Protein AF-A0A1S9RZU9-F1 (afdb_monomer)

Nearest PDB structures (foldseek):
  8bpo-assembly1_t2  TM=4.691E-01  e=2.775E+00  Homo sapiens
  5z2c-assembly2_B  TM=2.612E-01  e=1.475E+00  Homo sapiens
  5z2c-assembly6_F  TM=2.681E-01  e=3.426E+00  Homo sapiens
  6w2r-assembly3_C  TM=2.708E-01  e=5.006E+00  synthetic construct
  5z2c-assembly5_E  TM=2.475E-01  e=4.799E+00  Homo sapiens

InterPro domains:
  IPR021858 Fungal transcription factor [PF11951] (360-725)
  IPR056632 Domain of unknown function DUF7730 [PF24864] (35-233)

Structure (mmCIF, N/CA/C/O backbone):
data_AF-A0A1S9RZU9-F1
#
_entry.id   AF-A0A1S9RZU9-F1
#
loop_
_atom_site.group_PDB
_atom_site.id
_atom_site.type_symbol
_atom_site.label_atom_id
_atom_site.label_alt_id
_atom_site.label_comp_id
_atom_site.label_asym_id
_atom_site.label_entity_id
_atom_site.label_seq_id
_atom_site.pdbx_PDB_ins_code
_atom_site.Cartn_x
_atom_site.Cartn_y
_atom_site.Cartn_z
_atom_site.occupancy
_atom_site.B_iso_or_equiv
_atom_site.auth_seq_id
_atom_site.auth_comp_id
_atom_site.auth_asym_id
_atom_site.auth_atom_id
_atom_site.pdbx_PDB_model_num
ATOM 1 N N . MET A 1 1 ? 9.878 -3.136 30.422 1.00 53.41 1 MET A N 1
ATOM 2 C CA . MET A 1 1 ? 8.601 -2.937 29.727 1.00 53.41 1 MET A CA 1
ATOM 3 C C . MET A 1 1 ? 7.617 -2.383 30.730 1.00 53.41 1 MET A C 1
ATOM 5 O O . MET A 1 1 ? 7.658 -2.810 31.878 1.00 53.41 1 MET A O 1
ATOM 9 N N . THR A 1 2 ? 6.777 -1.432 30.339 1.00 54.44 2 THR A N 1
ATOM 10 C CA . THR A 1 2 ? 5.627 -1.040 31.167 1.00 54.44 2 THR A CA 1
ATOM 11 C C . THR A 1 2 ? 4.613 -2.189 31.210 1.00 54.44 2 THR A C 1
ATOM 13 O O . THR A 1 2 ? 4.595 -3.040 30.317 1.00 54.44 2 THR A O 1
ATOM 16 N N . SER A 1 3 ? 3.750 -2.231 32.228 1.00 52.19 3 SER A N 1
ATOM 17 C CA . SER A 1 3 ? 2.665 -3.224 32.295 1.00 52.19 3 SER A CA 1
ATOM 18 C C . SER A 1 3 ? 1.772 -3.187 31.045 1.00 52.19 3 SER A C 1
ATOM 20 O O . SER A 1 3 ? 1.338 -4.230 30.570 1.00 52.19 3 SER A O 1
ATOM 22 N N . GLU A 1 4 ? 1.593 -2.005 30.447 1.00 53.41 4 GLU A N 1
ATOM 23 C CA . GLU A 1 4 ? 0.876 -1.819 29.178 1.00 53.41 4 GLU A CA 1
ATOM 24 C C . GLU A 1 4 ? 1.599 -2.463 27.980 1.00 53.41 4 GLU A C 1
ATOM 26 O O . GLU A 1 4 ? 0.960 -3.072 27.124 1.00 53.41 4 GLU A O 1
ATOM 31 N N . GLU A 1 5 ? 2.933 -2.366 27.900 1.00 58.12 5 GLU A N 1
ATOM 32 C CA . GLU A 1 5 ? 3.726 -3.011 26.840 1.00 58.12 5 GLU A CA 1
ATOM 33 C C . GLU A 1 5 ? 3.678 -4.542 26.952 1.00 58.12 5 GLU A C 1
ATOM 35 O O . GLU A 1 5 ? 3.668 -5.239 25.934 1.00 58.12 5 GLU A O 1
ATOM 40 N N . LEU A 1 6 ? 3.627 -5.058 28.184 1.00 57.38 6 LEU A N 1
ATOM 41 C CA . LEU A 1 6 ? 3.468 -6.480 28.493 1.00 57.38 6 LEU A CA 1
ATOM 42 C C . LEU A 1 6 ? 2.097 -7.004 28.092 1.00 57.38 6 LEU A C 1
ATOM 44 O O . LEU A 1 6 ? 2.008 -7.982 27.352 1.00 57.38 6 LEU A O 1
ATOM 48 N N . GLU A 1 7 ? 1.039 -6.319 28.517 1.00 59.66 7 GLU A N 1
ATOM 49 C CA . GLU A 1 7 ? -0.339 -6.654 28.166 1.00 59.66 7 GLU A CA 1
ATOM 50 C C . GLU A 1 7 ? -0.558 -6.586 26.648 1.00 59.66 7 GLU A C 1
ATOM 52 O O . GLU A 1 7 ? -1.198 -7.460 26.052 1.00 59.66 7 GLU A O 1
ATOM 57 N N . TRP A 1 8 ? 0.059 -5.604 25.986 1.00 64.69 8 TRP A N 1
ATOM 58 C CA . TRP A 1 8 ? 0.074 -5.503 24.532 1.00 64.69 8 TRP A CA 1
ATOM 59 C C . TRP A 1 8 ? 0.752 -6.709 23.869 1.00 64.69 8 TRP A C 1
ATOM 61 O O . TRP A 1 8 ? 0.194 -7.275 22.922 1.00 64.69 8 TRP A O 1
ATOM 71 N N . LEU A 1 9 ? 1.928 -7.128 24.354 1.00 56.91 9 LEU A N 1
ATOM 72 C CA . LEU A 1 9 ? 2.671 -8.276 23.820 1.00 56.91 9 LEU A CA 1
ATOM 73 C C . LEU A 1 9 ? 1.919 -9.592 24.059 1.00 56.91 9 LEU A C 1
ATOM 75 O O . LEU A 1 9 ? 1.748 -10.371 23.118 1.00 56.91 9 LEU A O 1
ATOM 79 N N . GLU A 1 10 ? 1.389 -9.800 25.265 1.00 58.47 10 GLU A N 1
ATOM 80 C CA . GLU A 1 10 ? 0.573 -10.963 25.622 1.00 58.47 10 GLU A CA 1
ATOM 81 C C . GLU A 1 10 ? -0.687 -11.068 24.761 1.00 58.47 10 GLU A C 1
ATOM 83 O O . GLU A 1 10 ? -0.973 -12.130 24.204 1.00 58.47 10 GLU A O 1
ATOM 88 N N . THR A 1 11 ? -1.412 -9.963 24.572 1.00 59.31 11 THR A N 1
ATOM 89 C CA . THR A 1 11 ? -2.625 -9.929 23.739 1.00 59.31 11 THR A CA 1
ATOM 90 C C . THR A 1 11 ? -2.320 -10.284 22.282 1.00 59.31 11 THR A C 1
ATOM 92 O O . THR A 1 11 ? -3.130 -10.913 21.594 1.00 59.31 11 THR A O 1
ATOM 95 N N . ARG A 1 12 ? -1.143 -9.889 21.783 1.00 56.44 12 ARG A N 1
ATOM 96 C CA . ARG A 1 12 ? -0.735 -10.123 20.393 1.00 56.44 12 ARG A CA 1
ATOM 97 C C . ARG A 1 12 ? -0.243 -11.545 20.154 1.00 56.44 12 ARG A C 1
ATOM 99 O O . ARG A 1 12 ? -0.544 -12.105 19.102 1.00 56.44 12 ARG A O 1
ATOM 106 N N . LEU A 1 13 ? 0.476 -12.114 21.119 1.00 54.09 13 LEU A N 1
ATOM 107 C CA . LEU A 1 13 ? 1.012 -13.470 21.039 1.00 54.09 13 LEU A CA 1
ATOM 108 C C . LEU A 1 13 ? -0.070 -14.522 21.331 1.00 54.09 13 LEU A C 1
ATOM 110 O O . LEU A 1 13 ? -0.148 -15.506 20.602 1.00 54.09 13 LEU A O 1
ATOM 114 N N . ARG A 1 14 ? -1.004 -14.270 22.264 1.00 48.44 14 ARG A N 1
ATOM 115 C CA . ARG A 1 14 ? -2.173 -15.147 22.506 1.00 48.44 14 ARG A CA 1
ATOM 116 C C . ARG A 1 14 ? -3.209 -15.131 21.373 1.00 48.44 14 ARG A C 1
ATOM 118 O O . ARG A 1 14 ? -3.935 -16.103 21.206 1.00 48.44 14 ARG A O 1
ATOM 125 N N . LYS A 1 15 ? -3.285 -14.062 20.562 1.00 45.53 15 LYS A N 1
ATOM 126 C CA . LYS A 1 15 ? -4.150 -14.018 19.359 1.00 45.53 15 LYS A CA 1
ATOM 127 C C . LYS A 1 15 ? -3.687 -14.956 18.238 1.00 45.53 15 LYS A C 1
ATOM 129 O O . LYS A 1 15 ? -4.481 -15.239 17.338 1.00 45.53 15 LYS A O 1
ATOM 134 N N . TYR A 1 16 ? -2.444 -15.437 18.281 1.00 43.28 16 TYR A N 1
ATOM 135 C CA . TYR A 1 16 ? -1.950 -16.511 17.420 1.00 43.28 16 TYR A CA 1
ATOM 136 C C . TYR A 1 16 ? -2.341 -17.864 18.028 1.00 43.28 16 TYR A C 1
ATOM 138 O O . TYR A 1 16 ? -1.512 -18.643 18.482 1.00 43.28 16 TYR A O 1
ATOM 146 N N . ASP A 1 17 ? -3.646 -18.119 18.080 1.00 36.88 17 ASP A N 1
ATOM 147 C CA . ASP A 1 17 ? -4.170 -19.401 18.525 1.00 36.88 17 ASP A CA 1
ATOM 148 C C . ASP A 1 17 ? -3.790 -20.481 17.497 1.00 36.88 17 ASP A C 1
ATOM 150 O O . ASP A 1 17 ? -4.252 -20.477 16.349 1.00 36.88 17 ASP A O 1
ATOM 154 N N . SER A 1 18 ? -2.916 -21.399 17.905 1.00 40.41 18 SER A N 1
ATOM 155 C CA . SER A 1 18 ? -2.488 -22.567 17.133 1.00 40.41 18 SER A CA 1
ATOM 156 C C . SER A 1 18 ? -3.658 -23.496 16.775 1.00 40.41 18 SER A C 1
ATOM 158 O O . SER A 1 18 ? -3.528 -24.309 15.858 1.00 40.41 18 SER A O 1
ATOM 160 N N . SER A 1 19 ? -4.832 -23.317 17.396 1.00 38.25 19 SER A N 1
ATOM 161 C CA . SER A 1 19 ? -6.075 -24.004 17.028 1.00 38.25 19 SER A CA 1
ATOM 162 C C . SER A 1 19 ? -6.617 -23.607 15.643 1.00 38.25 19 SER A C 1
ATOM 164 O O . SER A 1 19 ? -7.261 -24.418 14.978 1.00 38.25 19 SER A O 1
ATOM 166 N N . ARG A 1 20 ? -6.305 -22.402 15.133 1.00 36.47 20 ARG A N 1
ATOM 167 C CA . ARG A 1 20 ? -6.755 -21.937 13.802 1.00 36.47 20 ARG A CA 1
ATOM 168 C C . ARG A 1 20 ? -5.933 -22.482 12.630 1.00 36.47 20 ARG A C 1
ATOM 170 O O . ARG A 1 20 ? -6.326 -22.290 11.481 1.00 36.47 20 ARG A O 1
ATOM 177 N N . ALA A 1 21 ? -4.813 -23.159 12.893 1.00 39.56 21 ALA A N 1
ATOM 178 C CA . ALA A 1 21 ? -3.957 -23.750 11.859 1.00 39.56 21 ALA A CA 1
ATOM 179 C C . ALA A 1 21 ? -4.395 -25.164 11.424 1.00 39.56 21 ALA A C 1
ATOM 181 O O . ALA A 1 21 ? -3.865 -25.706 10.451 1.00 39.56 21 ALA A O 1
ATOM 182 N N . ILE A 1 22 ? -5.381 -25.755 12.099 1.00 40.16 22 ILE A N 1
ATOM 183 C CA . ILE A 1 22 ? -5.891 -27.094 11.804 1.00 40.16 22 ILE A CA 1
ATOM 184 C C . ILE A 1 22 ? -7.237 -26.932 11.099 1.00 40.16 22 ILE A C 1
ATOM 186 O O . ILE A 1 22 ? -8.247 -27.015 11.765 1.00 40.16 22 ILE A O 1
ATOM 190 N N . HIS A 1 23 ? -7.264 -26.622 9.796 1.00 37.09 23 HIS A N 1
ATOM 191 C CA . HIS A 1 23 ? -8.402 -26.950 8.900 1.00 37.09 23 HIS A CA 1
ATOM 192 C C . HIS A 1 23 ? -8.191 -26.622 7.408 1.00 37.09 23 HIS A C 1
ATOM 194 O O . HIS A 1 23 ? -9.124 -26.760 6.626 1.00 37.09 23 HIS A O 1
ATOM 200 N N . ASN A 1 24 ? -6.975 -26.291 6.962 1.00 39.38 24 ASN A N 1
ATOM 201 C CA . ASN A 1 24 ? -6.661 -26.343 5.532 1.00 39.38 24 ASN A CA 1
ATOM 202 C C . ASN A 1 24 ? -5.879 -27.624 5.247 1.00 39.38 24 ASN A C 1
ATOM 204 O O . ASN A 1 24 ? -4.671 -27.696 5.500 1.00 39.38 24 ASN A O 1
ATOM 208 N N . SER A 1 25 ? -6.586 -28.639 4.745 1.00 41.66 25 SER A N 1
ATOM 209 C CA . SER A 1 25 ? -5.965 -29.785 4.082 1.00 41.66 25 SER A CA 1
ATOM 210 C C . SER A 1 25 ? -5.006 -29.248 3.010 1.00 41.66 25 SER A C 1
ATOM 212 O O . SER A 1 25 ? -5.429 -28.415 2.205 1.00 41.66 25 SER A O 1
ATOM 214 N N . PRO A 1 26 ? -3.717 -29.632 3.012 1.00 47.06 26 PRO A N 1
ATOM 215 C CA . PRO A 1 26 ? -2.763 -29.129 2.028 1.00 47.06 26 PRO A CA 1
ATOM 216 C C . PRO A 1 26 ? -3.223 -29.502 0.614 1.00 47.06 26 PRO A C 1
ATOM 218 O O . PRO A 1 26 ? -3.712 -30.615 0.411 1.00 47.06 26 PRO A O 1
ATOM 221 N N . SER A 1 27 ? -3.059 -28.601 -0.362 1.00 46.31 27 SER A N 1
ATOM 222 C CA . SER A 1 27 ? -3.291 -28.968 -1.760 1.00 46.31 27 SER A CA 1
ATOM 223 C C . SER A 1 27 ? -2.314 -30.089 -2.163 1.00 46.31 27 SER A C 1
ATOM 225 O O . SER A 1 27 ? -1.171 -30.103 -1.688 1.00 46.31 27 SER A O 1
ATOM 227 N N . PRO A 1 28 ? -2.717 -31.034 -3.032 1.00 51.19 28 PRO A N 1
ATOM 228 C CA . PRO A 1 28 ? -1.834 -32.090 -3.539 1.00 51.19 28 PRO A CA 1
ATOM 229 C C . PRO A 1 28 ? -0.516 -31.554 -4.132 1.00 51.19 28 PRO A C 1
ATOM 231 O O . PRO A 1 28 ? 0.534 -32.176 -3.990 1.00 51.19 28 PRO A O 1
ATOM 234 N N . GLU A 1 29 ? -0.551 -30.347 -4.704 1.00 52.38 29 GLU A N 1
ATOM 235 C CA . GLU A 1 29 ? 0.591 -29.645 -5.308 1.00 52.38 29 GLU A CA 1
ATOM 236 C C . GLU A 1 29 ? 1.712 -29.316 -4.296 1.00 52.38 29 GLU A C 1
ATOM 238 O O . GLU A 1 29 ? 2.891 -29.304 -4.654 1.00 52.38 29 GLU A O 1
ATOM 243 N N . ALA A 1 30 ? 1.386 -29.104 -3.012 1.00 50.00 30 ALA A N 1
ATOM 244 C CA . ALA A 1 30 ? 2.376 -28.809 -1.968 1.00 50.00 30 ALA A CA 1
ATOM 245 C C . ALA A 1 30 ? 3.210 -30.039 -1.563 1.00 50.00 30 ALA A C 1
ATOM 247 O O . ALA A 1 30 ? 4.365 -29.904 -1.157 1.00 50.00 30 ALA A O 1
ATOM 248 N N . TYR A 1 31 ? 2.643 -31.242 -1.686 1.00 56.44 31 TYR A N 1
ATOM 249 C CA . TYR A 1 31 ? 3.395 -32.486 -1.513 1.00 56.44 31 TYR A CA 1
ATOM 250 C C . TYR A 1 31 ? 4.281 -32.766 -2.727 1.00 56.44 31 TYR A C 1
ATOM 252 O O . TYR A 1 31 ? 5.390 -33.276 -2.578 1.00 56.44 31 TYR A O 1
ATOM 260 N N . GLU A 1 32 ? 3.830 -32.371 -3.918 1.00 57.88 32 GLU A N 1
ATOM 261 C CA . GLU A 1 32 ? 4.556 -32.583 -5.166 1.00 57.88 32 GLU A CA 1
ATOM 262 C C . GLU A 1 32 ? 5.813 -31.700 -5.284 1.00 57.88 32 GLU A C 1
ATOM 264 O O . GLU A 1 32 ? 6.844 -32.158 -5.775 1.00 57.88 32 GLU A O 1
ATOM 269 N N . SER A 1 33 ? 5.784 -30.462 -4.775 1.00 59.31 33 SER A N 1
ATOM 270 C CA . SER A 1 33 ? 6.955 -29.567 -4.762 1.00 59.31 33 SER A CA 1
ATOM 271 C C . SER A 1 33 ? 8.053 -30.025 -3.792 1.00 59.31 33 SER A C 1
ATOM 273 O O . SER A 1 33 ? 9.238 -29.989 -4.131 1.00 59.31 33 SER A O 1
ATOM 275 N N . VAL A 1 34 ? 7.673 -30.532 -2.613 1.00 61.47 34 VAL A N 1
ATOM 276 C CA . VAL A 1 34 ? 8.598 -31.174 -1.663 1.00 61.47 34 VAL A CA 1
ATOM 277 C C . VAL A 1 34 ? 9.155 -32.468 -2.262 1.00 61.47 34 VAL A C 1
ATOM 279 O O . VAL A 1 34 ? 10.362 -32.692 -2.183 1.00 61.47 34 VAL A O 1
ATOM 282 N N . ALA A 1 35 ? 8.315 -33.271 -2.927 1.00 62.62 35 ALA A N 1
ATOM 283 C CA . ALA A 1 35 ? 8.724 -34.514 -3.583 1.00 62.62 35 ALA A CA 1
ATOM 284 C C . ALA A 1 35 ? 9.666 -34.297 -4.779 1.00 62.62 35 ALA A C 1
ATOM 286 O O . ALA A 1 35 ? 10.497 -35.152 -5.050 1.00 62.62 35 ALA A O 1
ATOM 287 N N . LYS A 1 36 ? 9.588 -33.161 -5.483 1.00 74.69 36 LYS A N 1
ATOM 288 C CA . LYS A 1 36 ? 10.493 -32.821 -6.599 1.00 74.69 36 LYS A CA 1
ATOM 289 C C . LYS A 1 36 ? 11.805 -32.163 -6.152 1.00 74.69 36 LYS A C 1
ATOM 291 O O . LYS A 1 36 ? 12.712 -31.998 -6.964 1.00 74.69 36 LYS A O 1
ATOM 296 N N . SER A 1 37 ? 11.938 -31.790 -4.879 1.00 79.12 37 SER A N 1
ATOM 297 C CA . SER A 1 37 ? 13.139 -31.127 -4.365 1.00 79.12 37 SER A CA 1
ATOM 298 C C . SER A 1 37 ? 14.295 -32.107 -4.190 1.00 79.12 37 SER A C 1
ATOM 300 O O . SER A 1 37 ? 14.229 -33.040 -3.388 1.00 79.12 37 SER A O 1
ATOM 302 N N . SER A 1 38 ? 15.418 -31.853 -4.861 1.00 83.00 38 SER A N 1
ATOM 303 C CA . SER A 1 38 ? 16.653 -32.631 -4.691 1.00 83.00 38 SER A CA 1
ATOM 304 C C . SER A 1 38 ? 17.153 -32.654 -3.241 1.00 83.00 38 SER A C 1
ATOM 306 O O . SER A 1 38 ? 17.798 -33.615 -2.835 1.00 83.00 38 SER A O 1
ATOM 308 N N . PHE A 1 39 ? 16.831 -31.632 -2.439 1.00 84.81 39 PHE A N 1
ATOM 309 C CA . PHE A 1 39 ? 17.202 -31.590 -1.024 1.00 84.81 39 PHE A CA 1
ATOM 310 C C . PHE A 1 39 ? 16.434 -32.627 -0.195 1.00 84.81 39 PHE A C 1
ATOM 312 O O . PHE A 1 39 ? 17.032 -33.315 0.628 1.00 84.81 39 PHE A O 1
ATOM 319 N N . TYR A 1 40 ? 15.126 -32.781 -0.424 1.00 84.19 40 TYR A N 1
ATOM 320 C CA . TYR A 1 40 ? 14.296 -33.718 0.345 1.00 84.19 40 TYR A CA 1
ATOM 321 C C . TYR A 1 40 ? 14.466 -35.183 -0.081 1.00 84.19 40 TYR A C 1
ATOM 323 O O . TYR A 1 40 ? 14.118 -36.075 0.688 1.00 84.19 40 TYR A O 1
ATOM 331 N N . HIS A 1 41 ? 15.094 -35.438 -1.233 1.00 84.62 41 HIS A N 1
ATOM 332 C CA . HIS A 1 41 ? 15.574 -36.771 -1.616 1.00 84.62 41 HIS A CA 1
ATOM 333 C C . HIS A 1 41 ? 16.780 -37.248 -0.793 1.00 84.62 41 HIS A C 1
ATOM 335 O O . HIS A 1 41 ? 17.066 -38.445 -0.759 1.00 84.62 41 HIS A O 1
ATOM 341 N N . LEU A 1 42 ? 17.508 -36.339 -0.136 1.00 87.88 42 LEU A N 1
ATOM 342 C CA . LEU A 1 42 ? 18.627 -36.713 0.726 1.00 87.88 42 LEU A CA 1
ATOM 343 C C . LEU A 1 42 ? 18.107 -37.400 1.999 1.00 87.88 42 LEU A C 1
ATOM 345 O O . LEU A 1 42 ? 17.078 -36.970 2.526 1.00 87.88 42 LEU A O 1
ATOM 349 N N . PRO A 1 43 ? 18.822 -38.398 2.552 1.00 90.50 43 PRO A N 1
ATOM 350 C CA . PRO A 1 43 ? 18.500 -38.965 3.860 1.00 90.50 43 PRO A CA 1
ATOM 351 C C . PRO A 1 43 ? 18.426 -37.887 4.947 1.00 90.50 43 PRO A C 1
ATOM 353 O O . PRO A 1 43 ? 19.168 -36.898 4.900 1.00 90.50 43 PRO A O 1
ATOM 356 N N . LEU A 1 44 ? 17.556 -38.086 5.942 1.00 86.06 44 LEU A N 1
ATOM 357 C CA . LEU A 1 44 ? 17.326 -37.134 7.035 1.00 86.06 44 LEU A CA 1
ATOM 358 C C . LEU A 1 44 ? 18.636 -36.729 7.728 1.00 86.06 44 LEU A C 1
ATOM 360 O O . LEU A 1 44 ? 18.821 -35.567 8.079 1.00 86.06 44 LEU A O 1
ATOM 364 N N . GLU A 1 45 ? 19.574 -37.660 7.881 1.00 90.88 45 GLU A N 1
ATOM 365 C CA . GLU A 1 45 ? 20.875 -37.438 8.511 1.00 90.88 45 GLU A CA 1
ATOM 366 C C . GLU A 1 45 ? 21.724 -36.438 7.720 1.00 90.88 45 GLU A C 1
ATOM 368 O O . GLU A 1 45 ? 22.415 -35.602 8.304 1.00 90.88 45 GLU A O 1
ATOM 373 N N . ILE A 1 46 ? 21.665 -36.502 6.387 1.00 90.94 46 ILE A N 1
ATOM 374 C CA . ILE A 1 46 ? 22.382 -35.585 5.498 1.00 90.94 46 ILE A CA 1
ATOM 375 C C . ILE A 1 46 ? 21.703 -34.219 5.501 1.00 90.94 46 ILE A C 1
ATOM 377 O O . ILE A 1 46 ? 22.388 -33.208 5.647 1.00 90.94 46 ILE A O 1
ATOM 381 N N . ARG A 1 47 ? 20.366 -34.177 5.429 1.00 92.31 47 ARG A N 1
ATOM 382 C CA . ARG A 1 47 ? 19.608 -32.919 5.541 1.00 92.31 47 ARG A CA 1
ATOM 383 C C . ARG A 1 47 ? 19.903 -32.216 6.857 1.00 92.31 47 ARG A C 1
ATOM 385 O O . ARG A 1 47 ? 20.237 -31.036 6.851 1.00 92.31 47 ARG A O 1
ATOM 392 N N . ARG A 1 48 ? 19.894 -32.956 7.970 1.00 92.19 48 ARG A N 1
ATOM 393 C CA . ARG A 1 48 ? 20.250 -32.435 9.293 1.00 92.19 48 ARG A CA 1
ATOM 394 C C . ARG A 1 48 ? 21.673 -31.885 9.312 1.00 92.19 48 ARG A C 1
ATOM 396 O O . ARG A 1 48 ? 21.859 -30.777 9.793 1.00 92.19 48 ARG A O 1
ATOM 403 N N . LYS A 1 49 ? 22.660 -32.594 8.748 1.00 91.62 49 LYS A N 1
ATOM 404 C CA . LYS A 1 49 ? 24.042 -32.087 8.635 1.00 91.62 49 LYS A CA 1
ATOM 405 C C . LYS A 1 49 ? 24.121 -30.783 7.842 1.00 91.62 49 LYS A C 1
ATOM 407 O O . LYS A 1 49 ? 24.819 -29.872 8.273 1.00 91.62 49 LYS A O 1
ATOM 412 N N . ILE A 1 50 ? 23.398 -30.678 6.725 1.00 92.19 50 ILE A N 1
ATOM 413 C CA . ILE A 1 50 ? 23.357 -29.454 5.912 1.00 92.19 50 ILE A CA 1
ATOM 414 C C . ILE A 1 50 ? 22.720 -28.309 6.701 1.00 92.19 50 ILE A C 1
ATOM 416 O O . ILE A 1 50 ? 23.294 -27.227 6.774 1.00 92.19 50 ILE A O 1
ATOM 420 N N . LEU A 1 51 ? 21.574 -28.548 7.340 1.00 91.88 51 LEU A N 1
ATOM 421 C CA . LEU A 1 51 ? 20.891 -27.539 8.150 1.00 91.88 51 LEU A CA 1
ATOM 422 C C . LEU A 1 51 ? 21.738 -27.103 9.346 1.00 91.88 51 LEU A C 1
ATOM 424 O O . LEU A 1 51 ? 21.798 -25.917 9.644 1.00 91.88 51 LEU A O 1
ATOM 428 N N . THR A 1 52 ? 22.427 -28.031 10.011 1.00 92.69 52 THR A N 1
ATOM 429 C CA . THR A 1 52 ? 23.359 -27.707 11.097 1.00 92.69 52 THR A CA 1
ATOM 430 C C . THR A 1 52 ? 24.554 -26.905 10.591 1.00 92.69 52 THR A C 1
ATOM 432 O O . THR A 1 52 ? 24.969 -25.978 11.270 1.00 92.69 52 THR A O 1
ATOM 435 N N . ALA A 1 53 ? 25.081 -27.202 9.402 1.00 88.75 53 ALA A N 1
ATOM 436 C CA . ALA A 1 53 ? 26.152 -26.405 8.805 1.00 88.75 53 ALA A CA 1
ATOM 437 C C . ALA A 1 53 ? 25.687 -25.000 8.382 1.00 88.75 53 ALA A C 1
ATOM 439 O O . ALA A 1 53 ? 26.476 -24.062 8.421 1.00 88.75 53 ALA A O 1
ATOM 440 N N . ALA A 1 54 ? 24.425 -24.856 7.969 1.00 87.94 54 ALA A N 1
ATOM 441 C CA . ALA A 1 54 ? 23.868 -23.591 7.499 1.00 87.94 54 ALA A CA 1
ATOM 442 C C . ALA A 1 54 ? 23.360 -22.683 8.631 1.00 87.94 54 ALA A C 1
ATOM 444 O O . ALA A 1 54 ? 23.460 -21.463 8.526 1.00 87.94 54 ALA A O 1
ATOM 445 N N . PHE A 1 55 ? 22.769 -23.267 9.678 1.00 91.56 55 PHE A N 1
ATOM 446 C CA . PHE A 1 55 ? 22.005 -22.535 10.695 1.00 91.56 55 PHE A CA 1
ATOM 447 C C . PHE A 1 55 ? 22.319 -22.944 12.139 1.00 91.56 55 PHE A C 1
ATOM 449 O O . PHE A 1 55 ? 21.694 -22.411 13.056 1.00 91.56 55 PHE A O 1
ATOM 456 N N . GLY A 1 56 ? 23.206 -23.915 12.358 1.00 89.50 56 GLY A N 1
ATOM 457 C CA . GLY A 1 56 ? 23.525 -24.458 13.677 1.00 89.50 56 GLY A CA 1
ATOM 458 C C . GLY A 1 56 ? 24.926 -24.099 14.166 1.00 89.50 56 GLY A C 1
ATOM 459 O O . GLY A 1 56 ? 25.750 -23.593 13.413 1.00 89.50 56 GLY A O 1
ATOM 460 N N . ASN A 1 57 ? 25.213 -24.424 15.429 1.00 89.38 57 ASN A N 1
ATOM 461 C CA . ASN A 1 57 ? 26.520 -24.219 16.074 1.00 89.38 57 ASN A CA 1
ATOM 462 C C . ASN A 1 57 ? 27.019 -22.759 16.082 1.00 89.38 57 ASN A C 1
ATOM 464 O O . ASN A 1 57 ? 28.222 -22.499 16.073 1.00 89.38 57 ASN A O 1
ATOM 468 N N . HIS A 1 58 ? 26.098 -21.803 16.112 1.00 88.62 58 HIS A N 1
ATOM 469 C CA . HIS A 1 58 ? 26.365 -20.382 16.282 1.00 88.62 58 HIS A CA 1
ATOM 470 C C . HIS A 1 58 ? 25.940 -19.907 17.675 1.00 88.62 58 HIS A C 1
ATOM 472 O O . HIS A 1 58 ? 25.067 -20.499 18.312 1.00 88.62 58 HIS A O 1
ATOM 478 N N . THR A 1 59 ? 26.503 -18.785 18.120 1.00 88.88 59 THR A N 1
ATOM 479 C CA . THR A 1 59 ? 25.888 -17.972 19.175 1.00 88.88 59 THR A CA 1
ATOM 480 C C . THR A 1 59 ? 24.913 -17.000 18.511 1.00 88.88 59 THR A C 1
ATOM 482 O O . THR A 1 59 ? 25.287 -16.272 17.592 1.00 88.88 59 THR A O 1
ATOM 485 N N . LEU A 1 60 ? 23.656 -16.995 18.940 1.00 89.06 60 LEU A N 1
ATOM 486 C CA . LEU A 1 60 ? 22.593 -16.146 18.419 1.00 89.06 60 LEU A CA 1
ATOM 487 C C . LEU A 1 60 ? 22.247 -15.083 19.452 1.00 89.06 60 LEU A C 1
ATOM 489 O O . LEU A 1 60 ? 21.767 -15.401 20.537 1.00 89.06 60 LEU A O 1
ATOM 493 N N . HIS A 1 61 ? 22.452 -13.820 19.095 1.00 85.00 61 HIS A N 1
ATOM 494 C CA . HIS A 1 61 ? 21.922 -12.708 19.869 1.00 85.00 61 HIS A CA 1
ATOM 495 C C . HIS A 1 61 ? 20.413 -12.685 19.722 1.00 85.00 61 HIS A C 1
ATOM 497 O O . HIS A 1 61 ? 19.900 -12.762 18.601 1.00 85.00 61 HIS A O 1
ATOM 503 N N . ILE A 1 62 ? 19.719 -12.525 20.838 1.00 81.56 62 ILE A N 1
ATOM 504 C CA . ILE A 1 62 ? 18.294 -12.261 20.848 1.00 81.56 62 ILE A CA 1
ATOM 505 C C . ILE A 1 62 ? 17.985 -11.223 21.923 1.00 81.56 62 ILE A C 1
ATOM 507 O O . ILE A 1 62 ? 18.397 -11.336 23.076 1.00 81.56 62 ILE A O 1
ATOM 511 N N . GLY A 1 63 ? 17.293 -10.169 21.519 1.00 74.12 63 GLY A N 1
ATOM 512 C CA . GLY A 1 63 ? 16.984 -9.056 22.393 1.00 74.12 63 GLY A CA 1
ATOM 513 C C . GLY A 1 63 ? 15.808 -8.246 21.883 1.00 74.12 63 GLY A C 1
ATOM 514 O O . GLY A 1 63 ? 15.377 -8.352 20.731 1.00 74.12 63 GLY A O 1
ATOM 515 N N . LEU A 1 64 ? 15.297 -7.416 22.777 1.00 70.12 64 LEU A N 1
ATOM 516 C CA . LEU A 1 64 ? 14.310 -6.395 22.480 1.00 70.12 64 LEU A CA 1
ATOM 517 C C . LEU A 1 64 ? 15.014 -5.037 22.565 1.00 70.12 64 LEU A C 1
ATOM 519 O O . LEU A 1 64 ? 15.766 -4.818 23.504 1.00 70.12 64 LEU A O 1
ATOM 523 N N . ILE A 1 65 ? 14.821 -4.140 21.603 1.00 62.59 65 ILE A N 1
ATOM 524 C CA . ILE A 1 65 ? 15.370 -2.775 21.669 1.00 62.59 65 ILE A CA 1
ATOM 525 C C . ILE A 1 65 ? 14.217 -1.792 21.837 1.00 62.59 65 ILE A C 1
ATOM 527 O O . ILE A 1 65 ? 13.244 -1.847 21.072 1.00 62.59 65 ILE A O 1
ATOM 531 N N . ASN A 1 66 ? 14.360 -0.874 22.793 1.00 57.47 66 ASN A N 1
ATOM 532 C CA . ASN A 1 66 ? 13.444 0.246 22.999 1.00 57.47 66 ASN A CA 1
ATOM 533 C C . ASN A 1 66 ? 13.881 1.487 22.203 1.00 57.47 66 ASN A C 1
ATOM 535 O O . ASN A 1 66 ? 15.039 1.651 21.829 1.00 57.47 66 ASN A O 1
ATOM 539 N N . SER A 1 67 ? 12.943 2.403 21.967 1.00 50.97 67 SER A N 1
ATOM 540 C CA . SER A 1 67 ? 13.136 3.642 21.195 1.00 50.97 67 SER A CA 1
ATOM 541 C C . SER A 1 67 ? 14.295 4.536 21.681 1.00 50.97 67 SER A C 1
ATOM 543 O O . SER A 1 67 ? 14.883 5.256 20.874 1.00 50.97 67 SER A O 1
ATOM 545 N N . SER A 1 68 ? 14.669 4.471 22.963 1.00 44.56 68 SER A N 1
ATOM 546 C CA . SER A 1 68 ? 15.736 5.283 23.567 1.00 44.56 68 SER A CA 1
ATOM 547 C C . SER A 1 68 ? 17.158 4.884 23.153 1.00 44.56 68 SER A C 1
ATOM 549 O O . SER A 1 68 ? 17.998 5.765 23.000 1.00 44.56 68 SER A O 1
ATOM 551 N N . GLU A 1 69 ? 17.429 3.598 22.910 1.00 45.03 69 GLU A N 1
ATOM 552 C CA . GLU A 1 69 ? 18.771 3.090 22.550 1.00 45.03 69 GLU A CA 1
ATOM 553 C C . GLU A 1 69 ? 19.113 3.306 21.061 1.00 45.03 69 GLU A C 1
ATOM 555 O O . GLU A 1 69 ? 20.262 3.191 20.643 1.00 45.03 69 GLU A O 1
ATOM 560 N N . PHE A 1 70 ? 18.128 3.687 20.236 1.00 45.06 70 PHE A N 1
ATOM 561 C CA . PHE A 1 70 ? 18.335 4.013 18.819 1.00 45.06 70 PHE A CA 1
ATOM 562 C C . PHE A 1 70 ? 19.036 5.361 18.586 1.00 45.06 70 PHE A C 1
ATOM 564 O O . PHE A 1 70 ? 19.588 5.571 17.500 1.00 45.06 70 PHE A O 1
ATOM 571 N N . ARG A 1 71 ? 19.031 6.268 19.576 1.00 39.34 71 ARG A N 1
ATOM 572 C CA . ARG A 1 71 ? 19.670 7.590 19.451 1.00 39.34 71 ARG A CA 1
ATOM 573 C C . ARG A 1 71 ? 21.192 7.496 19.353 1.00 39.34 71 ARG A C 1
ATOM 575 O O . ARG A 1 71 ? 21.771 8.227 18.554 1.00 39.34 71 ARG A O 1
ATOM 582 N N . ASP A 1 72 ? 21.811 6.542 20.046 1.00 36.25 72 ASP A N 1
ATOM 583 C CA . ASP A 1 72 ? 23.271 6.364 20.040 1.00 36.25 72 ASP A CA 1
ATOM 584 C C . ASP A 1 72 ? 23.791 5.655 18.774 1.00 36.25 72 ASP A C 1
ATOM 586 O O . ASP A 1 72 ? 24.973 5.733 18.449 1.00 36.25 72 ASP A O 1
ATOM 590 N N . LEU A 1 73 ? 22.902 5.025 17.994 1.00 39.12 73 LEU A N 1
ATOM 591 C CA . LEU A 1 73 ? 23.217 4.381 16.709 1.00 39.12 73 LEU A CA 1
ATOM 592 C C . LEU A 1 73 ? 22.860 5.248 15.485 1.00 39.12 73 LEU A C 1
ATOM 594 O O . LEU A 1 73 ? 22.920 4.771 14.351 1.00 39.12 73 LEU A O 1
ATOM 598 N N . GLY A 1 74 ? 22.473 6.514 15.688 1.00 34.88 74 GLY A N 1
ATOM 599 C CA . GLY A 1 74 ? 22.205 7.466 14.603 1.00 34.88 74 GLY A CA 1
ATOM 600 C C . GLY A 1 74 ? 20.949 7.172 13.771 1.00 34.88 74 GLY A C 1
ATOM 601 O O . GLY A 1 74 ? 20.813 7.685 12.659 1.00 34.88 74 GLY A O 1
ATOM 602 N N . ILE A 1 75 ? 20.013 6.360 14.278 1.00 39.12 75 ILE A N 1
ATOM 603 C CA . ILE A 1 75 ? 18.758 6.033 13.585 1.00 39.12 75 ILE A CA 1
ATOM 604 C C . ILE A 1 75 ? 17.618 6.850 14.207 1.00 39.12 75 ILE A C 1
ATOM 606 O O . ILE A 1 75 ? 16.968 6.415 15.154 1.00 39.12 75 ILE A O 1
ATOM 610 N N . ASN A 1 76 ? 17.330 8.025 13.643 1.00 33.56 76 ASN A N 1
ATOM 611 C CA . ASN A 1 76 ? 16.150 8.809 14.019 1.00 33.56 76 ASN A CA 1
ATOM 612 C C . ASN A 1 76 ? 14.877 8.180 13.426 1.00 33.56 76 ASN A C 1
ATOM 614 O O . ASN A 1 76 ? 14.605 8.306 12.231 1.00 33.56 76 ASN A O 1
ATOM 618 N N . LYS A 1 77 ? 14.076 7.514 14.264 1.00 42.84 77 LYS A N 1
ATOM 619 C CA . LYS A 1 77 ? 12.680 7.159 13.965 1.00 42.84 77 LYS A CA 1
ATOM 620 C C . LYS A 1 77 ? 11.771 7.573 15.121 1.00 42.84 77 LYS A C 1
ATOM 622 O O . LYS A 1 77 ? 12.143 7.448 16.281 1.00 42.84 77 LYS A O 1
ATOM 627 N N . SER A 1 78 ? 10.588 8.064 14.771 1.00 39.38 78 SER A N 1
ATOM 628 C CA . SER A 1 78 ? 9.621 8.762 15.626 1.00 39.38 78 SER A CA 1
ATOM 629 C C . SER A 1 78 ? 8.628 7.861 16.376 1.00 39.38 78 SER A C 1
ATOM 631 O O . SER A 1 78 ? 7.593 8.353 16.805 1.00 39.38 78 SER A O 1
ATOM 633 N N . ASP A 1 79 ? 8.901 6.564 16.544 1.00 43.03 79 ASP A N 1
ATOM 634 C CA . ASP A 1 79 ? 8.040 5.691 17.355 1.00 43.03 79 ASP A CA 1
ATOM 635 C C . ASP A 1 79 ? 8.528 5.712 18.807 1.00 43.03 79 ASP A C 1
ATOM 637 O O . ASP A 1 79 ? 9.492 5.033 19.164 1.00 43.03 79 ASP A O 1
ATOM 641 N N . SER A 1 80 ? 7.876 6.496 19.667 1.00 43.88 80 SER A N 1
ATOM 642 C CA . SER A 1 80 ? 8.264 6.606 21.079 1.00 43.88 80 SER A CA 1
ATOM 643 C C . SER A 1 80 ? 7.914 5.364 21.918 1.00 43.88 80 SER A C 1
ATOM 645 O O . SER A 1 80 ? 8.387 5.273 23.047 1.00 43.88 80 SER A O 1
ATOM 647 N N . LYS A 1 81 ? 7.193 4.366 21.374 1.00 48.94 81 LYS A N 1
ATOM 648 C CA . LYS A 1 81 ? 6.767 3.143 22.095 1.00 48.94 81 LYS A CA 1
ATOM 649 C C . LYS A 1 81 ? 6.870 1.833 21.284 1.00 48.94 81 LYS A C 1
ATOM 651 O O . LYS A 1 81 ? 6.024 0.952 21.413 1.00 48.94 81 LYS A O 1
ATOM 656 N N . SER A 1 82 ? 7.865 1.673 20.406 1.00 54.91 82 SER A N 1
ATOM 657 C CA . SER A 1 82 ? 8.046 0.407 19.669 1.00 54.91 82 SER A CA 1
ATOM 658 C C . SER A 1 82 ? 9.165 -0.450 20.268 1.00 54.91 82 SER A C 1
ATOM 660 O O . SER A 1 82 ? 10.343 -0.140 20.078 1.00 54.91 82 SER A O 1
ATOM 662 N N . VAL A 1 83 ? 8.808 -1.558 20.918 1.00 58.25 83 VAL A N 1
ATOM 663 C CA . VAL A 1 83 ? 9.751 -2.639 21.234 1.00 58.25 83 VAL A CA 1
ATOM 664 C C . VAL A 1 83 ? 10.007 -3.429 19.948 1.00 58.25 83 VAL A C 1
ATOM 666 O O . VAL A 1 83 ? 9.069 -3.967 19.350 1.00 58.25 83 VAL A O 1
ATOM 669 N N . ARG A 1 84 ? 11.257 -3.485 19.475 1.00 60.72 84 ARG A N 1
ATOM 670 C CA . ARG A 1 84 ? 11.617 -4.264 18.277 1.00 60.72 84 ARG A CA 1
ATOM 671 C C . ARG A 1 84 ? 12.506 -5.446 18.613 1.00 60.72 84 ARG A C 1
ATOM 673 O O . ARG A 1 84 ? 13.455 -5.320 19.375 1.00 60.72 84 ARG A O 1
ATOM 680 N N . TRP A 1 85 ? 12.222 -6.569 17.961 1.00 68.44 85 TRP A N 1
ATOM 681 C CA . TRP A 1 85 ? 13.104 -7.726 17.941 1.00 68.44 85 TRP A CA 1
ATOM 682 C C . TRP A 1 85 ? 14.427 -7.379 17.268 1.00 68.44 85 TRP A C 1
ATOM 684 O O . TRP A 1 85 ? 14.454 -6.917 16.124 1.00 68.44 85 TRP A O 1
ATOM 694 N N . GLN A 1 86 ? 15.515 -7.661 17.965 1.00 69.56 86 GLN A N 1
ATOM 695 C CA . GLN A 1 86 ? 16.851 -7.709 17.411 1.00 69.56 86 GLN A CA 1
ATOM 696 C C . GLN A 1 86 ? 17.373 -9.124 17.583 1.00 69.56 86 GLN A C 1
ATOM 698 O O . GLN A 1 86 ? 17.354 -9.684 18.676 1.00 69.56 86 GLN A O 1
ATOM 703 N N . GLY A 1 87 ? 17.847 -9.706 16.490 1.00 72.25 87 GLY A N 1
ATOM 704 C CA . GLY A 1 87 ? 18.537 -10.975 16.562 1.00 72.25 87 GLY A CA 1
ATOM 705 C C . GLY A 1 87 ? 19.467 -11.179 15.386 1.00 72.25 87 GLY A C 1
ATOM 706 O O . GLY A 1 87 ? 19.259 -10.623 14.305 1.00 72.25 87 GLY A O 1
ATOM 707 N N . GLY A 1 88 ? 20.518 -11.951 15.616 1.00 80.50 88 GLY A N 1
ATOM 708 C CA . GLY A 1 88 ? 21.547 -12.192 14.619 1.00 80.50 88 GLY A CA 1
ATOM 709 C C . GLY A 1 88 ? 22.643 -13.120 15.113 1.00 80.50 88 GLY A C 1
ATOM 710 O O . GLY A 1 88 ? 22.752 -13.386 16.308 1.00 80.50 88 GLY A O 1
ATOM 711 N N . ILE A 1 89 ? 23.459 -13.612 14.182 1.00 85.50 89 ILE A N 1
ATOM 712 C CA . ILE A 1 89 ? 24.635 -14.420 14.522 1.00 85.50 89 ILE A CA 1
ATOM 713 C C . ILE A 1 89 ? 25.654 -13.515 15.201 1.00 85.50 89 ILE A C 1
ATOM 715 O O . ILE A 1 89 ? 25.985 -12.453 14.682 1.00 85.50 89 ILE A O 1
ATOM 719 N N . CYS A 1 90 ? 26.168 -13.944 16.340 1.00 84.50 90 CYS A N 1
ATOM 720 C CA . CYS A 1 90 ? 27.266 -13.292 17.024 1.00 84.50 90 CYS A CA 1
ATOM 721 C C . CYS A 1 90 ? 28.489 -13.196 16.103 1.00 84.50 90 CYS A C 1
ATOM 723 O O . CYS A 1 90 ? 28.946 -14.200 15.563 1.00 84.50 90 CYS A O 1
ATOM 725 N N . THR A 1 91 ? 29.053 -11.998 15.941 1.00 82.25 91 THR A N 1
ATOM 726 C CA . THR A 1 91 ? 30.324 -11.818 15.215 1.00 82.25 91 THR A CA 1
ATOM 727 C C . THR A 1 91 ? 31.541 -12.339 15.983 1.00 82.25 91 THR A C 1
ATOM 729 O O . THR A 1 91 ? 32.648 -12.316 15.444 1.00 82.25 91 THR A O 1
ATOM 732 N N . ARG A 1 92 ? 31.359 -12.782 17.236 1.00 80.88 92 ARG A N 1
ATOM 733 C CA . ARG A 1 92 ? 32.416 -13.380 18.055 1.00 80.88 92 ARG A CA 1
ATOM 734 C C . ARG A 1 92 ? 32.895 -14.673 17.402 1.00 80.88 92 ARG A C 1
ATOM 736 O O . ARG A 1 92 ? 32.091 -15.488 16.945 1.00 80.88 92 ARG A O 1
ATOM 743 N N . LYS A 1 93 ? 34.213 -14.862 17.353 1.00 71.50 93 LYS A N 1
ATOM 744 C CA . LYS A 1 93 ? 34.777 -16.116 16.851 1.00 71.50 93 LYS A CA 1
ATOM 745 C C . LYS A 1 93 ? 34.437 -17.263 17.820 1.00 71.50 93 LYS A C 1
ATOM 747 O O . LYS A 1 93 ? 34.370 -17.017 19.023 1.00 71.50 93 LYS A O 1
ATOM 752 N N . PRO A 1 94 ? 34.256 -18.507 17.340 1.00 66.94 94 PRO A N 1
ATOM 753 C CA . PRO A 1 94 ? 33.871 -19.637 18.194 1.00 66.94 94 PRO A CA 1
ATOM 754 C C . PRO A 1 94 ? 34.834 -19.948 19.354 1.00 66.94 94 PRO A C 1
ATOM 756 O O . PRO A 1 94 ? 34.433 -20.591 20.316 1.00 66.94 94 PRO A O 1
ATOM 759 N N . ASP A 1 95 ? 36.095 -19.525 19.255 1.00 68.38 95 ASP A N 1
ATOM 760 C CA . ASP A 1 95 ? 37.161 -19.722 20.244 1.00 68.38 95 ASP A CA 1
ATOM 761 C C . ASP A 1 95 ? 37.260 -18.596 21.288 1.00 68.38 95 ASP A C 1
ATOM 763 O O . ASP A 1 95 ? 38.017 -18.706 22.252 1.00 68.38 95 ASP A O 1
ATOM 767 N N . GLN A 1 96 ? 36.517 -17.503 21.113 1.00 71.69 96 GLN A N 1
ATOM 768 C CA . GLN A 1 96 ? 36.540 -16.376 22.039 1.00 71.69 96 GLN A CA 1
ATOM 769 C C . GLN A 1 96 ? 35.599 -16.615 23.223 1.00 71.69 96 GLN A C 1
ATOM 771 O O . GLN A 1 96 ? 34.465 -17.067 23.057 1.00 71.69 96 GLN A O 1
ATOM 776 N N . SER A 1 97 ? 36.077 -16.252 24.418 1.00 74.88 97 SER A N 1
ATOM 777 C CA . SER A 1 97 ? 35.319 -16.372 25.665 1.00 74.88 97 SER A CA 1
ATOM 778 C C . SER A 1 97 ? 33.957 -15.668 25.572 1.00 74.88 97 SER A C 1
ATOM 780 O O . SER A 1 97 ? 33.890 -14.549 25.043 1.00 74.88 97 SER A O 1
ATOM 782 N N . PRO A 1 98 ? 32.889 -16.264 26.138 1.00 74.44 98 PRO A N 1
ATOM 783 C CA . PRO A 1 98 ? 31.601 -15.604 26.310 1.00 74.44 98 PRO A CA 1
ATOM 784 C C . PRO A 1 98 ? 31.711 -14.228 26.975 1.00 74.44 98 PRO A C 1
ATOM 786 O O . PRO A 1 98 ? 30.954 -13.333 26.626 1.00 74.44 98 PRO A O 1
ATOM 789 N N . PHE A 1 99 ? 32.707 -14.035 27.845 1.00 73.31 99 PHE A N 1
ATOM 790 C CA . PHE A 1 99 ? 32.915 -12.828 28.653 1.00 73.31 99 PHE A CA 1
ATOM 791 C C . PHE A 1 99 ? 33.819 -11.757 27.995 1.00 73.31 99 PHE A C 1
ATOM 793 O O . PHE A 1 99 ? 34.254 -10.827 28.668 1.00 73.31 99 PHE A O 1
ATOM 800 N N . GLY A 1 100 ? 34.161 -11.893 26.705 1.00 61.28 100 GLY A N 1
ATOM 801 C CA . GLY A 1 100 ? 35.026 -10.954 25.968 1.00 61.28 100 GLY A CA 1
ATOM 802 C C . GLY A 1 100 ? 34.300 -9.765 25.308 1.00 61.28 100 GLY A C 1
ATOM 803 O O . GLY A 1 100 ? 33.105 -9.828 25.026 1.00 61.28 100 GLY A O 1
ATOM 804 N N . ASP A 1 101 ? 35.047 -8.693 25.011 1.00 54.38 101 ASP A N 1
ATOM 805 C CA . ASP A 1 101 ? 34.524 -7.421 24.485 1.00 54.38 101 ASP A CA 1
ATOM 806 C C . ASP A 1 101 ? 33.922 -7.500 23.063 1.00 54.38 101 ASP A C 1
ATOM 808 O O . ASP A 1 101 ? 34.523 -8.022 22.123 1.00 54.38 101 ASP A O 1
ATOM 812 N N . HIS A 1 102 ? 32.759 -6.853 22.920 1.00 60.44 102 HIS A N 1
ATOM 813 C CA . HIS A 1 102 ? 32.149 -6.347 21.680 1.00 60.44 102 HIS A CA 1
ATOM 814 C C . HIS A 1 102 ? 31.800 -7.381 20.598 1.00 60.44 102 HIS A C 1
ATOM 816 O O . HIS A 1 102 ? 32.400 -7.445 19.522 1.00 60.44 102 HIS A O 1
ATOM 822 N N . CYS A 1 103 ? 30.715 -8.118 20.835 1.00 66.44 103 CYS A N 1
ATOM 823 C CA . CYS A 1 103 ? 30.000 -8.835 19.785 1.00 66.44 103 CYS A CA 1
ATOM 824 C C . CYS A 1 103 ? 28.823 -8.013 19.236 1.00 66.44 103 CYS A C 1
ATOM 826 O O . CYS A 1 103 ? 28.128 -7.316 19.971 1.00 66.44 103 CYS A O 1
ATOM 828 N N . THR A 1 104 ? 28.594 -8.100 17.923 1.00 65.50 104 THR A N 1
ATOM 829 C CA . THR A 1 104 ? 27.446 -7.473 17.249 1.00 65.50 104 THR A CA 1
ATOM 830 C C . THR A 1 104 ? 26.641 -8.529 16.487 1.00 65.50 104 THR A C 1
ATOM 832 O O . THR A 1 104 ? 27.211 -9.538 16.063 1.00 65.50 104 THR A O 1
ATOM 835 N N . PRO A 1 105 ? 25.320 -8.349 16.311 1.00 72.88 105 PRO A N 1
ATOM 836 C CA . PRO A 1 105 ? 24.499 -9.299 15.567 1.00 72.88 105 PRO A CA 1
ATOM 837 C C . PRO A 1 105 ? 24.667 -9.137 14.044 1.00 72.88 105 PRO A C 1
ATOM 839 O O . PRO A 1 105 ? 24.352 -8.094 13.472 1.00 72.88 105 PRO A O 1
ATOM 842 N N . GLY A 1 106 ? 25.107 -10.201 13.370 1.00 70.81 106 GLY A N 1
ATOM 843 C CA . GLY A 1 106 ? 25.129 -10.372 11.913 1.00 70.81 106 GLY A CA 1
ATOM 844 C C . GLY A 1 106 ? 23.889 -11.094 11.358 1.00 70.81 106 GLY A C 1
ATOM 845 O O . GLY A 1 106 ? 23.002 -11.522 12.094 1.00 70.81 106 GLY A O 1
ATOM 846 N N . LYS A 1 107 ? 23.798 -11.258 10.031 1.00 73.75 107 LYS A N 1
ATOM 847 C CA . LYS A 1 107 ? 22.628 -11.878 9.372 1.00 73.75 107 LYS A CA 1
ATOM 848 C C . LYS A 1 107 ? 22.708 -13.412 9.365 1.00 73.75 107 LYS A C 1
ATOM 850 O O . LYS A 1 107 ? 23.657 -13.957 8.822 1.00 73.75 107 LYS A O 1
ATOM 855 N N . LEU A 1 108 ? 21.663 -14.083 9.866 1.00 74.69 108 LEU A N 1
ATOM 856 C CA . LEU A 1 108 ? 21.501 -15.550 9.803 1.00 74.69 108 LEU A CA 1
ATOM 857 C C . LEU A 1 108 ? 20.796 -16.038 8.520 1.00 74.69 108 LEU A C 1
ATOM 859 O O . LEU A 1 108 ? 21.100 -17.107 8.011 1.00 74.69 108 LEU A O 1
ATOM 863 N N . GLY A 1 109 ? 19.819 -15.285 7.998 1.00 74.94 109 GLY A N 1
ATOM 864 C CA . GLY A 1 109 ? 19.099 -15.638 6.759 1.00 74.94 109 GLY A CA 1
ATOM 865 C C . GLY A 1 109 ? 18.110 -16.818 6.850 1.00 74.94 109 GLY A C 1
ATOM 866 O O . GLY A 1 109 ? 17.462 -17.133 5.856 1.00 74.94 109 GLY A O 1
ATOM 867 N N . VAL A 1 110 ? 17.926 -17.429 8.027 1.00 82.75 110 VAL A N 1
ATOM 868 C CA . VAL A 1 110 ? 17.106 -18.646 8.232 1.00 82.75 110 VAL A CA 1
ATOM 869 C C . VAL A 1 110 ? 15.625 -18.500 7.848 1.00 82.75 110 VAL A C 1
ATOM 871 O O . VAL A 1 110 ? 14.980 -19.481 7.484 1.00 82.75 110 VAL A O 1
ATOM 874 N N . MET A 1 111 ? 15.076 -17.280 7.864 1.00 80.88 111 MET A N 1
ATOM 875 C CA . MET A 1 111 ? 13.653 -17.040 7.583 1.00 80.88 111 MET A CA 1
ATOM 876 C C . MET A 1 111 ? 13.231 -17.489 6.182 1.00 80.88 111 MET A C 1
ATOM 878 O O . MET A 1 111 ? 12.133 -18.015 6.027 1.00 80.88 111 MET A O 1
ATOM 882 N N . GLY A 1 112 ? 14.098 -17.344 5.173 1.00 79.44 112 GLY A N 1
ATOM 883 C CA . GLY A 1 112 ? 13.796 -17.829 3.822 1.00 79.44 112 GLY A CA 1
ATOM 884 C C . GLY A 1 112 ? 13.584 -19.345 3.787 1.00 79.44 112 GLY A C 1
ATOM 885 O O . GLY A 1 112 ? 12.704 -19.834 3.084 1.00 79.44 112 GLY A O 1
ATOM 886 N N . TRP A 1 113 ? 14.330 -20.087 4.610 1.00 84.44 113 TRP A N 1
ATOM 887 C CA . TRP A 1 113 ? 14.189 -21.535 4.728 1.00 84.44 113 TRP A CA 1
ATOM 888 C C . TRP A 1 113 ? 12.955 -21.937 5.541 1.00 84.44 113 TRP A C 1
ATOM 890 O O . TRP A 1 113 ? 12.174 -22.777 5.094 1.00 84.44 113 TRP A O 1
ATOM 900 N N . LEU A 1 114 ? 12.733 -21.307 6.700 1.00 84.25 114 LEU A N 1
ATOM 901 C CA . LEU A 1 114 ? 11.581 -21.593 7.569 1.00 84.25 114 LEU A CA 1
ATOM 902 C C . LEU A 1 114 ? 10.234 -21.333 6.885 1.00 84.25 114 LEU A C 1
ATOM 904 O O . LEU A 1 114 ? 9.239 -21.949 7.256 1.00 84.25 114 LEU A O 1
ATOM 908 N N . LEU A 1 115 ? 10.202 -20.430 5.903 1.00 80.38 115 LEU A N 1
ATOM 909 C CA . LEU A 1 115 ? 9.005 -20.091 5.132 1.00 80.38 115 LEU A CA 1
ATOM 910 C C . LEU A 1 115 ? 8.861 -20.904 3.835 1.00 80.38 115 LEU A C 1
ATOM 912 O O . LEU A 1 115 ? 7.837 -20.795 3.168 1.00 80.38 115 LEU A O 1
ATOM 916 N N . SER A 1 116 ? 9.851 -21.730 3.481 1.00 79.06 116 SER A N 1
ATOM 917 C CA . SER A 1 116 ? 9.849 -22.486 2.219 1.00 79.06 116 SER A CA 1
ATOM 918 C C . SER A 1 116 ? 8.854 -23.652 2.202 1.00 79.06 116 SER A C 1
ATOM 920 O O . SER A 1 116 ? 8.304 -23.985 1.158 1.00 79.06 116 SER A O 1
ATOM 922 N N . SER A 1 117 ? 8.641 -24.317 3.343 1.00 80.94 117 SER A N 1
ATOM 923 C CA . SER A 1 117 ? 7.753 -25.481 3.471 1.00 80.94 117 SER A CA 1
ATOM 924 C C . SER A 1 117 ? 7.538 -25.851 4.942 1.00 80.94 117 SER A C 1
ATOM 926 O O . SER A 1 117 ? 8.368 -25.536 5.793 1.00 80.94 117 SER A O 1
ATOM 928 N N . ARG A 1 118 ? 6.460 -26.590 5.250 1.00 79.19 118 ARG A N 1
ATOM 929 C CA . ARG A 1 118 ? 6.207 -27.106 6.614 1.00 79.19 118 ARG A CA 1
ATOM 930 C C . ARG A 1 118 ? 7.305 -28.064 7.090 1.00 79.19 118 ARG A C 1
ATOM 932 O O . ARG A 1 118 ? 7.692 -28.009 8.252 1.00 79.19 118 ARG A O 1
ATOM 939 N N . LEU A 1 119 ? 7.821 -28.909 6.192 1.00 82.31 119 LEU A N 1
ATOM 940 C CA . LEU A 1 119 ? 8.911 -29.835 6.509 1.00 82.31 119 LEU A CA 1
ATOM 941 C C . LEU A 1 119 ? 10.215 -29.073 6.789 1.00 82.31 119 LEU A C 1
ATOM 943 O O . LEU A 1 119 ? 10.848 -29.303 7.819 1.00 82.31 119 LEU A O 1
ATOM 947 N N . GLY A 1 120 ? 10.553 -28.099 5.937 1.00 84.56 120 GLY A N 1
ATOM 948 C CA . GLY A 1 120 ? 11.706 -27.219 6.129 1.00 84.56 120 GLY A CA 1
ATOM 949 C C . GLY A 1 120 ? 11.620 -26.408 7.419 1.00 84.56 120 GLY A C 1
ATOM 950 O O . GLY A 1 120 ? 12.618 -26.297 8.126 1.00 84.56 120 GLY A O 1
ATOM 951 N N . HIS A 1 121 ? 10.422 -25.927 7.770 1.00 86.75 121 HIS A N 1
ATOM 952 C CA . HIS A 1 121 ? 10.146 -25.303 9.061 1.00 86.75 121 HIS A CA 1
ATOM 953 C C . HIS A 1 121 ? 10.455 -26.258 10.219 1.00 86.75 121 HIS A C 1
ATOM 955 O O . HIS A 1 121 ? 11.260 -25.928 11.081 1.00 86.75 121 HIS A O 1
ATOM 961 N N . SER A 1 122 ? 9.868 -27.460 10.227 1.00 84.81 122 SER A N 1
ATOM 962 C CA . SER A 1 122 ? 10.057 -28.403 11.336 1.00 84.81 122 SER A CA 1
ATOM 963 C C . SER A 1 122 ? 11.512 -28.849 11.516 1.00 84.81 122 SER A C 1
ATOM 965 O O . SER A 1 122 ? 12.001 -28.877 12.644 1.00 84.81 122 SER A O 1
ATOM 967 N N . GLU A 1 123 ? 12.223 -29.157 10.422 1.00 87.75 123 GLU A N 1
ATOM 968 C CA . GLU A 1 123 ? 13.605 -29.650 10.491 1.00 87.75 123 GLU A CA 1
ATOM 969 C C . GLU A 1 123 ? 14.581 -28.532 10.889 1.00 87.75 123 GLU A C 1
ATOM 971 O O . GLU A 1 123 ? 15.477 -28.751 11.706 1.00 87.75 123 GLU A O 1
ATOM 976 N N . ALA A 1 124 ? 14.409 -27.318 10.353 1.00 88.94 124 ALA A N 1
ATOM 977 C CA . ALA A 1 124 ? 15.313 -26.210 10.651 1.00 88.94 124 ALA A CA 1
ATOM 978 C C . ALA A 1 124 ? 15.056 -25.579 12.023 1.00 88.94 124 ALA A C 1
ATOM 980 O O . ALA A 1 124 ? 16.015 -25.164 12.666 1.00 88.94 124 ALA A O 1
ATOM 981 N N . THR A 1 125 ? 13.811 -25.543 12.508 1.00 89.81 125 THR A N 1
ATOM 982 C CA . THR A 1 125 ? 13.496 -25.076 13.867 1.00 89.81 125 THR A CA 1
ATOM 983 C C . THR A 1 125 ? 14.175 -25.952 14.923 1.00 89.81 125 THR A C 1
ATOM 985 O O . THR A 1 125 ? 14.771 -25.419 15.859 1.00 89.81 125 THR A O 1
ATOM 988 N N . ASP A 1 126 ? 14.169 -27.282 14.761 1.00 88.00 126 ASP A N 1
ATOM 989 C CA . ASP A 1 126 ? 14.891 -28.176 15.681 1.00 88.00 126 ASP A CA 1
ATOM 990 C C . ASP A 1 126 ? 16.387 -27.847 15.715 1.00 88.00 126 ASP A C 1
ATOM 992 O O . ASP A 1 126 ? 16.967 -27.686 16.789 1.00 88.00 126 ASP A O 1
ATOM 996 N N . VAL A 1 127 ? 17.016 -27.679 14.548 1.00 91.69 127 VAL A N 1
ATOM 997 C CA . VAL A 1 127 ? 18.435 -27.307 14.455 1.00 91.69 127 VAL A CA 1
ATOM 998 C C . VAL A 1 127 ? 18.692 -25.942 15.092 1.00 91.69 127 VAL A C 1
ATOM 1000 O O . VAL A 1 127 ? 19.609 -25.815 15.906 1.00 91.69 127 VAL A O 1
ATOM 1003 N N . LEU A 1 128 ? 17.871 -24.944 14.765 1.00 91.44 128 LEU A N 1
ATOM 1004 C CA . LEU A 1 128 ? 18.035 -23.566 15.213 1.00 91.44 128 LEU A CA 1
ATOM 1005 C C . LEU A 1 128 ? 18.032 -23.463 16.741 1.00 91.44 128 LEU A C 1
ATOM 1007 O O . LEU A 1 128 ? 18.898 -22.801 17.306 1.00 91.44 128 LEU A O 1
ATOM 1011 N N . TYR A 1 129 ? 17.097 -24.132 17.413 1.00 91.88 129 TYR A N 1
ATOM 1012 C CA . TYR A 1 129 ? 16.983 -24.035 18.867 1.00 91.88 129 TYR A CA 1
ATOM 1013 C C . TYR A 1 129 ? 17.875 -25.033 19.616 1.00 91.88 129 TYR A C 1
ATOM 1015 O O . TYR A 1 129 ? 18.346 -24.710 20.699 1.00 91.88 129 TYR A O 1
ATOM 1023 N N . SER A 1 130 ? 18.159 -26.218 19.060 1.00 91.94 130 SER A N 1
ATOM 1024 C CA . SER A 1 130 ? 18.899 -27.266 19.789 1.00 91.94 130 SER A CA 1
ATOM 1025 C C . SER A 1 130 ? 20.418 -27.255 19.618 1.00 91.94 130 SER A C 1
ATOM 1027 O O . SER A 1 130 ? 21.114 -27.892 20.415 1.00 91.94 130 SER A O 1
ATOM 1029 N N . THR A 1 131 ? 20.939 -26.579 18.588 1.00 92.62 131 THR A N 1
ATOM 1030 C CA . THR A 1 131 ? 22.380 -26.595 18.261 1.00 92.62 131 THR A CA 1
ATOM 1031 C C . THR A 1 131 ? 23.084 -25.260 18.480 1.00 92.62 131 THR A C 1
ATOM 1033 O O . THR A 1 131 ? 24.309 -25.231 18.536 1.00 92.62 131 THR A O 1
ATOM 1036 N N . ASN A 1 132 ? 22.337 -24.166 18.615 1.00 92.19 132 ASN A N 1
ATOM 1037 C CA . ASN A 1 132 ? 22.900 -22.840 18.842 1.00 92.19 132 ASN A CA 1
ATOM 1038 C C . ASN A 1 132 ? 22.940 -22.489 20.335 1.00 92.19 132 ASN A C 1
ATOM 1040 O O . ASN A 1 132 ? 22.142 -22.993 21.130 1.00 92.19 132 ASN A O 1
ATOM 1044 N N . ALA A 1 133 ? 23.852 -21.589 20.698 1.00 90.25 133 ALA A N 1
ATOM 1045 C CA . ALA A 1 133 ? 23.841 -20.906 21.984 1.00 90.25 133 ALA A CA 1
ATOM 1046 C C . ALA A 1 133 ? 23.035 -19.610 21.868 1.00 90.25 133 ALA A C 1
ATOM 1048 O O . ALA A 1 133 ? 23.206 -18.869 20.904 1.00 90.25 133 ALA A O 1
ATOM 1049 N N . PHE A 1 134 ? 22.157 -19.323 22.824 1.00 89.94 134 PHE A N 1
ATOM 1050 C CA . PHE A 1 134 ? 21.363 -18.093 22.815 1.00 89.94 134 PHE A CA 1
ATOM 1051 C C . PHE A 1 134 ? 21.971 -17.078 23.768 1.00 89.94 134 PHE A C 1
ATOM 1053 O O . PHE A 1 134 ? 22.076 -17.335 24.961 1.00 89.94 134 PHE A O 1
ATOM 1060 N N . HIS A 1 135 ? 22.354 -15.926 23.236 1.00 85.81 135 HIS A N 1
ATOM 1061 C CA . HIS A 1 135 ? 22.846 -14.798 24.004 1.00 85.81 135 HIS A CA 1
ATOM 1062 C C . HIS A 1 135 ? 21.717 -13.790 24.215 1.00 85.81 135 HIS A C 1
ATOM 1064 O O . HIS A 1 135 ? 21.207 -13.214 23.249 1.00 85.81 135 HIS A O 1
ATOM 1070 N N . ILE A 1 136 ? 21.331 -13.588 25.476 1.00 80.38 136 ILE A N 1
ATOM 1071 C CA . ILE A 1 136 ? 20.266 -12.668 25.881 1.00 80.38 136 ILE A CA 1
ATOM 1072 C C . ILE A 1 136 ? 20.901 -11.539 26.689 1.00 80.38 136 ILE A C 1
ATOM 1074 O O . ILE A 1 136 ? 21.308 -11.740 27.829 1.00 80.38 136 ILE A O 1
ATOM 1078 N N . SER A 1 137 ? 20.977 -10.349 26.094 1.00 62.91 137 SER A N 1
ATOM 1079 C CA . SER A 1 137 ? 21.577 -9.158 26.716 1.00 62.91 137 SER A CA 1
ATOM 1080 C C . SER A 1 137 ? 20.558 -8.213 27.361 1.00 62.91 137 SER A C 1
ATOM 1082 O O . SER A 1 137 ? 20.947 -7.236 27.993 1.00 62.91 137 SER A O 1
ATOM 1084 N N . ASN A 1 138 ? 19.252 -8.461 27.191 1.00 63.62 138 ASN A N 1
ATOM 1085 C CA . ASN A 1 138 ? 18.198 -7.583 27.701 1.00 63.62 138 ASN A CA 1
ATOM 1086 C C . ASN A 1 138 ? 17.402 -8.240 28.840 1.00 63.62 138 ASN A C 1
ATOM 1088 O O . ASN A 1 138 ? 16.616 -9.164 28.613 1.00 63.62 138 ASN A O 1
ATOM 1092 N N . ASN A 1 139 ? 17.526 -7.678 30.044 1.00 56.34 139 ASN A N 1
ATOM 1093 C CA . ASN A 1 139 ? 16.797 -8.088 31.248 1.00 56.34 139 ASN A CA 1
ATOM 1094 C C . ASN A 1 139 ? 15.270 -8.041 31.075 1.00 56.34 139 ASN A C 1
ATOM 1096 O O . ASN A 1 139 ? 14.557 -8.888 31.590 1.00 56.34 139 ASN A O 1
ATOM 1100 N N . MET A 1 140 ? 14.729 -7.111 30.290 1.00 60.94 140 MET A N 1
ATOM 1101 C CA . MET A 1 140 ? 13.283 -7.040 30.039 1.00 60.94 140 MET A CA 1
ATOM 1102 C C . MET A 1 140 ? 12.759 -8.250 29.258 1.00 60.94 140 MET A C 1
ATOM 1104 O O . MET A 1 140 ? 11.583 -8.582 29.359 1.00 60.94 140 MET A O 1
ATOM 1108 N N . MET A 1 141 ? 13.613 -8.916 28.478 1.00 70.56 141 MET A N 1
ATOM 1109 C CA . MET A 1 141 ? 13.224 -10.099 27.719 1.00 70.56 141 MET A CA 1
ATOM 1110 C C . MET A 1 141 ? 13.206 -11.355 28.598 1.00 70.56 141 MET A C 1
ATOM 1112 O O . MET A 1 141 ? 12.322 -12.192 28.420 1.00 70.56 141 MET A O 1
ATOM 1116 N N . ILE A 1 142 ? 14.136 -11.484 29.555 1.00 70.38 142 ILE A N 1
ATOM 1117 C CA . ILE A 1 142 ? 14.308 -12.724 30.325 1.00 70.38 142 ILE A CA 1
ATOM 1118 C C . ILE A 1 142 ? 13.088 -13.053 31.191 1.00 70.38 142 ILE A C 1
ATOM 1120 O O . ILE A 1 142 ? 12.632 -14.193 31.186 1.00 70.38 142 ILE A O 1
ATOM 1124 N N . HIS A 1 143 ? 12.485 -12.049 31.835 1.00 67.06 143 HIS A N 1
ATOM 1125 C CA . HIS A 1 143 ? 11.317 -12.227 32.709 1.00 67.06 143 HIS A CA 1
ATOM 1126 C C . HIS A 1 143 ? 10.058 -12.693 31.967 1.00 67.06 143 HIS A C 1
ATOM 1128 O O . HIS A 1 143 ? 9.129 -13.210 32.582 1.00 67.06 143 HIS A O 1
ATOM 1134 N N . HIS A 1 144 ? 10.021 -12.538 30.641 1.00 71.31 144 HIS A N 1
ATOM 1135 C CA . HIS A 1 144 ? 8.830 -12.787 29.829 1.00 71.31 144 HIS A CA 1
ATOM 1136 C C . HIS A 1 144 ? 9.079 -13.776 28.690 1.00 71.31 144 HIS A C 1
ATOM 1138 O O . HIS A 1 144 ? 8.267 -13.882 27.771 1.00 71.31 144 HIS A O 1
ATOM 1144 N N . LEU A 1 145 ? 10.168 -14.547 28.753 1.00 76.44 145 LEU A N 1
ATOM 1145 C CA . LEU A 1 145 ? 10.528 -15.527 27.725 1.00 76.44 145 LEU A CA 1
ATOM 1146 C C . LEU A 1 145 ? 9.397 -16.504 27.399 1.00 76.44 145 LEU A C 1
ATOM 1148 O O . LEU A 1 145 ? 9.164 -16.770 26.225 1.00 76.44 145 LEU A O 1
ATOM 1152 N N . GLY A 1 146 ? 8.665 -16.982 28.409 1.00 70.19 146 GLY A N 1
ATOM 1153 C CA . GLY A 1 146 ? 7.557 -17.928 28.227 1.00 70.19 146 GLY A CA 1
ATOM 1154 C C . GLY A 1 146 ? 6.342 -17.346 27.497 1.00 70.19 146 GLY A C 1
ATOM 1155 O O . GLY A 1 146 ? 5.537 -18.097 26.954 1.00 70.19 146 GLY A O 1
ATOM 1156 N N . VAL A 1 147 ? 6.223 -16.017 27.458 1.00 71.38 147 VAL A N 1
ATOM 1157 C CA . VAL A 1 147 ? 5.241 -15.303 26.631 1.00 71.38 147 VAL A CA 1
ATOM 1158 C C . VAL A 1 147 ? 5.819 -15.057 25.241 1.00 71.38 147 VAL A C 1
ATOM 1160 O O . VAL A 1 147 ? 5.142 -15.263 24.240 1.00 71.38 147 VAL A O 1
ATOM 1163 N N . ILE A 1 148 ? 7.071 -14.605 25.196 1.00 73.81 148 ILE A N 1
ATOM 1164 C CA . ILE A 1 148 ? 7.756 -14.069 24.020 1.00 73.81 148 ILE A CA 1
ATOM 1165 C C . ILE A 1 148 ? 8.134 -15.165 23.005 1.00 73.81 148 ILE A C 1
ATOM 1167 O O . ILE A 1 148 ? 8.080 -14.929 21.796 1.00 73.81 148 ILE A O 1
ATOM 1171 N N . LEU A 1 149 ? 8.513 -16.355 23.476 1.00 77.44 149 LEU A N 1
ATOM 1172 C CA . LEU A 1 149 ? 8.866 -17.509 22.651 1.00 77.44 149 LEU A CA 1
ATOM 1173 C C . LEU A 1 149 ? 7.985 -18.714 23.009 1.00 77.44 149 LEU A C 1
ATOM 1175 O O . LEU A 1 149 ? 7.753 -18.969 24.190 1.00 77.44 149 LEU A O 1
ATOM 1179 N N . PRO A 1 150 ? 7.541 -19.512 22.016 1.00 81.81 150 PRO A N 1
ATOM 1180 C CA . PRO A 1 150 ? 6.817 -20.747 22.287 1.00 81.81 150 PRO A CA 1
ATOM 1181 C C . PRO A 1 150 ? 7.604 -21.672 23.222 1.00 81.81 150 PRO A C 1
ATOM 1183 O O . PRO A 1 150 ? 8.785 -21.944 22.981 1.00 81.81 150 PRO A O 1
ATOM 1186 N N . LEU A 1 151 ? 6.935 -22.206 24.250 1.00 80.88 151 LEU A N 1
ATOM 1187 C CA . LEU A 1 151 ? 7.538 -23.114 25.238 1.00 80.88 151 LEU A CA 1
ATOM 1188 C C . LEU A 1 151 ? 8.225 -24.317 24.582 1.00 80.88 151 LEU A C 1
ATOM 1190 O O . LEU A 1 151 ? 9.265 -24.774 25.045 1.00 80.88 151 LEU A O 1
ATOM 1194 N N . GLU A 1 152 ? 7.687 -24.798 23.461 1.00 81.44 152 GLU A N 1
ATOM 1195 C CA . GLU A 1 152 ? 8.290 -25.890 22.701 1.00 81.44 152 GLU A CA 1
ATOM 1196 C C . GLU A 1 152 ? 9.673 -25.543 22.123 1.00 81.44 152 GLU A C 1
ATOM 1198 O O . GLU A 1 152 ? 10.519 -26.423 21.974 1.00 81.44 152 GLU A O 1
ATOM 1203 N N . HIS A 1 153 ? 9.931 -24.281 21.774 1.00 87.38 153 HIS A N 1
ATOM 1204 C CA . HIS A 1 153 ? 11.228 -23.838 21.266 1.00 87.38 153 HIS A CA 1
ATOM 1205 C C . HIS A 1 153 ? 12.210 -23.640 22.418 1.00 87.38 153 HIS A C 1
ATOM 1207 O O . HIS A 1 153 ? 13.346 -24.103 22.332 1.00 87.38 153 HIS A O 1
ATOM 1213 N N . LEU A 1 154 ? 11.750 -23.041 23.523 1.00 87.56 154 LEU A N 1
ATOM 1214 C CA . LEU A 1 154 ? 12.542 -22.884 24.747 1.00 87.56 154 LEU A CA 1
ATOM 1215 C C . LEU A 1 154 ? 13.003 -24.238 25.298 1.00 87.56 154 LEU A C 1
ATOM 1217 O O . LEU A 1 154 ? 14.176 -24.412 25.623 1.00 87.56 154 LEU A O 1
ATOM 1221 N N . ALA A 1 155 ? 12.121 -25.239 25.269 1.00 87.69 155 ALA A N 1
ATOM 1222 C CA . ALA A 1 155 ? 12.426 -26.596 25.702 1.00 87.69 155 ALA A CA 1
ATOM 1223 C C . ALA A 1 155 ? 13.543 -27.282 24.901 1.00 87.69 155 ALA A C 1
ATOM 1225 O O . ALA A 1 155 ? 14.124 -28.252 25.389 1.00 87.69 155 ALA A O 1
ATOM 1226 N N . ARG A 1 156 ? 13.856 -26.804 23.690 1.00 90.50 156 ARG A N 1
ATOM 1227 C CA . ARG A 1 156 ? 14.918 -27.351 22.831 1.00 90.50 156 ARG A CA 1
ATOM 1228 C C . ARG A 1 156 ? 16.277 -26.691 23.070 1.00 90.50 156 ARG A C 1
ATOM 1230 O O . ARG A 1 156 ? 17.282 -27.286 22.687 1.00 90.50 156 ARG A O 1
ATOM 1237 N N . ILE A 1 157 ? 16.323 -25.518 23.705 1.00 92.38 157 ILE A N 1
ATOM 1238 C CA . ILE A 1 157 ? 17.558 -24.758 23.934 1.00 92.38 157 ILE A CA 1
ATOM 1239 C C . ILE A 1 157 ? 18.468 -25.498 24.916 1.00 92.38 157 ILE A C 1
ATOM 1241 O O . ILE A 1 157 ? 18.047 -25.920 25.992 1.00 92.38 157 ILE A O 1
ATOM 1245 N N . ARG A 1 158 ? 19.739 -25.657 24.524 1.00 92.75 158 ARG A N 1
ATOM 1246 C CA . ARG A 1 158 ? 20.755 -26.396 25.296 1.00 92.75 158 ARG A CA 1
ATOM 1247 C C . ARG A 1 158 ? 21.875 -25.524 25.852 1.00 92.75 158 ARG A C 1
ATOM 1249 O O . ARG A 1 158 ? 22.582 -25.976 26.748 1.00 92.75 158 ARG A O 1
ATOM 1256 N N . SER A 1 159 ? 22.059 -24.316 25.330 1.00 92.19 159 SER A N 1
ATOM 1257 C CA . SER A 1 159 ? 23.138 -23.418 25.741 1.00 92.19 159 SER A CA 1
ATOM 1258 C C . SER A 1 159 ? 22.633 -21.982 25.803 1.00 92.19 159 SER A C 1
ATOM 1260 O O . SER A 1 159 ? 22.047 -21.500 24.832 1.00 92.19 159 SER A O 1
ATOM 1262 N N . LEU A 1 160 ? 22.858 -21.313 26.933 1.00 90.25 160 LEU A N 1
ATOM 1263 C CA . LEU A 1 160 ? 22.363 -19.965 27.206 1.00 90.25 160 LEU A CA 1
ATOM 1264 C C . LEU A 1 160 ? 23.489 -19.080 27.755 1.00 90.25 160 LEU A C 1
ATOM 1266 O O . LEU A 1 160 ? 24.211 -19.491 28.660 1.00 90.25 160 LEU A O 1
ATOM 1270 N N . GLU A 1 161 ? 23.622 -17.872 27.216 1.00 88.25 161 GLU A N 1
ATOM 1271 C CA . GLU A 1 161 ? 24.531 -16.826 27.688 1.00 88.25 161 GLU A CA 1
ATOM 1272 C C . GLU A 1 161 ? 23.710 -15.647 28.225 1.00 88.25 161 GLU A C 1
ATOM 1274 O O . GLU A 1 161 ? 22.969 -15.007 27.474 1.00 88.25 161 GLU A O 1
ATOM 1279 N N . LEU A 1 162 ? 23.851 -15.368 29.521 1.00 80.88 162 LEU A N 1
ATOM 1280 C CA . LEU A 1 162 ? 23.201 -14.272 30.235 1.00 80.88 162 LEU A CA 1
ATOM 1281 C C . LEU A 1 162 ? 24.274 -13.325 30.768 1.00 80.88 162 LEU A C 1
ATOM 1283 O O . LEU A 1 162 ? 24.843 -13.532 31.841 1.00 80.88 162 LEU A O 1
ATOM 1287 N N . LEU A 1 163 ? 24.586 -12.303 29.977 1.00 67.81 163 LEU A N 1
ATOM 1288 C CA . LEU A 1 163 ? 25.637 -11.340 30.292 1.00 67.81 163 LEU A CA 1
ATOM 1289 C C . LEU A 1 163 ? 24.970 -9.997 30.612 1.00 67.81 163 LEU A C 1
ATOM 1291 O O . LEU A 1 163 ? 24.396 -9.370 29.722 1.00 67.81 163 LEU A O 1
ATOM 1295 N N . GLY A 1 164 ? 25.003 -9.582 31.880 1.00 58.97 164 GLY A N 1
ATOM 1296 C CA . GLY A 1 164 ? 24.389 -8.339 32.349 1.00 58.97 164 GLY A CA 1
ATOM 1297 C C . GLY A 1 164 ? 24.805 -7.979 33.779 1.00 58.97 164 GLY A C 1
ATOM 1298 O O . GLY A 1 164 ? 25.279 -8.826 34.529 1.00 58.97 164 GLY A O 1
ATOM 1299 N N . TYR A 1 165 ? 24.642 -6.708 34.151 1.00 51.84 165 TYR A N 1
ATOM 1300 C CA . TYR A 1 165 ? 24.931 -6.198 35.495 1.00 51.84 165 TYR A CA 1
ATOM 1301 C C . TYR A 1 165 ? 23.845 -6.662 36.480 1.00 51.84 165 TYR A C 1
ATOM 1303 O O . TYR A 1 165 ? 22.747 -6.115 36.444 1.00 51.84 165 TYR A O 1
ATOM 1311 N N . PHE A 1 166 ? 24.122 -7.649 37.336 1.00 51.88 166 PHE A N 1
ATOM 1312 C CA . PHE A 1 166 ? 23.247 -8.025 38.457 1.00 51.88 166 PHE A CA 1
ATOM 1313 C C . PHE A 1 166 ? 23.703 -7.261 39.705 1.00 51.88 166 PHE A C 1
ATOM 1315 O O . PHE A 1 166 ? 24.821 -7.460 40.181 1.00 51.88 166 PHE A O 1
ATOM 1322 N N . TYR A 1 167 ? 22.872 -6.358 40.224 1.00 49.94 167 TYR A N 1
ATOM 1323 C CA . TYR A 1 167 ? 23.237 -5.496 41.354 1.00 49.94 167 TYR A CA 1
ATOM 1324 C C . TYR A 1 167 ? 22.739 -6.099 42.664 1.00 49.94 167 TYR A C 1
ATOM 1326 O O . TYR A 1 167 ? 21.543 -6.189 42.880 1.00 49.94 167 TYR A O 1
ATOM 1334 N N . LEU A 1 168 ? 23.622 -6.454 43.593 1.00 48.66 168 LEU A N 1
ATOM 1335 C CA . LEU A 1 168 ? 23.184 -6.936 44.906 1.00 48.66 168 LEU A CA 1
ATOM 1336 C C . LEU A 1 168 ? 22.442 -5.823 45.673 1.00 48.66 168 LEU A C 1
ATOM 1338 O O . LEU A 1 168 ? 22.989 -4.750 45.923 1.00 48.66 168 LEU A O 1
ATOM 1342 N N . GLU A 1 169 ? 21.184 -6.072 46.034 1.00 36.25 169 GLU A N 1
ATOM 1343 C CA . GLU A 1 169 ? 20.354 -5.154 46.826 1.00 36.25 169 GLU A CA 1
ATOM 1344 C C . GLU A 1 169 ? 20.881 -5.098 48.266 1.00 36.25 169 GLU A C 1
ATOM 1346 O O . GLU A 1 169 ? 20.889 -6.132 48.931 1.00 36.25 169 GLU A O 1
ATOM 1351 N N . ASN A 1 170 ? 21.382 -3.921 48.675 1.00 43.62 170 ASN A N 1
ATOM 1352 C CA . ASN A 1 170 ? 21.454 -3.367 50.046 1.00 43.62 170 ASN A CA 1
ATOM 1353 C C . ASN A 1 170 ? 22.322 -2.082 50.144 1.00 43.62 170 ASN A C 1
ATOM 1355 O O . ASN A 1 170 ? 22.650 -1.649 51.244 1.00 43.62 170 ASN A O 1
ATOM 1359 N N . TRP A 1 171 ? 22.697 -1.420 49.036 1.00 41.91 171 TRP A N 1
ATOM 1360 C CA . TRP A 1 171 ? 23.542 -0.214 49.104 1.00 41.91 171 TRP A CA 1
ATOM 1361 C C . TRP A 1 171 ? 22.760 1.119 49.094 1.00 41.91 171 TRP A C 1
ATOM 1363 O O . TRP A 1 171 ? 21.844 1.256 48.280 1.00 41.91 171 TRP A O 1
ATOM 1373 N N . PRO A 1 172 ? 23.151 2.149 49.884 1.00 37.81 172 PRO A N 1
ATOM 1374 C CA . PRO A 1 172 ? 22.383 3.396 50.043 1.00 37.81 172 PRO A CA 1
ATOM 1375 C C . PRO A 1 172 ? 22.384 4.346 48.832 1.00 37.81 172 PRO A C 1
ATOM 1377 O O . PRO A 1 172 ? 21.661 5.342 48.832 1.00 37.81 172 PRO A O 1
ATOM 1380 N N . TYR A 1 173 ? 23.194 4.089 47.800 1.00 40.62 173 TYR A N 1
ATOM 1381 C CA . TYR A 1 173 ? 23.312 4.972 46.634 1.00 40.62 173 TYR A CA 1
ATOM 1382 C C . TYR A 1 173 ? 22.630 4.374 45.405 1.00 40.62 173 TYR A C 1
ATOM 1384 O O . TYR A 1 173 ? 23.227 3.682 44.582 1.00 40.62 173 TYR A O 1
ATOM 1392 N N . HIS A 1 174 ? 21.340 4.678 45.281 1.00 41.41 174 HIS A N 1
ATOM 1393 C CA . HIS A 1 174 ? 20.533 4.374 44.108 1.00 41.41 174 HIS A CA 1
ATOM 1394 C C . HIS A 1 174 ? 20.867 5.315 42.939 1.00 41.41 174 HIS A C 1
ATOM 1396 O O . HIS A 1 174 ? 20.639 6.521 43.022 1.00 41.41 174 HIS A O 1
ATOM 1402 N N . HIS A 1 175 ? 21.258 4.764 41.787 1.00 37.31 175 HIS A N 1
ATOM 1403 C CA . HIS A 1 175 ? 20.924 5.378 40.501 1.00 37.31 175 HIS A CA 1
ATOM 1404 C C . HIS A 1 175 ? 19.697 4.659 39.929 1.00 37.31 175 HIS A C 1
ATOM 1406 O O . HIS A 1 175 ? 19.782 3.537 39.432 1.00 37.31 175 HIS A O 1
ATOM 1412 N N . SER A 1 176 ? 18.541 5.328 39.961 1.00 38.91 176 SER A N 1
ATOM 1413 C CA . SER A 1 176 ? 17.232 4.823 39.499 1.00 38.91 176 SER A CA 1
ATOM 1414 C C . SER A 1 176 ? 17.147 4.481 38.000 1.00 38.91 176 SER A C 1
ATOM 1416 O O . SER A 1 176 ? 16.078 4.133 37.507 1.00 38.91 176 SER A O 1
ATOM 1418 N N . LYS A 1 177 ? 18.259 4.579 37.260 1.00 38.72 177 LYS A N 1
ATOM 1419 C CA . LYS A 1 177 ? 18.356 4.263 35.828 1.00 38.72 177 LYS A CA 1
ATOM 1420 C C . LYS A 1 177 ? 19.314 3.113 35.496 1.00 38.72 177 LYS A C 1
ATOM 1422 O O . LYS A 1 177 ? 19.353 2.718 34.337 1.00 38.72 177 LYS A O 1
ATOM 1427 N N . THR A 1 178 ? 20.069 2.583 36.462 1.00 40.62 178 THR A N 1
ATOM 1428 C CA . THR A 1 178 ? 21.073 1.528 36.209 1.00 40.62 178 THR A CA 1
ATOM 1429 C C . THR A 1 178 ? 21.006 0.333 37.160 1.00 40.62 178 THR A C 1
ATOM 1431 O O . THR A 1 178 ? 21.636 -0.669 36.858 1.00 40.62 178 THR A O 1
ATOM 1434 N N . ALA A 1 179 ? 20.233 0.370 38.252 1.00 40.12 179 ALA A N 1
ATOM 1435 C CA . ALA A 1 179 ? 20.098 -0.769 39.167 1.00 40.12 179 ALA A CA 1
ATOM 1436 C C . ALA A 1 179 ? 19.283 -1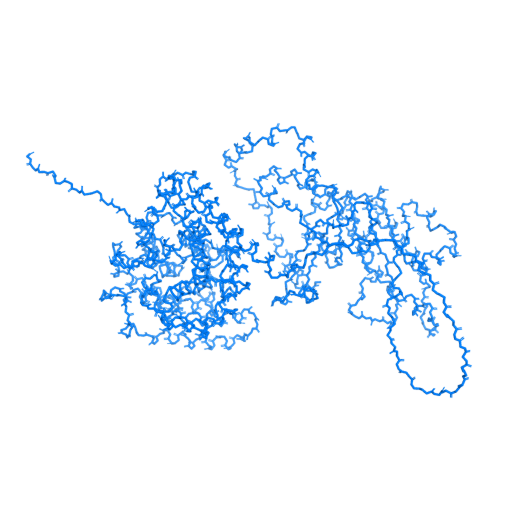.918 38.532 1.00 40.12 179 ALA A C 1
ATOM 1438 O O . ALA A 1 179 ? 18.054 -1.898 38.496 1.00 40.12 179 ALA A O 1
ATOM 1439 N N . ASN A 1 180 ? 19.988 -2.911 37.999 1.00 50.19 180 ASN A N 1
ATOM 1440 C CA . ASN A 1 180 ? 19.449 -4.037 37.241 1.00 50.19 180 ASN A CA 1
ATOM 1441 C C . ASN A 1 180 ? 19.400 -5.327 38.083 1.00 50.19 180 ASN A C 1
ATOM 1443 O O . ASN A 1 180 ? 20.260 -6.177 37.948 1.00 50.19 180 ASN A O 1
ATOM 1447 N N . LEU A 1 181 ? 18.346 -5.511 38.883 1.00 49.59 181 LEU A N 1
ATOM 1448 C CA . LEU A 1 181 ? 18.054 -6.720 39.680 1.00 49.59 181 LEU A CA 1
ATOM 1449 C C . LEU A 1 181 ? 18.865 -6.837 40.973 1.00 49.59 181 LEU A C 1
ATOM 1451 O O . LEU A 1 181 ? 20.006 -7.280 40.949 1.00 49.59 181 LEU A O 1
ATOM 1455 N N . GLY A 1 182 ? 18.195 -6.505 42.082 1.00 51.16 182 GLY A N 1
ATOM 1456 C CA . GLY A 1 182 ? 18.542 -6.910 43.441 1.00 51.16 182 GLY A CA 1
ATOM 1457 C C . GLY A 1 182 ? 18.613 -8.428 43.638 1.00 51.16 182 GLY A C 1
ATOM 1458 O O . GLY A 1 182 ? 18.410 -9.214 42.709 1.00 51.16 182 GLY A O 1
ATOM 1459 N N . TRP A 1 183 ? 18.810 -8.860 44.883 1.00 56.28 183 TRP A N 1
ATOM 1460 C CA . TRP A 1 183 ? 18.845 -10.275 45.271 1.00 56.28 183 TRP A CA 1
ATOM 1461 C C . TRP A 1 183 ? 17.619 -11.073 44.806 1.00 56.28 183 TRP A C 1
ATOM 1463 O O . TRP A 1 183 ? 17.765 -12.149 44.225 1.00 56.28 183 TRP A O 1
ATOM 1473 N N . GLY A 1 184 ? 16.417 -10.513 44.974 1.00 57.69 184 GLY A N 1
ATOM 1474 C CA . GLY A 1 184 ? 15.178 -11.152 44.515 1.00 57.69 184 GLY A CA 1
ATOM 1475 C C . GLY A 1 184 ? 15.067 -11.254 42.988 1.00 57.69 184 GLY A C 1
ATOM 1476 O O . GLY A 1 184 ? 14.360 -12.112 42.462 1.00 57.69 184 GLY A O 1
ATOM 1477 N N . GLY A 1 185 ? 15.792 -10.414 42.246 1.00 62.91 185 GLY A N 1
ATOM 1478 C CA . GLY A 1 185 ? 15.830 -10.475 40.789 1.00 62.91 185 GLY A CA 1
ATOM 1479 C C . GLY A 1 185 ? 16.715 -11.606 40.255 1.00 62.91 185 GLY A C 1
ATOM 1480 O O . GLY A 1 185 ? 16.352 -12.236 39.260 1.00 62.91 185 GLY A O 1
ATOM 1481 N N . LEU A 1 186 ? 17.826 -11.915 40.936 1.00 69.50 186 LEU A N 1
ATOM 1482 C CA . LEU A 1 186 ? 18.659 -13.080 40.619 1.00 69.50 186 LEU A CA 1
ATOM 1483 C C . LEU A 1 186 ? 17.882 -14.387 40.833 1.00 69.50 186 LEU A C 1
ATOM 1485 O O . LEU A 1 186 ? 17.857 -15.226 39.936 1.00 69.50 186 LEU A O 1
ATOM 1489 N N . GLU A 1 187 ? 17.202 -14.538 41.974 1.00 71.00 187 GLU A N 1
ATOM 1490 C CA . GLU A 1 187 ? 16.361 -15.710 42.260 1.00 71.00 187 GLU A CA 1
ATOM 1491 C C . GLU A 1 187 ? 15.318 -15.923 41.160 1.00 71.00 187 GLU A C 1
ATOM 1493 O O . GLU A 1 187 ? 15.276 -16.990 40.552 1.00 71.00 187 GLU A O 1
ATOM 1498 N N . MET A 1 188 ? 14.564 -14.878 40.808 1.00 72.56 188 MET A N 1
ATOM 1499 C CA . MET A 1 188 ? 13.548 -14.939 39.755 1.00 72.56 188 MET A CA 1
ATOM 1500 C C . MET A 1 188 ? 14.114 -15.381 38.396 1.00 72.56 188 MET A C 1
ATOM 1502 O O . MET A 1 188 ? 13.506 -16.198 37.705 1.00 72.56 188 MET A O 1
ATOM 1506 N N . VAL A 1 189 ? 15.282 -14.866 37.994 1.00 75.88 189 VAL A N 1
ATOM 1507 C CA . VAL A 1 189 ? 15.937 -15.279 36.741 1.00 75.88 189 VAL A CA 1
ATOM 1508 C C . VAL A 1 189 ? 16.308 -16.760 36.782 1.00 75.88 189 VAL A C 1
ATOM 1510 O O . VAL A 1 189 ? 16.068 -17.484 35.813 1.00 75.88 189 VAL A O 1
ATOM 1513 N N . LEU A 1 190 ? 16.849 -17.233 37.903 1.00 78.56 190 LEU A N 1
ATOM 1514 C CA . LEU A 1 190 ? 17.208 -18.639 38.081 1.00 78.56 190 LEU A CA 1
ATOM 1515 C C . LEU A 1 190 ? 15.973 -19.546 38.072 1.00 78.56 190 LEU A C 1
ATOM 1517 O O . LEU A 1 190 ? 16.033 -20.641 37.512 1.00 78.56 190 LEU A O 1
ATOM 1521 N N . GLU A 1 191 ? 14.840 -19.090 38.608 1.00 80.75 191 GLU A N 1
ATOM 1522 C CA . GLU A 1 191 ? 13.563 -19.802 38.519 1.00 80.75 191 GLU A CA 1
ATOM 1523 C C . GLU A 1 191 ? 13.042 -19.895 37.081 1.00 80.75 191 GLU A C 1
ATOM 1525 O O . GLU A 1 191 ? 12.626 -20.968 36.639 1.00 80.75 191 GLU A O 1
ATOM 1530 N N . VAL A 1 192 ? 13.138 -18.810 36.307 1.00 80.56 192 VAL A N 1
ATOM 1531 C CA . VAL A 1 192 ? 12.789 -18.816 34.878 1.00 80.56 192 VAL A CA 1
ATOM 1532 C C . VAL A 1 192 ? 13.670 -19.802 34.105 1.00 80.56 192 VAL A C 1
ATOM 1534 O O . VAL A 1 192 ? 13.163 -20.575 33.289 1.00 80.56 192 VAL A O 1
ATOM 1537 N N . ILE A 1 193 ? 14.979 -19.826 34.376 1.00 83.31 193 ILE A N 1
ATOM 1538 C CA . ILE A 1 193 ? 15.911 -20.786 33.766 1.00 83.31 193 ILE A CA 1
ATOM 1539 C C . ILE A 1 193 ? 15.527 -22.221 34.145 1.00 83.31 193 ILE A C 1
ATOM 1541 O O . ILE A 1 193 ? 15.430 -23.093 33.277 1.00 83.31 193 ILE A O 1
ATOM 1545 N N . ARG A 1 194 ? 15.264 -22.455 35.437 1.00 84.12 194 ARG A N 1
ATOM 1546 C CA . ARG A 1 194 ? 14.838 -23.747 35.984 1.00 84.12 194 ARG A CA 1
ATOM 1547 C C . ARG A 1 194 ? 13.587 -24.263 35.271 1.00 84.12 194 ARG A C 1
ATOM 1549 O O . ARG A 1 194 ? 13.546 -25.444 34.921 1.00 84.12 194 ARG A O 1
ATOM 1556 N N . ASP A 1 195 ? 12.596 -23.403 35.045 1.00 83.81 195 ASP A N 1
ATOM 1557 C CA . ASP A 1 195 ? 11.264 -23.817 34.601 1.00 83.81 195 ASP A CA 1
ATOM 1558 C C . ASP A 1 195 ? 11.062 -23.806 33.081 1.00 83.81 195 ASP A C 1
ATOM 1560 O O . ASP A 1 195 ? 10.341 -24.665 32.570 1.00 83.81 195 ASP A O 1
ATOM 1564 N N . LEU A 1 196 ? 11.701 -22.894 32.342 1.00 85.31 196 LEU A N 1
ATOM 1565 C CA . LEU A 1 196 ? 11.467 -22.744 30.898 1.00 85.31 196 LEU A CA 1
ATOM 1566 C C . LEU A 1 196 ? 12.440 -23.526 30.007 1.00 85.31 196 LEU A C 1
ATOM 1568 O O . LEU A 1 196 ? 12.140 -23.728 28.830 1.00 85.31 196 LEU A O 1
ATOM 1572 N N . PHE A 1 197 ? 13.581 -23.984 30.533 1.00 88.62 197 PHE A N 1
ATOM 1573 C CA . PHE A 1 197 ? 14.656 -24.584 29.730 1.00 88.62 197 PHE A CA 1
ATOM 1574 C C . PHE A 1 197 ? 15.002 -26.028 30.137 1.00 88.62 197 PHE A C 1
ATOM 1576 O O . PHE A 1 197 ? 16.152 -26.300 30.472 1.00 88.62 197 PHE A O 1
ATOM 1583 N N . PRO A 1 198 ? 14.065 -26.997 30.070 1.00 87.94 198 PRO A N 1
ATOM 1584 C CA . PRO A 1 198 ? 14.260 -28.396 30.493 1.00 87.94 198 PRO A CA 1
ATOM 1585 C C . PRO A 1 198 ? 15.477 -29.115 29.876 1.00 87.94 198 PRO A C 1
ATOM 1587 O O . PRO A 1 198 ? 15.970 -30.075 30.459 1.00 87.94 198 PRO A O 1
ATOM 1590 N N . SER A 1 199 ? 15.956 -28.687 28.702 1.00 90.38 199 SER A N 1
ATOM 1591 C CA . SER A 1 199 ? 17.087 -29.316 27.998 1.00 90.38 199 SER A CA 1
ATOM 1592 C C . SER A 1 199 ? 18.424 -28.590 28.179 1.00 90.38 199 SER A C 1
ATOM 1594 O O . SER A 1 199 ? 19.387 -28.929 27.480 1.00 90.38 199 SER A O 1
ATOM 1596 N N . LEU A 1 200 ? 18.497 -27.587 29.060 1.00 91.00 200 LEU A N 1
ATOM 1597 C CA . LEU A 1 200 ? 19.689 -26.763 29.220 1.00 91.00 200 LEU A CA 1
ATOM 1598 C C . LEU A 1 200 ? 20.878 -27.592 29.723 1.00 91.00 200 LEU A C 1
ATOM 1600 O O . LEU A 1 200 ? 20.769 -28.393 30.649 1.00 91.00 200 LEU A O 1
ATOM 1604 N N . ARG A 1 201 ? 22.035 -27.408 29.085 1.00 90.31 201 ARG A N 1
ATOM 1605 C CA . ARG A 1 201 ? 23.283 -28.121 29.398 1.00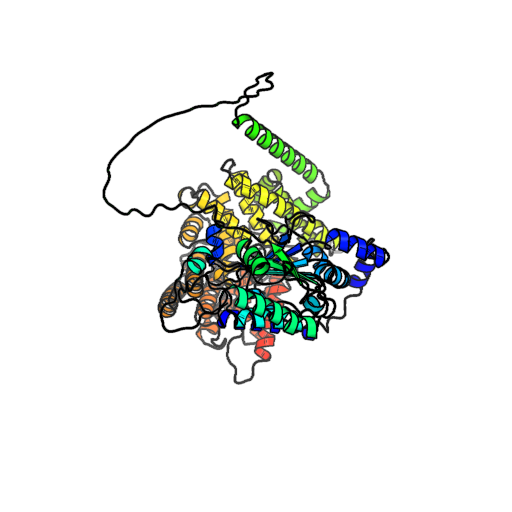 90.31 201 ARG A CA 1
ATOM 1606 C C . ARG A 1 201 ? 24.428 -27.191 29.748 1.00 90.31 201 ARG A C 1
ATOM 1608 O O . ARG A 1 201 ? 25.247 -27.573 30.574 1.00 90.31 201 ARG A O 1
ATOM 1615 N N . ASN A 1 202 ? 24.462 -25.995 29.167 1.00 90.44 202 ASN A N 1
ATOM 1616 C CA . ASN A 1 202 ? 25.464 -24.982 29.476 1.00 90.44 202 ASN A CA 1
ATOM 1617 C C . ASN A 1 202 ? 24.779 -23.646 29.783 1.00 90.44 202 ASN A C 1
ATOM 1619 O O . ASN A 1 202 ? 23.912 -23.207 29.022 1.00 90.44 202 ASN A O 1
ATOM 1623 N N . LEU A 1 203 ? 25.190 -23.009 30.873 1.00 88.56 203 LEU A N 1
ATOM 1624 C CA . LEU A 1 203 ? 24.772 -21.672 31.268 1.00 88.56 203 LEU A CA 1
ATOM 1625 C C . LEU A 1 203 ? 26.016 -20.819 31.528 1.00 88.56 203 LEU A C 1
ATOM 1627 O O . LEU A 1 203 ? 26.838 -21.172 32.370 1.00 88.56 203 LEU A O 1
ATOM 1631 N N . TYR A 1 204 ? 26.126 -19.696 30.827 1.00 86.88 204 TYR A N 1
ATOM 1632 C CA . TYR A 1 204 ? 27.173 -18.698 31.038 1.00 86.88 204 TYR A CA 1
ATOM 1633 C C . TYR A 1 204 ? 26.553 -17.470 31.702 1.00 86.88 204 TYR A C 1
ATOM 1635 O O . TYR A 1 204 ? 25.616 -16.895 31.146 1.00 86.88 204 TYR A O 1
ATOM 1643 N N . LEU A 1 205 ? 27.051 -17.085 32.877 1.00 81.44 205 LEU A N 1
ATOM 1644 C CA . LEU A 1 205 ? 26.487 -16.014 33.705 1.00 81.44 205 LEU A CA 1
ATOM 1645 C C . LEU A 1 205 ? 27.578 -15.012 34.105 1.00 81.44 205 LEU A C 1
ATOM 1647 O O . LEU A 1 205 ? 28.618 -15.410 34.615 1.00 81.44 205 LEU A O 1
ATOM 1651 N N . SER A 1 206 ? 27.356 -13.714 33.904 1.00 76.00 206 SER A N 1
ATOM 1652 C CA . SER A 1 206 ? 28.253 -12.667 34.428 1.00 76.00 206 SER A CA 1
ATOM 1653 C C . SER A 1 206 ? 27.606 -11.974 35.624 1.00 76.00 206 SER A C 1
ATOM 1655 O O . SER A 1 206 ? 26.436 -11.620 35.527 1.00 76.00 206 SER A O 1
ATOM 1657 N N . LEU A 1 207 ? 28.337 -11.770 36.726 1.00 70.38 207 LEU A N 1
ATOM 1658 C CA . LEU A 1 207 ? 27.903 -10.955 37.870 1.00 70.38 207 LEU A CA 1
ATOM 1659 C C . LEU A 1 207 ? 28.875 -9.770 38.028 1.00 70.38 207 LEU A C 1
ATOM 1661 O O . LEU A 1 207 ? 29.924 -9.884 38.664 1.00 70.38 207 LEU A O 1
ATOM 1665 N N . GLU A 1 208 ? 28.551 -8.632 37.410 1.00 58.66 208 GLU A N 1
ATOM 1666 C CA . GLU A 1 208 ? 29.377 -7.415 37.449 1.00 58.66 208 GLU A CA 1
ATOM 1667 C C . GLU A 1 208 ? 28.894 -6.403 38.500 1.00 58.66 208 GLU A C 1
ATOM 1669 O O . GLU A 1 208 ? 27.701 -6.148 38.641 1.00 58.66 208 GLU A O 1
ATOM 1674 N N . THR A 1 209 ? 29.838 -5.768 39.200 1.00 55.06 209 THR A N 1
ATOM 1675 C CA . THR A 1 209 ? 29.600 -4.762 40.251 1.00 55.06 209 THR A CA 1
ATOM 1676 C C . THR A 1 209 ? 30.195 -3.413 39.833 1.00 55.06 209 THR A C 1
ATOM 1678 O O . THR A 1 209 ? 31.411 -3.303 39.681 1.00 55.06 209 THR A O 1
ATOM 1681 N N . TYR A 1 210 ? 29.363 -2.383 39.660 1.00 45.00 210 TYR A N 1
ATOM 1682 C CA . TYR A 1 210 ? 29.762 -1.122 39.007 1.00 45.00 210 TYR A CA 1
ATOM 1683 C C . TYR A 1 210 ? 30.564 -0.136 39.884 1.00 45.00 210 TYR A C 1
ATOM 1685 O O . TYR A 1 210 ? 30.949 0.920 39.392 1.00 45.00 210 TYR A O 1
ATOM 1693 N N . ASP A 1 211 ? 30.821 -0.437 41.162 1.00 49.66 211 ASP A N 1
ATOM 1694 C CA . ASP A 1 211 ? 31.491 0.515 42.063 1.00 49.66 211 ASP A CA 1
ATOM 1695 C C . ASP A 1 211 ? 32.235 -0.164 43.229 1.00 49.66 211 ASP A C 1
ATOM 1697 O O . ASP A 1 211 ? 31.920 0.002 44.409 1.00 49.66 211 ASP A O 1
ATOM 1701 N N . LEU A 1 212 ? 33.217 -1.009 42.895 1.00 49.59 212 LEU A N 1
ATOM 1702 C CA . LEU A 1 212 ? 33.990 -1.735 43.909 1.00 49.59 212 LEU A CA 1
ATOM 1703 C C . LEU A 1 212 ? 34.830 -0.806 44.802 1.00 49.59 212 LEU A C 1
ATOM 1705 O O . LEU A 1 212 ? 35.082 -1.131 45.962 1.00 49.59 212 LEU A O 1
ATOM 1709 N N . ASP A 1 213 ? 35.273 0.330 44.259 1.00 42.47 213 ASP A N 1
ATOM 1710 C CA . ASP A 1 213 ? 36.099 1.298 44.980 1.00 42.47 213 ASP A CA 1
ATOM 1711 C C . ASP A 1 213 ? 35.278 2.154 45.951 1.00 42.47 213 ASP A C 1
ATOM 1713 O O . ASP A 1 213 ? 35.755 2.402 47.059 1.00 42.47 213 ASP A O 1
ATOM 1717 N N . ALA A 1 214 ? 34.041 2.554 45.623 1.00 47.22 214 ALA A N 1
ATOM 1718 C CA . ALA A 1 214 ? 33.176 3.210 46.608 1.00 47.22 214 ALA A CA 1
ATOM 1719 C C . ALA A 1 214 ? 32.747 2.253 47.729 1.00 47.22 214 ALA A C 1
ATOM 1721 O O . ALA A 1 214 ? 32.653 2.672 48.882 1.00 47.22 214 ALA A O 1
ATOM 1722 N N . PHE A 1 215 ? 32.540 0.968 47.412 1.00 50.03 215 PHE A N 1
ATOM 1723 C CA . PHE A 1 215 ? 32.158 -0.050 48.392 1.00 50.03 215 PHE A CA 1
ATOM 1724 C C . PHE A 1 215 ? 33.272 -0.331 49.413 1.00 50.03 215 PHE A C 1
ATOM 1726 O O . PHE A 1 215 ? 33.037 -0.303 50.617 1.00 50.03 215 PHE A O 1
ATOM 1733 N N . LEU A 1 216 ? 34.506 -0.565 48.953 1.00 48.84 216 LEU A N 1
ATOM 1734 C CA . LEU A 1 216 ? 35.624 -0.931 49.837 1.00 48.84 216 LEU A CA 1
ATOM 1735 C C . LEU A 1 216 ? 36.166 0.241 50.668 1.00 48.84 216 LEU A C 1
ATOM 1737 O O . LEU A 1 216 ? 36.826 0.016 51.680 1.00 48.84 216 LEU A O 1
ATOM 1741 N N . ASN A 1 217 ? 35.892 1.481 50.254 1.00 46.50 217 ASN A N 1
ATOM 1742 C CA . ASN A 1 217 ? 36.285 2.688 50.984 1.00 46.50 217 ASN A CA 1
ATOM 1743 C C . ASN A 1 217 ? 35.202 3.200 51.949 1.00 46.50 217 ASN A C 1
ATOM 1745 O O . ASN A 1 217 ? 35.424 4.193 52.648 1.00 46.50 217 ASN A O 1
ATOM 1749 N N . TRP A 1 218 ? 34.038 2.552 52.002 1.00 45.94 218 TRP A N 1
ATOM 1750 C CA . TRP A 1 218 ? 32.960 2.946 52.897 1.00 45.94 218 TRP A CA 1
ATOM 1751 C C . TRP A 1 218 ? 33.234 2.472 54.328 1.00 45.94 218 TRP A C 1
ATOM 1753 O O . TRP A 1 218 ? 33.573 1.314 54.567 1.00 45.94 218 TRP A O 1
ATOM 1763 N N . ARG A 1 219 ? 33.096 3.386 55.292 1.00 44.97 219 ARG A N 1
ATOM 1764 C CA . ARG A 1 219 ? 33.131 3.077 56.727 1.00 44.97 219 ARG A CA 1
ATOM 1765 C C . ARG A 1 219 ? 31.704 3.038 57.253 1.00 44.97 219 ARG A C 1
ATOM 1767 O O . ARG A 1 219 ? 30.915 3.901 56.875 1.00 44.97 219 ARG A O 1
ATOM 1774 N N . GLU A 1 220 ? 31.424 2.072 58.127 1.00 44.53 220 GLU A N 1
ATOM 1775 C CA . GLU A 1 220 ? 30.139 1.902 58.812 1.00 44.53 220 GLU A CA 1
ATOM 1776 C C . GLU A 1 220 ? 29.570 3.247 59.279 1.00 44.53 220 GLU A C 1
ATOM 1778 O O . GLU A 1 220 ? 30.184 3.965 60.072 1.00 44.53 220 GLU A O 1
ATOM 1783 N N . VAL A 1 221 ? 28.379 3.580 58.787 1.00 43.22 221 VAL A N 1
ATOM 1784 C CA . VAL A 1 221 ? 27.503 4.549 59.443 1.00 43.22 221 VAL A CA 1
ATOM 1785 C C . VAL A 1 221 ? 26.660 3.740 60.427 1.00 43.22 221 VAL A C 1
ATOM 1787 O O . VAL A 1 221 ? 26.007 2.783 60.019 1.00 43.22 221 VAL A O 1
ATOM 1790 N N . GLU A 1 222 ? 26.723 4.078 61.718 1.00 38.12 222 GLU A N 1
ATOM 1791 C CA . GLU A 1 222 ? 25.989 3.384 62.786 1.00 38.12 222 GLU A CA 1
ATOM 1792 C C . GLU A 1 222 ? 24.501 3.223 62.424 1.00 38.12 222 GLU A C 1
ATOM 1794 O O . GLU A 1 222 ? 23.775 4.214 62.335 1.00 38.12 222 GLU A O 1
ATOM 1799 N N . GLY A 1 223 ? 24.036 1.980 62.242 1.00 41.56 223 GLY A N 1
ATOM 1800 C CA . GLY A 1 223 ? 22.600 1.685 62.188 1.00 41.56 223 GLY A CA 1
ATOM 1801 C C . GLY A 1 223 ? 22.143 0.511 61.322 1.00 41.56 223 GLY A C 1
ATOM 1802 O O . GLY A 1 223 ? 21.095 -0.039 61.640 1.00 41.56 223 GLY A O 1
ATOM 1803 N N . ASP A 1 224 ? 22.898 0.086 60.303 1.00 38.91 224 ASP A N 1
ATOM 1804 C CA . ASP A 1 224 ? 22.513 -1.050 59.445 1.00 38.91 224 ASP A CA 1
ATOM 1805 C C . ASP A 1 224 ? 23.680 -2.040 59.265 1.00 38.91 224 ASP A C 1
ATOM 1807 O O . ASP A 1 224 ? 24.754 -1.637 58.807 1.00 38.91 224 ASP A O 1
ATOM 1811 N N . PRO A 1 225 ? 23.512 -3.334 59.606 1.00 42.62 225 PRO A N 1
ATOM 1812 C CA . PRO A 1 225 ? 24.541 -4.340 59.396 1.00 42.62 225 PRO A CA 1
ATOM 1813 C C . PRO A 1 225 ? 24.551 -4.726 57.914 1.00 42.62 225 PRO A C 1
ATOM 1815 O O . PRO A 1 225 ? 23.753 -5.539 57.453 1.00 42.62 225 PRO A O 1
ATOM 1818 N N . LEU A 1 226 ? 25.439 -4.113 57.141 1.00 48.34 226 LEU A N 1
ATOM 1819 C CA . LEU A 1 226 ? 25.711 -4.528 55.770 1.00 48.34 226 LEU A CA 1
ATOM 1820 C C . LEU A 1 226 ? 26.657 -5.735 55.797 1.00 48.34 226 LEU A C 1
ATOM 1822 O O . LEU A 1 226 ? 27.820 -5.601 56.179 1.00 48.34 226 LEU A O 1
ATOM 1826 N N . ASP A 1 227 ? 26.165 -6.906 55.382 1.00 51.56 227 ASP A N 1
ATOM 1827 C CA . ASP A 1 227 ? 27.011 -8.085 55.167 1.00 51.56 227 ASP A CA 1
ATOM 1828 C C . ASP A 1 227 ? 28.143 -7.727 54.176 1.00 51.56 227 ASP A C 1
ATOM 1830 O O . ASP A 1 227 ? 27.876 -7.129 53.125 1.00 51.56 227 ASP A O 1
ATOM 1834 N N . PRO A 1 228 ? 29.414 -8.070 54.460 1.00 58.44 228 PRO A N 1
ATOM 1835 C CA . PRO A 1 228 ? 30.511 -7.839 53.527 1.00 58.44 228 PRO A CA 1
ATOM 1836 C C . PRO A 1 228 ? 30.200 -8.436 52.145 1.00 58.44 228 PRO A C 1
ATOM 1838 O O . PRO A 1 228 ? 29.748 -9.572 52.052 1.00 58.44 228 PRO A O 1
ATOM 1841 N N . LEU A 1 229 ? 30.499 -7.715 51.054 1.00 56.41 229 LEU A N 1
ATOM 1842 C CA . LEU A 1 229 ? 30.215 -8.111 49.654 1.00 56.41 229 LEU A CA 1
ATOM 1843 C C . LEU A 1 229 ? 30.596 -9.561 49.319 1.00 56.41 229 LEU A C 1
ATOM 1845 O O . LEU A 1 229 ? 29.972 -10.199 48.476 1.00 56.41 229 LEU A O 1
ATOM 1849 N N . ILE A 1 230 ? 31.625 -10.075 49.984 1.00 60.25 230 ILE A N 1
ATOM 1850 C CA . ILE A 1 230 ? 32.100 -11.448 49.842 1.00 60.25 230 ILE A CA 1
ATOM 1851 C C . ILE A 1 230 ? 31.086 -12.469 50.355 1.00 60.25 230 ILE A C 1
ATOM 1853 O O . ILE A 1 230 ? 30.814 -13.440 49.656 1.00 60.25 230 ILE A O 1
ATOM 1857 N N . ASP A 1 231 ? 30.467 -12.212 51.503 1.00 60.84 231 ASP A N 1
ATOM 1858 C CA . ASP A 1 231 ? 29.452 -13.086 52.098 1.00 60.84 231 ASP A CA 1
ATOM 1859 C C . ASP A 1 231 ? 28.166 -13.049 51.253 1.00 60.84 231 ASP A C 1
ATOM 1861 O O . ASP A 1 231 ? 27.492 -14.060 51.042 1.00 60.84 231 ASP A O 1
ATOM 1865 N N . VAL A 1 232 ? 27.882 -11.888 50.654 1.00 60.50 232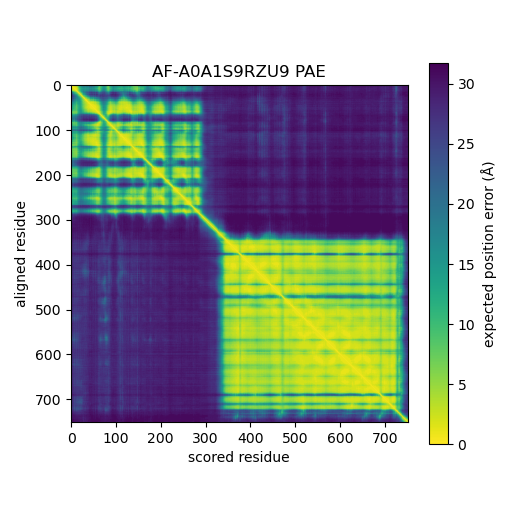 VAL A N 1
ATOM 1866 C CA . VAL A 1 232 ? 26.786 -11.716 49.698 1.00 60.50 232 VAL A CA 1
ATOM 1867 C C . VAL A 1 232 ? 27.032 -12.501 48.401 1.00 60.50 232 VAL A C 1
ATOM 1869 O O . VAL A 1 232 ? 26.133 -13.167 47.891 1.00 60.50 232 VAL A O 1
ATOM 1872 N N . MET A 1 233 ? 28.253 -12.480 47.871 1.00 65.94 233 MET A N 1
ATOM 1873 C CA . MET A 1 233 ? 28.622 -13.243 46.674 1.00 65.94 233 MET A CA 1
ATOM 1874 C C . MET A 1 233 ? 28.643 -14.754 46.932 1.00 65.94 233 MET A C 1
ATOM 1876 O O . MET A 1 233 ? 28.155 -15.525 46.106 1.00 65.94 233 MET A O 1
ATOM 1880 N N . GLU A 1 234 ? 29.129 -15.194 48.093 1.00 66.88 234 GLU A N 1
ATOM 1881 C CA . GLU A 1 234 ? 29.110 -16.606 48.485 1.00 66.88 234 GLU A CA 1
ATOM 1882 C C . GLU A 1 234 ? 27.676 -17.143 48.615 1.00 66.88 234 GLU A C 1
ATOM 1884 O O . GLU A 1 234 ? 27.352 -18.212 48.085 1.00 66.88 234 GLU A O 1
ATOM 1889 N N . LYS A 1 235 ? 26.779 -16.362 49.228 1.00 67.50 235 LYS A N 1
ATOM 1890 C CA . LYS A 1 235 ? 25.352 -16.689 49.291 1.00 67.50 235 LYS A CA 1
ATOM 1891 C C . LYS A 1 235 ? 24.747 -16.797 47.886 1.00 67.50 235 LYS A C 1
ATOM 1893 O O . LYS A 1 235 ? 23.937 -17.694 47.652 1.00 67.50 235 LYS A O 1
ATOM 1898 N N . ALA A 1 236 ? 25.121 -15.923 46.941 1.00 68.81 236 ALA A N 1
ATOM 1899 C CA . ALA A 1 236 ? 24.571 -15.927 45.576 1.00 68.81 236 ALA A CA 1
ATOM 1900 C C . ALA A 1 236 ? 24.933 -17.210 44.818 1.00 68.81 236 ALA A C 1
ATOM 1902 O O . ALA A 1 236 ? 24.083 -17.809 44.155 1.00 68.81 236 ALA A O 1
ATOM 1903 N N . ILE A 1 237 ? 26.167 -17.686 44.990 1.00 72.25 237 ILE A N 1
ATOM 1904 C CA . ILE A 1 237 ? 26.619 -18.969 44.444 1.00 72.25 237 ILE A CA 1
ATOM 1905 C C . ILE A 1 237 ? 25.814 -20.129 45.055 1.00 72.25 237 ILE A C 1
ATOM 1907 O O . ILE A 1 237 ? 25.368 -21.014 44.323 1.00 72.25 237 ILE A O 1
ATOM 1911 N N . GLY A 1 238 ? 25.548 -20.092 46.366 1.00 70.81 238 GLY A N 1
ATOM 1912 C CA . GLY A 1 238 ? 24.707 -21.089 47.039 1.00 70.81 238 GLY A CA 1
ATOM 1913 C C . GLY A 1 238 ? 23.258 -21.121 46.537 1.00 70.81 238 GLY A C 1
ATOM 1914 O O . GLY A 1 238 ? 22.682 -22.195 46.368 1.00 70.81 238 GLY A O 1
ATOM 1915 N N . VAL A 1 239 ? 22.669 -19.963 46.230 1.00 71.56 239 VAL A N 1
ATOM 1916 C CA . VAL A 1 239 ? 21.310 -19.868 45.668 1.00 71.56 239 VAL A CA 1
ATOM 1917 C C . VAL A 1 239 ? 21.238 -20.417 44.243 1.00 71.56 239 VAL A C 1
ATOM 1919 O O . VAL A 1 239 ? 20.283 -21.116 43.897 1.00 71.56 239 VAL A O 1
ATOM 1922 N N . ILE A 1 240 ? 22.267 -20.180 43.428 1.00 73.19 240 ILE A N 1
ATOM 1923 C CA . ILE A 1 240 ? 22.377 -20.774 42.089 1.00 73.19 240 ILE A CA 1
ATOM 1924 C C . ILE A 1 240 ? 22.431 -22.298 42.180 1.00 73.19 240 ILE A C 1
ATOM 1926 O O . ILE A 1 240 ? 21.713 -22.979 41.438 1.00 73.19 240 ILE A O 1
ATOM 1930 N N . ASP A 1 241 ? 23.224 -22.830 43.115 1.00 72.31 241 ASP A N 1
ATOM 1931 C CA . ASP A 1 241 ? 23.303 -24.273 43.325 1.00 72.31 241 ASP A CA 1
ATOM 1932 C C . ASP A 1 241 ? 21.947 -24.849 43.789 1.00 72.31 241 ASP A C 1
ATOM 1934 O O . ASP A 1 241 ? 21.453 -25.836 43.236 1.00 72.31 241 ASP A O 1
ATOM 1938 N N . GLY A 1 242 ? 21.280 -24.168 44.726 1.00 70.81 242 GLY A N 1
ATOM 1939 C CA . GLY A 1 242 ? 20.002 -24.589 45.296 1.00 70.81 242 GLY A CA 1
ATOM 1940 C C . GLY A 1 242 ? 18.804 -24.531 44.341 1.00 70.81 242 GLY A C 1
ATOM 1941 O O . GLY A 1 242 ? 17.962 -25.426 44.391 1.00 70.81 242 GLY A O 1
ATOM 1942 N N . ILE A 1 243 ? 18.700 -23.517 43.473 1.00 70.19 243 ILE A N 1
ATOM 1943 C CA . ILE A 1 243 ? 17.530 -23.318 42.594 1.00 70.19 243 ILE A CA 1
ATOM 1944 C C . ILE A 1 243 ? 17.657 -24.115 41.292 1.00 70.19 243 ILE A C 1
ATOM 1946 O O . ILE A 1 243 ? 16.695 -24.747 40.846 1.00 70.19 243 ILE A O 1
ATOM 1950 N N . VAL A 1 244 ? 18.832 -24.100 40.659 1.00 69.75 244 VAL A N 1
ATOM 1951 C CA . VAL A 1 244 ? 18.965 -24.594 39.283 1.00 69.75 244 VAL A CA 1
ATOM 1952 C C . VAL A 1 244 ? 19.195 -26.107 39.239 1.00 69.75 244 VAL A C 1
ATOM 1954 O O . VAL A 1 244 ? 18.587 -26.804 38.418 1.00 69.75 244 VAL A O 1
ATOM 1957 N N . PHE A 1 245 ? 19.995 -26.662 40.155 1.00 71.69 245 PHE A N 1
ATOM 1958 C CA . PHE A 1 245 ? 20.317 -28.095 40.127 1.00 71.69 245 PHE A CA 1
ATOM 1959 C C . PHE A 1 245 ? 19.197 -29.013 40.626 1.00 71.69 245 PHE A C 1
ATOM 1961 O O . PHE A 1 245 ? 19.300 -30.224 40.434 1.00 71.69 245 PHE A O 1
ATOM 1968 N N . GLN A 1 246 ? 18.107 -28.474 41.185 1.00 70.25 246 GLN A N 1
ATOM 1969 C CA . GLN A 1 246 ? 16.917 -29.269 41.516 1.00 70.25 246 GLN A CA 1
ATOM 1970 C C . GLN A 1 246 ? 16.264 -29.892 40.273 1.00 70.25 246 GLN A C 1
ATOM 1972 O O . GLN A 1 246 ? 15.830 -31.041 40.324 1.00 70.25 246 GLN A O 1
ATOM 1977 N N . LYS A 1 247 ? 16.207 -29.158 39.151 1.00 72.75 247 LYS A N 1
ATOM 1978 C CA . LYS A 1 247 ? 15.653 -29.659 37.877 1.00 72.75 247 LYS A CA 1
ATOM 1979 C C . LYS A 1 247 ? 16.710 -29.997 36.830 1.00 72.75 247 LYS A C 1
ATOM 1981 O O . LYS A 1 247 ? 16.422 -30.785 35.934 1.00 72.75 247 LYS A O 1
ATOM 1986 N N . HIS A 1 248 ? 17.923 -29.453 36.950 1.00 77.75 248 HIS A N 1
ATOM 1987 C CA . HIS A 1 248 ? 18.971 -29.595 35.936 1.00 77.75 248 HIS A CA 1
ATOM 1988 C C . HIS A 1 248 ? 20.249 -30.236 36.483 1.00 77.75 248 HIS A C 1
ATOM 1990 O O . HIS A 1 248 ? 21.291 -29.585 36.536 1.00 77.75 248 HIS A O 1
ATOM 1996 N N . PRO A 1 249 ? 20.229 -31.522 36.871 1.00 75.56 249 PRO A N 1
ATOM 1997 C CA . PRO A 1 249 ? 21.369 -32.157 37.535 1.00 75.56 249 PRO A CA 1
ATOM 1998 C C . PRO A 1 249 ? 22.641 -32.219 36.669 1.00 75.56 249 PRO A C 1
ATOM 2000 O O . PRO A 1 249 ? 23.738 -32.311 37.217 1.00 75.56 249 PRO A O 1
ATOM 2003 N N . SER A 1 250 ? 22.501 -32.159 35.338 1.00 80.12 250 SER A N 1
ATOM 2004 C CA . SER A 1 250 ? 23.596 -32.211 34.359 1.00 80.12 250 SER A CA 1
ATOM 2005 C C . SER A 1 250 ? 24.028 -30.848 33.804 1.00 80.12 250 SER A C 1
ATOM 2007 O O . SER A 1 250 ? 24.824 -30.816 32.863 1.00 80.12 250 SER A O 1
ATOM 2009 N N . LEU A 1 251 ? 23.471 -29.742 34.305 1.00 85.19 251 LEU A N 1
ATOM 2010 C CA . LEU A 1 251 ? 23.829 -28.404 33.839 1.00 85.19 251 LEU A CA 1
ATOM 2011 C C . LEU A 1 251 ? 25.271 -28.069 34.228 1.00 85.19 251 LEU A C 1
ATOM 2013 O O . LEU A 1 251 ? 25.717 -28.366 35.333 1.00 85.19 251 LEU A O 1
ATOM 2017 N N . LYS A 1 252 ? 25.998 -27.435 33.315 1.00 86.25 252 LYS A N 1
ATOM 2018 C CA . LYS A 1 252 ? 27.290 -26.811 33.591 1.00 86.25 252 LYS A CA 1
ATOM 2019 C C . LYS A 1 252 ? 27.095 -25.309 33.653 1.00 86.25 252 LYS A C 1
ATOM 2021 O O . LYS A 1 252 ? 26.527 -24.740 32.719 1.00 86.25 252 LYS A O 1
ATOM 2026 N N . ILE A 1 253 ? 27.563 -24.692 34.731 1.00 85.62 253 ILE A N 1
ATOM 2027 C CA . ILE A 1 253 ? 27.505 -23.242 34.902 1.00 85.62 253 ILE A CA 1
ATOM 2028 C C . ILE A 1 253 ? 28.930 -22.703 34.867 1.00 85.62 253 ILE A C 1
ATOM 2030 O O . ILE A 1 253 ? 29.782 -23.159 35.627 1.00 85.62 253 ILE A O 1
ATOM 2034 N N . GLU A 1 254 ? 29.182 -21.738 33.992 1.00 85.94 254 GLU A N 1
ATOM 2035 C CA . GLU A 1 254 ? 30.407 -20.943 33.991 1.00 85.94 254 GLU A CA 1
ATOM 2036 C C . GLU A 1 254 ? 30.047 -19.501 34.354 1.00 85.94 254 GLU A C 1
ATOM 2038 O O . GLU A 1 254 ? 29.186 -18.884 33.723 1.00 85.94 254 GLU A O 1
ATOM 2043 N N . MET A 1 255 ? 30.668 -18.986 35.410 1.00 81.62 255 MET A N 1
ATOM 2044 C CA . MET A 1 255 ? 30.338 -17.710 36.026 1.00 81.62 255 MET A CA 1
ATOM 2045 C C . MET A 1 255 ? 31.537 -16.770 36.003 1.00 81.62 255 MET A C 1
ATOM 2047 O O . MET A 1 255 ? 32.606 -17.140 36.479 1.00 81.62 255 MET A O 1
ATOM 2051 N N . ALA A 1 256 ? 31.357 -15.544 35.521 1.00 78.19 256 ALA A N 1
ATOM 2052 C CA . ALA A 1 256 ? 32.382 -14.506 35.579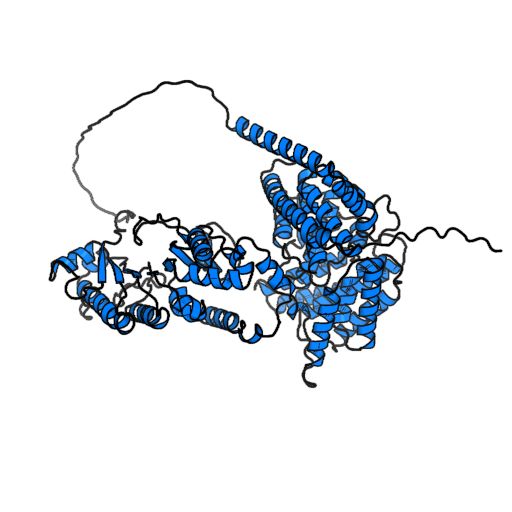 1.00 78.19 256 ALA A CA 1
ATOM 2053 C C . ALA A 1 256 ? 32.155 -13.543 36.756 1.00 78.19 256 ALA A C 1
ATOM 2055 O O . ALA A 1 256 ? 31.053 -13.020 36.922 1.00 78.19 256 ALA A O 1
ATOM 2056 N N . LEU A 1 257 ? 33.213 -13.291 37.538 1.00 74.94 257 LEU A N 1
ATOM 2057 C CA . LEU A 1 257 ? 33.256 -12.317 38.644 1.00 74.94 257 LEU A CA 1
ATOM 2058 C C . LEU A 1 257 ? 34.373 -11.288 38.432 1.00 74.94 257 LEU A C 1
ATOM 2060 O O . LEU A 1 257 ? 35.402 -11.613 37.842 1.00 74.94 257 LEU A O 1
ATOM 2064 N N . SER A 1 258 ? 34.235 -10.073 38.971 1.00 70.06 258 SER A N 1
ATOM 2065 C CA . SER A 1 258 ? 35.310 -9.067 38.908 1.00 70.06 258 SER A CA 1
ATOM 2066 C C . SER A 1 258 ? 36.609 -9.567 39.559 1.00 70.06 258 SER A C 1
ATOM 2068 O O . SER A 1 258 ? 36.591 -10.345 40.520 1.00 70.06 258 SER A O 1
ATOM 2070 N N . ALA A 1 259 ? 37.758 -9.108 39.051 1.00 70.88 259 ALA A N 1
ATOM 2071 C CA . ALA A 1 259 ? 39.078 -9.591 39.466 1.00 70.88 259 ALA A CA 1
ATOM 2072 C C . ALA A 1 259 ? 39.304 -9.504 40.979 1.00 70.88 259 ALA A C 1
ATOM 2074 O O . ALA A 1 259 ? 39.877 -10.404 41.594 1.00 70.88 259 ALA A O 1
ATOM 2075 N N . ARG A 1 260 ? 38.822 -8.418 41.583 1.00 64.38 260 ARG A N 1
ATOM 2076 C CA . ARG A 1 260 ? 39.021 -8.107 42.997 1.00 64.38 260 ARG A CA 1
ATOM 2077 C C . ARG A 1 260 ? 38.051 -8.856 43.918 1.00 64.38 260 ARG A C 1
ATOM 2079 O O . ARG A 1 260 ? 38.488 -9.284 44.978 1.00 64.38 260 ARG A O 1
ATOM 2086 N N . VAL A 1 261 ? 36.806 -9.123 43.501 1.00 67.44 261 VAL A N 1
ATOM 2087 C CA . VAL A 1 261 ? 35.893 -10.035 44.232 1.00 67.44 261 VAL A CA 1
ATOM 2088 C C . VAL A 1 261 ? 36.434 -11.460 44.205 1.00 67.44 261 VAL A C 1
ATOM 2090 O O . VAL A 1 261 ? 36.495 -12.127 45.234 1.00 67.44 261 VAL A O 1
ATOM 2093 N N . LEU A 1 262 ? 36.893 -11.902 43.033 1.00 71.25 262 LEU A N 1
ATOM 2094 C CA . LEU A 1 262 ? 37.509 -13.212 42.866 1.00 71.25 262 LEU A CA 1
ATOM 2095 C C . LEU A 1 262 ? 38.781 -13.358 43.717 1.00 71.25 262 LEU A C 1
ATOM 2097 O O . LEU A 1 262 ? 39.016 -14.418 44.292 1.00 71.25 262 LEU A O 1
ATOM 2101 N N . HIS A 1 263 ? 39.599 -12.305 43.806 1.00 70.06 263 HIS A N 1
ATOM 2102 C CA . HIS A 1 263 ? 40.787 -12.277 44.658 1.00 70.06 263 HIS A CA 1
ATOM 2103 C C . HIS A 1 263 ? 40.430 -12.390 46.145 1.00 70.06 263 HIS A C 1
ATOM 2105 O O . HIS A 1 263 ? 40.998 -13.219 46.848 1.00 70.06 263 HIS A O 1
ATOM 2111 N N . GLU A 1 264 ? 39.461 -11.611 46.613 1.00 64.31 264 GLU A N 1
ATOM 2112 C CA . GLU A 1 264 ? 39.086 -11.558 48.026 1.00 64.31 264 GLU A CA 1
ATOM 2113 C C . GLU A 1 264 ? 38.373 -12.843 48.497 1.00 64.31 264 GLU A C 1
ATOM 2115 O O . GLU A 1 264 ? 38.669 -13.350 49.580 1.00 64.31 264 GLU A O 1
ATOM 2120 N N . LEU A 1 265 ? 37.522 -13.447 47.653 1.00 66.12 265 LEU A N 1
ATOM 2121 C CA . LEU A 1 265 ? 36.945 -14.781 47.893 1.00 66.12 265 LEU A CA 1
ATOM 2122 C C . LEU A 1 265 ? 38.042 -15.846 48.054 1.00 66.12 265 LEU A C 1
ATOM 2124 O O . LEU A 1 265 ? 37.978 -16.671 48.963 1.00 66.12 265 LEU A O 1
ATOM 2128 N N . ARG A 1 266 ? 39.092 -15.796 47.220 1.00 69.62 266 ARG A N 1
ATOM 2129 C CA . ARG A 1 266 ? 40.252 -16.700 47.335 1.00 69.62 266 ARG A CA 1
ATOM 2130 C C . ARG A 1 266 ? 41.055 -16.473 48.622 1.00 69.62 266 ARG A C 1
ATOM 2132 O O . ARG A 1 266 ? 41.677 -17.417 49.105 1.00 69.62 266 ARG A O 1
ATOM 2139 N N . CYS A 1 267 ? 41.054 -15.254 49.167 1.00 65.12 267 CYS A N 1
ATOM 2140 C CA . CYS A 1 267 ? 41.764 -14.896 50.398 1.00 65.12 267 CYS A CA 1
ATOM 2141 C C . CYS A 1 267 ? 41.020 -15.307 51.687 1.00 65.12 267 CYS A C 1
ATOM 2143 O O . CYS A 1 267 ? 41.689 -15.609 52.675 1.00 65.12 267 CYS A O 1
ATOM 2145 N N . ARG A 1 268 ? 39.674 -15.340 51.704 1.00 60.41 268 ARG A N 1
ATOM 2146 C CA . ARG A 1 268 ? 38.870 -15.619 52.920 1.00 60.41 268 ARG A CA 1
ATOM 2147 C C . ARG A 1 268 ? 38.788 -17.092 53.345 1.00 60.41 268 ARG A C 1
ATOM 2149 O O . ARG A 1 268 ? 38.633 -17.354 54.534 1.00 60.41 268 ARG A O 1
ATOM 2156 N N . GLY A 1 269 ? 38.914 -18.060 52.441 1.00 51.38 269 GLY A N 1
ATOM 2157 C CA . GLY A 1 269 ? 38.836 -19.471 52.831 1.00 51.38 269 GLY A CA 1
ATOM 2158 C C . GLY A 1 269 ? 38.727 -20.419 51.646 1.00 51.38 269 GLY A C 1
ATOM 2159 O O . GLY A 1 269 ? 37.693 -20.494 51.001 1.00 51.38 269 GLY A O 1
ATOM 2160 N N . SER A 1 270 ? 39.801 -21.179 51.419 1.00 44.59 270 SER A N 1
ATOM 2161 C CA . SER A 1 270 ? 40.067 -22.069 50.278 1.00 44.59 270 SER A CA 1
ATOM 2162 C C . SER A 1 270 ? 40.233 -21.330 48.943 1.00 44.59 270 SER A C 1
ATOM 2164 O O . SER A 1 270 ? 39.296 -20.809 48.359 1.00 44.59 270 SER A O 1
ATOM 2166 N N . GLY A 1 271 ? 41.467 -21.297 48.428 1.00 47.50 271 GLY A N 1
ATOM 2167 C CA . GLY A 1 271 ? 41.851 -20.647 47.163 1.00 47.50 271 GLY A CA 1
ATOM 2168 C C . GLY A 1 271 ? 41.188 -21.211 45.895 1.00 47.50 271 GLY A C 1
ATOM 2169 O O . GLY A 1 271 ? 41.578 -20.853 44.785 1.00 47.50 271 GLY A O 1
ATOM 2170 N N . GLU A 1 272 ? 40.174 -22.052 46.055 1.00 47.59 272 GLU A N 1
ATOM 2171 C CA . GLU A 1 272 ? 39.212 -22.461 45.053 1.00 47.59 272 GLU A CA 1
ATOM 2172 C C . GLU A 1 272 ? 37.828 -22.137 45.629 1.00 47.59 272 GLU A C 1
ATOM 2174 O O . GLU A 1 272 ? 37.439 -22.708 46.633 1.00 47.59 272 GLU A O 1
ATOM 2179 N N . ILE A 1 273 ? 37.032 -21.287 44.981 1.00 52.12 273 ILE A N 1
ATOM 2180 C CA . ILE A 1 273 ? 35.586 -21.160 45.280 1.00 52.12 273 ILE A CA 1
ATOM 2181 C C . ILE A 1 273 ? 34.843 -22.489 44.947 1.00 52.12 273 ILE A C 1
ATOM 2183 O O . ILE A 1 273 ? 33.678 -22.690 45.281 1.00 52.12 273 ILE A O 1
ATOM 2187 N N . ALA A 1 274 ? 35.533 -23.422 44.274 1.00 49.66 274 ALA A N 1
ATOM 2188 C CA . ALA A 1 274 ? 35.008 -24.605 43.602 1.00 49.66 274 ALA A CA 1
ATOM 2189 C C . ALA A 1 274 ? 34.853 -25.930 44.400 1.00 49.66 274 ALA A C 1
ATOM 2191 O O . ALA A 1 274 ? 34.139 -26.794 43.888 1.00 49.66 274 ALA A O 1
ATOM 2192 N N . PRO A 1 275 ? 35.430 -26.185 45.596 1.00 50.00 275 PRO A N 1
ATOM 2193 C CA . PRO A 1 275 ? 35.340 -27.512 46.206 1.00 50.00 275 PRO A CA 1
ATOM 2194 C C . PRO A 1 275 ? 33.953 -27.788 46.805 1.00 50.00 275 PRO A C 1
ATOM 2196 O O . PRO A 1 275 ? 33.545 -28.946 46.873 1.00 50.00 275 PRO A O 1
ATOM 2199 N N . GLN A 1 276 ? 33.201 -26.746 47.181 1.00 57.00 276 GLN A N 1
ATOM 2200 C CA . GLN A 1 276 ? 31.831 -26.876 47.693 1.00 57.00 276 GLN A CA 1
ATOM 2201 C C . GLN A 1 276 ? 30.750 -26.871 46.593 1.00 57.00 276 GLN A C 1
ATOM 2203 O O . GLN A 1 276 ? 29.662 -27.398 46.811 1.00 57.00 276 GLN A O 1
ATOM 2208 N N . TYR A 1 277 ? 31.064 -26.373 45.388 1.00 65.88 277 TYR A N 1
ATOM 2209 C CA . TYR A 1 277 ? 30.141 -26.292 44.246 1.00 65.88 277 TYR A CA 1
ATOM 2210 C C . TYR A 1 277 ? 30.785 -26.849 42.960 1.00 65.88 277 TYR A C 1
ATOM 2212 O O . TYR A 1 277 ? 31.091 -26.096 42.034 1.00 65.88 277 TYR A O 1
ATOM 2220 N N . PRO A 1 278 ? 30.960 -28.178 42.833 1.00 64.50 278 PRO A N 1
ATOM 2221 C CA . PRO A 1 278 ? 31.747 -28.801 41.757 1.00 64.50 278 PRO A CA 1
ATOM 2222 C C . PRO A 1 278 ? 31.178 -28.601 40.339 1.00 64.50 278 PRO A C 1
ATOM 2224 O O . PRO A 1 278 ? 31.802 -28.987 39.352 1.00 64.50 278 PRO A O 1
ATOM 2227 N N . ARG A 1 279 ? 29.969 -28.038 40.223 1.00 69.81 279 ARG A N 1
ATOM 2228 C CA . ARG A 1 279 ? 29.244 -27.811 38.962 1.00 69.81 279 ARG A CA 1
ATOM 2229 C C . ARG A 1 279 ? 29.258 -26.350 38.499 1.00 69.81 279 ARG A C 1
ATOM 2231 O O . ARG A 1 279 ? 28.732 -26.062 37.422 1.00 69.81 279 ARG A O 1
ATOM 2238 N N . ILE A 1 280 ? 29.851 -25.455 39.290 1.00 77.69 280 ILE A N 1
ATOM 2239 C CA . ILE A 1 280 ? 29.990 -24.031 38.983 1.00 77.69 280 ILE A CA 1
ATOM 2240 C C . ILE A 1 280 ? 31.477 -23.738 38.782 1.00 77.69 280 ILE A C 1
ATOM 2242 O O . ILE A 1 280 ? 32.279 -23.833 39.707 1.00 77.69 280 ILE A O 1
ATOM 2246 N N . SER A 1 281 ? 31.853 -23.388 37.555 1.00 81.12 281 SER A N 1
ATOM 2247 C CA . SER A 1 281 ? 33.190 -22.887 37.248 1.00 81.12 281 SER A CA 1
ATOM 2248 C C . SER A 1 281 ? 33.185 -21.371 37.380 1.00 81.12 281 SER A C 1
ATOM 2250 O O . SER A 1 281 ? 32.413 -20.706 36.700 1.00 81.12 281 SER A O 1
ATOM 2252 N N . VAL A 1 282 ? 34.024 -20.824 38.259 1.00 76.69 282 VAL A N 1
ATOM 2253 C CA . VAL A 1 282 ? 34.152 -19.374 38.439 1.00 76.69 282 VAL A CA 1
ATOM 2254 C C . VAL A 1 282 ? 35.416 -18.886 37.740 1.00 76.69 282 VAL A C 1
ATOM 2256 O O . VAL A 1 282 ? 36.522 -19.343 38.041 1.00 76.69 282 VAL A O 1
ATOM 2259 N N . VAL A 1 283 ? 35.254 -17.937 36.825 1.00 77.75 283 VAL A N 1
ATOM 2260 C CA . VAL A 1 283 ? 36.321 -17.310 36.045 1.00 77.75 283 VAL A CA 1
ATOM 2261 C C . VAL A 1 283 ? 36.392 -15.810 36.329 1.00 77.75 283 VAL A C 1
ATOM 2263 O O . VAL A 1 283 ? 35.467 -15.197 36.862 1.00 77.75 283 VAL A O 1
ATOM 2266 N N . GLN A 1 284 ? 37.527 -15.205 35.991 1.00 73.19 284 GLN A N 1
ATOM 2267 C CA . GLN A 1 284 ? 37.710 -13.763 36.100 1.00 73.19 284 GLN A CA 1
ATOM 2268 C C . GLN A 1 284 ? 37.012 -13.049 34.930 1.00 73.19 284 GLN A C 1
ATOM 2270 O O . GLN A 1 284 ? 37.321 -13.318 33.771 1.00 73.19 284 GLN A O 1
ATOM 2275 N N . GLY A 1 285 ? 36.086 -12.147 35.255 1.00 66.50 285 GLY A N 1
ATOM 2276 C CA . GLY A 1 285 ? 35.441 -11.182 34.362 1.00 66.50 285 GLY A CA 1
ATOM 2277 C C . GLY A 1 285 ? 36.263 -9.895 34.185 1.00 66.50 285 GLY A C 1
ATOM 2278 O O . GLY A 1 285 ? 37.446 -9.846 34.523 1.00 66.50 285 GLY A O 1
ATOM 2279 N N . ARG A 1 286 ? 35.655 -8.842 33.629 1.00 62.91 286 ARG A N 1
ATOM 2280 C CA . ARG A 1 286 ? 36.345 -7.602 33.217 1.00 62.91 286 ARG A CA 1
ATOM 2281 C C . ARG A 1 286 ? 36.707 -6.668 34.392 1.00 62.91 286 ARG A C 1
ATOM 2283 O O . ARG A 1 286 ? 35.987 -6.613 35.384 1.00 62.91 286 ARG A O 1
ATOM 2290 N N . ASP A 1 287 ? 37.792 -5.893 34.238 1.00 52.28 287 ASP A N 1
ATOM 2291 C CA . ASP A 1 287 ? 38.141 -4.723 35.070 1.00 52.28 287 ASP A CA 1
ATOM 2292 C C . ASP A 1 287 ? 37.867 -3.420 34.283 1.00 52.28 287 ASP A C 1
ATOM 2294 O O . ASP A 1 287 ? 38.685 -2.998 33.463 1.00 52.28 287 ASP A O 1
ATOM 2298 N N . ASP A 1 288 ? 36.733 -2.755 34.526 1.00 46.97 288 ASP A N 1
ATOM 2299 C CA . ASP A 1 288 ? 36.349 -1.494 33.853 1.00 46.97 288 ASP A CA 1
ATOM 2300 C C . ASP A 1 288 ? 37.022 -0.228 34.442 1.00 46.97 288 ASP A C 1
ATOM 2302 O O . ASP A 1 288 ? 36.753 0.899 34.018 1.00 46.97 288 ASP A O 1
ATOM 2306 N N . SER A 1 289 ? 37.946 -0.374 35.397 1.00 42.28 289 SER A N 1
ATOM 2307 C CA . SER A 1 289 ? 38.526 0.738 36.172 1.00 42.28 289 SER A CA 1
ATOM 2308 C C . SER A 1 289 ? 39.593 1.581 35.451 1.00 42.28 289 SER A C 1
ATOM 2310 O O . SER A 1 289 ? 40.064 2.568 36.007 1.00 42.28 289 SER A O 1
ATOM 2312 N N . LYS A 1 290 ? 39.990 1.258 34.211 1.00 33.84 290 LYS A N 1
ATOM 2313 C CA . LYS A 1 290 ? 41.114 1.940 33.522 1.00 33.84 290 LYS A CA 1
ATOM 2314 C C . LYS A 1 290 ? 40.736 3.071 32.552 1.00 33.84 290 LYS A C 1
ATOM 2316 O O . LYS A 1 290 ? 41.612 3.568 31.851 1.00 33.84 290 LYS A O 1
ATOM 2321 N N . GLY A 1 291 ? 39.468 3.482 32.482 1.00 32.34 291 GLY A N 1
ATOM 2322 C CA . GLY A 1 291 ? 38.984 4.365 31.407 1.00 32.34 291 GLY A CA 1
ATOM 2323 C C . GLY A 1 291 ? 38.454 5.754 31.780 1.00 32.34 291 GLY A C 1
ATOM 2324 O O . GLY A 1 291 ? 38.002 6.450 30.874 1.00 32.34 291 GLY A O 1
ATOM 2325 N N . ARG A 1 292 ? 38.429 6.176 33.053 1.00 30.86 292 ARG A N 1
ATOM 2326 C CA . ARG A 1 292 ? 37.735 7.422 33.452 1.00 30.86 292 ARG A CA 1
ATOM 2327 C C . ARG A 1 292 ? 38.566 8.312 34.382 1.00 30.86 292 ARG A C 1
ATOM 2329 O O . ARG A 1 292 ? 38.281 8.394 35.568 1.00 30.86 292 ARG A O 1
ATOM 2336 N N . ASP A 1 293 ? 39.528 9.041 33.819 1.00 25.06 293 ASP A N 1
ATOM 2337 C CA . ASP A 1 293 ? 40.032 10.275 34.435 1.00 25.06 293 ASP A CA 1
ATOM 2338 C C . ASP A 1 293 ? 39.132 11.445 34.002 1.00 25.06 293 ASP A C 1
ATOM 2340 O O . ASP A 1 293 ? 39.184 11.900 32.858 1.00 25.06 293 ASP A O 1
ATOM 2344 N N . VAL A 1 294 ? 38.288 11.935 34.912 1.00 27.48 294 VAL A N 1
ATOM 2345 C CA . VAL A 1 294 ? 37.600 13.232 34.787 1.00 27.48 294 VAL A CA 1
ATOM 2346 C C . VAL A 1 294 ? 38.087 14.111 35.944 1.00 27.48 294 VAL A C 1
ATOM 2348 O O . VAL A 1 294 ? 37.903 13.725 37.098 1.00 27.48 294 VAL A O 1
ATOM 2351 N N . PRO A 1 295 ? 38.723 15.270 35.690 1.00 25.00 295 PRO A N 1
ATOM 2352 C CA . PRO A 1 295 ? 39.300 16.081 36.754 1.00 25.00 295 PRO A CA 1
ATOM 2353 C C . PRO A 1 295 ? 38.214 16.885 37.481 1.00 25.00 295 PRO A C 1
ATOM 2355 O O . PRO A 1 295 ? 37.525 17.709 36.881 1.00 25.00 295 PRO A O 1
ATOM 2358 N N . ILE A 1 296 ? 38.092 16.669 38.792 1.00 27.81 296 ILE A N 1
ATOM 2359 C CA . ILE A 1 296 ? 37.331 17.535 39.699 1.00 27.81 296 ILE A CA 1
ATOM 2360 C C . ILE A 1 296 ? 38.232 18.711 40.088 1.00 27.81 296 ILE A C 1
ATOM 2362 O O . ILE A 1 296 ? 39.316 18.529 40.641 1.00 27.81 296 ILE A O 1
ATOM 2366 N N . ALA A 1 297 ? 37.779 19.924 39.779 1.00 24.52 297 ALA A N 1
ATOM 2367 C CA . ALA A 1 297 ? 38.392 21.157 40.241 1.00 24.52 297 ALA A CA 1
ATOM 2368 C C . ALA A 1 297 ? 38.066 21.382 41.726 1.00 24.52 297 ALA A C 1
ATOM 2370 O O . ALA A 1 297 ? 36.900 21.508 42.094 1.00 24.52 297 ALA A O 1
ATOM 2371 N N . THR A 1 298 ? 39.099 21.509 42.555 1.00 25.47 298 THR A N 1
ATOM 2372 C CA . THR A 1 298 ? 39.016 22.154 43.871 1.00 25.47 298 THR A CA 1
ATOM 2373 C C . THR A 1 298 ? 40.224 23.060 44.051 1.00 25.47 298 THR A C 1
ATOM 2375 O O . THR A 1 298 ? 41.366 22.646 43.855 1.00 25.47 298 THR A O 1
ATOM 2378 N N . GLU A 1 299 ? 39.942 24.318 44.375 1.00 22.62 299 GLU A N 1
ATOM 2379 C CA . GLU A 1 299 ? 40.916 25.366 44.643 1.00 22.62 299 GLU A CA 1
ATOM 2380 C C . GLU A 1 299 ? 41.724 25.108 45.926 1.00 22.62 299 GLU A C 1
ATOM 2382 O O . GLU A 1 299 ? 41.182 24.717 46.956 1.00 22.62 299 GLU A O 1
ATOM 2387 N N . ALA A 1 300 ? 43.001 25.493 45.829 1.00 21.67 300 ALA A N 1
ATOM 2388 C CA . ALA A 1 300 ? 43.795 26.240 46.808 1.00 21.67 300 ALA A CA 1
ATOM 2389 C C . ALA A 1 300 ? 45.018 25.551 47.462 1.00 21.67 300 ALA A C 1
ATOM 2391 O O . ALA A 1 300 ? 44.929 24.562 48.181 1.00 21.67 300 ALA A O 1
ATOM 2392 N N . VAL A 1 301 ? 46.131 26.290 47.301 1.00 22.70 301 VAL A N 1
ATOM 2393 C CA . VAL A 1 301 ? 47.378 26.388 48.088 1.00 22.70 301 VAL A CA 1
ATOM 2394 C C . VAL A 1 301 ? 48.573 25.504 47.673 1.00 22.70 301 VAL A C 1
ATOM 2396 O O . VAL A 1 301 ? 48.724 24.360 48.082 1.00 22.70 301 VAL A O 1
ATOM 2399 N N . SER A 1 302 ? 49.498 26.116 46.920 1.00 20.72 302 SER A N 1
ATOM 2400 C CA . SER A 1 302 ? 50.915 25.718 46.754 1.00 20.72 302 SER A CA 1
ATOM 2401 C C . SER A 1 302 ? 51.748 26.128 48.000 1.00 20.72 302 SER A C 1
ATOM 2403 O O . SER A 1 302 ? 51.273 27.003 48.730 1.00 20.72 302 SER A O 1
ATOM 2405 N N . PRO A 1 303 ? 52.992 25.628 48.253 1.00 27.02 303 PRO A N 1
ATOM 2406 C CA . PRO A 1 303 ? 54.128 25.835 47.336 1.00 27.02 303 PRO A CA 1
ATOM 2407 C C . PRO A 1 303 ? 55.232 24.743 47.250 1.00 27.02 303 PRO A C 1
ATOM 2409 O O . PRO A 1 303 ? 55.469 23.965 48.164 1.00 27.02 303 PRO A O 1
ATOM 2412 N N . ALA A 1 304 ? 55.983 24.854 46.143 1.00 21.16 304 ALA A N 1
ATOM 2413 C CA . ALA A 1 304 ? 57.421 24.588 45.948 1.00 21.16 304 ALA A CA 1
ATOM 2414 C C . ALA A 1 304 ? 57.971 23.141 45.920 1.00 21.16 304 ALA A C 1
ATOM 2416 O O . ALA A 1 304 ? 58.186 22.515 46.950 1.00 21.16 304 ALA A O 1
ATOM 2417 N N . SER A 1 305 ? 58.408 22.684 44.734 1.00 21.80 305 SER A N 1
ATOM 2418 C CA . SER A 1 305 ? 59.836 22.585 44.329 1.00 21.80 305 SER A CA 1
ATOM 2419 C C . SER A 1 305 ? 60.028 21.706 43.070 1.00 21.80 305 SER A C 1
ATOM 2421 O O . SER A 1 305 ? 59.465 20.626 42.938 1.00 21.80 305 SER A O 1
ATOM 2423 N N . SER A 1 306 ? 60.802 22.215 42.112 1.00 20.73 306 SER A N 1
ATOM 2424 C CA . SER A 1 306 ? 61.304 21.584 40.869 1.00 20.73 306 SER A CA 1
ATOM 2425 C C . SER A 1 306 ? 62.615 20.793 41.129 1.00 20.73 306 SER A C 1
ATOM 2427 O O . SER A 1 306 ? 63.140 20.931 42.235 1.00 20.73 306 SER A O 1
ATOM 2429 N N . PRO A 1 307 ? 63.325 20.170 40.145 1.00 31.67 307 PRO A N 1
ATOM 2430 C CA . PRO A 1 307 ? 63.017 19.452 38.875 1.00 31.67 307 PRO A CA 1
ATOM 2431 C C . PRO A 1 307 ? 63.889 18.131 38.804 1.00 31.67 307 PRO A C 1
ATOM 2433 O O . PRO A 1 307 ? 64.136 17.589 39.879 1.00 31.67 307 PRO A O 1
ATOM 2436 N N . PRO A 1 308 ? 64.513 17.619 37.696 1.00 29.88 308 PRO A N 1
ATOM 2437 C CA . PRO A 1 308 ? 64.248 17.593 36.237 1.00 29.88 308 PRO A CA 1
ATOM 2438 C C . PRO A 1 308 ? 64.380 16.181 35.553 1.00 29.88 308 PRO A C 1
ATOM 2440 O O . PRO A 1 308 ? 64.940 15.244 36.104 1.00 29.88 308 PRO A O 1
ATOM 2443 N N . SER A 1 309 ? 63.954 16.103 34.276 1.00 21.69 309 SER A N 1
ATOM 2444 C CA . SER A 1 309 ? 64.531 15.361 33.115 1.00 21.69 309 SER A CA 1
ATOM 2445 C C . SER A 1 309 ? 64.947 13.874 33.190 1.00 21.69 309 SER A C 1
ATOM 2447 O O . SER A 1 309 ? 65.828 13.517 33.962 1.00 21.69 309 SER A O 1
ATOM 2449 N N . THR A 1 310 ? 64.548 13.065 32.190 1.00 22.25 310 THR A N 1
ATOM 2450 C CA . THR A 1 310 ? 65.482 12.498 31.176 1.00 22.25 310 THR A CA 1
ATOM 2451 C C . THR A 1 310 ? 64.786 11.691 30.065 1.00 22.25 310 THR A C 1
ATOM 2453 O O . THR A 1 310 ? 63.911 10.866 30.300 1.00 22.25 310 THR A O 1
ATOM 2456 N N . ASN A 1 311 ? 65.243 11.947 28.835 1.00 22.12 311 ASN A N 1
ATOM 2457 C CA . ASN A 1 311 ? 65.052 11.158 27.617 1.00 22.12 311 ASN A CA 1
ATOM 2458 C C . ASN A 1 311 ? 65.612 9.736 27.756 1.00 22.12 311 ASN A C 1
ATOM 2460 O O . ASN A 1 311 ? 66.738 9.626 28.230 1.00 22.12 311 ASN A O 1
ATOM 2464 N N . VAL A 1 312 ? 64.973 8.725 27.149 1.00 23.20 312 VAL A N 1
ATOM 2465 C CA . VAL A 1 312 ? 65.683 7.673 26.386 1.00 23.20 312 VAL A CA 1
ATOM 2466 C C . VAL A 1 312 ? 64.811 7.162 25.232 1.00 23.20 312 VAL A C 1
ATOM 2468 O O . VAL A 1 312 ? 63.762 6.553 25.423 1.00 23.20 312 VAL A O 1
ATOM 2471 N N . SER A 1 313 ? 65.312 7.392 24.023 1.00 20.89 313 SER A N 1
ATOM 2472 C CA . SER A 1 313 ? 64.884 6.834 22.741 1.00 20.89 313 SER A CA 1
ATOM 2473 C C . SER A 1 313 ? 65.151 5.328 22.630 1.00 20.89 313 SER A C 1
ATOM 2475 O O . SER A 1 313 ? 66.150 4.848 23.161 1.00 20.89 313 SER A O 1
ATOM 2477 N N . LYS A 1 314 ? 64.395 4.618 21.780 1.00 24.61 314 LYS A N 1
ATOM 2478 C CA . LYS A 1 314 ? 64.954 3.533 20.949 1.00 24.61 314 LYS A CA 1
ATOM 2479 C C . LYS A 1 314 ? 64.125 3.308 19.679 1.00 24.61 314 LYS A C 1
ATOM 2481 O O . LYS A 1 314 ? 63.061 2.704 19.698 1.00 24.61 314 LYS A O 1
ATOM 2486 N N . ASN A 1 315 ? 64.678 3.814 18.578 1.00 21.20 315 ASN A N 1
ATOM 2487 C CA . ASN A 1 315 ? 64.393 3.405 17.205 1.00 21.20 315 ASN A CA 1
ATOM 2488 C C . ASN A 1 315 ? 64.821 1.949 16.987 1.00 21.20 315 ASN A C 1
ATOM 2490 O O . ASN A 1 315 ? 65.927 1.609 17.403 1.00 21.20 315 ASN A O 1
ATOM 2494 N N . ILE A 1 316 ? 64.059 1.182 16.201 1.00 23.19 316 ILE A N 1
ATOM 2495 C CA . ILE A 1 316 ? 64.620 0.293 15.168 1.00 23.19 316 ILE A CA 1
ATOM 2496 C C . ILE A 1 316 ? 63.733 0.400 13.921 1.00 23.19 316 ILE A C 1
ATOM 2498 O O . ILE A 1 316 ? 62.535 0.137 13.961 1.00 23.19 316 ILE A O 1
ATOM 2502 N N . ALA A 1 317 ? 64.363 0.829 12.831 1.00 20.94 317 ALA A N 1
ATOM 2503 C CA . ALA A 1 317 ? 63.832 0.914 11.480 1.00 20.94 317 ALA A CA 1
ATOM 2504 C C . ALA A 1 317 ? 64.175 -0.352 10.679 1.00 20.94 317 ALA A C 1
ATOM 2506 O O . ALA A 1 317 ? 65.195 -0.972 10.956 1.00 20.94 317 ALA A O 1
ATOM 2507 N N . LEU A 1 318 ? 63.363 -0.658 9.661 1.00 22.89 318 LEU A N 1
ATOM 2508 C CA . LEU A 1 318 ? 63.646 -1.435 8.437 1.00 22.89 318 LEU A CA 1
ATOM 2509 C C . LEU A 1 318 ? 62.349 -1.367 7.604 1.00 22.89 318 LEU A C 1
ATOM 2511 O O . LEU A 1 318 ? 61.294 -1.680 8.134 1.00 22.89 318 LEU A O 1
ATOM 2515 N N . GLY A 1 319 ? 62.262 -0.962 6.342 1.00 22.98 319 GLY A N 1
ATOM 2516 C CA . GLY A 1 319 ? 63.174 -0.434 5.336 1.00 22.98 319 GLY A CA 1
ATOM 2517 C C . GLY A 1 319 ? 62.282 0.013 4.161 1.00 22.98 319 GLY A C 1
ATOM 2518 O O . GLY A 1 319 ? 61.206 -0.543 3.947 1.00 22.98 319 GLY A O 1
ATOM 2519 N N . ARG A 1 320 ? 62.681 1.072 3.458 1.00 21.88 320 ARG A N 1
ATOM 2520 C CA . ARG A 1 320 ? 61.909 1.759 2.412 1.00 21.88 320 ARG A CA 1
ATOM 2521 C C . ARG A 1 320 ? 62.443 1.345 1.036 1.00 21.88 320 ARG A C 1
ATOM 2523 O O . ARG A 1 320 ? 63.657 1.338 0.856 1.00 21.88 320 ARG A O 1
ATOM 2530 N N . SER A 1 321 ? 61.567 1.110 0.063 1.00 22.91 321 SER A N 1
ATOM 2531 C CA . SER A 1 321 ? 61.871 1.388 -1.346 1.00 22.91 321 SER A CA 1
ATOM 2532 C C . SER A 1 321 ? 60.623 1.933 -2.031 1.00 22.91 321 SER A C 1
ATOM 2534 O O . SER A 1 321 ? 59.593 1.264 -2.100 1.00 22.91 321 SER A O 1
ATOM 2536 N N . ASP A 1 322 ? 60.745 3.182 -2.465 1.00 23.64 322 ASP A N 1
ATOM 2537 C CA . ASP A 1 322 ? 59.741 3.983 -3.148 1.00 23.64 322 ASP A CA 1
ATOM 2538 C C . ASP A 1 322 ? 59.523 3.496 -4.593 1.00 23.64 322 ASP A C 1
ATOM 2540 O O . ASP A 1 322 ? 60.468 3.097 -5.272 1.00 23.64 322 ASP A O 1
ATOM 2544 N N . ASN A 1 323 ? 58.292 3.615 -5.094 1.00 25.03 323 ASN A N 1
ATOM 2545 C CA . ASN A 1 323 ? 58.070 4.208 -6.411 1.00 25.03 323 ASN A CA 1
ATOM 2546 C C . ASN A 1 323 ? 56.667 4.815 -6.487 1.00 25.03 323 ASN A C 1
ATOM 2548 O O . ASN A 1 323 ? 55.660 4.192 -6.155 1.00 25.03 323 ASN A O 1
ATOM 2552 N N . SER A 1 324 ? 56.648 6.080 -6.878 1.00 25.25 324 SER A N 1
ATOM 2553 C CA . SER A 1 324 ? 55.512 6.982 -6.925 1.00 25.25 324 SER A CA 1
ATOM 2554 C C . SER A 1 324 ? 54.736 6.859 -8.238 1.00 25.25 324 SER A C 1
ATOM 2556 O O . SER A 1 324 ? 55.297 6.933 -9.326 1.00 25.25 324 SER A O 1
ATOM 2558 N N . SER A 1 325 ? 53.410 6.806 -8.133 1.00 25.88 325 SER A N 1
ATOM 2559 C CA . SER A 1 325 ? 52.508 7.395 -9.125 1.00 25.88 325 SER A CA 1
ATOM 2560 C C . SER A 1 325 ? 51.311 7.972 -8.378 1.00 25.88 325 SER A C 1
ATOM 2562 O O . SER A 1 325 ? 50.468 7.245 -7.852 1.00 25.88 325 SER A O 1
ATOM 2564 N N . SER A 1 326 ? 51.283 9.295 -8.263 1.00 29.52 326 SER A N 1
ATOM 2565 C CA . SER A 1 326 ? 50.196 10.062 -7.668 1.00 29.52 326 SER A CA 1
ATOM 2566 C C . SER A 1 326 ? 48.948 9.978 -8.552 1.00 29.52 326 SER A C 1
ATOM 2568 O O . SER A 1 326 ? 48.867 10.678 -9.560 1.00 29.52 326 SER A O 1
ATOM 2570 N N . HIS A 1 327 ? 47.972 9.156 -8.169 1.00 28.98 327 HIS A N 1
ATOM 2571 C CA . HIS A 1 327 ? 46.603 9.262 -8.673 1.00 28.98 327 HIS A CA 1
ATOM 2572 C C . HIS A 1 327 ? 45.745 9.989 -7.641 1.00 28.98 327 HIS A C 1
ATOM 2574 O O . HIS A 1 327 ? 45.719 9.629 -6.463 1.00 28.98 327 HIS A O 1
ATOM 2580 N N . SER A 1 328 ? 45.074 11.048 -8.089 1.00 29.91 328 SER A N 1
ATOM 2581 C CA . SER A 1 328 ? 44.143 11.815 -7.268 1.00 29.91 328 SER A CA 1
ATOM 2582 C C . SER A 1 328 ? 42.900 10.959 -6.959 1.00 29.91 328 SER A C 1
ATOM 2584 O O . SER A 1 328 ? 42.461 10.208 -7.835 1.00 29.91 328 SER A O 1
ATOM 2586 N N . PRO A 1 329 ? 42.273 11.068 -5.770 1.00 33.50 329 PRO A N 1
ATOM 2587 C CA . PRO A 1 329 ? 41.090 10.277 -5.395 1.00 33.50 329 PRO A CA 1
ATOM 2588 C C . PRO A 1 329 ? 39.885 10.428 -6.344 1.00 33.50 329 PRO A C 1
ATOM 2590 O O . PRO A 1 329 ? 38.974 9.602 -6.324 1.00 33.50 329 PRO A O 1
ATOM 2593 N N . ASN A 1 330 ? 39.883 11.459 -7.196 1.00 32.03 330 ASN A N 1
ATOM 2594 C CA . ASN A 1 330 ? 38.821 11.722 -8.167 1.00 32.03 330 ASN A CA 1
ATOM 2595 C C . ASN A 1 330 ? 38.852 10.794 -9.397 1.00 32.03 330 ASN A C 1
ATOM 2597 O O . ASN A 1 330 ? 37.793 10.517 -9.962 1.00 32.03 330 ASN A O 1
ATOM 2601 N N . ASP A 1 331 ? 40.012 10.252 -9.784 1.00 28.84 331 ASP A N 1
ATOM 2602 C CA . ASP A 1 331 ? 40.118 9.400 -10.982 1.00 28.84 331 ASP A CA 1
ATOM 2603 C C . ASP A 1 331 ? 39.555 7.988 -10.737 1.00 28.84 331 ASP A C 1
ATOM 2605 O O . ASP A 1 331 ? 38.940 7.381 -11.618 1.00 28.84 331 ASP A O 1
ATOM 2609 N N . ALA A 1 332 ? 39.670 7.484 -9.503 1.00 30.22 332 ALA A N 1
ATOM 2610 C CA . ALA A 1 332 ? 39.137 6.179 -9.104 1.00 30.22 332 ALA A CA 1
ATOM 2611 C C . ALA A 1 332 ? 37.593 6.149 -9.074 1.00 30.22 332 ALA A C 1
ATOM 2613 O O . ALA A 1 332 ? 36.980 5.155 -9.465 1.00 30.22 332 ALA A O 1
ATOM 2614 N N . LEU A 1 333 ? 36.947 7.254 -8.679 1.00 32.34 333 LEU A N 1
ATOM 2615 C CA . LEU A 1 333 ? 35.483 7.406 -8.701 1.00 32.34 333 LEU A CA 1
ATOM 2616 C C . LEU A 1 333 ? 34.922 7.526 -10.129 1.00 32.34 333 LEU A C 1
ATOM 2618 O O . LEU A 1 333 ? 33.828 7.022 -10.414 1.00 32.34 333 LEU A O 1
ATOM 2622 N N . ALA A 1 334 ? 35.677 8.141 -11.045 1.00 30.59 334 ALA A N 1
ATOM 2623 C CA . ALA A 1 334 ? 35.312 8.234 -12.457 1.00 30.59 334 ALA A CA 1
ATOM 2624 C C . ALA A 1 334 ? 35.361 6.863 -13.159 1.00 30.59 334 ALA A C 1
ATOM 2626 O O . ALA A 1 334 ? 34.432 6.517 -13.892 1.00 30.59 334 ALA A O 1
ATOM 2627 N N . LEU A 1 335 ? 36.381 6.044 -12.875 1.00 31.00 335 LEU A N 1
ATOM 2628 C CA . LEU A 1 335 ? 36.550 4.699 -13.449 1.00 31.00 335 LEU A CA 1
ATOM 2629 C C . LEU A 1 335 ? 35.453 3.707 -13.005 1.00 31.00 335 LEU A C 1
ATOM 2631 O O . LEU A 1 335 ? 34.930 2.955 -13.829 1.00 31.00 335 LEU A O 1
ATOM 2635 N N . VAL A 1 336 ? 35.024 3.748 -11.737 1.00 36.34 336 VAL A N 1
ATOM 2636 C CA . VAL A 1 336 ? 33.919 2.909 -11.214 1.00 36.34 336 VAL A CA 1
ATOM 2637 C C . VAL A 1 336 ? 32.550 3.349 -11.767 1.00 36.34 336 VAL A C 1
ATOM 2639 O O . VAL A 1 336 ? 31.676 2.526 -12.063 1.00 36.34 336 VAL A O 1
ATOM 2642 N N . SER A 1 337 ? 32.362 4.653 -11.983 1.00 37.06 337 SER A N 1
ATOM 2643 C CA . SER A 1 337 ? 31.144 5.201 -12.601 1.00 37.06 337 SER A CA 1
ATOM 2644 C C . SER A 1 337 ? 31.043 4.880 -14.100 1.00 37.06 337 SER A C 1
ATOM 2646 O O . SER A 1 337 ? 29.942 4.744 -14.636 1.00 37.06 337 SER A O 1
ATOM 2648 N N . GLN A 1 338 ? 32.178 4.739 -14.790 1.00 36.47 338 GLN A N 1
ATOM 2649 C CA . GLN A 1 338 ? 32.223 4.331 -16.196 1.00 36.47 338 GLN A CA 1
ATOM 2650 C C . GLN A 1 338 ? 31.985 2.822 -16.376 1.00 36.47 338 GLN A C 1
ATOM 2652 O O . GLN A 1 338 ? 31.261 2.447 -17.301 1.00 36.47 338 GLN A O 1
ATOM 2657 N N . SER A 1 339 ? 32.496 1.963 -15.481 1.00 39.50 339 SER A N 1
ATOM 2658 C CA . SER A 1 339 ? 32.276 0.507 -15.574 1.00 39.50 339 SER A CA 1
ATOM 2659 C C . SER A 1 339 ? 30.829 0.094 -15.260 1.00 39.50 339 SER A C 1
ATOM 2661 O O . SER A 1 339 ? 30.279 -0.787 -15.915 1.00 39.50 339 SER A O 1
ATOM 2663 N N . SER A 1 340 ? 30.155 0.781 -14.332 1.00 49.38 340 SER A N 1
ATOM 2664 C CA . SER A 1 340 ? 28.728 0.553 -14.041 1.00 49.38 340 SER A CA 1
ATOM 2665 C C . SER A 1 340 ? 27.808 1.008 -15.184 1.00 49.38 340 SER A C 1
ATOM 2667 O O . SER A 1 340 ? 26.860 0.304 -15.534 1.00 49.38 340 SER A O 1
ATOM 2669 N N . LYS A 1 341 ? 28.110 2.143 -15.834 1.00 49.88 341 LYS A N 1
ATOM 2670 C CA . LYS A 1 341 ? 27.375 2.615 -17.023 1.00 49.88 341 LYS A CA 1
ATOM 2671 C C . LYS A 1 341 ? 27.559 1.698 -18.238 1.00 49.88 341 LYS A C 1
ATOM 2673 O O . LYS A 1 341 ? 26.596 1.500 -18.979 1.00 49.88 341 LYS A O 1
ATOM 2678 N N . SER A 1 342 ? 28.755 1.138 -18.452 1.00 53.81 342 SER A N 1
ATOM 2679 C CA . SER A 1 342 ? 28.989 0.194 -19.558 1.00 53.81 342 SER A CA 1
ATOM 2680 C C . SER A 1 342 ? 28.280 -1.144 -19.324 1.00 53.81 342 SER A C 1
ATOM 2682 O O . SER A 1 342 ? 27.696 -1.692 -20.259 1.00 53.81 342 SER A O 1
ATOM 2684 N N . ASN A 1 343 ? 28.232 -1.614 -18.073 1.00 61.94 343 ASN A N 1
ATOM 2685 C CA . ASN A 1 343 ? 27.567 -2.864 -17.714 1.00 61.94 343 ASN A CA 1
ATOM 2686 C C . ASN A 1 343 ? 26.036 -2.776 -17.881 1.00 61.94 343 ASN A C 1
ATOM 2688 O O . ASN A 1 343 ? 25.434 -3.675 -18.458 1.00 61.94 343 ASN A O 1
ATOM 2692 N N . HIS A 1 344 ? 25.407 -1.659 -17.490 1.00 67.94 344 HIS A N 1
ATOM 2693 C CA . HIS A 1 344 ? 23.960 -1.468 -17.675 1.00 67.94 344 HIS A CA 1
ATOM 2694 C C . HIS A 1 344 ? 23.539 -1.328 -19.142 1.00 67.94 344 HIS A C 1
ATOM 2696 O O . HIS A 1 344 ? 22.529 -1.902 -19.538 1.00 67.94 344 HIS A O 1
ATOM 2702 N N . LYS A 1 345 ? 24.307 -0.609 -19.973 1.00 73.56 345 LYS A N 1
ATOM 2703 C CA . LYS A 1 345 ? 24.013 -0.522 -21.416 1.00 73.56 345 LYS A CA 1
ATOM 2704 C C . LYS A 1 345 ? 24.154 -1.879 -22.110 1.00 73.56 345 LYS A C 1
ATOM 2706 O O . LYS A 1 345 ? 23.329 -2.220 -22.952 1.00 73.56 345 LYS A O 1
ATOM 2711 N N . SER A 1 346 ? 25.171 -2.652 -21.726 1.00 79.81 346 SER A N 1
ATOM 2712 C CA . SER A 1 346 ? 25.369 -4.028 -22.196 1.00 79.81 346 SER A CA 1
ATOM 2713 C C . SER A 1 346 ? 24.205 -4.941 -21.784 1.00 79.81 346 SER A C 1
ATOM 2715 O O . SER A 1 346 ? 23.683 -5.706 -22.594 1.00 79.81 346 SER A O 1
ATOM 2717 N N . GLU A 1 347 ? 23.729 -4.809 -20.543 1.00 87.44 347 GLU A N 1
ATOM 2718 C CA . GLU A 1 347 ? 22.601 -5.581 -20.025 1.00 87.44 347 GLU A CA 1
ATOM 2719 C C . GLU A 1 347 ? 21.277 -5.242 -20.720 1.00 87.44 347 GLU A C 1
ATOM 2721 O O . GLU A 1 347 ? 20.566 -6.162 -21.120 1.00 87.44 347 GLU A O 1
ATOM 2726 N N . ILE A 1 348 ? 20.971 -3.956 -20.926 1.00 89.88 348 ILE A N 1
ATOM 2727 C CA . ILE A 1 348 ? 19.782 -3.524 -21.677 1.00 89.88 348 ILE A CA 1
ATOM 2728 C C . ILE A 1 348 ? 19.803 -4.126 -23.085 1.00 89.88 348 ILE A C 1
ATOM 2730 O O . ILE A 1 348 ? 18.821 -4.739 -23.494 1.00 89.88 348 ILE A O 1
ATOM 2734 N N . GLY A 1 349 ? 20.932 -4.027 -23.798 1.00 88.19 349 GLY A N 1
ATOM 2735 C CA . GLY A 1 349 ? 21.074 -4.610 -25.135 1.00 88.19 349 GLY A CA 1
ATOM 2736 C C . GLY A 1 349 ? 20.820 -6.120 -25.152 1.00 88.19 349 GLY A C 1
ATOM 2737 O O . GLY A 1 349 ? 20.127 -6.621 -26.034 1.00 88.19 349 GLY A O 1
ATOM 2738 N N . ARG A 1 350 ? 21.308 -6.844 -24.136 1.00 92.12 350 ARG A N 1
ATOM 2739 C CA . ARG A 1 350 ? 21.056 -8.282 -23.988 1.00 92.12 350 ARG A CA 1
ATOM 2740 C C . ARG A 1 350 ? 19.579 -8.587 -23.737 1.00 92.12 350 ARG A C 1
ATOM 2742 O O . ARG A 1 350 ? 19.051 -9.498 -24.361 1.00 92.12 350 ARG A O 1
ATOM 2749 N N . VAL A 1 351 ? 18.915 -7.855 -22.841 1.00 92.19 351 VAL A N 1
ATOM 2750 C CA . VAL A 1 351 ? 17.491 -8.079 -22.531 1.00 92.19 351 VAL A CA 1
ATOM 2751 C C . VAL A 1 351 ? 16.627 -7.790 -23.759 1.00 92.19 351 VAL A C 1
ATOM 2753 O O . VAL A 1 351 ? 15.806 -8.619 -24.128 1.00 92.19 351 VAL A O 1
ATOM 2756 N N . LEU A 1 352 ? 16.874 -6.676 -24.450 1.00 93.19 352 LEU A N 1
ATOM 2757 C CA . LEU A 1 352 ? 16.141 -6.291 -25.662 1.00 93.19 352 LEU A CA 1
ATOM 2758 C C . LEU A 1 352 ? 16.332 -7.254 -26.841 1.00 93.19 352 LEU A C 1
ATOM 2760 O O . LEU A 1 352 ? 15.503 -7.266 -27.743 1.00 93.19 352 LEU A O 1
ATOM 2764 N N . SER A 1 353 ? 17.402 -8.054 -26.843 1.00 90.88 353 SER A N 1
ATOM 2765 C CA . SER A 1 353 ? 17.643 -9.066 -27.880 1.00 90.88 353 SER A CA 1
ATOM 2766 C C . SER A 1 353 ? 16.801 -10.339 -27.726 1.00 90.88 353 SER A C 1
ATOM 2768 O O . SER A 1 353 ? 16.834 -11.194 -28.604 1.00 90.88 353 SER A O 1
ATOM 2770 N N . LEU A 1 354 ? 16.070 -10.488 -26.616 1.00 91.62 354 LEU A N 1
ATOM 2771 C CA . LEU A 1 354 ? 15.218 -11.648 -26.362 1.00 91.62 354 LEU A CA 1
ATOM 2772 C C . LEU A 1 354 ? 13.867 -11.487 -27.075 1.00 91.62 354 LEU A C 1
ATOM 2774 O O . LEU A 1 354 ? 13.184 -10.483 -26.874 1.00 91.62 354 LEU A O 1
ATOM 2778 N N . ASP A 1 355 ? 13.422 -12.509 -27.808 1.00 88.94 355 ASP A N 1
ATOM 2779 C CA . ASP A 1 355 ? 12.118 -12.499 -28.500 1.00 88.94 355 ASP A CA 1
ATOM 2780 C C . ASP A 1 355 ? 10.939 -12.272 -27.537 1.00 88.94 355 ASP A C 1
ATOM 2782 O O . ASP A 1 355 ? 9.980 -11.561 -27.841 1.00 88.94 355 ASP A O 1
ATOM 2786 N N . GLU A 1 356 ? 11.030 -12.829 -26.326 1.00 91.38 356 GLU A N 1
ATOM 2787 C CA . GLU A 1 356 ? 10.039 -12.620 -25.268 1.00 91.38 356 GLU A CA 1
ATOM 2788 C C . GLU A 1 356 ? 9.939 -11.141 -24.860 1.00 91.38 356 GLU A C 1
ATOM 2790 O O . GLU A 1 356 ? 8.850 -10.641 -24.586 1.00 91.38 356 GLU A O 1
ATOM 2795 N N . THR A 1 357 ? 11.055 -10.406 -24.873 1.00 93.56 357 THR A N 1
ATOM 2796 C CA . THR A 1 357 ? 11.071 -8.982 -24.515 1.00 93.56 357 THR A CA 1
ATOM 2797 C C . THR A 1 357 ? 10.303 -8.141 -25.533 1.00 93.56 357 THR A C 1
ATOM 2799 O O . THR A 1 357 ? 9.521 -7.281 -25.130 1.00 93.56 357 THR A O 1
ATOM 2802 N N . ASP A 1 358 ? 10.442 -8.420 -26.831 1.00 93.88 358 ASP A N 1
ATOM 2803 C CA . ASP A 1 358 ? 9.662 -7.747 -27.878 1.00 93.88 358 ASP A CA 1
ATOM 2804 C C . ASP A 1 358 ? 8.154 -8.007 -27.720 1.00 93.88 358 ASP A C 1
ATOM 2806 O O . ASP A 1 358 ? 7.352 -7.069 -27.744 1.00 93.88 358 ASP A O 1
ATOM 2810 N N . LEU A 1 359 ? 7.763 -9.260 -27.458 1.00 95.38 359 LEU A N 1
ATOM 2811 C CA . LEU A 1 359 ? 6.368 -9.620 -27.188 1.00 95.38 359 LEU A CA 1
ATOM 2812 C C . LEU A 1 359 ? 5.801 -8.847 -25.987 1.00 95.38 359 LEU A C 1
ATOM 2814 O O . LEU A 1 359 ? 4.708 -8.285 -26.067 1.00 95.38 359 LEU A O 1
ATOM 2818 N N . LEU A 1 360 ? 6.536 -8.812 -24.874 1.00 96.06 360 LEU A N 1
ATOM 2819 C CA . LEU A 1 360 ? 6.098 -8.167 -23.636 1.00 96.06 360 LEU A CA 1
ATOM 2820 C C . LEU A 1 360 ? 6.069 -6.636 -23.739 1.00 96.06 360 LEU A C 1
ATOM 2822 O O . LEU A 1 360 ? 5.179 -6.007 -23.160 1.00 96.06 360 LEU A O 1
ATOM 2826 N N . LEU A 1 361 ? 6.986 -6.022 -24.489 1.00 96.12 361 LEU A N 1
ATOM 2827 C CA . LEU A 1 361 ? 6.965 -4.580 -24.757 1.00 96.12 361 LEU A CA 1
ATOM 2828 C C . LEU A 1 361 ? 5.815 -4.197 -25.691 1.00 96.12 361 LEU A C 1
ATOM 2830 O O . LEU A 1 361 ? 5.116 -3.224 -25.413 1.00 96.12 361 LEU A O 1
ATOM 2834 N N . LYS A 1 362 ? 5.546 -4.987 -26.739 1.00 95.19 362 LYS A N 1
ATOM 2835 C CA . LYS A 1 362 ? 4.363 -4.801 -27.598 1.00 95.19 362 LYS A CA 1
ATOM 2836 C C . LYS A 1 362 ? 3.064 -4.977 -26.823 1.00 95.19 362 LYS A C 1
ATOM 2838 O O . LYS A 1 362 ? 2.110 -4.245 -27.076 1.00 95.19 362 LYS A O 1
ATOM 2843 N N . HIS A 1 363 ? 3.028 -5.923 -25.884 1.00 93.38 363 HIS A N 1
ATOM 2844 C CA . HIS A 1 363 ? 1.899 -6.095 -24.973 1.00 93.38 363 HIS A CA 1
ATOM 2845 C C . HIS A 1 363 ? 1.741 -4.880 -24.054 1.00 93.38 363 HIS A C 1
ATOM 2847 O O . HIS A 1 363 ? 0.642 -4.353 -23.926 1.00 93.38 363 HIS A O 1
ATOM 2853 N N . TYR A 1 364 ? 2.826 -4.364 -23.470 1.00 92.88 364 TYR A N 1
ATOM 2854 C CA . TYR A 1 364 ? 2.755 -3.131 -22.680 1.00 92.88 364 TYR A CA 1
ATOM 2855 C C . TYR A 1 364 ? 2.180 -1.975 -23.504 1.00 92.88 364 TYR A C 1
ATOM 2857 O O . TYR A 1 364 ? 1.266 -1.283 -23.065 1.00 92.88 364 TYR A O 1
ATOM 2865 N N . ASP A 1 365 ? 2.699 -1.795 -24.716 1.00 92.56 365 ASP A N 1
ATOM 2866 C CA . ASP A 1 365 ? 2.361 -0.670 -25.570 1.00 92.56 365 ASP A CA 1
ATOM 2867 C C . ASP A 1 365 ? 0.921 -0.721 -26.096 1.00 92.56 365 ASP A C 1
ATOM 2869 O O . ASP A 1 365 ? 0.159 0.232 -25.942 1.00 92.56 365 ASP A O 1
ATOM 2873 N N . HIS A 1 366 ? 0.520 -1.827 -26.717 1.00 89.69 366 HIS A N 1
ATOM 2874 C CA . HIS A 1 366 ? -0.787 -1.912 -27.371 1.00 89.69 366 HIS A CA 1
ATOM 2875 C C . HIS A 1 366 ? -1.914 -2.276 -26.417 1.00 89.69 366 HIS A C 1
ATOM 2877 O O . HIS A 1 366 ? -3.067 -1.962 -26.705 1.00 89.69 366 HIS A O 1
ATOM 2883 N N . VAL A 1 367 ? -1.580 -2.945 -25.314 1.00 86.31 367 VAL A N 1
ATOM 2884 C CA . VAL A 1 367 ? -2.562 -3.484 -24.381 1.00 86.31 367 VAL A CA 1
ATOM 2885 C C . VAL A 1 367 ? -2.556 -2.588 -23.135 1.00 86.31 367 VAL A C 1
ATOM 2887 O O . VAL A 1 367 ? -3.489 -1.819 -22.927 1.00 86.31 367 VAL A O 1
ATOM 2890 N N . ILE A 1 368 ? -1.483 -2.568 -22.344 1.00 86.75 368 ILE A N 1
ATOM 2891 C CA . ILE A 1 368 ? -1.485 -1.928 -21.009 1.00 86.75 368 ILE A CA 1
ATOM 2892 C C . ILE A 1 368 ? -1.589 -0.393 -21.053 1.00 86.75 368 ILE A C 1
ATOM 2894 O O . ILE A 1 368 ? -2.387 0.187 -20.311 1.00 86.75 368 ILE A O 1
ATOM 2898 N N . CYS A 1 369 ? -0.802 0.275 -21.900 1.00 86.81 369 CYS A N 1
ATOM 2899 C CA 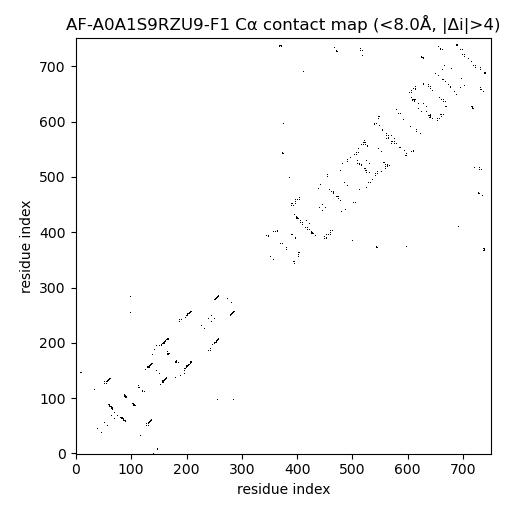. CYS A 1 369 ? -0.727 1.739 -21.979 1.00 86.81 369 CYS A CA 1
ATOM 2900 C C . CYS A 1 369 ? -2.090 2.423 -22.191 1.00 86.81 369 CYS A C 1
ATOM 2902 O O . CYS A 1 369 ? -2.389 3.345 -21.427 1.00 86.81 369 CYS A O 1
ATOM 2904 N N . PRO A 1 370 ? -2.923 2.026 -23.181 1.00 85.00 370 PRO A N 1
ATOM 2905 C CA . PRO A 1 370 ? -4.222 2.655 -23.442 1.00 85.00 370 PRO A CA 1
ATOM 2906 C C . PRO A 1 370 ? -5.161 2.739 -22.238 1.00 85.00 370 PRO A C 1
ATOM 2908 O O . PRO A 1 370 ? -6.038 3.590 -22.228 1.00 85.00 370 PRO A O 1
ATOM 2911 N N . HIS A 1 371 ? -4.957 1.903 -21.223 1.00 80.31 371 HIS A N 1
ATOM 2912 C CA . HIS A 1 371 ? -5.821 1.828 -20.048 1.00 80.31 371 HIS A CA 1
ATOM 2913 C C . HIS A 1 371 ? -5.205 2.387 -18.776 1.00 80.31 371 HIS A C 1
ATOM 2915 O O . HIS A 1 371 ? -5.750 2.238 -17.689 1.00 80.31 371 HIS A O 1
ATOM 2921 N N . GLN A 1 372 ? -4.050 3.032 -18.911 1.00 81.38 372 GLN A N 1
ATOM 2922 C CA . GLN A 1 372 ? -3.495 3.866 -17.854 1.00 81.38 372 GLN A CA 1
ATOM 2923 C C . GLN A 1 372 ? -4.149 5.251 -17.793 1.00 81.38 372 GLN A C 1
ATOM 2925 O O . GLN A 1 372 ? -3.848 6.030 -16.895 1.00 81.38 372 GLN A O 1
ATOM 2930 N N . ILE A 1 373 ? -4.947 5.614 -18.800 1.00 86.31 373 ILE A N 1
ATOM 2931 C CA . ILE A 1 373 ? -5.502 6.954 -18.953 1.00 86.31 373 ILE A CA 1
ATOM 2932 C C . ILE A 1 373 ? -6.860 6.878 -19.649 1.00 86.31 373 ILE A C 1
ATOM 2934 O O . ILE A 1 373 ? -6.990 6.283 -20.716 1.00 86.31 373 ILE A O 1
ATOM 2938 N N . ALA A 1 374 ? -7.874 7.515 -19.069 1.00 84.94 374 ALA A N 1
ATOM 2939 C CA . ALA A 1 374 ? -9.195 7.635 -19.669 1.00 84.94 374 ALA A CA 1
ATOM 2940 C C . ALA A 1 374 ? -9.195 8.755 -20.722 1.00 84.94 374 ALA A C 1
ATOM 2942 O O . ALA A 1 374 ? -9.693 9.856 -20.492 1.00 84.94 374 ALA A O 1
ATOM 2943 N N . HIS A 1 375 ? -8.574 8.489 -21.872 1.00 70.69 375 HIS A N 1
ATOM 2944 C CA . HIS A 1 375 ? -8.477 9.434 -22.981 1.00 70.69 375 HIS A CA 1
ATOM 2945 C C . HIS A 1 375 ? -8.756 8.748 -24.320 1.00 70.69 375 HIS A C 1
ATOM 2947 O O . HIS A 1 375 ? -8.276 7.645 -24.575 1.00 70.69 375 HIS A O 1
ATOM 2953 N N . GLU A 1 376 ? -9.510 9.410 -25.199 1.00 57.09 376 GLU A N 1
ATOM 2954 C CA . GLU A 1 376 ? -9.915 8.835 -26.490 1.00 57.09 376 GLU A CA 1
ATOM 2955 C C . GLU A 1 376 ? -8.769 8.795 -27.507 1.00 57.09 376 GLU A C 1
ATOM 2957 O O . GLU A 1 376 ? -8.680 7.871 -28.319 1.00 57.09 376 GLU A O 1
ATOM 2962 N N . ASN A 1 377 ? -7.857 9.772 -27.458 1.00 63.38 377 ASN A N 1
ATOM 2963 C CA . ASN A 1 377 ? -6.740 9.826 -28.392 1.00 63.38 377 ASN A CA 1
ATOM 2964 C C . ASN A 1 377 ? -5.520 9.070 -27.851 1.00 63.38 377 ASN A C 1
ATOM 2966 O O . ASN A 1 377 ? -4.787 9.564 -26.991 1.00 63.38 377 ASN A O 1
ATOM 2970 N N . ASN A 1 378 ? -5.287 7.881 -28.401 1.00 61.66 378 ASN A N 1
ATOM 2971 C CA . ASN A 1 378 ? -4.180 7.008 -28.025 1.00 61.66 378 ASN A CA 1
ATOM 2972 C C . ASN A 1 378 ? -2.806 7.568 -28.471 1.00 61.66 378 ASN A C 1
ATOM 2974 O O . ASN A 1 378 ? -1.774 7.122 -27.973 1.00 61.66 378 ASN A O 1
ATOM 2978 N N . SER A 1 379 ? -2.745 8.550 -29.384 1.00 63.62 379 SER A N 1
ATOM 2979 C CA . SER A 1 379 ? -1.466 9.054 -29.914 1.00 63.62 379 SER A CA 1
ATOM 2980 C C . SER A 1 379 ? -0.651 9.896 -28.922 1.00 63.62 379 SER A C 1
ATOM 2982 O O . SER A 1 379 ? 0.565 9.962 -29.067 1.00 63.62 379 SER A O 1
ATOM 2984 N N . ASP A 1 380 ? -1.282 10.510 -27.914 1.00 78.50 380 ASP A N 1
ATOM 2985 C CA . ASP A 1 380 ? -0.610 11.333 -26.886 1.00 78.50 380 ASP A CA 1
ATOM 2986 C C . ASP A 1 380 ? -0.632 10.675 -25.494 1.00 78.50 380 ASP A C 1
ATOM 2988 O O . ASP A 1 380 ? -0.662 11.327 -24.453 1.00 78.50 380 ASP A O 1
ATOM 2992 N N . ASN A 1 381 ? -0.633 9.341 -25.455 1.00 88.12 381 ASN A N 1
ATOM 2993 C CA . ASN A 1 381 ? -0.598 8.603 -24.199 1.00 88.12 381 ASN A CA 1
ATOM 2994 C C . ASN A 1 381 ? 0.740 8.854 -23.456 1.00 88.12 381 ASN A C 1
ATOM 2996 O O . ASN A 1 381 ? 1.799 8.474 -23.973 1.00 88.12 381 ASN A O 1
ATOM 3000 N N . PRO A 1 382 ? 0.734 9.430 -22.235 1.00 89.81 382 PRO A N 1
ATOM 3001 C CA . PRO A 1 382 ? 1.960 9.772 -21.512 1.00 89.81 382 PRO A CA 1
ATOM 3002 C C . PRO A 1 382 ? 2.761 8.539 -21.076 1.00 89.81 382 PRO A C 1
ATOM 3004 O O . PRO A 1 382 ? 3.981 8.616 -20.957 1.00 89.81 382 PRO A O 1
ATOM 3007 N N . TYR A 1 383 ? 2.124 7.381 -20.899 1.00 90.88 383 TYR A N 1
ATOM 3008 C CA . TYR A 1 383 ? 2.824 6.140 -20.572 1.00 90.88 383 TYR A CA 1
ATOM 3009 C C . TYR A 1 383 ? 3.603 5.623 -21.780 1.00 90.88 383 TYR A C 1
ATOM 3011 O O . TYR A 1 383 ? 4.785 5.310 -21.665 1.00 90.88 383 TYR A O 1
ATOM 3019 N N . ARG A 1 384 ? 3.012 5.670 -22.977 1.00 91.50 384 ARG A N 1
ATOM 3020 C CA . ARG A 1 384 ? 3.742 5.391 -24.223 1.00 91.50 384 ARG A CA 1
ATOM 3021 C C . ARG A 1 384 ? 4.862 6.410 -24.454 1.00 91.50 384 ARG A C 1
ATOM 3023 O O . ARG A 1 384 ? 5.993 6.032 -24.737 1.00 91.50 384 ARG A O 1
ATOM 3030 N N . ARG A 1 385 ? 4.558 7.702 -24.306 1.00 91.88 385 ARG A N 1
ATOM 3031 C CA . ARG A 1 385 ? 5.475 8.811 -24.608 1.00 91.88 385 ARG A CA 1
ATOM 3032 C C . ARG A 1 385 ? 6.643 8.928 -23.630 1.00 91.88 385 ARG A C 1
ATOM 3034 O O . ARG A 1 385 ? 7.735 9.303 -24.047 1.00 91.88 385 ARG A O 1
ATOM 3041 N N . TYR A 1 386 ? 6.431 8.649 -22.345 1.00 93.94 386 TYR A N 1
ATOM 3042 C CA . TYR A 1 386 ? 7.446 8.839 -21.308 1.00 93.94 386 TYR A CA 1
ATOM 3043 C C . TYR A 1 386 ? 8.042 7.525 -20.797 1.00 93.94 386 TYR A C 1
ATOM 3045 O O . TYR A 1 386 ? 9.255 7.461 -20.614 1.00 93.94 386 TYR A O 1
ATOM 3053 N N . VAL A 1 387 ? 7.233 6.482 -20.573 1.00 95.12 387 VAL A N 1
ATOM 3054 C CA . VAL A 1 387 ? 7.705 5.233 -19.946 1.00 95.12 387 VAL A CA 1
ATOM 3055 C C . VAL A 1 387 ? 8.532 4.419 -20.929 1.00 95.12 387 VAL A C 1
ATOM 3057 O O . VAL A 1 387 ? 9.632 4.003 -20.576 1.00 95.12 387 VAL A O 1
ATOM 3060 N N . LEU A 1 388 ? 8.044 4.213 -22.160 1.00 93.94 388 LEU A N 1
ATOM 3061 C CA . LEU A 1 388 ? 8.740 3.363 -23.129 1.00 93.94 388 LEU A CA 1
ATOM 3062 C C . LEU A 1 388 ? 10.143 3.891 -23.458 1.00 93.94 388 LEU A C 1
ATOM 3064 O O . LEU A 1 388 ? 11.082 3.123 -23.265 1.00 93.94 388 LEU A O 1
ATOM 3068 N N . PRO A 1 389 ? 10.356 5.168 -23.849 1.00 94.81 389 PRO A N 1
ATOM 3069 C CA . PRO A 1 389 ? 11.709 5.669 -24.097 1.00 94.81 389 PRO A CA 1
ATOM 3070 C C . PRO A 1 389 ? 12.629 5.528 -22.881 1.00 94.81 389 PRO A C 1
ATOM 3072 O O . PRO A 1 389 ? 13.772 5.102 -23.024 1.00 94.81 389 PRO A O 1
ATOM 3075 N N . LEU A 1 390 ? 12.122 5.803 -21.672 1.00 95.88 390 LEU A N 1
ATOM 3076 C CA . LEU A 1 390 ? 12.897 5.615 -20.446 1.00 95.88 390 LEU A CA 1
ATOM 3077 C C . LEU A 1 390 ? 13.221 4.139 -20.183 1.00 95.88 390 LEU A C 1
ATOM 3079 O O . LEU A 1 390 ? 14.285 3.853 -19.643 1.00 95.88 390 LEU A O 1
ATOM 3083 N N . ALA A 1 391 ? 12.359 3.193 -20.564 1.00 95.62 391 ALA A N 1
ATOM 3084 C CA . ALA A 1 391 ? 12.608 1.764 -20.381 1.00 95.62 391 ALA A CA 1
ATOM 3085 C C . ALA A 1 391 ? 13.794 1.289 -21.237 1.00 95.62 391 ALA A C 1
ATOM 3087 O O . ALA A 1 391 ? 14.581 0.464 -20.786 1.00 95.62 391 ALA A O 1
ATOM 3088 N N . TYR A 1 392 ? 14.002 1.873 -22.420 1.00 94.19 392 TYR A N 1
ATOM 3089 C CA . TYR A 1 392 ? 15.187 1.600 -23.245 1.00 94.19 392 TYR A CA 1
ATOM 3090 C C . TYR A 1 392 ? 16.490 2.186 -22.669 1.00 94.19 392 TYR A C 1
ATOM 3092 O O . TYR A 1 392 ? 17.575 1.832 -23.126 1.00 94.19 392 TYR A O 1
ATOM 3100 N N . GLU A 1 393 ? 16.414 3.056 -21.659 1.00 93.44 393 GLU A N 1
ATOM 3101 C CA . GLU A 1 393 ? 17.583 3.688 -21.031 1.00 93.44 393 GLU A CA 1
ATOM 3102 C C . GLU A 1 393 ? 17.829 3.232 -19.586 1.00 93.44 393 GLU A C 1
ATOM 3104 O O . GLU A 1 393 ? 18.968 3.241 -19.115 1.00 93.44 393 GLU A O 1
ATOM 3109 N N . GLN A 1 394 ? 16.772 2.848 -18.869 1.00 94.50 394 GLN A N 1
ATOM 3110 C CA . GLN A 1 394 ? 16.786 2.563 -17.438 1.00 94.50 394 GLN A CA 1
ATOM 3111 C C . GLN A 1 394 ? 16.429 1.094 -17.199 1.00 94.50 394 GLN A C 1
ATOM 3113 O O . GLN A 1 394 ? 15.262 0.709 -17.217 1.00 94.50 394 GLN A O 1
ATOM 3118 N N . ILE A 1 395 ? 17.437 0.264 -16.914 1.00 94.06 395 ILE A N 1
ATOM 3119 C CA . ILE A 1 395 ? 17.267 -1.194 -16.778 1.00 94.06 395 ILE A CA 1
ATOM 3120 C C . ILE A 1 395 ? 16.230 -1.592 -15.714 1.00 94.06 395 ILE A C 1
ATOM 3122 O O . ILE A 1 395 ? 15.465 -2.533 -15.913 1.00 94.06 395 ILE A O 1
ATOM 3126 N N . GLY A 1 396 ? 16.156 -0.852 -14.601 1.00 93.75 396 GLY A N 1
ATOM 3127 C CA . GLY A 1 396 ? 15.159 -1.103 -13.557 1.00 93.75 396 GLY A CA 1
ATOM 3128 C C . GLY A 1 396 ? 13.728 -0.887 -14.047 1.00 93.75 396 GLY A C 1
ATOM 3129 O O . GLY A 1 396 ? 12.845 -1.676 -13.714 1.00 93.75 396 GLY A O 1
ATOM 3130 N N . LEU A 1 397 ? 13.522 0.122 -14.896 1.00 96.50 397 LEU A N 1
ATOM 3131 C CA . LEU A 1 397 ? 12.229 0.385 -15.512 1.00 96.50 397 LEU A CA 1
ATOM 3132 C C . LEU A 1 397 ? 11.888 -0.661 -16.570 1.00 96.50 397 LEU A C 1
ATOM 3134 O O . LEU A 1 397 ? 10.754 -1.130 -16.594 1.00 96.50 397 LEU A O 1
ATOM 3138 N N . LEU A 1 398 ? 12.859 -1.065 -17.399 1.00 97.12 398 LEU A N 1
ATOM 3139 C CA . LEU A 1 398 ? 12.664 -2.139 -18.377 1.00 97.12 398 LEU A CA 1
ATOM 3140 C C . LEU A 1 398 ? 12.156 -3.406 -17.695 1.00 97.12 398 LEU A C 1
ATOM 3142 O O . LEU A 1 398 ? 11.122 -3.943 -18.078 1.00 97.12 398 LEU A O 1
ATOM 3146 N N . TYR A 1 399 ? 12.835 -3.841 -16.634 1.00 97.06 399 TYR A N 1
ATOM 3147 C CA . TYR A 1 399 ? 12.405 -4.997 -15.859 1.00 97.06 399 TYR A CA 1
ATOM 3148 C C . TYR A 1 399 ? 11.023 -4.800 -15.226 1.00 97.06 399 TYR A C 1
ATOM 3150 O O . TYR A 1 399 ? 10.209 -5.718 -15.260 1.00 97.06 399 TYR A O 1
ATOM 3158 N N . ALA A 1 400 ? 10.710 -3.612 -14.702 1.00 95.19 400 ALA A N 1
ATOM 3159 C CA . ALA A 1 400 ? 9.388 -3.349 -14.138 1.00 95.19 400 ALA A CA 1
ATOM 3160 C C . ALA A 1 400 ? 8.280 -3.466 -15.202 1.00 95.19 400 ALA A C 1
ATOM 3162 O O . ALA A 1 400 ? 7.268 -4.125 -14.960 1.00 95.19 400 ALA A O 1
ATOM 3163 N N . VAL A 1 401 ? 8.490 -2.888 -16.389 1.00 96.12 401 VAL A N 1
ATOM 3164 C CA . VAL A 1 401 ? 7.560 -2.965 -17.528 1.00 96.12 401 VAL A CA 1
ATOM 3165 C C . VAL A 1 401 ? 7.385 -4.409 -17.996 1.00 96.12 401 VAL A C 1
ATOM 3167 O O . VAL A 1 401 ? 6.254 -4.882 -18.097 1.00 96.12 401 VAL A O 1
ATOM 3170 N N . LEU A 1 402 ? 8.485 -5.138 -18.209 1.00 95.94 402 LEU A N 1
ATOM 3171 C CA . LEU A 1 402 ? 8.449 -6.535 -18.649 1.00 95.94 402 LEU A CA 1
ATOM 3172 C C . LEU A 1 402 ? 7.735 -7.432 -17.652 1.00 95.94 402 LEU A C 1
ATOM 3174 O O . LEU A 1 402 ? 6.887 -8.230 -18.042 1.00 95.94 402 LEU A O 1
ATOM 3178 N N . GLY A 1 403 ? 8.018 -7.259 -16.363 1.00 92.56 403 GLY A N 1
ATOM 3179 C CA . GLY A 1 403 ? 7.317 -7.998 -15.331 1.00 92.56 403 GLY A CA 1
ATOM 3180 C C . GLY A 1 403 ? 5.811 -7.731 -15.367 1.00 92.56 403 GLY A C 1
ATOM 3181 O O . GLY A 1 403 ? 5.036 -8.665 -15.186 1.00 92.56 403 GLY A O 1
ATOM 3182 N N . LEU A 1 404 ? 5.385 -6.478 -15.589 1.00 90.19 404 LEU A N 1
ATOM 3183 C CA . LEU A 1 404 ? 3.965 -6.107 -15.523 1.00 90.19 404 LEU A CA 1
ATOM 3184 C C . LEU A 1 404 ? 3.233 -6.730 -16.708 1.00 90.19 404 LEU A C 1
ATOM 3186 O O . LEU A 1 404 ? 2.178 -7.344 -16.541 1.00 90.19 404 LEU A O 1
ATOM 3190 N N . SER A 1 405 ? 3.850 -6.634 -17.887 1.00 92.75 405 SER A N 1
ATOM 3191 C CA . SER A 1 405 ? 3.393 -7.291 -19.104 1.00 92.75 405 SER A CA 1
ATOM 3192 C C . SER A 1 405 ? 3.320 -8.800 -18.963 1.00 92.75 405 SER A C 1
ATOM 3194 O O . SER A 1 405 ? 2.302 -9.374 -19.331 1.00 92.75 405 SER A O 1
ATOM 3196 N N . ALA A 1 406 ? 4.350 -9.447 -18.410 1.00 92.44 406 ALA A N 1
ATOM 3197 C CA . ALA A 1 406 ? 4.370 -10.896 -18.217 1.00 92.44 406 ALA A CA 1
ATOM 3198 C C . ALA A 1 406 ? 3.246 -11.322 -17.269 1.00 92.44 406 ALA A C 1
ATOM 3200 O O . ALA A 1 406 ? 2.469 -12.227 -17.568 1.00 92.44 406 ALA A O 1
ATOM 3201 N N . CYS A 1 407 ? 3.077 -10.589 -16.169 1.00 86.81 407 CYS A N 1
ATOM 3202 C CA . CYS A 1 407 ? 2.021 -10.855 -15.207 1.00 86.81 407 CYS A CA 1
ATOM 3203 C C . CYS A 1 407 ? 0.635 -10.738 -15.860 1.00 86.81 407 CYS A C 1
ATOM 3205 O O . CYS A 1 407 ? -0.215 -11.617 -15.707 1.00 86.81 407 CYS A O 1
ATOM 3207 N N . HIS A 1 408 ? 0.398 -9.669 -16.624 1.00 85.25 408 HIS A N 1
ATOM 3208 C CA . HIS A 1 408 ? -0.864 -9.449 -17.328 1.00 85.25 408 HIS A CA 1
ATOM 3209 C C . HIS A 1 408 ? -1.119 -10.496 -18.419 1.00 85.25 408 HIS A C 1
ATOM 3211 O O . HIS A 1 408 ? -2.136 -11.187 -18.390 1.00 85.25 408 HIS A O 1
ATOM 3217 N N . LEU A 1 409 ? -0.200 -10.625 -19.376 1.00 88.81 409 LEU A N 1
ATOM 3218 C CA . LEU A 1 409 ? -0.316 -11.538 -20.511 1.00 88.81 409 LEU A CA 1
ATOM 3219 C C . LEU A 1 409 ? -0.452 -12.992 -20.052 1.00 88.81 409 LEU A C 1
ATOM 3221 O O . LEU A 1 409 ? -1.243 -13.742 -20.621 1.00 88.81 409 LEU A O 1
ATOM 3225 N N . GLY A 1 410 ? 0.276 -13.372 -19.000 1.00 88.12 410 GLY A N 1
ATOM 3226 C CA . GLY A 1 410 ? 0.213 -14.709 -18.432 1.00 88.12 410 GLY A CA 1
ATOM 3227 C C . GLY A 1 410 ? -1.175 -15.043 -17.902 1.00 88.12 410 GLY A C 1
ATOM 3228 O O . GLY A 1 410 ? -1.685 -16.111 -18.205 1.00 88.12 410 GLY A O 1
ATOM 3229 N N . HIS A 1 411 ? -1.847 -14.139 -17.182 1.00 81.25 411 HIS A N 1
ATOM 3230 C CA . HIS A 1 411 ? -3.220 -14.424 -16.734 1.00 81.25 411 HIS A CA 1
ATOM 3231 C C . HIS A 1 411 ? -4.214 -14.457 -17.889 1.00 81.25 411 HIS A C 1
ATOM 3233 O O . HIS A 1 411 ? -5.045 -15.360 -17.932 1.00 81.25 411 HIS A O 1
ATOM 3239 N N . LEU A 1 412 ? -4.094 -13.529 -18.843 1.00 83.75 412 LEU A N 1
ATOM 3240 C CA . LEU A 1 412 ? -4.961 -13.498 -20.022 1.00 83.75 412 LEU A CA 1
ATOM 3241 C C . LEU A 1 412 ? -4.903 -14.820 -20.802 1.00 83.75 412 LEU A C 1
ATOM 3243 O O . LEU A 1 412 ? -5.919 -15.331 -21.262 1.00 83.75 412 LEU A O 1
ATOM 3247 N N . LYS A 1 413 ? -3.705 -15.404 -20.906 1.00 87.69 413 LYS A N 1
ATOM 3248 C CA . LYS A 1 413 ? -3.462 -16.689 -21.574 1.00 87.69 413 LYS A CA 1
ATOM 3249 C C . LYS A 1 413 ? -3.558 -17.906 -20.652 1.00 87.69 413 LYS A C 1
ATOM 3251 O O . LYS A 1 413 ? -3.370 -19.022 -21.124 1.00 87.69 413 LYS A O 1
ATOM 3256 N N . SER A 1 414 ? -3.833 -17.716 -19.359 1.00 85.88 414 SER A N 1
ATOM 3257 C CA . SER A 1 414 ? -3.736 -18.766 -18.329 1.00 85.88 414 SER A CA 1
ATOM 3258 C C . SER A 1 414 ? -2.373 -19.494 -18.296 1.00 85.88 414 SER A C 1
ATOM 3260 O O . SER A 1 414 ? -2.286 -20.670 -17.949 1.00 85.88 414 SER A O 1
ATOM 3262 N N . ASP A 1 415 ? -1.295 -18.789 -18.641 1.00 88.50 415 ASP A N 1
ATOM 3263 C CA . ASP A 1 415 ? 0.087 -19.267 -18.624 1.00 88.50 415 ASP A CA 1
ATOM 3264 C C . ASP A 1 415 ? 0.737 -19.022 -17.253 1.00 88.50 415 ASP A C 1
ATOM 3266 O O . ASP A 1 415 ? 1.266 -17.941 -16.970 1.00 88.50 415 ASP A O 1
ATOM 3270 N N . LYS A 1 416 ? 0.710 -20.062 -16.408 1.00 86.31 416 LYS A N 1
ATOM 3271 C CA . LYS A 1 416 ? 1.291 -20.054 -15.055 1.00 86.31 416 LYS A CA 1
ATOM 3272 C C . LYS A 1 416 ? 2.764 -19.665 -15.029 1.00 86.31 416 LYS A C 1
ATOM 3274 O O . LYS A 1 416 ? 3.192 -18.965 -14.116 1.00 86.31 416 LYS A O 1
ATOM 3279 N N . HIS A 1 417 ? 3.550 -20.101 -16.012 1.00 87.75 417 HIS A N 1
ATOM 3280 C CA . HIS A 1 417 ? 4.976 -19.799 -16.021 1.00 87.75 417 HIS A CA 1
ATOM 3281 C C . HIS A 1 417 ? 5.202 -18.296 -16.185 1.00 87.75 417 HIS A C 1
ATOM 3283 O O . HIS A 1 417 ? 5.952 -17.687 -15.417 1.00 87.75 417 HIS A O 1
ATOM 3289 N N . LEU A 1 418 ? 4.477 -17.686 -17.121 1.00 85.06 418 LEU A N 1
ATOM 3290 C CA . LEU A 1 418 ? 4.623 -16.272 -17.428 1.00 85.06 418 LEU A CA 1
ATOM 3291 C C . LEU A 1 418 ? 4.221 -15.376 -16.244 1.00 85.06 418 LEU A C 1
ATOM 3293 O O . LEU A 1 418 ? 4.920 -14.404 -15.944 1.00 85.06 418 LEU A O 1
ATOM 3297 N N . TYR A 1 419 ? 3.143 -15.714 -15.523 1.00 80.94 419 TYR A N 1
ATOM 3298 C CA . TYR A 1 419 ? 2.665 -14.872 -14.422 1.00 80.94 419 TYR A CA 1
ATOM 3299 C C . TYR A 1 419 ? 3.186 -15.226 -13.018 1.00 80.94 419 TYR A C 1
ATOM 3301 O O . TYR A 1 419 ? 3.202 -14.336 -12.172 1.00 80.94 419 TYR A O 1
ATOM 3309 N N . GLU A 1 420 ? 3.614 -16.464 -12.739 1.00 79.12 420 GLU A N 1
ATOM 3310 C CA . GLU A 1 420 ? 4.157 -16.855 -11.416 1.00 79.12 420 GLU A CA 1
ATOM 3311 C C . GLU A 1 420 ? 5.688 -16.892 -11.394 1.00 79.12 420 GLU A C 1
ATOM 3313 O O . GLU A 1 420 ? 6.289 -16.716 -10.337 1.00 79.12 420 GLU A O 1
ATOM 3318 N N . THR A 1 421 ? 6.339 -17.117 -12.542 1.00 83.12 421 THR A N 1
ATOM 3319 C CA . THR A 1 421 ? 7.806 -17.231 -12.626 1.00 83.12 421 THR A CA 1
ATOM 3320 C C . THR A 1 421 ? 8.426 -16.011 -13.298 1.00 83.12 421 THR A C 1
ATOM 3322 O O . THR A 1 421 ? 9.152 -15.262 -12.645 1.00 83.12 421 THR A O 1
ATOM 3325 N N . THR A 1 422 ? 8.121 -15.770 -14.578 1.00 87.31 422 THR A N 1
ATOM 3326 C CA . THR A 1 422 ? 8.754 -14.695 -15.363 1.00 87.31 422 THR A CA 1
ATOM 3327 C C . THR A 1 422 ? 8.454 -13.314 -14.783 1.00 87.31 422 THR A C 1
ATOM 3329 O O . THR A 1 422 ? 9.362 -12.507 -14.574 1.00 87.31 422 THR A O 1
ATOM 3332 N N . ALA A 1 423 ? 7.187 -13.045 -14.457 1.00 86.56 423 ALA A N 1
ATOM 3333 C CA . ALA A 1 423 ? 6.778 -11.785 -13.843 1.00 86.56 423 ALA A CA 1
ATOM 3334 C C . ALA A 1 423 ? 7.502 -11.504 -12.513 1.00 86.56 423 ALA A C 1
ATOM 3336 O O . ALA A 1 423 ? 7.960 -10.382 -12.280 1.00 86.56 423 ALA A O 1
ATOM 3337 N N . VAL A 1 424 ? 7.640 -12.528 -11.662 1.00 83.38 424 VAL A N 1
ATOM 3338 C CA . VAL A 1 424 ? 8.294 -12.422 -10.349 1.00 83.38 424 VAL A CA 1
ATOM 3339 C C . VAL A 1 424 ? 9.798 -12.198 -10.500 1.00 83.38 424 VAL A C 1
ATOM 3341 O O . VAL A 1 424 ? 10.352 -11.329 -9.825 1.00 83.38 424 VAL A O 1
ATOM 3344 N N . ASP A 1 425 ? 10.458 -12.914 -11.412 1.00 84.75 425 ASP A N 1
ATOM 3345 C CA . ASP A 1 425 ? 11.887 -12.733 -11.694 1.00 84.75 425 ASP A CA 1
ATOM 3346 C C . ASP A 1 425 ? 12.193 -11.298 -12.153 1.00 84.75 425 ASP A C 1
ATOM 3348 O O . ASP A 1 425 ? 13.045 -10.614 -11.575 1.00 84.75 425 ASP A O 1
ATOM 3352 N N . TYR A 1 426 ? 11.432 -10.784 -13.124 1.00 91.06 426 TYR A N 1
ATOM 3353 C CA . TYR A 1 426 ? 11.572 -9.399 -13.568 1.00 91.06 426 TYR A CA 1
ATOM 3354 C C . TYR A 1 426 ? 11.286 -8.386 -12.453 1.00 91.06 426 TYR A C 1
ATOM 3356 O O . TYR A 1 426 ? 12.022 -7.407 -12.313 1.00 91.06 426 TYR A O 1
ATOM 3364 N N . ARG A 1 427 ? 10.285 -8.628 -11.599 1.00 86.00 427 ARG A N 1
ATOM 3365 C CA . ARG A 1 427 ? 9.986 -7.764 -10.446 1.00 86.00 427 ARG A CA 1
ATOM 3366 C C . ARG A 1 427 ? 11.149 -7.709 -9.450 1.00 86.00 427 ARG A C 1
ATOM 3368 O O . ARG A 1 427 ? 11.531 -6.622 -9.018 1.00 86.00 427 ARG A O 1
ATOM 3375 N N . VAL A 1 428 ? 11.765 -8.845 -9.119 1.00 82.62 428 VAL A N 1
ATOM 3376 C CA . VAL A 1 428 ? 12.937 -8.899 -8.221 1.00 82.62 428 VAL A CA 1
ATOM 3377 C C . VAL A 1 428 ? 14.132 -8.157 -8.825 1.00 82.62 428 VAL A C 1
ATOM 3379 O O . VAL A 1 428 ? 14.812 -7.389 -8.128 1.00 82.62 428 VAL A O 1
ATOM 3382 N N . LYS A 1 429 ? 14.372 -8.328 -10.130 1.00 88.69 429 LYS A N 1
ATOM 3383 C CA . LYS A 1 429 ? 15.418 -7.595 -10.858 1.00 88.69 429 LYS A CA 1
ATOM 3384 C C . LYS A 1 429 ? 15.162 -6.086 -10.849 1.00 88.69 429 LYS A C 1
ATOM 3386 O O . LYS A 1 429 ? 16.077 -5.315 -10.557 1.00 88.69 429 LYS A O 1
ATOM 3391 N N . ALA A 1 430 ? 13.918 -5.665 -11.074 1.00 91.75 430 ALA A N 1
ATOM 3392 C CA . ALA A 1 430 ? 13.506 -4.265 -11.025 1.00 91.75 430 ALA A CA 1
ATOM 3393 C C . ALA A 1 430 ? 13.720 -3.635 -9.639 1.00 91.75 430 ALA A C 1
ATOM 3395 O O . ALA A 1 430 ? 14.309 -2.560 -9.545 1.00 91.75 430 ALA A O 1
ATOM 3396 N N . ILE A 1 431 ? 13.327 -4.317 -8.555 1.00 83.50 431 ILE A N 1
ATOM 3397 C CA . ILE A 1 431 ? 13.534 -3.846 -7.171 1.00 83.50 431 ILE A CA 1
ATOM 3398 C C . ILE A 1 431 ? 15.029 -3.704 -6.859 1.00 83.50 431 ILE A C 1
ATOM 3400 O O . ILE A 1 431 ? 15.461 -2.710 -6.266 1.00 83.50 431 ILE A O 1
ATOM 3404 N N . THR A 1 432 ? 15.837 -4.673 -7.292 1.00 85.25 432 THR A N 1
ATOM 3405 C CA . THR A 1 432 ? 17.290 -4.652 -7.087 1.00 85.25 432 THR A CA 1
ATOM 3406 C C . THR A 1 432 ? 17.934 -3.468 -7.819 1.00 85.25 432 THR A C 1
ATOM 3408 O O . THR A 1 432 ? 18.705 -2.713 -7.217 1.00 85.25 432 THR A O 1
ATOM 3411 N N . ALA A 1 433 ? 17.577 -3.251 -9.091 1.00 89.00 433 ALA A N 1
ATOM 3412 C CA . ALA A 1 433 ? 18.052 -2.122 -9.891 1.00 89.00 433 ALA A CA 1
ATOM 3413 C C . ALA A 1 433 ? 17.580 -0.771 -9.330 1.00 89.00 433 ALA A C 1
ATOM 3415 O O . ALA A 1 433 ? 18.364 0.178 -9.259 1.00 89.00 433 ALA A O 1
ATOM 3416 N N . LEU A 1 434 ? 16.335 -0.694 -8.853 1.00 88.06 434 LEU A N 1
ATOM 3417 C CA . LEU A 1 434 ? 15.777 0.499 -8.221 1.00 88.06 434 LEU A CA 1
ATOM 3418 C C . LEU A 1 434 ? 16.572 0.905 -6.974 1.00 88.06 434 LEU A C 1
ATOM 3420 O O . LEU A 1 434 ? 16.892 2.079 -6.804 1.00 88.06 434 LEU A O 1
ATOM 3424 N N . GLY A 1 435 ? 16.959 -0.055 -6.129 1.00 82.75 435 GLY A N 1
ATOM 3425 C CA . GLY A 1 435 ? 17.799 0.225 -4.964 1.00 82.75 435 GLY A CA 1
ATOM 3426 C C . GLY A 1 435 ? 19.148 0.857 -5.334 1.00 82.75 435 GLY A C 1
ATOM 3427 O O . GLY A 1 435 ? 19.626 1.747 -4.630 1.00 82.75 435 GLY A O 1
ATOM 3428 N N . ALA A 1 436 ? 19.760 0.433 -6.445 1.00 85.00 436 ALA A N 1
ATOM 3429 C CA . ALA A 1 436 ? 20.986 1.046 -6.961 1.00 85.00 436 ALA A CA 1
ATOM 3430 C C . ALA A 1 436 ? 20.738 2.444 -7.555 1.00 85.00 436 ALA A C 1
ATOM 3432 O O . ALA A 1 436 ? 21.511 3.364 -7.281 1.00 85.00 436 ALA A O 1
ATOM 3433 N N . ALA A 1 437 ? 19.644 2.619 -8.301 1.00 87.00 437 ALA A N 1
ATOM 3434 C CA . ALA A 1 437 ? 19.262 3.897 -8.894 1.00 87.00 437 ALA A CA 1
ATOM 3435 C C . ALA A 1 437 ? 18.973 4.970 -7.828 1.00 87.00 437 ALA A C 1
ATOM 3437 O O . ALA A 1 437 ? 19.491 6.079 -7.932 1.00 87.00 437 ALA A O 1
ATOM 3438 N N . ILE A 1 438 ? 18.253 4.624 -6.751 1.00 83.81 438 ILE A N 1
ATOM 3439 C CA . ILE A 1 438 ? 17.996 5.533 -5.620 1.00 83.81 438 ILE A CA 1
ATOM 3440 C C . ILE A 1 438 ? 19.315 6.002 -4.994 1.00 83.81 438 ILE A C 1
ATOM 3442 O O . ILE A 1 438 ? 19.514 7.200 -4.825 1.00 83.81 438 ILE A O 1
ATOM 3446 N N . ARG A 1 439 ? 20.256 5.086 -4.709 1.00 83.25 439 ARG A N 1
ATOM 3447 C CA . ARG A 1 439 ? 21.567 5.455 -4.137 1.00 83.25 439 ARG A CA 1
ATOM 3448 C C . ARG A 1 439 ? 22.343 6.425 -5.028 1.00 83.25 439 ARG A C 1
ATOM 3450 O O . ARG A 1 439 ? 22.987 7.332 -4.512 1.00 83.25 439 ARG A O 1
ATOM 3457 N N . LYS A 1 440 ? 22.270 6.242 -6.347 1.00 84.31 440 LYS A N 1
ATOM 3458 C CA . LYS A 1 440 ? 22.931 7.109 -7.328 1.00 84.31 440 LYS A CA 1
ATOM 3459 C C . LYS A 1 440 ? 22.293 8.497 -7.413 1.00 84.31 440 LYS A C 1
ATOM 3461 O O . LYS A 1 440 ? 23.007 9.494 -7.430 1.00 84.31 440 LYS A O 1
ATOM 3466 N N . VAL A 1 441 ? 20.964 8.583 -7.420 1.00 84.38 441 VAL A N 1
ATOM 3467 C CA . VAL A 1 441 ? 20.275 9.884 -7.367 1.00 84.38 441 VAL A CA 1
ATOM 3468 C C . VAL A 1 441 ? 20.617 10.600 -6.054 1.00 84.38 441 VAL A C 1
ATOM 3470 O O . VAL A 1 441 ? 20.973 11.777 -6.066 1.00 84.38 441 VAL A O 1
ATOM 3473 N N . CYS A 1 442 ? 20.642 9.869 -4.935 1.00 77.88 442 CYS A N 1
ATOM 3474 C CA . CYS A 1 442 ? 21.032 10.410 -3.635 1.00 77.88 442 CYS A CA 1
ATOM 3475 C C . CYS A 1 442 ? 22.507 10.832 -3.542 1.00 77.88 442 CYS A C 1
ATOM 3477 O O . CYS A 1 442 ? 22.832 11.661 -2.696 1.00 77.88 442 CYS A O 1
ATOM 3479 N N . SER A 1 443 ? 23.407 10.322 -4.390 1.00 80.62 443 SER A N 1
ATOM 3480 C CA . SER A 1 443 ? 24.804 10.777 -4.425 1.00 80.62 443 SER A CA 1
ATOM 3481 C C . SER A 1 443 ? 24.999 12.085 -5.205 1.00 80.62 443 SER A C 1
ATOM 3483 O O . SER A 1 443 ? 26.125 12.560 -5.315 1.00 80.62 443 SER A O 1
ATOM 3485 N N . GLY A 1 444 ? 23.933 12.661 -5.776 1.00 77.88 444 GLY A N 1
ATOM 3486 C CA . GLY A 1 444 ? 23.956 13.967 -6.445 1.00 77.88 444 GLY A CA 1
ATOM 3487 C C . GLY A 1 444 ? 24.536 13.978 -7.865 1.00 77.88 444 GLY A C 1
ATOM 3488 O O . GLY A 1 444 ? 24.610 15.039 -8.474 1.00 77.88 444 GLY A O 1
ATOM 3489 N N . SER A 1 445 ? 24.923 12.821 -8.415 1.00 81.06 445 SER A N 1
ATOM 3490 C CA . SER A 1 445 ? 25.469 12.689 -9.775 1.00 81.06 445 SER A CA 1
ATOM 3491 C C . SER A 1 445 ? 24.507 11.892 -10.656 1.00 81.06 445 SER A C 1
ATOM 3493 O O . SER A 1 445 ? 24.613 10.667 -10.774 1.00 81.06 445 SER A O 1
ATOM 3495 N N . PHE A 1 446 ? 23.530 12.594 -11.235 1.00 87.62 446 PHE A N 1
ATOM 3496 C CA . PHE A 1 446 ? 22.486 12.005 -12.074 1.00 87.62 446 PHE A CA 1
ATOM 3497 C C . PHE A 1 446 ? 21.985 12.979 -13.153 1.00 87.62 446 PHE A C 1
ATOM 3499 O O . PHE A 1 446 ? 22.216 14.184 -13.067 1.00 87.62 446 PHE A O 1
ATOM 3506 N N . ASN A 1 447 ? 21.294 12.456 -14.168 1.00 89.44 447 ASN A N 1
ATOM 3507 C CA . ASN A 1 447 ? 20.542 13.252 -15.148 1.00 89.44 447 ASN A CA 1
ATOM 3508 C C . ASN A 1 447 ? 19.017 13.111 -14.960 1.00 89.44 447 ASN A C 1
ATOM 3510 O O . ASN A 1 447 ? 18.551 12.246 -14.217 1.00 89.44 447 ASN A O 1
ATOM 3514 N N . ASP A 1 448 ? 18.227 13.931 -15.658 1.00 89.69 448 ASP A N 1
ATOM 3515 C CA . ASP A 1 448 ? 16.763 13.924 -15.520 1.00 89.69 448 ASP A CA 1
ATOM 3516 C C . ASP A 1 448 ? 16.120 12.570 -15.861 1.00 89.69 448 ASP A C 1
ATOM 3518 O O . ASP A 1 448 ? 15.168 12.170 -15.196 1.00 89.69 448 ASP A O 1
ATOM 3522 N N . ASN A 1 449 ? 16.656 11.817 -16.830 1.00 93.06 449 ASN A N 1
ATOM 3523 C CA . ASN A 1 449 ? 16.150 10.481 -17.171 1.00 93.06 449 ASN A CA 1
ATOM 3524 C C . ASN A 1 449 ? 16.405 9.464 -16.048 1.00 93.06 449 ASN A C 1
ATOM 3526 O O . ASN A 1 449 ? 15.573 8.593 -15.809 1.00 93.06 449 ASN A O 1
ATOM 3530 N N . GLU A 1 450 ? 17.527 9.574 -15.335 1.00 92.00 450 GLU A N 1
ATOM 3531 C CA . GLU A 1 450 ? 17.849 8.718 -14.187 1.00 92.00 450 GLU A CA 1
ATOM 3532 C C . GLU A 1 450 ? 16.952 9.042 -12.982 1.00 92.00 450 GLU A C 1
ATOM 3534 O O . GLU A 1 450 ? 16.469 8.125 -12.317 1.00 92.00 450 GLU A O 1
ATOM 3539 N N . ARG A 1 451 ? 16.663 10.329 -12.732 1.00 92.44 451 ARG A N 1
ATOM 3540 C CA . ARG A 1 451 ? 15.685 10.752 -11.713 1.00 92.44 451 ARG A CA 1
ATOM 3541 C C . ARG A 1 451 ? 14.282 10.260 -12.059 1.00 92.44 451 ARG A C 1
ATOM 3543 O O . ARG A 1 451 ? 13.643 9.594 -11.247 1.00 92.44 451 ARG A O 1
ATOM 3550 N N . ASP A 1 452 ? 13.801 10.590 -13.254 1.00 94.19 452 ASP A N 1
ATOM 3551 C CA . ASP A 1 452 ? 12.444 10.250 -13.682 1.00 94.19 452 ASP A CA 1
ATOM 3552 C C . ASP A 1 452 ? 12.272 8.732 -13.781 1.00 94.19 452 ASP A C 1
ATOM 3554 O O . ASP A 1 452 ? 11.233 8.211 -13.382 1.00 94.19 452 ASP A O 1
ATOM 3558 N N . GLY A 1 453 ? 13.328 8.022 -14.199 1.00 94.62 453 GLY A N 1
ATOM 3559 C CA . GLY A 1 453 ? 13.437 6.567 -14.193 1.00 94.62 453 GLY A CA 1
ATOM 3560 C C . GLY A 1 453 ? 13.169 5.947 -12.822 1.00 94.62 453 GLY A C 1
ATOM 3561 O O . GLY A 1 453 ? 12.472 4.937 -12.740 1.00 94.62 453 GLY A O 1
ATOM 3562 N N . VAL A 1 454 ? 13.648 6.562 -11.735 1.00 92.75 454 VAL A N 1
ATOM 3563 C CA . VAL A 1 454 ? 13.339 6.115 -10.366 1.00 92.75 454 VAL A CA 1
ATOM 3564 C C . VAL A 1 454 ? 11.849 6.268 -10.066 1.00 92.75 454 VAL A C 1
ATOM 3566 O O . VAL A 1 454 ? 11.222 5.296 -9.644 1.00 92.75 454 VAL A O 1
ATOM 3569 N N . PHE A 1 455 ? 11.265 7.445 -10.308 1.00 93.94 455 PHE A N 1
ATOM 3570 C CA . PHE A 1 455 ? 9.854 7.705 -9.994 1.00 93.94 455 PHE A CA 1
ATOM 3571 C C . PHE A 1 455 ? 8.907 6.789 -10.766 1.00 93.94 455 PHE A C 1
ATOM 3573 O O . PHE A 1 455 ? 8.016 6.182 -10.172 1.00 93.94 455 PHE A O 1
ATOM 3580 N N . VAL A 1 456 ? 9.137 6.620 -12.066 1.00 94.94 456 VAL A N 1
ATOM 3581 C CA . VAL A 1 456 ? 8.302 5.749 -12.895 1.00 94.94 456 VAL A CA 1
ATOM 3582 C C . VAL A 1 456 ? 8.519 4.268 -12.576 1.00 94.94 456 VAL A C 1
ATOM 3584 O O . VAL A 1 456 ? 7.555 3.513 -12.562 1.00 94.94 456 VAL A O 1
ATOM 3587 N N . THR A 1 457 ? 9.736 3.834 -12.219 1.00 93.62 457 THR A N 1
ATOM 3588 C CA . THR A 1 457 ? 9.960 2.448 -11.759 1.00 93.62 457 THR A CA 1
ATOM 3589 C C . THR A 1 457 ? 9.175 2.172 -10.479 1.00 93.62 457 THR A C 1
ATOM 3591 O O . THR A 1 457 ? 8.541 1.125 -10.368 1.00 93.62 457 THR A O 1
ATOM 3594 N N . ILE A 1 458 ? 9.164 3.118 -9.529 1.00 90.31 458 ILE A N 1
ATOM 3595 C CA . ILE A 1 458 ? 8.337 3.022 -8.317 1.00 90.31 458 ILE A CA 1
ATOM 3596 C C . ILE A 1 458 ? 6.861 2.923 -8.701 1.00 90.31 458 ILE A C 1
ATOM 3598 O O . ILE A 1 458 ? 6.177 2.030 -8.210 1.00 90.31 458 ILE A O 1
ATOM 3602 N N . GLN A 1 459 ? 6.385 3.787 -9.602 1.00 89.44 459 GLN A N 1
ATOM 3603 C CA . GLN A 1 459 ? 5.002 3.753 -10.069 1.00 89.44 459 GLN A CA 1
ATOM 3604 C C . GLN A 1 459 ? 4.653 2.380 -10.666 1.00 89.44 459 GLN A C 1
ATOM 3606 O O . GLN A 1 459 ? 3.735 1.742 -10.171 1.00 89.44 459 GLN A O 1
ATOM 3611 N N . ILE A 1 460 ? 5.409 1.863 -11.641 1.00 90.06 460 ILE A N 1
ATOM 3612 C CA . ILE A 1 460 ? 5.137 0.555 -12.271 1.00 90.06 460 ILE A CA 1
ATOM 3613 C C . ILE A 1 460 ? 5.191 -0.600 -11.257 1.00 90.06 460 ILE A C 1
ATOM 3615 O O . ILE A 1 460 ? 4.356 -1.500 -11.310 1.00 90.06 460 ILE A O 1
ATOM 3619 N N . LEU A 1 461 ? 6.111 -0.579 -10.289 1.00 85.94 461 LEU A N 1
ATOM 3620 C CA . LEU A 1 461 ? 6.169 -1.601 -9.233 1.00 85.94 461 LEU A CA 1
ATOM 3621 C C . LEU A 1 461 ? 4.976 -1.544 -8.266 1.00 85.94 461 LEU A C 1
ATOM 3623 O O . LEU A 1 461 ? 4.515 -2.587 -7.808 1.00 85.94 461 LEU A O 1
ATOM 3627 N N . LEU A 1 462 ? 4.436 -0.359 -7.975 1.00 79.69 462 LEU A N 1
ATOM 3628 C CA . LEU A 1 462 ? 3.185 -0.249 -7.217 1.00 79.69 462 LEU A CA 1
ATOM 3629 C C . LEU A 1 462 ? 2.017 -0.855 -8.002 1.00 79.69 462 LEU A C 1
ATOM 3631 O O . LEU A 1 462 ? 1.148 -1.499 -7.426 1.00 79.69 462 LEU A O 1
ATOM 3635 N N . LEU A 1 463 ? 2.018 -0.707 -9.322 1.00 78.75 463 LEU A N 1
ATOM 3636 C CA . LEU A 1 463 ? 0.982 -1.254 -10.196 1.00 78.75 463 LEU A CA 1
ATOM 3637 C C . LEU A 1 463 ? 1.027 -2.787 -10.261 1.00 78.75 463 LEU A C 1
ATOM 3639 O O . LEU A 1 463 ? -0.016 -3.436 -10.237 1.00 78.75 463 LEU A O 1
ATOM 3643 N N . HIS A 1 464 ? 2.227 -3.371 -10.233 1.00 76.56 464 HIS A N 1
ATOM 3644 C CA . HIS A 1 464 ? 2.432 -4.809 -10.014 1.00 76.56 464 HIS A CA 1
ATOM 3645 C C . HIS A 1 464 ? 1.794 -5.317 -8.724 1.00 76.56 464 HIS A C 1
ATOM 3647 O O . HIS A 1 464 ? 1.048 -6.292 -8.741 1.00 76.56 464 HIS A O 1
ATOM 3653 N N . ASP A 1 465 ? 2.093 -4.652 -7.608 1.00 70.81 465 ASP A N 1
ATOM 3654 C CA . ASP A 1 465 ? 1.597 -4.991 -6.271 1.00 70.81 465 ASP A CA 1
ATOM 3655 C C . ASP A 1 465 ? 0.065 -5.047 -6.229 1.00 70.81 465 ASP A C 1
ATOM 3657 O O . ASP A 1 465 ? -0.542 -6.023 -5.762 1.00 70.81 465 ASP A O 1
ATOM 3661 N N . ILE A 1 466 ? -0.543 -3.984 -6.761 1.00 68.19 466 ILE A N 1
ATOM 3662 C CA . ILE A 1 466 ? -1.989 -3.813 -6.875 1.00 68.19 466 ILE A CA 1
ATOM 3663 C C . ILE A 1 466 ? -2.588 -4.951 -7.699 1.00 68.19 466 ILE A C 1
ATOM 3665 O O . ILE A 1 466 ? -3.603 -5.525 -7.316 1.00 68.19 466 ILE A O 1
ATOM 3669 N N . ARG A 1 467 ? -1.929 -5.317 -8.794 1.00 66.50 467 ARG A N 1
ATOM 3670 C CA . ARG A 1 467 ? -2.377 -6.364 -9.704 1.00 66.50 467 ARG A CA 1
ATOM 3671 C C . ARG A 1 467 ? -2.254 -7.776 -9.123 1.00 66.50 467 ARG A C 1
ATOM 3673 O O . ARG A 1 467 ? -3.129 -8.602 -9.342 1.00 66.50 467 ARG A O 1
ATOM 3680 N N . GLU A 1 468 ? -1.165 -8.094 -8.429 1.00 61.84 468 GLU A N 1
ATOM 3681 C CA . GLU A 1 468 ? -0.897 -9.461 -7.951 1.00 61.84 468 GLU A CA 1
ATOM 3682 C C . GLU A 1 468 ? -1.700 -9.809 -6.699 1.00 61.84 468 GLU A C 1
ATOM 3684 O O . GLU A 1 468 ? -2.199 -10.922 -6.562 1.00 61.84 468 GLU A O 1
ATOM 3689 N N . SER A 1 469 ? -1.826 -8.858 -5.775 1.00 53.94 469 SER A N 1
ATOM 3690 C CA . SER A 1 469 ? -2.367 -9.140 -4.442 1.00 53.94 469 SER A CA 1
ATOM 3691 C C . SER A 1 469 ? -3.487 -8.191 -4.021 1.00 53.94 469 SER A C 1
ATOM 3693 O O . SER A 1 469 ? -4.093 -8.387 -2.968 1.00 53.94 469 SER A O 1
ATOM 3695 N N . GLY A 1 470 ? -3.748 -7.136 -4.800 1.00 52.62 470 GLY A N 1
ATOM 3696 C CA . GLY A 1 470 ? -4.502 -5.969 -4.343 1.00 52.62 470 GLY A CA 1
ATOM 3697 C C . GLY A 1 470 ? -3.725 -5.127 -3.329 1.00 52.62 470 GLY A C 1
ATOM 3698 O O . GLY A 1 470 ? -4.193 -4.073 -2.930 1.00 52.62 470 GLY A O 1
ATOM 3699 N N . THR A 1 471 ? -2.540 -5.553 -2.889 1.00 49.62 471 THR A N 1
ATOM 3700 C CA . THR A 1 471 ? -1.848 -4.997 -1.728 1.00 49.62 471 THR A CA 1
ATOM 3701 C C . THR A 1 471 ? -0.492 -4.433 -2.131 1.00 49.62 471 THR A C 1
ATOM 3703 O O . THR A 1 471 ? 0.236 -5.090 -2.865 1.00 49.62 471 THR A O 1
ATOM 3706 N N . SER A 1 472 ? -0.101 -3.259 -1.616 1.00 51.09 472 SER A N 1
ATOM 3707 C CA . SER A 1 472 ? 1.294 -2.814 -1.718 1.00 51.09 472 SER A CA 1
ATOM 3708 C C . SER A 1 472 ? 2.024 -2.952 -0.396 1.00 51.09 472 SER A C 1
ATOM 3710 O O . SER A 1 472 ? 1.753 -2.246 0.580 1.00 51.09 472 SER A O 1
ATOM 3712 N N . THR A 1 473 ? 2.985 -3.869 -0.396 1.00 48.91 473 THR A N 1
ATOM 3713 C CA . THR A 1 473 ? 3.991 -4.057 0.654 1.00 48.91 473 THR A CA 1
ATOM 3714 C C . THR A 1 473 ? 5.144 -3.053 0.518 1.00 48.91 473 THR A C 1
ATOM 3716 O O . THR A 1 473 ? 5.941 -2.880 1.439 1.00 48.91 473 THR A O 1
ATOM 3719 N N . HIS A 1 474 ? 5.193 -2.319 -0.597 1.00 52.94 474 HIS A N 1
ATOM 3720 C CA . HIS A 1 474 ? 6.280 -1.443 -1.025 1.00 52.94 474 HIS A CA 1
ATOM 3721 C C . HIS A 1 474 ? 6.128 0.027 -0.599 1.00 52.94 474 HIS A C 1
ATOM 3723 O O . HIS A 1 474 ? 6.692 0.921 -1.226 1.00 52.94 474 HIS A O 1
ATOM 3729 N N . GLY A 1 475 ? 5.454 0.311 0.523 1.00 56.06 475 GLY A N 1
ATOM 3730 C CA . GLY A 1 475 ? 5.337 1.679 1.063 1.00 56.06 475 GLY A CA 1
ATOM 3731 C C . GLY A 1 475 ? 6.686 2.393 1.267 1.00 56.06 475 GLY A C 1
ATOM 3732 O O . GLY A 1 475 ? 6.763 3.610 1.125 1.00 56.06 475 GLY A O 1
ATOM 3733 N N . ALA A 1 476 ? 7.765 1.634 1.497 1.00 61.41 476 ALA A N 1
ATOM 3734 C CA . ALA A 1 476 ? 9.132 2.153 1.563 1.00 61.41 476 ALA A CA 1
ATOM 3735 C C . ALA A 1 476 ? 9.592 2.844 0.264 1.00 61.41 476 ALA A C 1
ATOM 3737 O O . ALA A 1 476 ? 10.410 3.759 0.320 1.00 61.41 476 ALA A O 1
ATOM 3738 N N . HIS A 1 477 ? 9.063 2.448 -0.897 1.00 72.56 477 HIS A N 1
ATOM 3739 C CA . HIS A 1 477 ? 9.410 3.050 -2.183 1.00 72.56 477 HIS A CA 1
ATOM 3740 C C . HIS A 1 477 ? 8.777 4.435 -2.358 1.00 72.56 477 HIS A C 1
ATOM 3742 O O . HIS A 1 477 ? 9.455 5.345 -2.825 1.00 72.56 477 HIS A O 1
ATOM 3748 N N . ILE A 1 478 ? 7.534 4.636 -1.900 1.00 79.81 478 ILE A N 1
ATOM 3749 C CA . ILE A 1 478 ? 6.901 5.968 -1.865 1.00 79.81 478 ILE A CA 1
ATOM 3750 C C . ILE A 1 478 ? 7.664 6.889 -0.904 1.00 79.81 478 ILE A C 1
ATOM 3752 O O . ILE A 1 478 ? 7.983 8.023 -1.257 1.00 79.81 478 ILE A O 1
ATOM 3756 N N . SER A 1 479 ? 8.053 6.389 0.276 1.00 76.69 479 SER A N 1
ATOM 3757 C CA . SER A 1 479 ? 8.923 7.143 1.191 1.00 76.69 479 SER A CA 1
ATOM 3758 C C . SER A 1 479 ? 10.286 7.469 0.561 1.00 76.69 479 SER A C 1
ATOM 3760 O O . SER A 1 479 ? 10.826 8.551 0.783 1.00 76.69 479 SER A O 1
ATOM 3762 N N . GLY A 1 480 ? 10.828 6.568 -0.265 1.00 78.00 480 GLY A N 1
ATOM 3763 C CA . GLY A 1 480 ? 12.026 6.816 -1.069 1.00 78.00 480 GLY A CA 1
ATOM 3764 C C . GLY A 1 480 ? 11.839 7.950 -2.082 1.00 78.00 480 GLY A C 1
ATOM 3765 O O . GLY A 1 480 ? 12.696 8.826 -2.173 1.00 78.00 480 GLY A O 1
ATOM 3766 N N . ALA A 1 481 ? 10.702 7.990 -2.787 1.00 85.69 481 ALA A N 1
ATOM 3767 C CA . ALA A 1 481 ? 10.369 9.084 -3.702 1.00 85.69 481 ALA A CA 1
ATOM 3768 C C . ALA A 1 481 ? 10.281 10.437 -2.975 1.00 85.69 481 ALA A C 1
ATOM 3770 O O . ALA A 1 481 ? 10.854 11.418 -3.447 1.00 85.69 481 ALA A O 1
ATOM 3771 N N . LEU A 1 482 ? 9.646 10.480 -1.797 1.00 86.62 482 LEU A N 1
ATOM 3772 C CA . LEU A 1 482 ? 9.608 11.677 -0.949 1.00 86.62 482 LEU A CA 1
ATOM 3773 C C . LEU A 1 482 ? 11.014 12.125 -0.526 1.00 86.62 482 LEU A C 1
ATOM 3775 O O . LEU A 1 482 ? 11.338 13.307 -0.619 1.00 86.62 482 LEU A O 1
ATOM 3779 N N . SER A 1 483 ? 11.865 11.189 -0.092 1.00 84.19 483 SER A N 1
ATOM 3780 C CA . SER A 1 483 ? 13.246 11.498 0.297 1.00 84.19 483 SER A CA 1
ATOM 3781 C C . SER A 1 483 ? 14.020 12.157 -0.846 1.00 84.19 483 SER A C 1
ATOM 3783 O O . SER A 1 483 ? 14.759 13.109 -0.608 1.00 84.19 483 SER A O 1
ATOM 3785 N N . ILE A 1 484 ? 13.832 11.681 -2.081 1.00 86.31 484 ILE A N 1
ATOM 3786 C CA . ILE A 1 484 ? 14.443 12.278 -3.274 1.00 86.31 484 ILE A CA 1
ATOM 3787 C C . ILE A 1 484 ? 13.869 13.677 -3.528 1.00 86.31 484 ILE A C 1
ATOM 3789 O O . ILE A 1 484 ? 14.636 14.601 -3.787 1.00 86.31 484 ILE A O 1
ATOM 3793 N N . CYS A 1 485 ? 12.548 13.862 -3.412 1.00 87.38 485 CYS A N 1
ATOM 3794 C CA . CYS A 1 485 ? 11.916 15.174 -3.584 1.00 87.38 485 CYS A CA 1
ATOM 3795 C C . CYS A 1 485 ? 12.507 16.219 -2.629 1.00 87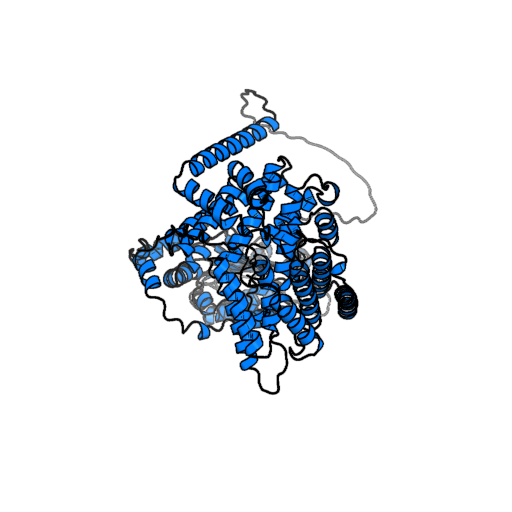.38 485 CYS A C 1
ATOM 3797 O O . CYS A 1 485 ? 12.908 17.294 -3.076 1.00 87.38 485 CYS A O 1
ATOM 3799 N N . ASN A 1 486 ? 12.629 15.868 -1.346 1.00 87.12 486 ASN A N 1
ATOM 3800 C CA . ASN A 1 486 ? 13.169 16.751 -0.312 1.00 87.12 486 ASN A CA 1
ATOM 3801 C C . ASN A 1 486 ? 14.662 17.027 -0.515 1.00 87.12 486 ASN A C 1
ATOM 3803 O O . ASN A 1 486 ? 15.100 18.172 -0.438 1.00 87.12 486 ASN A O 1
ATOM 3807 N N . GLN A 1 487 ? 15.454 15.992 -0.815 1.00 85.75 487 GLN A N 1
ATOM 3808 C CA . GLN A 1 487 ? 16.891 16.145 -1.043 1.00 85.75 487 GLN A CA 1
ATOM 3809 C C . GLN A 1 487 ? 17.190 17.074 -2.228 1.00 85.75 487 GLN A C 1
ATOM 3811 O O . GLN A 1 487 ? 18.146 17.849 -2.190 1.00 85.75 487 GLN A O 1
ATOM 3816 N N . LEU A 1 488 ? 16.380 16.992 -3.284 1.00 85.00 488 LEU A N 1
ATOM 3817 C CA . LEU A 1 488 ? 16.551 17.787 -4.496 1.00 85.00 488 LEU A CA 1
ATOM 3818 C C . LEU A 1 488 ? 15.807 19.130 -4.458 1.00 85.00 488 LEU A C 1
ATOM 3820 O O . LEU A 1 488 ? 15.935 19.892 -5.418 1.00 85.00 488 LEU A O 1
ATOM 3824 N N . LYS A 1 489 ? 15.066 19.423 -3.376 1.00 85.75 489 LYS A N 1
ATOM 3825 C CA . LYS A 1 489 ? 14.218 20.620 -3.228 1.00 85.75 489 LYS A CA 1
ATOM 3826 C C . LYS A 1 489 ? 13.305 20.822 -4.439 1.00 85.75 489 LYS A C 1
ATOM 3828 O O . LYS A 1 489 ? 13.289 21.881 -5.072 1.00 85.75 489 LYS A O 1
ATOM 3833 N N . LEU A 1 490 ? 12.631 19.747 -4.853 1.00 84.94 490 LEU A N 1
ATOM 3834 C CA . LEU A 1 490 ? 11.823 19.756 -6.076 1.00 84.94 490 LEU A CA 1
ATOM 3835 C C . LEU A 1 490 ? 10.618 20.700 -5.976 1.00 84.94 490 LEU A C 1
ATOM 3837 O O . LEU A 1 490 ? 10.185 21.238 -6.988 1.00 84.94 490 LEU A O 1
ATOM 3841 N N . ASP A 1 491 ? 10.118 20.952 -4.774 1.00 81.81 491 ASP A N 1
ATOM 3842 C CA . ASP A 1 491 ? 9.10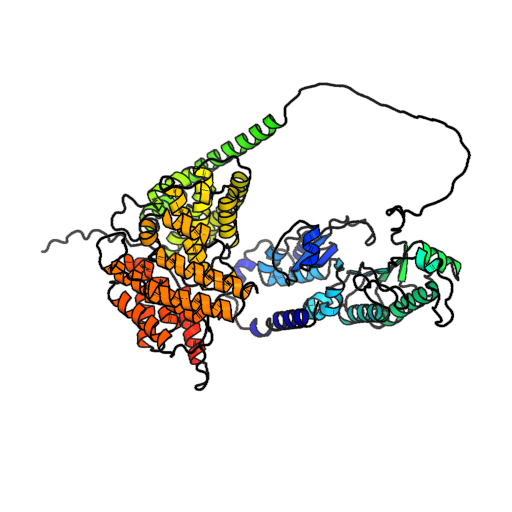1 21.962 -4.486 1.00 81.81 491 ASP A CA 1
ATOM 3843 C C . ASP A 1 491 ? 9.540 23.389 -4.859 1.00 81.81 491 ASP A C 1
ATOM 3845 O O . ASP A 1 491 ? 8.737 24.171 -5.374 1.00 81.81 491 ASP A O 1
ATOM 3849 N N . GLU A 1 492 ? 10.819 23.717 -4.670 1.00 87.75 492 GLU A N 1
ATOM 3850 C CA . GLU A 1 492 ? 11.385 25.023 -5.027 1.00 87.75 492 GLU A CA 1
ATOM 3851 C C . GLU A 1 492 ? 11.714 25.120 -6.528 1.00 87.75 492 GLU A C 1
ATOM 3853 O O . GLU A 1 492 ? 11.623 26.196 -7.121 1.00 87.75 492 GLU A O 1
ATOM 3858 N N . ARG A 1 493 ? 12.116 24.003 -7.149 1.00 88.25 493 ARG A N 1
ATOM 3859 C CA . ARG A 1 493 ? 12.722 23.991 -8.493 1.00 88.25 493 ARG A CA 1
ATOM 3860 C C . ARG A 1 493 ? 11.767 23.650 -9.628 1.00 88.25 493 ARG A C 1
ATOM 3862 O O . ARG A 1 493 ? 11.985 24.129 -10.737 1.00 88.25 493 ARG A O 1
ATOM 3869 N N . LEU A 1 494 ? 10.765 22.807 -9.380 1.00 92.19 494 LEU A N 1
ATOM 3870 C CA . LEU A 1 494 ? 9.879 22.336 -10.440 1.00 92.19 494 LEU A CA 1
ATOM 3871 C C . LEU A 1 494 ? 8.948 23.445 -10.927 1.00 92.19 494 LEU A C 1
ATOM 3873 O O . LEU A 1 494 ? 8.386 24.235 -10.158 1.00 92.19 494 LEU A O 1
ATOM 3877 N N . THR A 1 495 ? 8.755 23.443 -12.239 1.00 92.75 495 THR A N 1
ATOM 3878 C CA . THR A 1 495 ? 7.873 24.341 -12.972 1.00 92.75 495 THR A CA 1
ATOM 3879 C C . THR A 1 495 ? 6.948 23.541 -13.885 1.00 92.75 495 THR A C 1
ATOM 3881 O O . THR A 1 495 ? 7.119 22.342 -14.083 1.00 92.75 495 THR A O 1
ATOM 3884 N N . VAL A 1 496 ? 5.988 24.220 -14.514 1.00 90.00 496 VAL A N 1
ATOM 3885 C CA . VAL A 1 496 ? 5.124 23.620 -15.546 1.00 90.00 496 VAL A CA 1
ATOM 3886 C C . VAL A 1 496 ? 5.899 23.094 -16.763 1.00 90.00 496 VAL A C 1
ATOM 3888 O O . VAL A 1 496 ? 5.357 22.301 -17.519 1.00 90.00 496 VAL A O 1
ATOM 3891 N N . LYS A 1 497 ? 7.167 23.492 -16.957 1.00 91.31 497 LYS A N 1
ATOM 3892 C CA . LYS A 1 497 ? 8.017 22.968 -18.041 1.00 91.31 497 LYS A CA 1
ATOM 3893 C C . LYS A 1 497 ? 8.527 21.552 -17.762 1.00 91.31 497 LYS A C 1
ATOM 3895 O O . LYS A 1 497 ? 8.915 20.853 -18.692 1.00 91.31 497 LYS A O 1
ATOM 3900 N N . ASP A 1 498 ? 8.504 21.117 -16.504 1.00 93.31 498 ASP A N 1
ATOM 3901 C CA . ASP A 1 498 ? 8.990 19.809 -16.060 1.00 93.31 498 ASP A CA 1
ATOM 3902 C C . ASP A 1 498 ? 7.888 18.736 -16.157 1.00 93.31 498 ASP A C 1
ATOM 3904 O O . ASP A 1 498 ? 7.705 17.915 -15.254 1.00 93.31 498 ASP A O 1
ATOM 3908 N N . GLU A 1 499 ? 7.133 18.754 -17.262 1.00 93.31 499 GLU A N 1
ATOM 3909 C CA . GLU A 1 499 ? 5.874 18.016 -17.446 1.00 93.31 499 GLU A CA 1
ATOM 3910 C C . GLU A 1 499 ? 5.976 16.532 -17.070 1.00 93.31 499 GLU A C 1
ATOM 3912 O O . GLU A 1 499 ? 5.117 16.004 -16.368 1.00 93.31 499 GLU A O 1
ATOM 3917 N N . ARG A 1 500 ? 7.043 15.849 -17.505 1.00 94.19 500 ARG A N 1
ATOM 3918 C CA . ARG A 1 500 ? 7.236 14.409 -17.272 1.00 94.19 500 ARG A CA 1
ATOM 3919 C C . ARG A 1 500 ? 7.433 14.083 -15.790 1.00 94.19 500 ARG A C 1
ATOM 3921 O O . ARG A 1 500 ? 6.854 13.126 -15.282 1.00 94.19 500 ARG A O 1
ATOM 3928 N N . THR A 1 501 ? 8.239 14.874 -15.090 1.00 94.94 501 THR A N 1
ATOM 3929 C CA . THR A 1 501 ? 8.493 14.685 -13.657 1.00 94.94 501 THR A CA 1
ATOM 3930 C C . THR A 1 501 ? 7.248 14.997 -12.844 1.00 94.94 501 THR A C 1
ATOM 3932 O O . THR A 1 501 ? 6.885 14.220 -11.962 1.00 94.94 501 THR A O 1
ATOM 3935 N N . VAL A 1 502 ? 6.568 16.098 -13.175 1.00 95.38 502 VAL A N 1
ATOM 3936 C CA . VAL A 1 502 ? 5.304 16.490 -12.545 1.00 95.38 502 VAL A CA 1
ATOM 3937 C C . VAL A 1 502 ? 4.241 15.411 -12.750 1.00 95.38 502 VAL A C 1
ATOM 3939 O O . VAL A 1 502 ? 3.569 15.044 -11.791 1.00 95.38 502 VAL A O 1
ATOM 3942 N N . PHE A 1 503 ? 4.147 14.831 -13.949 1.00 94.44 503 PHE A N 1
ATOM 3943 C CA . PHE A 1 503 ? 3.230 13.731 -14.245 1.00 94.44 503 PHE A CA 1
ATOM 3944 C C . PHE A 1 503 ? 3.466 12.508 -13.340 1.00 94.44 503 PHE A C 1
ATOM 3946 O O . PHE A 1 503 ? 2.533 12.019 -12.700 1.00 94.44 503 PHE A O 1
ATOM 3953 N N . PHE A 1 504 ? 4.710 12.026 -13.228 1.00 94.94 504 PHE A N 1
ATOM 3954 C CA . PHE A 1 504 ? 5.017 10.876 -12.367 1.00 94.94 504 PHE A CA 1
ATOM 3955 C C . PHE A 1 504 ? 4.792 11.181 -10.882 1.00 94.94 504 PHE A C 1
ATOM 3957 O O . PHE A 1 504 ? 4.224 10.358 -10.163 1.00 94.94 504 PHE A O 1
ATOM 3964 N N . LEU A 1 505 ? 5.192 12.365 -10.413 1.00 94.69 505 LEU A N 1
ATOM 3965 C CA . LEU A 1 505 ? 5.005 12.760 -9.017 1.00 94.69 505 LEU A CA 1
ATOM 3966 C C . LEU A 1 505 ? 3.532 12.979 -8.657 1.00 94.69 505 LEU A C 1
ATOM 3968 O O . LEU A 1 505 ? 3.121 12.571 -7.574 1.00 94.69 505 LEU A O 1
ATOM 3972 N N . GLY A 1 506 ? 2.727 13.552 -9.555 1.00 94.25 506 GLY A N 1
ATOM 3973 C CA . GLY A 1 506 ? 1.280 13.680 -9.372 1.00 94.25 506 GLY A CA 1
ATOM 3974 C C . GLY A 1 506 ? 0.623 12.315 -9.167 1.00 94.25 506 GLY A C 1
ATOM 3975 O O . GLY A 1 506 ? -0.101 12.108 -8.195 1.00 94.25 506 GLY A O 1
ATOM 3976 N N . ASN A 1 507 ? 0.968 11.335 -10.003 1.00 92.31 507 ASN A N 1
ATOM 3977 C CA . ASN A 1 507 ? 0.466 9.970 -9.842 1.00 92.31 507 ASN A CA 1
ATOM 3978 C C . ASN A 1 507 ? 0.945 9.313 -8.538 1.00 92.31 507 ASN A C 1
ATOM 3980 O O . ASN A 1 507 ? 0.165 8.641 -7.865 1.00 92.31 507 ASN A O 1
ATOM 3984 N N . LEU A 1 508 ? 2.203 9.523 -8.136 1.00 92.06 508 LEU A N 1
ATOM 3985 C CA . LEU A 1 508 ? 2.709 9.016 -6.855 1.00 92.06 508 LEU A CA 1
ATOM 3986 C C . LEU A 1 508 ? 2.017 9.666 -5.648 1.00 92.06 508 LEU A C 1
ATOM 3988 O O . LEU A 1 508 ? 1.769 8.968 -4.667 1.00 92.06 508 LEU A O 1
ATOM 3992 N N . ILE A 1 509 ? 1.660 10.953 -5.721 1.00 93.25 509 ILE A N 1
ATOM 3993 C CA . ILE A 1 509 ? 0.842 11.625 -4.700 1.00 93.25 509 ILE A CA 1
ATOM 3994 C C . ILE A 1 509 ? -0.517 10.943 -4.578 1.00 93.25 509 ILE A C 1
ATOM 3996 O O . ILE A 1 509 ? -0.954 10.642 -3.468 1.00 93.25 509 ILE A O 1
ATOM 4000 N N . TRP A 1 510 ? -1.186 10.680 -5.701 1.00 92.00 510 TRP A N 1
ATOM 4001 C CA . TRP A 1 510 ? -2.493 10.034 -5.666 1.00 92.00 510 TRP A CA 1
ATOM 4002 C C . TRP A 1 510 ? -2.412 8.608 -5.114 1.00 92.00 510 TRP A C 1
ATOM 4004 O O . TRP A 1 510 ? -3.200 8.234 -4.246 1.00 92.00 510 TRP A O 1
ATOM 4014 N N . LEU A 1 511 ? -1.407 7.832 -5.528 1.00 87.44 511 LEU A N 1
ATOM 4015 C CA . LEU A 1 511 ? -1.155 6.496 -4.982 1.00 87.44 511 LEU A CA 1
ATOM 4016 C C . LEU A 1 511 ? -0.822 6.530 -3.480 1.00 87.44 511 LEU A C 1
ATOM 4018 O O . LEU A 1 511 ? -1.222 5.625 -2.745 1.00 87.44 511 LEU A O 1
ATOM 4022 N N . ASP A 1 512 ? -0.133 7.568 -3.000 1.00 88.75 512 ASP A N 1
ATOM 4023 C CA . ASP A 1 512 ? 0.116 7.778 -1.571 1.00 88.75 512 ASP A CA 1
ATOM 4024 C C . ASP A 1 512 ? -1.177 8.076 -0.797 1.00 88.75 512 ASP A C 1
ATOM 4026 O O . ASP A 1 512 ? -1.428 7.453 0.237 1.00 88.75 512 ASP A O 1
ATOM 4030 N N . ILE A 1 513 ? -2.036 8.950 -1.336 1.00 90.00 513 ILE A N 1
ATOM 4031 C CA . ILE A 1 513 ? -3.364 9.251 -0.782 1.00 90.00 513 ILE A CA 1
ATOM 4032 C C . ILE A 1 513 ? -4.203 7.975 -0.717 1.00 90.00 513 ILE A C 1
ATOM 4034 O O . ILE A 1 513 ? -4.689 7.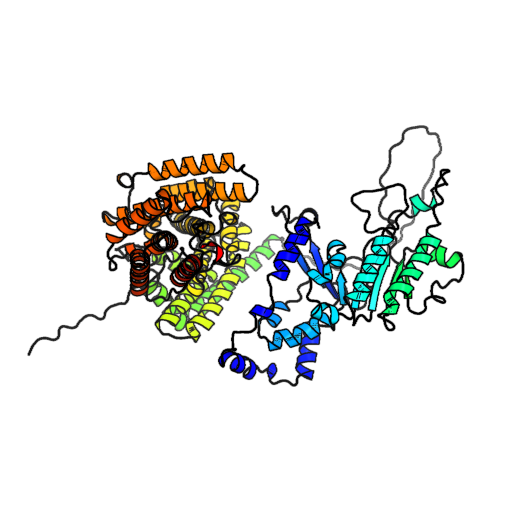620 0.356 1.00 90.00 513 ILE A O 1
ATOM 4038 N N . ILE A 1 514 ? -4.325 7.237 -1.823 1.00 84.19 514 ILE A N 1
ATOM 4039 C CA . ILE A 1 514 ? -5.088 5.986 -1.873 1.00 84.19 514 ILE A CA 1
ATOM 4040 C C . ILE A 1 514 ? -4.586 4.989 -0.821 1.00 84.19 514 ILE A C 1
ATOM 4042 O O . ILE A 1 514 ? -5.372 4.335 -0.136 1.00 84.19 514 ILE A O 1
ATOM 4046 N N . ARG A 1 515 ? -3.270 4.872 -0.650 1.00 79.62 515 ARG A N 1
ATOM 4047 C CA . ARG A 1 515 ? -2.686 4.001 0.373 1.00 79.62 515 ARG A CA 1
ATOM 4048 C C . ARG A 1 515 ? -3.036 4.454 1.793 1.00 79.62 515 ARG A C 1
ATOM 4050 O O . ARG A 1 515 ? -3.235 3.610 2.669 1.00 79.62 515 ARG A O 1
ATOM 4057 N N . ALA A 1 516 ? -3.117 5.762 2.019 1.00 85.38 516 ALA A N 1
ATOM 4058 C CA . ALA A 1 516 ? -3.505 6.358 3.291 1.00 85.38 516 ALA A CA 1
ATOM 4059 C C . ALA A 1 516 ? -5.021 6.282 3.565 1.00 85.38 516 ALA A C 1
ATOM 4061 O O . ALA A 1 516 ? -5.423 6.347 4.725 1.00 85.38 516 ALA A O 1
ATOM 4062 N N . PHE A 1 517 ? -5.871 6.036 2.556 1.00 85.62 517 PHE A N 1
ATOM 4063 C CA . PHE A 1 517 ? -7.310 5.825 2.775 1.00 85.62 517 PHE A CA 1
ATOM 4064 C C . PHE A 1 517 ? -7.585 4.683 3.758 1.00 85.62 517 PHE A C 1
ATOM 4066 O O . PHE A 1 517 ? -8.491 4.808 4.580 1.00 85.62 517 PHE A O 1
ATOM 4073 N N . SER A 1 518 ? -6.815 3.594 3.727 1.00 78.31 518 SER A N 1
ATOM 4074 C CA . SER A 1 518 ? -6.956 2.511 4.710 1.00 78.31 518 SER A CA 1
ATOM 4075 C C . SER A 1 518 ? -6.285 2.820 6.048 1.00 78.31 518 SER A C 1
ATOM 4077 O O . SER A 1 518 ? -6.817 2.441 7.086 1.00 78.31 518 SER A O 1
ATOM 4079 N N . VAL A 1 519 ? -5.111 3.458 6.024 1.00 81.38 519 VAL A N 1
ATOM 4080 C CA . VAL A 1 519 ? -4.239 3.665 7.195 1.00 81.38 519 VAL A CA 1
ATOM 4081 C C . VAL A 1 519 ? -3.601 5.062 7.094 1.00 81.38 519 VAL A C 1
ATOM 4083 O O . VAL A 1 519 ? -2.564 5.184 6.437 1.00 81.38 519 VAL A O 1
ATOM 4086 N N . PRO A 1 520 ? -4.204 6.119 7.672 1.00 86.62 520 PRO A N 1
ATOM 4087 C CA . PRO A 1 520 ? -3.738 7.505 7.524 1.00 86.62 520 PRO A CA 1
ATOM 4088 C C . PRO A 1 520 ? -2.278 7.732 7.936 1.00 86.62 520 PRO A C 1
ATOM 4090 O O . PRO A 1 520 ? -1.563 8.494 7.288 1.00 86.62 520 PRO A O 1
ATOM 4093 N N . GLU A 1 521 ? -1.792 6.987 8.933 1.00 85.12 521 GLU A N 1
ATOM 4094 C CA . GLU A 1 521 ? -0.416 6.991 9.458 1.00 85.12 521 GLU A CA 1
ATOM 4095 C C . GLU A 1 521 ? 0.638 6.826 8.363 1.00 85.12 521 GLU A C 1
ATOM 4097 O O . GLU A 1 521 ? 1.793 7.238 8.492 1.00 85.12 521 GLU A O 1
ATOM 4102 N N . ARG A 1 522 ? 0.236 6.185 7.266 1.00 80.25 522 ARG A N 1
ATOM 4103 C CA . ARG A 1 522 ? 1.102 5.881 6.145 1.00 80.25 522 ARG A CA 1
ATOM 4104 C C . ARG A 1 522 ? 1.385 7.073 5.257 1.00 80.25 522 ARG A C 1
ATOM 4106 O O . ARG A 1 522 ? 2.420 7.013 4.599 1.00 80.25 522 ARG A O 1
ATOM 4113 N N . LEU A 1 523 ? 0.528 8.093 5.217 1.00 89.06 523 LEU A N 1
ATOM 4114 C CA . LEU A 1 523 ? 0.666 9.235 4.310 1.00 89.06 523 LEU A CA 1
ATOM 4115 C C . LEU A 1 523 ? 2.094 9.799 4.368 1.00 89.06 523 LEU A C 1
ATOM 4117 O O . LEU A 1 523 ? 2.616 10.069 5.454 1.00 89.06 523 LEU A O 1
ATOM 4121 N N . CYS A 1 524 ? 2.755 9.896 3.217 1.00 89.44 524 CYS A N 1
ATOM 4122 C CA . CYS A 1 524 ? 4.154 10.297 3.110 1.00 89.44 524 CYS A CA 1
ATOM 4123 C C . CYS A 1 524 ? 4.283 11.755 2.666 1.00 89.44 524 CYS A C 1
ATOM 4125 O O . CYS A 1 524 ? 4.964 12.525 3.339 1.00 89.44 524 CYS A O 1
ATOM 4127 N N . PHE A 1 525 ? 3.652 12.136 1.555 1.00 91.56 525 PHE A N 1
ATOM 4128 C CA . PHE A 1 525 ? 3.775 13.486 1.004 1.00 91.56 525 PHE A CA 1
ATOM 4129 C C . PHE A 1 525 ? 3.051 14.518 1.883 1.00 91.56 525 PHE A C 1
ATOM 4131 O O . PHE A 1 525 ? 1.866 14.355 2.183 1.00 91.56 525 PHE A O 1
ATOM 4138 N N . THR A 1 526 ? 3.745 15.600 2.254 1.00 91.88 526 THR A N 1
ATOM 4139 C CA . THR A 1 526 ? 3.164 16.690 3.060 1.00 91.88 526 THR A CA 1
ATOM 4140 C C . THR A 1 526 ? 2.133 17.488 2.265 1.00 91.88 526 THR A C 1
ATOM 4142 O O . THR A 1 526 ? 2.150 17.473 1.027 1.00 91.88 526 THR A O 1
ATOM 4145 N N . GLN A 1 527 ? 1.231 18.189 2.953 1.00 93.69 527 GLN A N 1
ATOM 4146 C CA . GLN A 1 527 ? 0.239 19.051 2.305 1.00 93.69 527 GLN A CA 1
ATOM 4147 C C . GLN A 1 527 ? 0.878 20.113 1.403 1.00 93.69 527 GLN A C 1
ATOM 4149 O O . GLN A 1 527 ? 0.407 20.306 0.283 1.00 93.69 527 GLN A O 1
ATOM 4154 N N . GLU A 1 528 ? 1.976 20.744 1.819 1.00 92.38 528 GLU A N 1
ATOM 4155 C CA . GLU A 1 528 ? 2.652 21.796 1.045 1.00 92.38 528 GLU A CA 1
ATOM 4156 C C . GLU A 1 528 ? 3.195 21.250 -0.279 1.00 92.38 528 GLU A C 1
ATOM 4158 O O . GLU A 1 528 ? 2.981 21.831 -1.347 1.00 92.38 528 GLU A O 1
ATOM 4163 N N . LEU A 1 529 ? 3.851 20.086 -0.231 1.00 91.81 529 LEU A N 1
ATOM 4164 C CA . LEU A 1 529 ? 4.400 19.440 -1.418 1.00 91.81 529 LEU A CA 1
ATOM 4165 C C . LEU A 1 529 ? 3.282 18.962 -2.358 1.00 91.81 529 LEU A C 1
ATOM 4167 O O . LEU A 1 529 ? 3.398 19.110 -3.577 1.00 91.81 529 LEU A O 1
ATOM 4171 N N . ARG A 1 530 ? 2.171 18.448 -1.807 1.00 95.25 530 ARG A N 1
ATOM 4172 C CA . ARG A 1 530 ? 0.980 18.069 -2.587 1.00 95.25 530 ARG A CA 1
ATOM 4173 C C . ARG A 1 530 ? 0.362 19.278 -3.287 1.00 95.25 530 ARG A C 1
ATOM 4175 O O . ARG A 1 530 ? 0.113 19.207 -4.488 1.00 95.25 530 ARG A O 1
ATOM 4182 N N . GLN A 1 531 ? 0.180 20.396 -2.583 1.00 95.62 531 GLN A N 1
ATOM 4183 C CA . GLN A 1 531 ? -0.323 21.650 -3.156 1.00 95.62 531 GLN A CA 1
ATOM 4184 C C . GLN A 1 531 ? 0.566 22.141 -4.295 1.00 95.62 531 GLN A C 1
ATOM 4186 O O . GLN A 1 531 ? 0.075 22.405 -5.395 1.00 95.62 531 GLN A O 1
ATOM 4191 N N . LYS A 1 532 ? 1.881 22.196 -4.063 1.00 93.75 532 LYS A N 1
ATOM 4192 C CA . LYS A 1 532 ? 2.839 22.622 -5.081 1.00 93.75 532 LYS A CA 1
ATOM 4193 C C . LYS A 1 532 ? 2.766 21.737 -6.323 1.00 93.75 532 LYS A C 1
ATOM 4195 O O . LYS A 1 532 ? 2.579 22.256 -7.419 1.00 93.75 532 LYS A O 1
ATOM 4200 N N . LEU A 1 533 ? 2.884 20.420 -6.177 1.00 93.81 533 LEU A N 1
ATOM 4201 C CA . LEU A 1 533 ? 2.949 19.507 -7.321 1.00 93.81 533 LEU A CA 1
ATOM 4202 C C . LEU A 1 533 ? 1.624 19.416 -8.088 1.00 93.81 533 LEU A C 1
ATOM 4204 O O . LEU A 1 533 ? 1.637 19.442 -9.317 1.00 93.81 533 LEU A O 1
ATOM 4208 N N . LEU A 1 534 ? 0.479 19.377 -7.398 1.00 94.81 534 LEU A N 1
ATOM 4209 C CA . LEU A 1 534 ? -0.824 19.334 -8.071 1.00 94.81 534 LEU A CA 1
ATOM 4210 C C . LEU A 1 534 ? -1.162 20.655 -8.778 1.00 94.81 534 LEU A C 1
ATOM 4212 O O . LEU A 1 534 ? -1.826 20.625 -9.816 1.00 94.81 534 LEU A O 1
ATOM 4216 N N . SER A 1 535 ? -0.644 21.793 -8.297 1.00 95.38 535 SER A N 1
ATOM 4217 C CA . SER A 1 535 ? -0.759 23.078 -9.009 1.00 95.38 535 SER A CA 1
ATOM 4218 C C . SER A 1 535 ? 0.013 23.116 -10.334 1.00 95.38 535 SER A C 1
ATOM 4220 O O . SER A 1 535 ? -0.343 23.882 -11.225 1.00 95.38 535 SER A O 1
ATOM 4222 N N . LEU A 1 536 ? 1.054 22.285 -10.476 1.00 96.19 536 LEU A N 1
ATOM 4223 C CA . LEU A 1 536 ? 1.844 22.165 -11.704 1.00 96.19 536 LEU A CA 1
ATOM 4224 C C . LEU A 1 536 ? 1.287 21.120 -12.677 1.00 96.19 536 LEU A C 1
ATOM 4226 O O . LEU A 1 536 ? 1.680 21.114 -13.841 1.00 96.19 536 LEU A O 1
ATOM 4230 N N . CYS A 1 537 ? 0.424 20.214 -12.207 1.00 94.56 537 CYS A N 1
ATOM 4231 C CA . CYS A 1 537 ? -0.168 19.179 -13.048 1.00 94.56 537 CYS A CA 1
ATOM 4232 C C . CYS A 1 537 ? -1.078 19.794 -14.122 1.00 94.56 537 CYS A C 1
ATOM 4234 O O . CYS A 1 537 ? -1.655 20.868 -13.946 1.00 94.56 537 CYS A O 1
ATOM 4236 N N . ASP A 1 538 ? -1.260 19.077 -15.222 1.00 92.69 538 ASP A N 1
ATOM 4237 C CA . ASP A 1 538 ? -2.314 19.355 -16.193 1.00 92.69 538 ASP A CA 1
ATOM 4238 C C . ASP A 1 538 ? -3.487 18.378 -16.006 1.00 92.69 538 ASP A C 1
ATOM 4240 O O . ASP A 1 538 ? -3.530 17.606 -15.044 1.00 92.69 538 ASP A O 1
ATOM 4244 N N . LEU A 1 539 ? -4.444 18.416 -16.936 1.00 92.62 539 LEU A N 1
ATOM 4245 C CA . LEU A 1 539 ? -5.649 17.586 -16.903 1.00 92.62 539 LEU A CA 1
ATOM 4246 C C . LEU A 1 539 ? -5.370 16.082 -17.066 1.00 92.62 539 LEU A C 1
ATOM 4248 O O . LEU A 1 539 ? -6.271 15.265 -16.875 1.00 92.62 539 LEU A O 1
ATOM 4252 N N . ARG A 1 540 ? -4.130 15.669 -17.374 1.00 91.50 540 ARG A N 1
ATOM 4253 C CA . ARG A 1 540 ? -3.775 14.244 -17.389 1.00 91.50 540 ARG A CA 1
ATOM 4254 C C . ARG A 1 540 ? -3.841 13.639 -15.991 1.00 91.50 540 ARG A C 1
ATOM 4256 O O . ARG A 1 540 ? -4.041 12.434 -15.886 1.00 91.50 540 ARG A O 1
ATOM 4263 N N . PHE A 1 541 ? -3.729 14.441 -14.928 1.00 93.25 541 PHE A N 1
ATOM 4264 C CA . PHE A 1 541 ? -3.949 13.949 -13.570 1.00 93.25 541 PHE A CA 1
ATOM 4265 C C . PHE A 1 541 ? -5.372 13.400 -13.407 1.00 93.25 541 PHE A C 1
ATOM 4267 O O . PHE A 1 541 ? -5.534 12.259 -12.977 1.00 93.25 541 PHE A O 1
ATOM 4274 N N . GLU A 1 542 ? -6.394 14.170 -13.786 1.00 92.69 542 GLU A N 1
ATOM 4275 C CA . GLU A 1 542 ? -7.792 13.734 -13.756 1.00 92.69 542 GLU A CA 1
ATOM 4276 C C . GLU A 1 542 ? -8.044 12.587 -14.739 1.00 92.69 542 GLU A C 1
ATOM 4278 O O . GLU A 1 542 ? -8.751 11.640 -14.403 1.00 92.69 542 GLU A O 1
ATOM 4283 N N . ALA A 1 543 ? -7.417 12.624 -15.920 1.00 91.75 543 ALA A N 1
ATOM 4284 C CA . ALA A 1 543 ? -7.544 11.566 -16.922 1.00 91.75 543 ALA A CA 1
ATOM 4285 C C . ALA A 1 543 ? -7.044 10.199 -16.422 1.00 91.75 543 ALA A C 1
ATOM 4287 O O . ALA A 1 543 ? -7.601 9.166 -16.785 1.00 91.75 543 ALA A O 1
ATOM 4288 N N . VAL A 1 544 ? -5.995 10.183 -15.596 1.00 89.94 544 VAL A N 1
ATOM 4289 C CA . VAL A 1 544 ? -5.445 8.956 -14.999 1.00 89.94 544 VAL A CA 1
ATOM 4290 C C . VAL A 1 544 ? -6.214 8.557 -13.741 1.00 89.94 544 VAL A C 1
ATOM 4292 O O . VAL A 1 544 ? -6.486 7.380 -13.529 1.00 89.94 544 VAL A O 1
ATOM 4295 N N . ASN A 1 545 ? -6.549 9.525 -12.886 1.00 89.19 545 ASN A N 1
ATOM 4296 C CA . ASN A 1 545 ? -6.948 9.249 -11.505 1.00 89.19 545 ASN A CA 1
ATOM 4297 C C . ASN A 1 545 ? -8.451 9.401 -11.238 1.00 89.19 545 ASN A C 1
ATOM 4299 O O . ASN A 1 545 ? -8.926 8.974 -10.187 1.00 89.19 545 ASN A O 1
ATOM 4303 N N . GLY A 1 546 ? -9.197 10.044 -12.140 1.00 90.44 546 GLY A N 1
ATOM 4304 C CA . GLY A 1 546 ? -10.625 10.360 -12.014 1.00 90.44 546 GLY A CA 1
ATOM 4305 C C . GLY A 1 546 ? -10.975 11.431 -10.982 1.00 90.44 546 GLY A C 1
ATOM 4306 O O . GLY A 1 546 ? -11.978 12.124 -11.130 1.00 90.44 546 GLY A O 1
ATOM 4307 N N . CYS A 1 547 ? -10.144 11.603 -9.958 1.00 93.94 547 CYS A N 1
ATOM 4308 C CA . CYS A 1 547 ? -10.345 12.574 -8.897 1.00 93.94 547 CYS A CA 1
ATOM 4309 C C . CYS A 1 547 ? -9.873 13.981 -9.321 1.00 93.94 547 CYS A C 1
ATOM 4311 O O . CYS A 1 547 ? -8.695 14.142 -9.653 1.00 93.94 547 CYS A O 1
ATOM 4313 N N . PRO A 1 548 ? -10.736 15.014 -9.254 1.00 95.81 548 PRO A N 1
ATOM 4314 C CA . PRO A 1 548 ? -10.317 16.411 -9.344 1.00 95.81 548 PRO A CA 1
ATOM 4315 C C . PRO A 1 548 ? -9.205 16.747 -8.345 1.00 95.81 548 PRO A C 1
ATOM 4317 O O . PRO A 1 548 ? -9.289 16.398 -7.163 1.00 95.81 548 PRO A O 1
ATOM 4320 N N . ARG A 1 549 ? -8.179 17.484 -8.788 1.00 95.62 549 ARG A N 1
ATOM 4321 C CA . ARG A 1 549 ? -7.023 17.842 -7.940 1.00 95.62 549 ARG A CA 1
ATOM 4322 C C . ARG A 1 549 ? -7.402 18.564 -6.652 1.00 95.62 549 ARG A C 1
ATOM 4324 O O . ARG A 1 549 ? -6.795 18.317 -5.615 1.00 95.62 549 ARG A O 1
ATOM 4331 N N . GLU A 1 550 ? -8.421 19.416 -6.691 1.00 96.12 550 GLU A N 1
ATOM 4332 C CA . GLU A 1 550 ? -8.927 20.120 -5.506 1.00 96.12 550 GLU A CA 1
ATOM 4333 C C . GLU A 1 550 ? -9.454 19.139 -4.452 1.00 96.12 550 GLU A C 1
ATOM 4335 O O . GLU A 1 550 ? -9.141 19.271 -3.270 1.00 96.12 550 GLU A O 1
ATOM 4340 N N . LEU A 1 551 ? -10.193 18.109 -4.877 1.00 97.62 551 LEU A N 1
ATOM 4341 C CA . LEU A 1 551 ? -10.681 17.061 -3.982 1.00 97.62 551 LEU A CA 1
ATOM 4342 C C . LEU A 1 551 ? -9.523 16.218 -3.441 1.00 97.62 551 LEU A C 1
ATOM 4344 O O . LEU A 1 551 ? -9.509 15.920 -2.247 1.00 97.62 551 LEU A O 1
ATOM 4348 N N . ALA A 1 552 ? -8.523 15.904 -4.275 1.00 96.75 552 ALA A N 1
ATOM 4349 C CA . ALA A 1 552 ? -7.303 15.217 -3.848 1.00 96.75 552 ALA A CA 1
ATOM 4350 C C . ALA A 1 552 ? -6.529 16.008 -2.771 1.00 96.75 552 ALA A C 1
ATOM 4352 O O . ALA A 1 552 ? -6.025 15.419 -1.811 1.00 96.75 552 ALA A O 1
ATOM 4353 N N . LEU A 1 553 ? -6.476 17.340 -2.880 1.00 98.12 553 LEU A N 1
ATOM 4354 C CA . LEU A 1 553 ? -5.873 18.208 -1.864 1.00 98.12 553 LEU A CA 1
ATOM 4355 C C . LEU A 1 553 ? -6.666 18.206 -0.558 1.00 98.12 553 LEU A C 1
ATOM 4357 O O . LEU A 1 553 ? -6.065 18.058 0.506 1.00 98.12 553 LEU A O 1
ATOM 4361 N N . ILE A 1 554 ? -7.995 18.331 -0.633 1.00 98.44 554 ILE A N 1
ATOM 4362 C CA . ILE A 1 554 ? -8.850 18.358 0.560 1.00 98.44 554 ILE A CA 1
ATOM 4363 C C . ILE A 1 554 ? -8.777 17.021 1.305 1.00 98.44 554 ILE A C 1
ATOM 4365 O O . ILE A 1 554 ? -8.560 17.005 2.514 1.00 98.44 554 ILE A O 1
ATOM 4369 N N . ILE A 1 555 ? -8.919 15.887 0.611 1.00 98.00 555 ILE A N 1
ATOM 4370 C CA . ILE A 1 555 ? -8.875 14.580 1.279 1.00 98.00 555 ILE A CA 1
ATOM 4371 C C . ILE A 1 555 ? -7.494 14.263 1.840 1.00 98.00 555 ILE A C 1
ATOM 4373 O O . ILE A 1 555 ? -7.385 13.655 2.902 1.00 98.00 555 ILE A O 1
ATOM 4377 N N . GLY A 1 556 ? -6.431 14.689 1.164 1.00 97.75 556 GLY A N 1
ATOM 4378 C CA . GLY A 1 556 ? -5.095 14.507 1.694 1.00 97.75 556 GLY A CA 1
ATOM 4379 C C . GLY A 1 556 ? -4.825 15.378 2.935 1.00 97.75 556 GLY A C 1
ATOM 4380 O O . GLY A 1 556 ? -4.132 14.918 3.835 1.00 97.75 556 GLY A O 1
ATOM 4381 N N . GLU A 1 557 ? -5.410 16.578 3.039 1.00 98.31 557 GLU A N 1
ATOM 4382 C CA . GLU A 1 557 ? -5.389 17.399 4.268 1.00 98.31 557 GLU A CA 1
ATOM 4383 C C . GLU A 1 557 ? -6.132 16.699 5.416 1.00 98.31 557 GLU A C 1
ATOM 4385 O O . GLU A 1 557 ? -5.608 16.559 6.518 1.00 98.31 557 GLU A O 1
ATOM 4390 N N . ILE A 1 558 ? -7.317 16.145 5.134 1.00 98.56 558 ILE A N 1
ATOM 4391 C CA . ILE A 1 558 ? -8.086 15.343 6.099 1.00 98.56 558 ILE A CA 1
ATOM 4392 C C . ILE A 1 558 ? -7.258 14.148 6.606 1.00 98.56 558 ILE A C 1
ATOM 4394 O O . ILE A 1 558 ? -7.236 13.868 7.806 1.00 98.56 558 ILE A O 1
ATOM 4398 N N . LEU A 1 559 ? -6.570 13.437 5.707 1.00 97.00 559 LEU A N 1
ATOM 4399 C CA . LEU A 1 559 ? -5.719 12.297 6.060 1.00 97.00 559 LEU A CA 1
ATOM 4400 C C . LEU A 1 559 ? -4.486 12.715 6.871 1.00 97.00 559 LEU A C 1
ATOM 4402 O O . LEU A 1 559 ? -4.049 11.958 7.735 1.00 97.00 559 LEU A O 1
ATOM 4406 N N . GLU A 1 560 ? -3.941 13.905 6.630 1.00 96.44 560 GLU A N 1
ATOM 4407 C CA . GLU A 1 560 ? -2.828 14.452 7.405 1.00 96.44 560 GLU A CA 1
ATOM 4408 C C . GLU A 1 560 ? -3.253 14.807 8.834 1.00 96.44 560 GLU A C 1
ATOM 4410 O O . GLU A 1 560 ? -2.557 14.436 9.780 1.00 96.44 560 GLU A O 1
ATOM 4415 N N . HIS A 1 561 ? -4.436 15.402 9.016 1.00 97.81 561 HIS A N 1
ATOM 4416 C CA . HIS A 1 561 ? -5.016 15.608 10.345 1.00 97.81 561 HIS A CA 1
ATOM 4417 C C . HIS A 1 561 ? -5.293 14.284 11.063 1.00 97.81 561 HIS A C 1
ATOM 4419 O O . HIS A 1 561 ? -4.972 14.146 12.241 1.00 97.81 561 HIS A O 1
ATOM 4425 N N . ALA A 1 562 ? -5.824 13.282 10.355 1.00 96.19 562 ALA A N 1
ATOM 4426 C CA . ALA A 1 562 ? -6.043 11.952 10.924 1.00 96.19 562 ALA A CA 1
ATOM 4427 C C . ALA A 1 562 ? -4.729 11.283 11.348 1.00 96.19 562 ALA A C 1
ATOM 4429 O O . ALA A 1 562 ? -4.651 10.693 12.425 1.00 96.19 562 ALA A O 1
ATOM 4430 N N . LYS A 1 563 ? -3.674 11.423 10.537 1.00 94.44 563 LYS A N 1
ATOM 4431 C CA . LYS A 1 563 ? -2.324 10.976 10.887 1.00 94.44 563 LYS A CA 1
ATOM 4432 C C . LYS A 1 563 ? -1.806 11.698 12.130 1.00 94.44 563 LYS A C 1
ATOM 4434 O O . LYS A 1 563 ? -1.376 11.032 13.065 1.00 94.44 563 LYS A O 1
ATOM 4439 N N . ALA A 1 564 ? -1.867 13.025 12.165 1.00 94.12 564 ALA A N 1
ATOM 4440 C CA . ALA A 1 564 ? -1.400 13.800 13.309 1.00 94.12 564 ALA A CA 1
ATOM 4441 C C . ALA A 1 564 ? -2.165 13.438 14.592 1.00 94.12 564 ALA A C 1
ATOM 4443 O O . ALA A 1 564 ? -1.538 13.270 15.632 1.00 94.12 564 ALA A O 1
ATOM 4444 N N . HIS A 1 565 ? -3.479 13.213 14.517 1.00 95.06 565 HIS A N 1
ATOM 4445 C CA . HIS A 1 565 ? -4.269 12.728 15.649 1.00 95.06 565 HIS A CA 1
ATOM 4446 C C . HIS A 1 565 ? -3.822 11.333 16.121 1.00 95.06 565 HIS A C 1
ATOM 4448 O O . HIS A 1 565 ? -3.607 11.126 17.310 1.00 95.06 565 HIS A O 1
ATOM 4454 N N . SER A 1 566 ? -3.594 10.392 15.196 1.00 89.81 566 SER A N 1
ATOM 4455 C CA . SER A 1 566 ? -3.131 9.033 15.533 1.00 89.81 566 SER A CA 1
ATOM 4456 C C . SER A 1 566 ? -1.723 8.970 16.145 1.00 89.81 566 SER A C 1
ATOM 4458 O O . SER A 1 566 ? -1.369 7.968 16.762 1.00 89.81 566 SER A O 1
ATOM 4460 N N . THR A 1 567 ? -0.916 10.022 15.970 1.00 89.12 567 THR A N 1
ATOM 4461 C CA . THR A 1 567 ? 0.440 10.148 16.528 1.00 89.12 567 THR A CA 1
ATOM 4462 C C . THR A 1 567 ? 0.516 11.153 17.683 1.00 89.12 567 THR A C 1
ATOM 4464 O O . THR A 1 567 ? 1.584 11.717 17.914 1.00 89.12 567 THR A O 1
ATOM 4467 N N . ASP A 1 568 ? -0.605 11.427 18.359 1.00 87.94 568 ASP A N 1
ATOM 4468 C CA . ASP A 1 568 ? -0.726 12.367 19.488 1.00 87.94 568 ASP A CA 1
ATOM 4469 C C . ASP A 1 568 ? -0.281 13.817 19.175 1.00 87.94 568 ASP A C 1
ATOM 4471 O O . ASP A 1 568 ? 0.060 14.593 20.067 1.00 87.94 568 ASP A O 1
ATOM 4475 N N . GLY A 1 569 ? -0.275 14.201 17.895 1.00 87.50 569 GLY A N 1
ATOM 4476 C CA . GLY A 1 569 ? 0.089 15.537 17.412 1.00 87.50 569 GLY A CA 1
ATOM 4477 C C . GLY A 1 569 ? -1.084 16.518 17.298 1.00 87.50 569 GLY A C 1
ATOM 4478 O O . GLY A 1 569 ? -0.850 17.713 17.147 1.00 87.50 569 GLY A O 1
ATOM 4479 N N . LEU A 1 570 ? -2.328 16.030 17.366 1.00 92.94 570 LEU A N 1
ATOM 4480 C CA . LEU A 1 570 ? -3.560 16.830 17.416 1.00 92.94 570 LEU A CA 1
ATOM 4481 C C . LEU A 1 570 ? -4.487 16.279 18.500 1.00 92.94 570 LEU A C 1
ATOM 4483 O O . LEU A 1 570 ? -4.736 15.068 18.547 1.00 92.94 570 LEU A O 1
ATOM 4487 N N . SER A 1 571 ? -5.047 17.167 19.325 1.00 96.19 571 SER A N 1
ATOM 4488 C CA . SER A 1 571 ? -6.089 16.774 20.276 1.00 96.19 571 SER A CA 1
ATOM 4489 C C . SER A 1 571 ? -7.355 16.314 19.547 1.00 96.19 571 SER A C 1
ATOM 4491 O O . SER A 1 571 ? -7.603 16.682 18.396 1.00 96.19 571 SER A O 1
ATOM 4493 N N . THR A 1 572 ? -8.183 15.509 20.218 1.00 95.62 572 THR A N 1
ATOM 4494 C CA . THR A 1 572 ? -9.445 15.017 19.649 1.00 95.62 572 THR A CA 1
ATOM 4495 C C . THR A 1 572 ? -10.347 16.166 19.193 1.00 95.62 572 THR A C 1
ATOM 4497 O O . THR A 1 572 ? -10.883 16.102 18.088 1.00 95.62 572 THR A O 1
ATOM 4500 N N . ASP A 1 573 ? -10.474 17.231 19.986 1.00 95.88 573 ASP A N 1
ATOM 4501 C CA . ASP A 1 573 ? -11.351 18.368 19.676 1.00 95.88 573 ASP A CA 1
ATOM 4502 C C . ASP A 1 573 ? -10.847 19.181 18.474 1.00 95.88 573 ASP A C 1
ATOM 4504 O O . ASP A 1 573 ? -11.632 19.561 17.597 1.00 95.88 573 ASP A O 1
ATOM 4508 N N . GLU A 1 574 ? -9.533 19.410 18.387 1.00 96.75 574 GLU A N 1
ATOM 4509 C CA . GLU A 1 574 ? -8.913 20.085 17.241 1.00 96.75 574 GLU A CA 1
ATOM 4510 C C . GLU A 1 574 ? -9.055 19.255 15.968 1.00 96.75 574 GLU A C 1
ATOM 4512 O O . GLU A 1 574 ? -9.457 19.785 14.932 1.00 96.75 574 GLU A O 1
ATOM 4517 N N . TYR A 1 575 ? -8.784 17.950 16.052 1.00 97.62 575 TYR A N 1
ATOM 4518 C CA . TYR A 1 575 ? -8.953 17.016 14.944 1.00 97.62 575 TYR A CA 1
ATOM 4519 C C . TYR A 1 575 ? -10.395 17.024 14.418 1.00 97.62 575 TYR A C 1
ATOM 4521 O O . TYR A 1 575 ? -10.614 17.192 13.215 1.00 97.62 575 TYR A O 1
ATOM 4529 N N . HIS A 1 576 ? -11.384 16.925 15.314 1.00 97.75 576 HIS A N 1
ATOM 4530 C CA . HIS A 1 576 ? -12.797 16.983 14.942 1.00 97.75 576 HIS A CA 1
ATOM 4531 C C . HIS A 1 576 ? -13.145 18.308 14.266 1.00 97.75 576 HIS A C 1
ATOM 4533 O O . HIS A 1 576 ? -13.750 18.308 13.194 1.00 97.75 576 HIS A O 1
ATOM 4539 N N . THR A 1 577 ? -12.720 19.428 14.851 1.00 98.00 577 THR A N 1
ATOM 4540 C CA . THR A 1 577 ? -12.998 20.770 14.325 1.00 98.00 577 THR A CA 1
ATOM 4541 C C . THR A 1 577 ? -12.402 20.966 12.928 1.00 98.00 577 THR A C 1
ATOM 4543 O O . THR A 1 577 ? -13.090 21.423 12.012 1.00 98.00 577 THR A O 1
ATOM 4546 N N . GLN A 1 578 ? -11.136 20.585 12.733 1.00 97.81 578 GLN A N 1
ATOM 4547 C CA . GLN A 1 578 ? -10.424 20.745 11.462 1.00 97.81 578 GLN A CA 1
ATOM 4548 C C . GLN A 1 578 ? -11.027 19.865 10.360 1.00 97.81 578 GLN A C 1
ATOM 4550 O O . GLN A 1 578 ? -11.331 20.352 9.267 1.00 97.81 578 GLN A O 1
ATOM 4555 N N . VAL A 1 579 ? -11.284 18.586 10.648 1.00 98.19 579 VAL A N 1
ATOM 4556 C CA . VAL A 1 579 ? -11.889 17.673 9.668 1.00 98.19 579 VAL A CA 1
ATOM 4557 C C . VAL A 1 579 ? -13.327 18.079 9.342 1.00 98.19 579 VAL A C 1
ATOM 4559 O O . VAL A 1 579 ? -13.708 18.046 8.173 1.00 98.19 579 VAL A O 1
ATOM 4562 N N . GLN A 1 580 ? -14.123 18.534 10.314 1.00 98.06 580 GLN A N 1
ATOM 4563 C CA . GLN A 1 580 ? -15.471 19.043 10.042 1.00 98.06 580 GLN A CA 1
ATOM 4564 C C . GLN A 1 580 ? -15.457 20.281 9.139 1.00 98.06 580 GLN A C 1
ATOM 4566 O O . GLN A 1 580 ? -16.278 20.370 8.225 1.00 98.06 580 GLN A O 1
ATOM 4571 N N . ALA A 1 581 ? -14.510 21.204 9.329 1.00 98.31 581 ALA A N 1
ATOM 4572 C CA . ALA A 1 581 ? -14.347 22.348 8.434 1.00 98.31 581 ALA A CA 1
ATOM 4573 C C . ALA A 1 581 ? -14.025 21.904 6.993 1.00 98.31 581 ALA A C 1
ATOM 4575 O O . ALA A 1 581 ? -14.583 22.441 6.034 1.00 98.31 581 ALA A O 1
ATOM 4576 N N . LEU A 1 582 ? -13.181 20.882 6.826 1.00 98.62 582 LEU A N 1
ATOM 4577 C CA . LEU A 1 582 ? -12.859 20.306 5.516 1.00 98.62 582 LEU A CA 1
ATOM 4578 C C . LEU A 1 582 ? -14.046 19.554 4.895 1.00 98.62 582 LEU A C 1
ATOM 4580 O O . LEU A 1 582 ? -14.265 19.655 3.689 1.00 98.62 582 LEU A O 1
ATOM 4584 N N . ILE A 1 583 ? -14.871 18.881 5.700 1.00 98.44 583 ILE A N 1
ATOM 4585 C CA . ILE A 1 583 ? -16.138 18.290 5.245 1.00 98.44 583 ILE A CA 1
ATOM 4586 C C . ILE A 1 583 ? -17.077 19.374 4.697 1.00 98.44 583 ILE A C 1
ATOM 4588 O O . ILE A 1 583 ? -17.677 19.180 3.640 1.00 98.44 583 ILE A O 1
ATOM 4592 N N . GLN A 1 584 ? -17.177 20.536 5.352 1.00 98.12 584 GLN A N 1
ATOM 4593 C CA . GLN A 1 584 ? -17.970 21.655 4.825 1.00 98.12 584 GLN A CA 1
ATOM 4594 C C . GLN A 1 584 ? -17.417 22.170 3.492 1.00 98.12 584 GLN A C 1
ATOM 4596 O O . GLN A 1 584 ? -18.195 22.407 2.567 1.00 98.12 584 GLN A O 1
ATOM 4601 N N . LYS A 1 585 ? -16.085 22.254 3.345 1.00 98.06 585 LYS A N 1
ATOM 4602 C CA . LYS A 1 585 ? -15.463 22.581 2.050 1.00 98.06 585 LYS A CA 1
ATOM 4603 C C . LYS A 1 585 ? -15.868 21.577 0.966 1.00 98.06 585 LYS A C 1
ATOM 4605 O O . LYS A 1 585 ? -16.268 22.009 -0.112 1.00 98.06 585 LYS A O 1
ATOM 4610 N N . LEU A 1 586 ? -15.850 20.270 1.256 1.00 98.38 586 LEU A N 1
ATOM 4611 C CA . LEU A 1 586 ? -16.300 19.229 0.317 1.00 98.38 586 LEU A CA 1
ATOM 4612 C C . LEU A 1 586 ? -17.781 19.379 -0.064 1.00 98.38 586 LEU A C 1
ATOM 4614 O O . LEU A 1 586 ? -18.129 19.210 -1.233 1.00 98.38 586 LEU A O 1
ATOM 4618 N N . TYR A 1 587 ? -18.657 19.718 0.889 1.00 97.69 587 TYR A N 1
ATOM 4619 C CA . TYR A 1 587 ? -20.074 19.966 0.599 1.00 97.69 587 TYR A CA 1
ATOM 4620 C C . TYR A 1 587 ? -20.291 21.199 -0.284 1.00 97.69 587 TYR A C 1
ATOM 4622 O O . TYR A 1 587 ? -21.163 21.160 -1.150 1.00 97.69 587 TYR A O 1
ATOM 4630 N N . SER A 1 588 ? -19.494 22.252 -0.084 1.00 96.62 588 SER A N 1
ATOM 4631 C CA . SER A 1 588 ? -19.560 23.505 -0.849 1.00 96.62 588 SER A CA 1
ATOM 4632 C C . SER A 1 588 ? -18.827 23.480 -2.195 1.00 96.62 588 SER A C 1
ATOM 4634 O O . SER A 1 588 ? -18.951 24.430 -2.966 1.00 96.62 588 SER A O 1
ATOM 4636 N N . TRP A 1 589 ? -18.034 22.437 -2.464 1.00 97.56 589 TRP A N 1
ATOM 4637 C CA . TRP A 1 589 ? -17.302 22.300 -3.721 1.00 97.56 589 TRP A CA 1
ATOM 4638 C C . TRP A 1 589 ? -18.276 22.110 -4.892 1.00 97.56 589 TRP A C 1
ATOM 4640 O O . TRP A 1 589 ? -19.263 21.384 -4.773 1.00 97.56 589 TRP A O 1
ATOM 4650 N N . ASP A 1 590 ? -17.988 22.777 -6.009 1.00 93.50 590 ASP A N 1
ATOM 4651 C CA . ASP A 1 590 ? -18.889 22.934 -7.152 1.00 93.50 590 ASP A CA 1
ATOM 4652 C C . ASP A 1 590 ? -18.226 22.402 -8.431 1.00 93.50 590 ASP A C 1
ATOM 4654 O O . ASP A 1 590 ? -17.354 23.057 -9.008 1.00 93.50 590 ASP A O 1
ATOM 4658 N N . SER A 1 591 ? -18.675 21.230 -8.893 1.00 92.38 591 SER A N 1
ATOM 4659 C CA . SER A 1 591 ? -18.171 20.566 -10.104 1.00 92.38 591 SER A CA 1
ATOM 4660 C C . SER A 1 591 ? -18.355 21.382 -11.382 1.00 92.38 591 SER A C 1
ATOM 4662 O O . SER A 1 591 ? -17.636 21.170 -12.359 1.00 92.38 591 SER A O 1
ATOM 4664 N N . SER A 1 592 ? -19.288 22.340 -11.413 1.00 89.88 592 SER A N 1
ATOM 4665 C CA . SER A 1 592 ? -19.523 23.159 -12.608 1.00 89.88 592 SER A CA 1
ATOM 4666 C C . SER A 1 592 ? -18.382 24.136 -12.910 1.00 89.88 592 SER A C 1
ATOM 4668 O O . SER A 1 592 ? -18.276 24.618 -14.038 1.00 89.88 592 SER A O 1
ATOM 4670 N N . ARG A 1 593 ? -17.519 24.409 -11.923 1.00 88.94 593 ARG A N 1
ATOM 4671 C CA . ARG A 1 593 ? -16.398 25.356 -12.030 1.00 88.94 593 ARG A CA 1
ATOM 4672 C C . ARG A 1 593 ? -15.073 24.694 -12.401 1.00 88.94 593 ARG A C 1
ATOM 4674 O O . ARG A 1 593 ? -14.084 25.401 -12.584 1.00 88.94 593 ARG A O 1
ATOM 4681 N N . CYS A 1 594 ? -15.043 23.369 -12.495 1.00 88.94 594 CYS A N 1
ATOM 4682 C CA . CYS A 1 594 ? -13.830 22.610 -12.767 1.00 88.94 594 CYS A CA 1
ATOM 4683 C C . CYS A 1 594 ? -13.594 22.436 -14.270 1.00 88.94 594 CYS A C 1
ATOM 4685 O O . CYS A 1 594 ? -14.530 22.348 -15.068 1.00 88.94 594 CYS A O 1
ATOM 4687 N N . PHE A 1 595 ? -12.320 22.329 -14.640 1.00 90.31 595 PHE A N 1
ATOM 4688 C CA . PHE A 1 595 ? -11.909 21.911 -15.976 1.00 90.31 595 PHE A CA 1
ATOM 4689 C C . PHE A 1 595 ? -11.721 20.398 -16.002 1.00 90.31 595 PHE A C 1
ATOM 4691 O O . PHE A 1 595 ? -11.151 19.824 -15.074 1.00 90.31 595 PHE A O 1
ATOM 4698 N N . TYR A 1 596 ? -12.177 19.768 -17.080 1.00 93.00 596 TYR A N 1
ATOM 4699 C CA . TYR A 1 596 ? -12.099 18.325 -17.269 1.00 93.00 596 TYR A CA 1
ATOM 4700 C C . TYR A 1 596 ? -11.285 17.980 -18.518 1.00 93.00 596 TYR A C 1
ATOM 4702 O O . TYR A 1 596 ? -11.176 18.818 -19.413 1.00 93.00 596 TYR A O 1
ATOM 4710 N N . PRO A 1 597 ? -10.723 16.759 -18.603 1.00 91.44 597 PRO A N 1
ATOM 4711 C CA . PRO A 1 597 ? -9.908 16.332 -19.744 1.00 91.44 597 PRO A CA 1
ATOM 4712 C C . PRO A 1 597 ? -10.597 16.435 -21.113 1.00 91.44 597 PRO A C 1
ATOM 4714 O O . PRO A 1 597 ? -9.914 16.538 -22.127 1.00 91.44 597 PRO A O 1
ATOM 4717 N N . SER A 1 598 ? -11.931 16.406 -21.151 1.00 90.75 598 SER A N 1
ATOM 4718 C CA . SER A 1 598 ? -12.744 16.556 -22.362 1.00 90.75 598 SER A CA 1
ATOM 4719 C C . SER A 1 598 ? -14.097 17.193 -22.040 1.00 90.75 598 SER A C 1
ATOM 4721 O O . SER A 1 598 ? -14.516 17.188 -20.884 1.00 90.75 598 SER A O 1
ATOM 4723 N N . ASP A 1 599 ? -14.831 17.613 -23.072 1.00 89.25 599 ASP A N 1
ATOM 4724 C CA . ASP A 1 599 ? -16.190 18.167 -22.947 1.00 89.25 599 ASP A CA 1
ATOM 4725 C C . ASP A 1 599 ? -17.277 17.119 -22.617 1.00 89.25 599 ASP A C 1
ATOM 4727 O O . ASP A 1 599 ? -18.447 17.475 -22.467 1.00 89.25 599 ASP A O 1
ATOM 4731 N N . ASP A 1 600 ? -16.918 15.831 -22.497 1.00 91.62 600 ASP A N 1
ATOM 4732 C CA . ASP A 1 600 ? -17.845 14.767 -22.087 1.00 91.62 600 ASP A CA 1
ATOM 4733 C C . ASP A 1 600 ? -18.464 15.088 -20.704 1.00 91.62 600 ASP A C 1
ATOM 4735 O O . ASP A 1 600 ? -17.743 15.149 -19.698 1.00 91.62 600 ASP A O 1
ATOM 4739 N N . PRO A 1 601 ? -19.798 15.270 -20.607 1.00 92.38 601 PRO A N 1
ATOM 4740 C CA . PRO A 1 601 ? -20.465 15.600 -19.349 1.00 92.38 601 PRO A CA 1
ATOM 4741 C C . PRO A 1 601 ? -20.315 14.514 -18.274 1.00 92.38 601 PRO A C 1
ATOM 4743 O O . PRO A 1 601 ? -20.482 14.815 -17.089 1.00 92.38 601 PRO A O 1
ATOM 4746 N N . LEU A 1 602 ? -19.971 13.277 -18.651 1.00 95.06 602 LEU A N 1
ATOM 4747 C CA . LEU A 1 602 ? -19.756 12.168 -17.720 1.00 95.06 602 LEU A CA 1
ATOM 4748 C C . LEU A 1 602 ? -18.599 12.420 -16.745 1.00 95.06 602 LEU A C 1
ATOM 4750 O O . LEU A 1 602 ? -18.602 11.864 -15.646 1.00 95.06 602 LEU A O 1
ATOM 4754 N N . TRP A 1 603 ? -17.658 13.310 -17.072 1.00 95.00 603 TRP A N 1
ATOM 4755 C CA . TRP A 1 603 ? -16.618 13.732 -16.132 1.00 95.00 603 TRP A CA 1
ATOM 4756 C C . TRP A 1 603 ? -17.180 14.339 -14.845 1.00 95.00 603 TRP A C 1
ATOM 4758 O O . TRP A 1 603 ? -16.632 14.105 -13.766 1.00 95.00 603 TRP A O 1
ATOM 4768 N N . ARG A 1 604 ? -18.310 15.056 -14.921 1.00 95.62 604 ARG A N 1
ATOM 4769 C CA . ARG A 1 604 ? -18.980 15.594 -13.726 1.00 95.62 604 ARG A CA 1
ATOM 4770 C C . ARG A 1 604 ? -19.550 14.478 -12.857 1.00 95.62 604 ARG A C 1
ATOM 4772 O O . ARG A 1 604 ? -19.448 14.554 -11.639 1.00 95.62 604 ARG A O 1
ATOM 4779 N N . CYS A 1 605 ? -20.083 13.420 -13.468 1.00 96.94 605 CYS A N 1
ATOM 4780 C CA . CYS A 1 605 ? -20.564 12.241 -12.747 1.00 96.94 605 CYS A CA 1
ATOM 4781 C C . CYS A 1 605 ? -19.423 11.546 -11.986 1.00 96.94 605 CYS A C 1
ATOM 4783 O O . CYS A 1 605 ? -19.580 11.210 -10.813 1.00 96.94 605 CYS A O 1
ATOM 4785 N N . VAL A 1 606 ? -18.259 11.377 -12.626 1.00 96.25 606 VAL A N 1
ATOM 4786 C CA . VAL A 1 606 ? -17.055 10.826 -11.976 1.00 96.25 606 VAL A CA 1
ATOM 4787 C C . VAL A 1 606 ? -16.604 11.729 -10.824 1.00 96.25 606 VAL A C 1
ATOM 4789 O O . VAL A 1 606 ? -16.354 11.257 -9.715 1.00 96.25 606 VAL A O 1
ATOM 4792 N N . ALA A 1 607 ? -16.562 13.041 -11.050 1.00 96.88 607 ALA A N 1
ATOM 4793 C CA . ALA A 1 607 ? -16.129 14.004 -10.049 1.00 96.88 607 ALA A CA 1
ATOM 4794 C C . ALA A 1 607 ? -17.048 14.049 -8.813 1.00 96.88 607 ALA A C 1
ATOM 4796 O O . ALA A 1 607 ? -16.553 14.037 -7.685 1.00 96.88 607 ALA A O 1
ATOM 4797 N N . GLU A 1 608 ? -18.372 14.028 -8.999 1.00 97.62 608 GLU A N 1
ATOM 4798 C CA . GLU A 1 608 ? -19.340 13.956 -7.893 1.00 97.62 608 GLU A CA 1
ATOM 4799 C C . GLU A 1 608 ? -19.227 12.643 -7.108 1.00 97.62 608 GLU A C 1
ATOM 4801 O O . GLU A 1 608 ? -19.279 12.644 -5.872 1.00 97.62 608 GLU A O 1
ATOM 4806 N N . ALA A 1 609 ? -18.979 11.523 -7.795 1.00 98.25 609 ALA A N 1
ATOM 4807 C CA . ALA A 1 609 ? -18.708 10.253 -7.133 1.00 98.25 609 ALA A CA 1
ATOM 4808 C C . ALA A 1 609 ? -17.445 10.338 -6.251 1.00 98.25 609 ALA A C 1
ATOM 4810 O O . ALA A 1 609 ? -17.463 9.900 -5.096 1.00 98.25 609 ALA A O 1
ATOM 4811 N N . PHE A 1 610 ? -16.365 10.965 -6.729 1.00 97.81 610 PHE A N 1
ATOM 4812 C CA . PHE A 1 610 ? -15.162 11.205 -5.921 1.00 97.81 610 PHE A CA 1
ATOM 4813 C C . PHE A 1 610 ? -15.397 12.178 -4.759 1.00 97.81 610 PHE A C 1
ATOM 4815 O O . PHE A 1 610 ? -14.891 11.944 -3.657 1.00 97.81 610 PHE A O 1
ATOM 4822 N N . ARG A 1 611 ? -16.207 13.224 -4.950 1.00 98.44 611 ARG A N 1
ATOM 4823 C CA . ARG A 1 611 ? -16.577 14.170 -3.886 1.00 98.44 611 ARG A CA 1
ATOM 4824 C C . ARG A 1 611 ? -17.252 13.457 -2.723 1.00 98.44 611 ARG A C 1
ATOM 4826 O O . ARG A 1 611 ? -16.788 13.545 -1.584 1.00 98.44 611 ARG A O 1
ATOM 4833 N N . HIS A 1 612 ? -18.295 12.683 -3.011 1.00 98.56 612 HIS A N 1
ATOM 4834 C CA . HIS A 1 612 ? -19.009 11.922 -1.989 1.00 98.56 612 HIS A CA 1
ATOM 4835 C C . HIS A 1 612 ? -18.179 10.776 -1.407 1.00 98.56 612 HIS A C 1
ATOM 4837 O O . HIS A 1 612 ? -18.338 10.448 -0.232 1.00 98.56 612 HIS A O 1
ATOM 4843 N N . THR A 1 613 ? -17.226 10.235 -2.166 1.00 98.00 613 THR A N 1
ATOM 4844 C CA . THR A 1 613 ? -16.228 9.290 -1.646 1.00 98.00 613 THR A CA 1
ATOM 4845 C C . THR A 1 613 ? -15.347 9.929 -0.570 1.00 98.00 613 THR A C 1
ATOM 4847 O O . THR A 1 613 ? -15.137 9.334 0.491 1.00 98.00 613 THR A O 1
ATOM 4850 N N . CYS A 1 614 ? -14.869 11.155 -0.803 1.00 98.38 614 CYS A N 1
ATOM 4851 C CA . CYS A 1 614 ? -14.070 11.905 0.168 1.00 98.38 614 CYS A CA 1
ATOM 4852 C C . CYS A 1 614 ? -14.893 12.267 1.413 1.00 98.38 614 CYS A C 1
ATOM 4854 O O . CYS A 1 614 ? -14.425 12.060 2.532 1.00 98.38 614 CYS A O 1
ATOM 4856 N N . ILE A 1 615 ? -16.136 12.731 1.228 1.00 98.56 615 ILE A N 1
ATOM 4857 C CA . ILE A 1 615 ? -17.068 13.039 2.328 1.00 98.56 615 ILE A CA 1
ATOM 4858 C C . ILE A 1 615 ? -17.305 11.795 3.186 1.00 98.56 615 ILE A C 1
ATOM 4860 O O . ILE A 1 615 ? -17.187 11.845 4.410 1.00 98.56 615 ILE A O 1
ATOM 4864 N N . LEU A 1 616 ? -17.613 10.665 2.545 1.00 97.38 616 LEU A N 1
ATOM 4865 C CA . LEU A 1 616 ? -17.853 9.404 3.233 1.00 97.38 616 LEU A CA 1
ATOM 4866 C C . LEU A 1 616 ? -16.622 8.969 4.033 1.00 97.38 616 LEU A C 1
ATOM 4868 O O . LEU A 1 616 ? -16.738 8.616 5.208 1.00 97.38 616 LEU A O 1
ATOM 4872 N N . ARG A 1 617 ? -15.427 9.044 3.433 1.00 96.12 617 ARG A N 1
ATOM 4873 C CA . ARG A 1 617 ? -14.188 8.694 4.133 1.00 96.12 617 ARG A CA 1
ATOM 4874 C C . ARG A 1 617 ? -13.924 9.596 5.337 1.00 96.12 617 ARG A C 1
ATOM 4876 O O . ARG A 1 617 ? -13.496 9.075 6.366 1.00 96.12 617 ARG A O 1
ATOM 4883 N N . ALA A 1 618 ? -14.173 10.898 5.212 1.00 97.88 618 ALA A N 1
ATOM 4884 C CA . ALA A 1 618 ? -13.971 11.879 6.272 1.00 97.88 618 ALA A CA 1
ATOM 4885 C C . ALA A 1 618 ? -14.891 11.628 7.476 1.00 97.88 618 ALA A C 1
ATOM 4887 O O . ALA A 1 618 ? -14.425 11.608 8.611 1.00 97.88 618 ALA A O 1
ATOM 4888 N N . TRP A 1 619 ? -16.171 11.321 7.247 1.00 97.50 619 TRP A N 1
ATOM 4889 C CA . TRP A 1 619 ? -17.068 10.916 8.335 1.00 97.50 619 TRP A CA 1
ATOM 4890 C C . TRP A 1 619 ? -16.603 9.625 9.015 1.00 97.50 619 TRP A C 1
ATOM 4892 O O . TRP A 1 619 ? -16.544 9.563 10.239 1.00 97.50 619 TRP A O 1
ATOM 4902 N N . ARG A 1 620 ? -16.160 8.633 8.232 1.00 95.06 620 ARG A N 1
ATOM 4903 C CA . ARG A 1 620 ? -15.584 7.378 8.751 1.00 95.06 620 ARG A CA 1
ATOM 4904 C C . ARG A 1 620 ? -14.267 7.561 9.513 1.00 95.06 620 ARG A C 1
ATOM 4906 O O . ARG A 1 620 ? -13.854 6.650 10.223 1.00 95.06 620 ARG A O 1
ATOM 4913 N N . LEU A 1 621 ? -13.569 8.678 9.310 1.00 95.06 621 LEU A N 1
ATOM 4914 C CA . LEU A 1 621 ? -12.361 9.051 10.048 1.00 95.06 621 LEU A CA 1
ATOM 4915 C C . LEU A 1 621 ? -12.683 9.686 11.404 1.00 95.06 621 LEU A C 1
ATOM 4917 O O . LEU A 1 621 ? -11.918 9.496 12.345 1.00 95.06 621 LEU A O 1
ATOM 4921 N N . LEU A 1 622 ? -13.784 10.434 11.494 1.00 95.94 622 LEU A N 1
ATOM 4922 C CA . LEU A 1 622 ? -14.261 11.014 12.749 1.00 95.94 622 LEU A CA 1
ATOM 4923 C C . LEU A 1 622 ? -14.875 9.948 13.656 1.00 95.94 622 LEU A C 1
ATOM 4925 O O . LEU A 1 622 ? -14.560 9.892 14.838 1.00 95.94 622 LEU A O 1
ATOM 4929 N N . ASP A 1 623 ? -15.707 9.076 13.086 1.00 94.50 623 ASP A N 1
ATOM 4930 C CA . ASP A 1 623 ? -16.322 7.972 13.816 1.00 94.50 623 ASP A CA 1
ATOM 4931 C C . ASP A 1 623 ? -16.374 6.700 12.945 1.00 94.50 623 ASP A C 1
ATOM 4933 O O . ASP A 1 623 ? -17.229 6.559 12.060 1.00 94.50 623 ASP A O 1
ATOM 4937 N N . PRO A 1 624 ? -15.462 5.734 13.166 1.00 91.75 624 PRO A N 1
ATOM 4938 C CA . PRO A 1 624 ? -15.477 4.472 12.434 1.00 91.75 624 PRO A CA 1
ATOM 4939 C C . PRO A 1 624 ? -16.630 3.546 12.857 1.00 91.75 624 PRO A C 1
ATOM 4941 O O . PRO A 1 624 ? -16.959 2.623 12.104 1.00 91.75 624 PRO A O 1
ATOM 4944 N N . THR A 1 625 ? -17.225 3.775 14.033 1.00 92.56 625 THR A N 1
ATOM 4945 C CA . THR A 1 625 ? -18.264 2.932 14.647 1.00 92.56 625 THR A CA 1
ATOM 4946 C C . THR A 1 625 ? -19.682 3.370 14.302 1.00 92.56 625 THR A C 1
ATOM 4948 O O . THR A 1 625 ? -20.597 2.549 14.373 1.00 92.56 625 THR A O 1
ATOM 4951 N N . GLU A 1 626 ? -19.857 4.621 13.869 1.00 94.69 626 GLU A N 1
ATOM 4952 C CA . GLU A 1 626 ? -21.138 5.183 13.444 1.00 94.69 626 GLU A CA 1
ATOM 4953 C C . GLU A 1 626 ? -21.894 4.238 12.499 1.00 94.69 626 GLU A C 1
ATOM 4955 O O . GLU A 1 626 ? -21.329 3.769 11.517 1.00 94.69 626 GLU A O 1
ATOM 4960 N N . SER A 1 627 ? -23.183 3.985 12.737 1.00 95.19 627 SER A N 1
ATOM 4961 C CA . SER A 1 627 ? -23.971 3.082 11.892 1.00 95.19 627 SER A CA 1
ATOM 4962 C C . SER A 1 627 ? -23.907 3.451 10.407 1.00 95.19 627 SER A C 1
ATOM 4964 O O . SER A 1 627 ? -24.013 4.614 10.012 1.00 95.19 627 SER A O 1
ATOM 4966 N N . ALA A 1 628 ? -23.821 2.434 9.546 1.00 94.19 628 ALA A N 1
ATOM 4967 C CA . ALA A 1 628 ? -23.988 2.633 8.110 1.00 94.19 628 ALA A CA 1
ATOM 4968 C C . ALA A 1 628 ? -25.379 3.195 7.758 1.00 94.19 628 ALA A C 1
ATOM 4970 O O . ALA A 1 628 ? -25.508 3.852 6.733 1.00 94.19 628 ALA A O 1
ATOM 4971 N N . SER A 1 629 ? -26.403 3.016 8.601 1.00 94.50 629 SER A N 1
ATOM 4972 C CA . SER A 1 629 ? -27.745 3.577 8.388 1.00 94.50 629 SER A CA 1
ATOM 4973 C C . SER A 1 629 ? -27.872 5.067 8.695 1.00 94.50 629 SER A C 1
ATOM 4975 O O . SER A 1 629 ? -28.936 5.633 8.441 1.00 94.50 629 SER A O 1
ATOM 4977 N N . THR A 1 630 ? -26.835 5.718 9.232 1.00 97.06 630 THR A N 1
ATOM 4978 C CA . THR A 1 630 ? -26.885 7.158 9.502 1.00 97.06 630 THR A CA 1
ATOM 4979 C C . THR A 1 630 ? -27.190 7.933 8.208 1.00 97.06 630 THR A C 1
ATOM 4981 O O . THR A 1 630 ? -26.532 7.694 7.189 1.00 97.06 630 THR A O 1
ATOM 4984 N N . PRO A 1 631 ? -28.117 8.918 8.228 1.00 97.00 631 PRO A N 1
ATOM 4985 C CA . PRO A 1 631 ? -28.521 9.663 7.035 1.00 97.00 631 PRO A CA 1
ATOM 4986 C C . PRO A 1 631 ? -27.358 10.241 6.224 1.00 97.00 631 PRO A C 1
ATOM 4988 O O . PRO A 1 631 ? -27.302 10.027 5.021 1.00 97.00 631 PRO A O 1
ATOM 4991 N N . ARG A 1 632 ? -26.374 10.888 6.867 1.00 94.62 632 ARG A N 1
ATOM 4992 C CA . ARG A 1 632 ? -25.202 11.461 6.169 1.00 94.62 632 ARG A CA 1
ATOM 4993 C C . ARG A 1 632 ? -24.357 10.424 5.419 1.00 94.62 632 ARG A C 1
ATOM 4995 O O . ARG A 1 632 ? -23.809 10.744 4.366 1.00 94.62 632 ARG A O 1
ATOM 5002 N N . ILE A 1 633 ? -24.269 9.195 5.935 1.00 97.56 633 ILE A N 1
ATOM 5003 C CA . ILE A 1 633 ? -23.562 8.089 5.279 1.00 97.56 633 ILE A CA 1
ATOM 5004 C C . ILE A 1 633 ? -24.356 7.651 4.047 1.00 97.56 633 ILE A C 1
ATOM 5006 O O . ILE A 1 633 ? -23.815 7.631 2.942 1.00 97.56 633 ILE A O 1
ATOM 5010 N N . GLN A 1 634 ? -25.657 7.393 4.210 1.00 97.81 634 GLN A N 1
ATOM 5011 C CA . GLN A 1 634 ? -26.519 6.946 3.112 1.00 97.81 634 GLN A CA 1
ATOM 5012 C C . GLN A 1 634 ? -26.728 8.011 2.027 1.00 97.81 634 GLN A C 1
ATOM 5014 O O . GLN A 1 634 ? -26.821 7.653 0.854 1.00 97.81 634 GLN A O 1
ATOM 5019 N N . THR A 1 635 ? -26.725 9.306 2.367 1.00 98.12 635 THR A N 1
ATOM 5020 C CA . THR A 1 635 ? -26.719 10.397 1.379 1.00 98.12 635 THR A CA 1
ATOM 5021 C C . THR A 1 635 ? -25.510 10.284 0.457 1.00 98.12 635 THR A C 1
ATOM 5023 O O . THR A 1 635 ? -25.667 10.351 -0.758 1.00 98.12 635 THR A O 1
ATOM 5026 N N . SER A 1 636 ? -24.312 10.064 1.008 1.00 98.38 636 SER A N 1
ATOM 5027 C CA . SER A 1 636 ? -23.103 9.912 0.193 1.00 98.38 636 SER A CA 1
ATOM 5028 C C . SER A 1 636 ? -23.084 8.603 -0.591 1.00 98.38 636 SER A C 1
ATOM 5030 O O . SER A 1 636 ? -22.721 8.624 -1.761 1.00 98.38 636 SER A O 1
ATOM 5032 N N . VAL A 1 637 ? -23.521 7.483 0.000 1.00 98.50 637 VAL A N 1
ATOM 5033 C CA . VAL A 1 637 ? -23.663 6.206 -0.726 1.00 98.50 637 VAL A CA 1
ATOM 5034 C C . VAL A 1 637 ? -24.585 6.379 -1.934 1.00 98.50 637 VAL A C 1
ATOM 5036 O O . VAL A 1 637 ? -24.202 6.035 -3.047 1.00 98.50 637 VAL A O 1
ATOM 5039 N N . THR A 1 638 ? -25.766 6.964 -1.729 1.00 98.38 638 THR A N 1
ATOM 5040 C CA . THR A 1 638 ? -26.760 7.187 -2.789 1.00 98.38 638 THR A CA 1
ATOM 5041 C C . THR A 1 638 ? -26.208 8.107 -3.872 1.00 98.38 638 THR A C 1
ATOM 5043 O O . THR A 1 638 ? -26.228 7.742 -5.041 1.00 98.38 638 THR A O 1
ATOM 5046 N N . ALA A 1 639 ? -25.609 9.239 -3.493 1.00 98.38 639 ALA A N 1
ATOM 5047 C CA . ALA A 1 639 ? -25.038 10.182 -4.450 1.00 98.38 639 ALA A CA 1
ATOM 5048 C C . ALA A 1 639 ? -23.920 9.566 -5.308 1.00 98.38 639 ALA A C 1
ATOM 5050 O O . ALA A 1 639 ? -23.844 9.851 -6.503 1.00 98.38 639 ALA A O 1
ATOM 5051 N N . ILE A 1 640 ? -23.080 8.690 -4.737 1.00 98.62 640 ILE A N 1
ATOM 5052 C CA . ILE A 1 640 ? -22.078 7.942 -5.509 1.00 98.62 640 ILE A CA 1
ATOM 5053 C C . ILE A 1 640 ? -22.767 7.021 -6.521 1.00 98.62 640 ILE A C 1
ATOM 5055 O O . ILE A 1 640 ? -22.437 7.062 -7.705 1.00 98.62 640 ILE A O 1
ATOM 5059 N N . LEU A 1 641 ? -23.713 6.187 -6.076 1.00 98.38 641 LEU A N 1
ATOM 5060 C CA . LEU A 1 641 ? -24.360 5.205 -6.951 1.00 98.38 641 LEU A CA 1
ATOM 5061 C C . LEU A 1 641 ? -25.181 5.874 -8.063 1.00 98.38 641 LEU A C 1
ATOM 5063 O O . LEU A 1 641 ? -25.072 5.449 -9.213 1.00 98.38 641 LEU A O 1
ATOM 5067 N N . ASP A 1 642 ? -25.920 6.938 -7.742 1.00 98.06 642 ASP A N 1
ATOM 5068 C CA . ASP A 1 642 ? -26.720 7.714 -8.694 1.00 98.06 642 ASP A CA 1
ATOM 5069 C C . ASP A 1 642 ? -25.833 8.421 -9.723 1.00 98.06 642 ASP A C 1
ATOM 5071 O O . ASP A 1 642 ? -26.109 8.372 -10.922 1.00 98.06 642 ASP A O 1
ATOM 5075 N N . SER A 1 643 ? -24.724 9.029 -9.287 1.00 97.62 643 SER A N 1
ATOM 5076 C CA . SER A 1 643 ? -23.772 9.661 -10.210 1.00 97.62 643 SER A CA 1
ATOM 5077 C C . SER A 1 643 ? -23.214 8.633 -11.194 1.00 97.62 643 SER A C 1
ATOM 5079 O O . SER A 1 643 ? -23.209 8.859 -12.402 1.00 97.62 643 SER A O 1
ATOM 5081 N N . LEU A 1 644 ? -22.814 7.459 -10.700 1.00 96.62 644 LEU A N 1
ATOM 5082 C CA . LEU A 1 644 ? -22.212 6.417 -11.530 1.00 96.62 644 LEU A CA 1
ATOM 5083 C C . LEU A 1 644 ? -23.206 5.628 -12.381 1.00 96.62 644 LEU A C 1
ATOM 5085 O O . LEU A 1 644 ? -22.783 5.011 -13.357 1.00 96.62 644 LEU A O 1
ATOM 5089 N N . ALA A 1 645 ? -24.503 5.673 -12.074 1.00 96.81 645 ALA A N 1
ATOM 5090 C CA . ALA A 1 645 ? -25.545 5.103 -12.930 1.00 96.81 645 ALA A CA 1
ATOM 5091 C C . ALA A 1 645 ? -25.614 5.778 -14.308 1.00 96.81 645 ALA A C 1
ATOM 5093 O O . ALA A 1 645 ? -26.044 5.155 -15.276 1.00 96.81 645 ALA A O 1
ATOM 5094 N N . HIS A 1 646 ? -25.144 7.023 -14.412 1.00 96.56 646 HIS A N 1
ATOM 5095 C CA . HIS A 1 646 ? -25.091 7.761 -15.672 1.00 96.56 646 HIS A CA 1
ATOM 5096 C C . HIS A 1 646 ? -23.894 7.377 -16.549 1.00 96.56 646 HIS A C 1
ATOM 5098 O O . HIS A 1 646 ? -23.927 7.635 -17.748 1.00 96.56 646 HIS A O 1
ATOM 5104 N N . VAL A 1 647 ? -22.845 6.767 -15.984 1.00 95.25 647 VAL A N 1
ATOM 5105 C CA . VAL A 1 647 ? -21.641 6.368 -16.728 1.00 95.25 647 VAL A CA 1
ATOM 5106 C C . VAL A 1 647 ? -21.882 4.985 -17.336 1.00 95.25 647 VAL A C 1
ATOM 5108 O O . VAL A 1 647 ? -21.999 4.020 -16.586 1.00 95.25 647 VAL A O 1
ATOM 5111 N N . PRO A 1 648 ? -21.944 4.808 -18.666 1.00 93.44 648 PRO A N 1
ATOM 5112 C CA . PRO A 1 648 ? -22.174 3.487 -19.249 1.00 93.44 648 PRO A CA 1
ATOM 5113 C C . PRO A 1 648 ? -21.010 2.527 -18.978 1.00 93.44 648 PRO A C 1
ATOM 5115 O O . PRO A 1 648 ? -19.849 2.927 -19.041 1.00 93.44 648 PRO A O 1
ATOM 5118 N N . GLY A 1 649 ? -21.298 1.237 -18.783 1.00 87.81 649 GLY A N 1
ATOM 5119 C CA . GLY A 1 649 ? -20.269 0.192 -18.647 1.00 87.81 649 GLY A CA 1
ATOM 5120 C C . GLY A 1 649 ? -19.381 0.009 -19.886 1.00 87.81 649 GLY A C 1
ATOM 5121 O O . GLY A 1 649 ? -18.370 -0.676 -19.834 1.00 87.81 649 GLY A O 1
ATOM 5122 N N . THR A 1 650 ? -19.730 0.617 -21.022 1.00 86.81 650 THR A N 1
ATOM 5123 C CA . THR A 1 650 ? -18.925 0.634 -22.254 1.00 86.81 650 THR A CA 1
ATOM 5124 C C . THR A 1 650 ? -18.044 1.879 -22.388 1.00 86.81 650 THR A C 1
ATOM 5126 O O . THR A 1 650 ? -17.170 1.906 -23.263 1.00 86.81 650 THR A O 1
ATOM 5129 N N . ASN A 1 651 ? -18.231 2.892 -21.539 1.00 88.88 651 ASN A N 1
ATOM 5130 C CA . ASN A 1 651 ? -17.443 4.120 -21.559 1.00 88.88 651 ASN A CA 1
ATOM 5131 C C . ASN A 1 651 ? -16.131 3.925 -20.761 1.00 88.88 651 ASN A C 1
ATOM 5133 O O . ASN A 1 651 ? -16.185 3.359 -19.671 1.00 88.88 651 ASN A O 1
ATOM 5137 N N . PRO A 1 652 ? -14.960 4.377 -21.258 1.00 86.25 652 PRO A N 1
ATOM 5138 C CA . PRO A 1 652 ? -13.677 4.238 -20.554 1.00 86.25 652 PRO A CA 1
ATOM 5139 C C . PRO A 1 652 ? -13.639 4.843 -19.147 1.00 86.25 652 PRO A C 1
ATOM 5141 O O . PRO A 1 652 ? -12.937 4.328 -18.282 1.00 86.25 652 PRO A O 1
ATOM 5144 N N . LEU A 1 653 ? -14.428 5.888 -18.879 1.00 90.81 653 LEU A N 1
ATOM 5145 C CA . LEU A 1 653 ? -14.474 6.548 -17.574 1.00 90.81 653 LEU A CA 1
ATOM 5146 C C . LEU A 1 653 ? -14.901 5.610 -16.444 1.00 90.81 653 LEU A C 1
ATOM 5148 O O . LEU A 1 653 ? -14.575 5.875 -15.290 1.00 90.81 653 LEU A O 1
ATOM 5152 N N . ILE A 1 654 ? -15.594 4.502 -16.734 1.00 89.62 654 ILE A N 1
ATOM 5153 C CA . ILE A 1 654 ? -15.989 3.548 -15.694 1.00 89.62 654 ILE A CA 1
ATOM 5154 C C . ILE A 1 654 ? -14.780 2.933 -14.973 1.00 89.62 654 ILE A C 1
ATOM 5156 O O . ILE A 1 654 ? -14.861 2.684 -13.772 1.00 89.62 654 ILE A O 1
ATOM 5160 N N . GLU A 1 655 ? -13.641 2.782 -15.660 1.00 86.62 655 GLU A N 1
ATOM 5161 C CA . GLU A 1 655 ? -12.398 2.215 -15.111 1.00 86.62 655 GLU A CA 1
ATOM 5162 C C . GLU A 1 655 ? -11.823 3.075 -13.967 1.00 86.62 655 GLU A C 1
ATOM 5164 O O . GLU A 1 655 ? -11.160 2.556 -13.071 1.00 86.62 655 GLU A O 1
ATOM 5169 N N . LEU A 1 656 ? -12.173 4.368 -13.915 1.00 89.50 656 LEU A N 1
ATOM 5170 C CA . LEU A 1 656 ? -11.762 5.296 -12.856 1.00 89.50 656 LEU A CA 1
ATOM 5171 C C . LEU A 1 656 ? -12.508 5.081 -11.526 1.00 89.50 656 LEU A C 1
ATOM 5173 O O . LEU A 1 656 ? -12.112 5.611 -10.489 1.00 89.50 656 LEU A O 1
ATOM 5177 N N . ASN A 1 657 ? -13.609 4.321 -11.537 1.00 91.25 657 ASN A N 1
ATOM 5178 C CA . ASN A 1 657 ? -14.612 4.351 -10.470 1.00 91.25 657 ASN A CA 1
ATOM 5179 C C . ASN A 1 657 ? -14.580 3.154 -9.512 1.00 91.25 657 ASN A C 1
ATOM 5181 O O . ASN A 1 657 ? -15.490 3.006 -8.695 1.00 91.25 657 ASN A O 1
ATOM 5185 N N . VAL A 1 658 ? -13.527 2.328 -9.545 1.00 88.12 658 VAL A N 1
ATOM 5186 C CA . VAL A 1 658 ? -13.353 1.211 -8.592 1.00 88.12 658 VAL A CA 1
ATOM 5187 C C . VAL A 1 658 ? -13.458 1.705 -7.148 1.00 88.12 658 VAL A C 1
ATOM 5189 O O . VAL A 1 658 ? -14.142 1.100 -6.323 1.00 88.12 658 VAL A O 1
ATOM 5192 N N . MET A 1 659 ? -12.825 2.840 -6.851 1.00 88.25 659 MET A N 1
ATOM 5193 C CA . MET A 1 659 ? -12.783 3.394 -5.505 1.00 88.25 659 MET A CA 1
ATOM 5194 C C . MET A 1 659 ? -14.115 3.965 -5.014 1.00 88.25 659 MET A C 1
ATOM 5196 O O . MET A 1 659 ? -14.565 3.537 -3.945 1.00 88.25 659 MET A O 1
ATOM 5200 N N . PRO A 1 660 ? -14.785 4.854 -5.764 1.00 95.69 660 PRO A N 1
ATOM 5201 C CA . PRO A 1 660 ? -16.140 5.262 -5.426 1.00 95.69 660 PRO A CA 1
ATOM 5202 C C . PRO A 1 660 ? -17.114 4.087 -5.259 1.00 95.69 660 PRO A C 1
ATOM 5204 O O . PRO A 1 660 ? -17.808 4.012 -4.243 1.00 95.69 660 PRO A O 1
ATOM 5207 N N . LEU A 1 661 ? -17.115 3.118 -6.185 1.00 95.25 661 LEU A N 1
ATOM 5208 C CA . LEU A 1 661 ? -17.986 1.938 -6.109 1.00 95.25 661 LEU A CA 1
ATOM 5209 C C . LEU A 1 661 ? -17.725 1.106 -4.856 1.00 95.25 661 LEU A C 1
ATOM 5211 O O . LEU A 1 661 ? -18.670 0.704 -4.179 1.00 95.25 661 LEU A O 1
ATOM 5215 N N . PHE A 1 662 ? -16.458 0.864 -4.520 1.00 92.88 662 PHE A N 1
ATOM 5216 C CA . PHE A 1 662 ? -16.112 0.130 -3.310 1.00 92.88 662 PHE A CA 1
ATOM 5217 C C . PHE A 1 662 ? -16.555 0.879 -2.049 1.00 92.88 662 PHE A C 1
ATOM 5219 O O . PHE A 1 662 ? -17.141 0.272 -1.155 1.00 92.88 662 PHE A O 1
ATOM 5226 N N . MET A 1 663 ? -16.314 2.191 -1.968 1.00 94.06 663 MET A N 1
ATOM 5227 C CA . MET A 1 663 ? -16.693 2.988 -0.797 1.00 94.06 663 MET A CA 1
ATOM 5228 C C . MET A 1 663 ? -18.214 3.008 -0.599 1.00 94.06 663 MET A C 1
ATOM 5230 O O . MET A 1 663 ? -18.687 2.764 0.510 1.00 94.06 663 MET A O 1
ATOM 5234 N N . ALA A 1 664 ? -18.984 3.186 -1.675 1.00 97.25 664 ALA A N 1
ATOM 5235 C CA . ALA A 1 664 ? -20.440 3.068 -1.630 1.00 97.25 664 ALA A CA 1
ATOM 5236 C C . ALA A 1 664 ? -20.903 1.638 -1.293 1.00 97.25 664 ALA A C 1
ATOM 5238 O O . ALA A 1 664 ? -21.840 1.446 -0.518 1.00 97.25 664 ALA A O 1
ATOM 5239 N N . GLY A 1 665 ? -20.236 0.617 -1.837 1.00 96.44 665 GLY A N 1
ATOM 5240 C CA . GLY A 1 665 ? -20.534 -0.792 -1.583 1.00 96.44 665 GLY A CA 1
ATOM 5241 C C . GLY A 1 665 ? -20.319 -1.203 -0.130 1.00 96.44 665 GLY A C 1
ATOM 5242 O O . GLY A 1 665 ? -21.153 -1.914 0.436 1.00 96.44 665 GLY A O 1
ATOM 5243 N N . ALA A 1 666 ? -19.243 -0.731 0.504 1.00 94.38 666 ALA A N 1
ATOM 5244 C CA . ALA A 1 666 ? -18.930 -1.051 1.894 1.00 94.38 666 ALA A CA 1
ATOM 5245 C C . ALA A 1 666 ? -20.059 -0.598 2.835 1.00 94.38 666 ALA A C 1
ATOM 5247 O O . ALA A 1 666 ? -20.464 -1.341 3.734 1.00 94.38 666 ALA A O 1
ATOM 5248 N N . ASP A 1 667 ? -20.649 0.564 2.556 1.00 95.94 667 ASP A N 1
ATOM 5249 C CA . ASP A 1 667 ? -21.743 1.154 3.333 1.00 95.94 667 ASP A CA 1
ATOM 5250 C C . ASP A 1 667 ? -23.141 0.926 2.729 1.00 95.94 667 ASP A C 1
ATOM 5252 O O . ASP A 1 667 ? -24.142 1.430 3.237 1.00 95.94 667 ASP A O 1
ATOM 5256 N N . SER A 1 668 ? -23.250 0.080 1.699 1.00 95.94 668 SER A N 1
ATOM 5257 C CA . SER A 1 668 ? -24.536 -0.318 1.123 1.00 95.94 668 SER A CA 1
ATOM 5258 C C . SER A 1 668 ? -25.296 -1.283 2.036 1.00 95.94 668 SER A C 1
ATOM 5260 O O . SER A 1 668 ? -24.827 -2.375 2.394 1.00 95.94 668 SER A O 1
ATOM 5262 N N . LEU A 1 669 ? -26.525 -0.904 2.381 1.00 92.31 669 LEU A N 1
ATOM 5263 C CA . LEU A 1 669 ? -27.404 -1.701 3.239 1.00 92.31 669 LEU A CA 1
ATOM 5264 C C . LEU A 1 669 ? -28.272 -2.677 2.447 1.00 92.31 669 LEU A C 1
ATOM 5266 O O . LEU A 1 669 ? -28.417 -3.828 2.857 1.00 92.31 669 LEU A O 1
ATOM 5270 N N . SER A 1 670 ? -28.811 -2.243 1.305 1.00 92.88 670 SER A N 1
ATOM 5271 C CA . SER A 1 670 ? -29.747 -3.054 0.530 1.00 92.88 670 SER A CA 1
ATOM 5272 C C . SER A 1 670 ? -29.025 -4.111 -0.325 1.00 92.88 670 SER A C 1
ATOM 5274 O O . SER A 1 670 ? -27.970 -3.822 -0.902 1.00 92.88 670 SER A O 1
ATOM 5276 N N . PRO A 1 671 ? -29.591 -5.324 -0.477 1.00 93.31 671 PRO A N 1
ATOM 5277 C CA . PRO A 1 671 ? -29.073 -6.319 -1.417 1.00 93.31 671 PRO A CA 1
ATOM 5278 C C . PRO A 1 671 ? -28.999 -5.802 -2.860 1.00 93.31 671 PRO A C 1
ATOM 5280 O O . PRO A 1 671 ? -28.057 -6.130 -3.573 1.00 93.31 671 PRO A O 1
ATOM 5283 N N . HIS A 1 672 ? -29.945 -4.949 -3.267 1.00 93.75 672 HIS A N 1
ATOM 5284 C CA . HIS A 1 672 ? -29.983 -4.348 -4.602 1.00 93.75 672 HIS A CA 1
ATOM 5285 C C . HIS A 1 672 ? -28.771 -3.445 -4.857 1.00 93.75 672 HIS A C 1
ATOM 5287 O O . HIS A 1 672 ? -28.091 -3.611 -5.863 1.00 93.75 672 HIS A O 1
ATOM 5293 N N . SER A 1 673 ? -28.446 -2.545 -3.923 1.00 94.12 673 SER A N 1
ATOM 5294 C CA . SER A 1 673 ? -27.276 -1.662 -4.026 1.00 94.12 673 SER A CA 1
ATOM 5295 C C . SER A 1 673 ? -25.971 -2.462 -4.038 1.00 94.12 673 SER A C 1
ATOM 5297 O O . SER A 1 673 ? -25.077 -2.174 -4.828 1.00 94.12 673 SER A O 1
ATOM 5299 N N . ARG A 1 674 ? -25.874 -3.515 -3.214 1.00 95.44 674 ARG A N 1
ATOM 5300 C CA . ARG A 1 674 ? -24.711 -4.420 -3.199 1.00 95.44 674 ARG A CA 1
ATOM 5301 C C . ARG A 1 674 ? -24.549 -5.153 -4.527 1.00 95.44 674 ARG A C 1
ATOM 5303 O O . ARG A 1 674 ? -23.448 -5.197 -5.066 1.00 95.44 674 ARG A O 1
ATOM 5310 N N . HIS A 1 675 ? -25.643 -5.689 -5.068 1.00 95.06 675 HIS A N 1
ATOM 5311 C CA . HIS A 1 675 ? -25.639 -6.353 -6.368 1.00 95.06 675 HIS A CA 1
ATOM 5312 C C . HIS A 1 675 ? -25.263 -5.388 -7.494 1.00 95.06 675 HIS A C 1
ATOM 5314 O O . HIS A 1 675 ? -24.427 -5.728 -8.323 1.00 95.06 675 HIS A O 1
ATOM 5320 N N . TYR A 1 676 ? -25.810 -4.170 -7.482 1.00 95.62 676 TYR A N 1
ATOM 5321 C CA . TYR A 1 676 ? -25.439 -3.123 -8.427 1.00 95.62 676 TYR A CA 1
ATOM 5322 C C . TYR A 1 676 ? -23.935 -2.832 -8.371 1.00 95.62 676 TYR A C 1
ATOM 5324 O O . TYR A 1 676 ? -23.277 -2.865 -9.403 1.00 95.62 676 TYR A O 1
ATOM 5332 N N . VAL A 1 677 ? -23.352 -2.648 -7.182 1.00 95.12 677 VAL A N 1
ATOM 5333 C CA . VAL A 1 677 ? -21.899 -2.446 -7.041 1.00 95.12 677 VAL A CA 1
ATOM 5334 C C . VAL A 1 677 ? -21.104 -3.614 -7.631 1.00 95.12 677 VAL A C 1
ATOM 5336 O O . VAL A 1 677 ? -20.170 -3.373 -8.391 1.00 95.12 677 VAL A O 1
ATOM 5339 N N . LEU A 1 678 ? -21.479 -4.865 -7.340 1.00 92.88 678 LEU A N 1
ATOM 5340 C CA . LEU A 1 678 ? -20.810 -6.036 -7.922 1.00 92.88 678 LEU A CA 1
ATOM 5341 C C . LEU A 1 678 ? -20.929 -6.077 -9.449 1.00 92.88 678 LEU A C 1
ATOM 5343 O O . LEU A 1 678 ? -19.941 -6.352 -10.125 1.00 92.88 678 LEU A O 1
ATOM 5347 N N . LEU A 1 679 ? -22.105 -5.756 -9.995 1.00 93.25 679 LEU A N 1
ATOM 5348 C CA . LEU A 1 679 ? -22.320 -5.659 -11.437 1.00 93.25 679 LEU A CA 1
ATOM 5349 C C . LEU A 1 679 ? -21.380 -4.616 -12.054 1.00 93.25 679 LEU A C 1
ATOM 5351 O O . LEU A 1 679 ? -20.654 -4.928 -12.993 1.00 93.25 679 LEU A O 1
ATOM 5355 N N . ARG A 1 680 ? -21.316 -3.406 -11.488 1.00 92.19 680 ARG A N 1
ATOM 5356 C CA . ARG A 1 680 ? -20.436 -2.337 -11.985 1.00 92.19 680 ARG A CA 1
ATOM 5357 C C . ARG A 1 680 ? -18.955 -2.710 -11.890 1.00 92.19 680 ARG A C 1
ATOM 5359 O O . ARG A 1 680 ? -18.203 -2.446 -12.822 1.00 92.19 680 ARG A O 1
ATOM 5366 N N . LEU A 1 681 ? -18.534 -3.366 -10.806 1.00 88.56 681 LEU A N 1
ATOM 5367 C CA . LEU A 1 681 ? -17.169 -3.890 -10.681 1.00 88.56 681 LEU A CA 1
ATOM 5368 C C . LEU A 1 681 ? -16.878 -4.977 -11.728 1.00 88.56 681 LEU A C 1
ATOM 5370 O O . LEU A 1 681 ? -15.782 -4.999 -12.281 1.00 88.56 681 LEU A O 1
ATOM 5374 N N . SER A 1 682 ? -17.853 -5.833 -12.049 1.00 87.19 682 SER A N 1
ATOM 5375 C CA . SER A 1 682 ? -17.707 -6.851 -13.097 1.00 87.19 682 SER A CA 1
A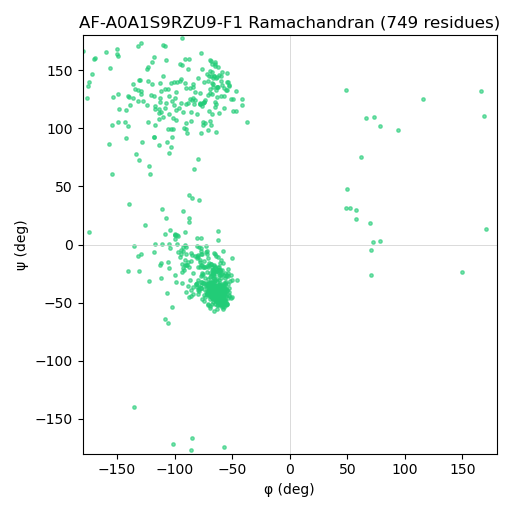TOM 5376 C C . SER A 1 682 ? -17.619 -6.253 -14.503 1.00 87.19 682 SER A C 1
ATOM 5378 O O . SER A 1 682 ? -16.886 -6.770 -15.338 1.00 87.19 682 SER A O 1
ATOM 5380 N N . GLU A 1 683 ? -18.301 -5.135 -14.770 1.00 87.94 683 GLU A N 1
ATOM 5381 C CA . GLU A 1 683 ? -18.172 -4.408 -16.037 1.00 87.94 683 GLU A CA 1
ATOM 5382 C C . GLU A 1 683 ? -16.776 -3.799 -16.185 1.00 87.94 683 GLU A C 1
ATOM 5384 O O . GLU A 1 683 ? -16.165 -3.932 -17.245 1.00 87.94 683 GLU A O 1
ATOM 5389 N N . ILE A 1 684 ? -16.240 -3.200 -15.113 1.00 85.00 684 ILE A N 1
ATOM 5390 C CA . ILE A 1 684 ? -14.842 -2.745 -15.078 1.00 85.00 684 ILE A CA 1
ATOM 5391 C C . ILE A 1 684 ? -13.918 -3.934 -15.357 1.00 85.00 684 ILE A C 1
ATOM 5393 O O . ILE A 1 684 ? -13.076 -3.848 -16.241 1.00 85.00 684 ILE A O 1
ATOM 5397 N N . GLN A 1 685 ? -14.134 -5.069 -14.685 1.00 78.12 685 GLN A N 1
ATOM 5398 C CA . GLN A 1 685 ? -13.349 -6.290 -14.875 1.00 78.12 685 GLN A CA 1
ATOM 5399 C C . GLN A 1 685 ? -13.431 -6.855 -16.307 1.00 78.12 685 GLN A C 1
ATOM 5401 O O . GLN A 1 685 ? -12.449 -7.369 -16.840 1.00 78.12 685 GLN A O 1
ATOM 5406 N N . ALA A 1 686 ? -14.595 -6.788 -16.947 1.00 78.88 686 ALA A N 1
ATOM 5407 C CA . ALA A 1 686 ? -14.786 -7.289 -18.303 1.00 78.88 686 ALA A CA 1
ATOM 5408 C C . ALA A 1 686 ? -14.074 -6.412 -19.337 1.00 78.88 686 ALA A C 1
ATOM 5410 O O . ALA A 1 686 ? -13.477 -6.926 -20.278 1.00 78.88 686 ALA A O 1
ATOM 5411 N N . ARG A 1 687 ? -14.099 -5.088 -19.146 1.00 77.25 687 ARG A N 1
ATOM 5412 C CA . ARG A 1 687 ? -13.347 -4.143 -19.984 1.00 77.25 687 ARG A CA 1
ATOM 5413 C C . ARG A 1 687 ? -11.843 -4.281 -19.854 1.00 77.25 687 ARG A C 1
ATOM 5415 O O . ARG A 1 687 ? -11.132 -3.821 -20.736 1.00 77.25 687 ARG A O 1
ATOM 5422 N N . ALA A 1 688 ? -11.430 -4.825 -18.723 1.00 64.25 688 ALA A N 1
ATOM 5423 C CA . ALA A 1 688 ? -10.080 -4.839 -18.237 1.00 64.25 688 ALA A CA 1
ATOM 5424 C C . ALA A 1 688 ? -9.235 -6.044 -18.616 1.00 64.25 688 ALA A C 1
ATOM 5426 O O . ALA A 1 688 ? -8.014 -6.012 -18.445 1.00 64.25 688 ALA A O 1
ATOM 5427 N N . GLU A 1 689 ? -9.918 -7.140 -18.952 1.00 63.00 689 GLU A N 1
ATOM 5428 C CA . GLU A 1 689 ? -9.333 -8.462 -19.169 1.00 63.00 689 GLU A CA 1
ATOM 5429 C C . GLU A 1 689 ? -8.380 -8.918 -18.049 1.00 63.00 689 GLU A C 1
ATOM 5431 O O . GLU A 1 689 ? -7.429 -9.674 -18.260 1.00 63.00 689 GLU A O 1
ATOM 5436 N N . MET A 1 690 ? -8.653 -8.478 -16.820 1.00 58.75 690 MET A N 1
ATOM 5437 C CA . MET A 1 690 ? -7.824 -8.744 -15.651 1.00 58.75 690 MET A CA 1
ATOM 5438 C C . MET A 1 690 ? -8.683 -9.250 -14.490 1.00 58.75 690 MET A C 1
ATOM 5440 O O . MET A 1 690 ? -9.817 -8.825 -14.307 1.00 58.75 690 MET A O 1
ATOM 5444 N N . GLY A 1 691 ? -8.172 -10.208 -13.713 1.00 53.00 691 GLY A N 1
ATOM 5445 C CA . GLY A 1 691 ? -8.887 -10.786 -12.572 1.00 53.00 691 GLY A CA 1
ATOM 5446 C C . GLY A 1 691 ? -8.709 -9.955 -11.301 1.00 53.00 691 GLY A C 1
ATOM 5447 O O . GLY A 1 691 ? -7.580 -9.761 -10.861 1.00 53.00 691 GLY A O 1
ATOM 5448 N N . TRP A 1 692 ? -9.810 -9.518 -10.677 1.00 61.75 692 TRP A N 1
ATOM 5449 C CA . TRP A 1 692 ? -9.786 -8.743 -9.426 1.00 61.75 692 TRP A CA 1
ATOM 5450 C C . TRP A 1 692 ? -10.692 -9.366 -8.371 1.00 61.75 692 TRP A C 1
ATOM 5452 O O . TRP A 1 692 ? -11.843 -8.978 -8.208 1.00 61.75 692 TRP A O 1
ATOM 5462 N N . ALA A 1 693 ? -10.164 -10.304 -7.586 1.00 55.59 693 ALA A N 1
ATOM 5463 C CA . ALA A 1 693 ? -10.918 -10.828 -6.447 1.00 55.59 693 ALA A CA 1
ATOM 5464 C C . ALA A 1 693 ? -10.911 -9.868 -5.239 1.00 55.59 693 ALA A C 1
ATOM 5466 O O . ALA A 1 693 ? -11.752 -10.006 -4.358 1.00 55.59 693 ALA A O 1
ATOM 5467 N N . ALA A 1 694 ? -9.978 -8.908 -5.155 1.00 67.06 694 ALA A N 1
ATOM 5468 C CA . ALA A 1 694 ? -9.718 -8.179 -3.909 1.00 67.06 694 ALA A CA 1
ATOM 5469 C C . ALA A 1 694 ? -10.856 -7.228 -3.463 1.00 67.06 694 ALA A C 1
ATOM 5471 O O . ALA A 1 694 ? -11.347 -7.431 -2.348 1.00 67.06 694 ALA A O 1
ATOM 5472 N N . PRO A 1 695 ? -11.346 -6.261 -4.277 1.00 75.88 695 PRO A N 1
ATOM 5473 C CA . PRO A 1 695 ? -12.442 -5.380 -3.859 1.00 75.88 695 PRO A CA 1
ATOM 5474 C C . PRO A 1 695 ? -13.734 -6.155 -3.577 1.00 75.88 695 PRO A C 1
ATOM 5476 O O . PRO A 1 695 ? -14.358 -5.951 -2.538 1.00 75.88 695 PRO A O 1
ATOM 5479 N N . GLN A 1 696 ? -14.093 -7.102 -4.452 1.00 81.81 696 GLN A N 1
ATOM 5480 C CA . GLN A 1 696 ? -15.275 -7.947 -4.281 1.00 81.81 696 GLN A CA 1
ATOM 5481 C C . GLN A 1 696 ? -15.180 -8.816 -3.018 1.00 81.81 696 GLN A C 1
ATOM 5483 O O . GLN A 1 696 ? -16.071 -8.762 -2.175 1.00 81.81 696 GLN A O 1
ATOM 5488 N N . SER A 1 697 ? -14.085 -9.563 -2.835 1.00 82.25 697 SER A N 1
ATOM 5489 C CA . SER A 1 697 ? -13.887 -10.419 -1.655 1.00 82.25 697 SER A CA 1
ATOM 5490 C C . SER A 1 697 ? -13.925 -9.614 -0.358 1.00 82.25 697 SER A C 1
ATOM 5492 O O . SER A 1 697 ? -14.416 -10.083 0.669 1.00 82.25 697 SER A O 1
ATOM 5494 N N . LEU A 1 698 ? -13.397 -8.391 -0.379 1.00 83.75 698 LEU A N 1
ATOM 5495 C CA . LEU A 1 698 ? -13.393 -7.520 0.783 1.00 83.75 698 LEU A CA 1
ATOM 5496 C C . LEU A 1 698 ? -14.792 -6.979 1.106 1.00 83.75 698 LEU A C 1
ATOM 5498 O O . LEU A 1 698 ? -15.186 -7.005 2.271 1.00 83.75 698 LEU A O 1
ATOM 5502 N N . LEU A 1 699 ? -15.560 -6.565 0.097 1.00 89.81 699 LEU A N 1
ATOM 5503 C CA . LEU A 1 699 ? -16.967 -6.195 0.265 1.00 89.81 699 LEU A CA 1
ATOM 5504 C C . LEU A 1 699 ? -17.795 -7.365 0.805 1.00 89.81 699 LEU A C 1
ATOM 5506 O O . LEU A 1 699 ? -18.543 -7.199 1.766 1.00 89.81 699 LEU A O 1
ATOM 5510 N N . GLU A 1 700 ? -17.599 -8.566 0.262 1.00 90.62 700 GLU A N 1
ATOM 5511 C CA . GLU A 1 700 ? -18.254 -9.782 0.744 1.00 90.62 700 GLU A CA 1
ATOM 5512 C C . GLU A 1 700 ? -17.924 -10.056 2.216 1.00 90.62 700 GLU A C 1
ATOM 5514 O O . GLU A 1 700 ? -18.831 -10.347 2.995 1.00 90.62 700 GLU A O 1
ATOM 5519 N N . LYS A 1 701 ? -16.662 -9.891 2.640 1.00 89.38 701 LYS A N 1
ATOM 5520 C CA . LYS A 1 701 ? -16.266 -10.009 4.057 1.00 89.38 701 LYS A CA 1
ATOM 5521 C C . LYS A 1 701 ? -16.976 -8.984 4.940 1.00 89.38 701 LYS A C 1
ATOM 5523 O O . LYS A 1 701 ? -17.459 -9.353 6.009 1.00 89.38 701 LYS A O 1
ATOM 5528 N N . VAL A 1 702 ? -17.073 -7.729 4.497 1.00 91.19 702 VAL A N 1
ATOM 5529 C CA . VAL A 1 702 ? -17.792 -6.664 5.220 1.00 91.19 702 VAL A CA 1
ATOM 5530 C C . VAL A 1 702 ? -19.269 -7.014 5.361 1.00 91.19 702 VAL A C 1
ATOM 5532 O O . VAL A 1 702 ? -19.815 -6.958 6.461 1.00 91.19 702 VAL A O 1
ATOM 5535 N N . TRP A 1 703 ? -19.922 -7.424 4.274 1.00 94.06 703 TRP A N 1
ATOM 5536 C CA . TRP A 1 703 ? -21.343 -7.763 4.286 1.00 94.06 703 TRP A CA 1
ATOM 5537 C C . TRP A 1 703 ? -21.639 -9.021 5.103 1.00 94.06 703 TRP A C 1
ATOM 5539 O O . TRP A 1 703 ? -22.634 -9.047 5.823 1.00 94.06 703 TRP A O 1
ATOM 5549 N N . GLN A 1 704 ? -20.773 -10.037 5.045 1.00 93.75 704 GLN A N 1
ATOM 5550 C CA . GLN A 1 704 ? -20.882 -11.239 5.875 1.00 93.75 704 GLN A CA 1
ATOM 5551 C C . GLN A 1 704 ? -20.689 -10.925 7.357 1.00 93.75 704 GLN A C 1
ATOM 5553 O O . GLN A 1 704 ? -21.417 -11.456 8.189 1.00 93.75 704 GLN A O 1
ATOM 5558 N N . ALA A 1 705 ? -19.725 -10.071 7.701 1.00 91.56 705 ALA A N 1
ATOM 5559 C CA . ALA A 1 705 ? -19.525 -9.639 9.078 1.00 91.56 705 ALA A CA 1
ATOM 5560 C C . ALA A 1 705 ? -20.726 -8.837 9.590 1.00 91.56 705 ALA A C 1
ATOM 5562 O O . ALA A 1 705 ? -21.214 -9.131 10.676 1.00 91.56 705 ALA A O 1
ATOM 5563 N N . ARG A 1 706 ? -21.269 -7.922 8.775 1.00 91.50 706 ARG A N 1
ATOM 5564 C CA . ARG A 1 706 ? -22.495 -7.177 9.099 1.00 91.50 706 ARG A CA 1
ATOM 5565 C C . ARG A 1 706 ? -23.696 -8.107 9.294 1.00 91.50 706 ARG A C 1
ATOM 5567 O O . ARG A 1 706 ? -24.463 -7.928 10.225 1.00 91.50 706 ARG A O 1
ATOM 5574 N N . ALA A 1 707 ? -23.830 -9.149 8.472 1.00 90.06 707 ALA A N 1
ATOM 5575 C CA . ALA A 1 707 ? -24.892 -10.150 8.610 1.00 90.06 707 ALA A CA 1
ATOM 5576 C C . ALA A 1 707 ? -24.761 -11.041 9.863 1.00 90.06 707 ALA A C 1
ATOM 5578 O O . ALA A 1 707 ? -25.722 -11.710 10.230 1.00 90.06 707 ALA A O 1
ATOM 5579 N N . ARG A 1 708 ? -23.582 -11.084 10.499 1.00 92.00 708 ARG A N 1
ATOM 5580 C CA . ARG A 1 708 ? -23.332 -11.828 11.746 1.00 92.00 708 ARG A CA 1
ATOM 5581 C C . ARG A 1 708 ? -23.494 -10.971 13.004 1.00 92.00 708 ARG A C 1
ATOM 5583 O O . ARG A 1 708 ? -23.423 -11.527 14.097 1.00 92.00 708 ARG A O 1
ATOM 5590 N N . GLN A 1 709 ? -23.661 -9.653 12.871 1.00 90.44 709 GLN A N 1
ATOM 5591 C CA . GLN A 1 709 ? -23.942 -8.779 14.011 1.00 90.44 709 GLN A CA 1
ATOM 5592 C C . GLN A 1 709 ? -25.314 -9.125 14.601 1.00 90.44 709 GLN A C 1
ATOM 5594 O O . GLN A 1 709 ? -26.232 -9.517 13.881 1.00 90.44 709 GLN A O 1
ATOM 5599 N N . SER A 1 710 ? -25.448 -9.012 15.924 1.00 88.00 710 SER A N 1
ATOM 5600 C CA . SER A 1 710 ? -26.750 -9.174 16.582 1.00 88.00 710 SER A CA 1
ATOM 5601 C C . SER A 1 710 ? -27.726 -8.100 16.102 1.00 88.00 710 SER A C 1
ATOM 5603 O O . SER A 1 710 ? -27.291 -6.995 15.801 1.00 88.00 710 SER A O 1
ATOM 5605 N N . GLU A 1 711 ? -29.036 -8.360 16.120 1.00 77.94 711 GLU A N 1
ATOM 5606 C CA . GLU A 1 711 ? -30.051 -7.386 15.669 1.00 77.94 711 GLU A CA 1
ATOM 5607 C C . GLU A 1 711 ? -29.967 -6.022 16.390 1.00 77.94 711 GLU A C 1
ATOM 5609 O O . GLU A 1 711 ? -30.321 -4.984 15.828 1.00 77.94 711 GLU A O 1
ATOM 5614 N N . HIS A 1 712 ? -29.449 -6.012 17.622 1.00 82.69 712 HIS A N 1
ATOM 5615 C CA . HIS A 1 712 ? -29.247 -4.808 18.430 1.00 82.69 712 HIS A CA 1
ATOM 5616 C C . HIS A 1 712 ? -27.919 -4.079 18.160 1.00 82.69 712 HIS A C 1
ATOM 5618 O O . HIS A 1 712 ? -27.772 -2.928 18.567 1.00 82.69 712 HIS A O 1
ATOM 5624 N N . ASP A 1 713 ? -26.961 -4.714 17.479 1.00 87.62 713 ASP A N 1
ATOM 5625 C CA . ASP A 1 713 ? -25.676 -4.108 17.126 1.00 87.62 713 ASP A CA 1
ATOM 5626 C C . ASP A 1 713 ? -25.774 -3.449 15.747 1.00 87.62 713 ASP A C 1
ATOM 5628 O O . ASP A 1 713 ? -25.703 -4.101 14.708 1.00 87.62 713 ASP A O 1
ATOM 5632 N N . GLN A 1 714 ? -25.950 -2.130 15.764 1.00 86.50 714 GLN A N 1
ATOM 5633 C CA . GLN A 1 714 ? -25.992 -1.288 14.569 1.00 86.50 714 GLN A CA 1
ATOM 5634 C C . GLN A 1 714 ? -24.641 -0.611 14.292 1.00 86.50 714 GLN A C 1
ATOM 5636 O O . GLN A 1 714 ? -24.566 0.275 13.440 1.00 86.50 714 GLN A O 1
ATOM 5641 N N . SER A 1 715 ? -23.575 -0.975 15.016 1.00 91.94 715 SER A N 1
ATOM 5642 C CA . SER A 1 715 ? -22.256 -0.392 14.778 1.00 91.94 715 SER A CA 1
ATOM 5643 C C . SER A 1 715 ? -21.761 -0.748 13.380 1.00 91.94 715 SER A C 1
ATOM 5645 O O . SER A 1 715 ? -22.025 -1.827 12.841 1.00 91.94 715 SER A O 1
ATOM 5647 N N . ASN A 1 716 ? -21.051 0.180 12.747 1.00 94.38 716 ASN A N 1
ATOM 5648 C CA . ASN A 1 716 ? -20.464 -0.106 11.453 1.00 94.38 716 ASN A CA 1
ATOM 5649 C C . ASN A 1 716 ? -19.393 -1.198 11.550 1.00 94.38 716 ASN A C 1
ATOM 5651 O O . ASN A 1 716 ? -18.722 -1.362 12.564 1.00 94.38 716 ASN A O 1
ATOM 5655 N N . VAL A 1 717 ? -19.203 -1.901 10.435 1.00 92.31 717 VAL A N 1
ATOM 5656 C CA . VAL A 1 717 ? -18.110 -2.844 10.226 1.00 92.31 717 VAL A CA 1
ATOM 5657 C C . VAL A 1 717 ? -17.069 -2.167 9.326 1.00 92.31 717 VAL A C 1
ATOM 5659 O O . VAL A 1 717 ? -17.243 -2.150 8.103 1.00 92.31 717 VAL A O 1
ATOM 5662 N N . PRO A 1 718 ? -15.975 -1.612 9.881 1.00 88.62 718 PRO A N 1
ATOM 5663 C CA . PRO A 1 718 ? -14.954 -0.946 9.085 1.00 88.62 718 PRO A CA 1
ATOM 5664 C C . PRO A 1 718 ? -14.262 -1.941 8.158 1.00 88.62 718 PRO A C 1
ATOM 5666 O O . PRO A 1 718 ? -13.657 -2.917 8.610 1.00 88.62 718 PRO A O 1
ATOM 5669 N N . TRP A 1 719 ? -14.288 -1.673 6.855 1.00 86.19 719 TRP A N 1
ATOM 5670 C CA . TRP A 1 719 ? -13.639 -2.534 5.865 1.00 86.19 719 TRP A CA 1
ATOM 5671 C C . TRP A 1 719 ? -12.120 -2.638 6.079 1.00 86.19 719 TRP A C 1
ATOM 5673 O O . TRP A 1 719 ? -11.524 -3.672 5.779 1.00 86.19 719 TRP A O 1
ATOM 5683 N N . MET A 1 720 ? -11.504 -1.620 6.693 1.00 83.19 720 MET A N 1
ATOM 5684 C CA . MET A 1 720 ? -10.087 -1.592 7.069 1.00 83.19 720 MET A CA 1
ATOM 5685 C C . MET A 1 720 ? -9.702 -2.741 8.012 1.00 83.19 720 MET A C 1
ATOM 5687 O O . MET A 1 720 ? -8.554 -3.175 7.999 1.00 83.19 720 MET A O 1
ATOM 5691 N N . ASN A 1 721 ? -10.644 -3.291 8.787 1.00 82.00 721 ASN A N 1
ATOM 5692 C CA . ASN A 1 721 ? -10.374 -4.405 9.705 1.00 82.00 721 ASN A CA 1
ATOM 5693 C C . ASN A 1 721 ? -10.039 -5.717 8.981 1.00 82.00 721 ASN A C 1
ATOM 5695 O O . ASN A 1 721 ? -9.411 -6.603 9.560 1.00 82.00 721 ASN A O 1
ATOM 5699 N N . PHE A 1 722 ? -10.441 -5.850 7.718 1.00 75.69 722 PHE A N 1
ATOM 5700 C CA . PHE A 1 722 ? -10.163 -7.026 6.888 1.00 75.69 722 PHE A CA 1
ATOM 5701 C C . PHE A 1 722 ? -8.951 -6.826 5.970 1.00 75.69 722 PHE A C 1
ATOM 5703 O O . PHE A 1 722 ? -8.592 -7.718 5.198 1.00 75.69 722 PHE A O 1
ATOM 5710 N N . VAL A 1 723 ? -8.319 -5.658 6.055 1.00 65.31 723 VAL A N 1
ATOM 5711 C CA . VAL A 1 723 ? -7.100 -5.301 5.341 1.00 65.31 723 VAL A CA 1
ATOM 5712 C C . VAL A 1 723 ? -5.925 -5.605 6.273 1.00 65.31 723 VAL A C 1
ATOM 5714 O O . VAL A 1 723 ? -5.868 -5.129 7.406 1.00 65.31 723 VAL A O 1
ATOM 5717 N N . SER A 1 724 ? -4.992 -6.461 5.846 1.00 50.84 724 SER A N 1
ATOM 5718 C CA . SER A 1 724 ? -3.830 -6.809 6.676 1.00 50.84 724 SER A CA 1
ATOM 5719 C C . SER A 1 724 ? -3.038 -5.545 7.023 1.00 50.84 724 SER A C 1
ATOM 5721 O O . SER A 1 724 ? -2.748 -4.731 6.147 1.00 50.84 724 SER A O 1
ATOM 5723 N N . ARG A 1 725 ? -2.578 -5.408 8.279 1.00 41.88 725 ARG A N 1
ATOM 5724 C CA . ARG A 1 725 ? -1.674 -4.313 8.697 1.00 41.88 725 ARG A CA 1
ATOM 5725 C C . ARG A 1 725 ? -0.362 -4.260 7.893 1.00 41.88 725 ARG A C 1
ATOM 5727 O O . ARG A 1 725 ? 0.401 -3.321 8.068 1.00 41.88 725 ARG A O 1
ATOM 5734 N N . HIS A 1 726 ? -0.079 -5.211 7.006 1.00 37.66 726 HIS A N 1
ATOM 5735 C CA . HIS A 1 726 ? 1.091 -5.200 6.118 1.00 37.66 726 HIS A CA 1
ATOM 5736 C C . HIS A 1 726 ? 0.748 -4.846 4.658 1.00 37.66 726 HIS A C 1
ATOM 5738 O O . HIS A 1 726 ? 1.649 -4.787 3.831 1.00 37.66 726 HIS A O 1
ATOM 5744 N N . ALA A 1 727 ? -0.524 -4.587 4.336 1.00 46.72 727 ALA A N 1
ATOM 5745 C CA . ALA A 1 727 ? -1.017 -4.645 2.962 1.00 46.72 727 ALA A CA 1
ATOM 5746 C C . ALA A 1 727 ? -2.295 -3.780 2.777 1.00 46.72 727 ALA A C 1
ATOM 5748 O O . ALA A 1 727 ? -3.388 -4.301 2.957 1.00 46.72 727 ALA A O 1
ATOM 5749 N N . PRO A 1 728 ? -2.186 -2.462 2.489 1.00 42.19 728 PRO A N 1
ATOM 5750 C CA . PRO A 1 728 ? -3.309 -1.516 2.555 1.00 42.19 728 PRO A CA 1
ATOM 5751 C C . PRO A 1 728 ? -3.806 -0.953 1.211 1.00 42.19 728 PRO A C 1
ATOM 5753 O O . PRO A 1 728 ? -4.733 -0.160 1.219 1.00 42.19 728 PRO A O 1
ATOM 5756 N N . LEU A 1 729 ? -3.237 -1.316 0.054 1.00 45.84 729 LEU A N 1
ATOM 5757 C CA . LEU A 1 729 ? -3.797 -0.857 -1.237 1.00 45.84 729 LEU A CA 1
ATOM 5758 C C . LEU A 1 729 ? -5.065 -1.622 -1.661 1.00 45.84 729 LEU A C 1
ATOM 5760 O O . LEU A 1 729 ? -5.588 -1.346 -2.739 1.00 45.84 729 LEU A O 1
ATOM 5764 N N . ASN A 1 730 ? -5.578 -2.508 -0.793 1.00 41.50 730 ASN A N 1
ATOM 5765 C CA . ASN A 1 730 ? -6.531 -3.600 -1.057 1.00 41.50 730 ASN A CA 1
ATOM 5766 C C . ASN A 1 730 ? -7.804 -3.258 -1.839 1.00 41.50 730 ASN A C 1
ATOM 5768 O O . ASN A 1 730 ? -8.520 -4.181 -2.219 1.00 41.50 730 ASN A O 1
ATOM 5772 N N . CYS A 1 731 ? -8.120 -1.983 -2.054 1.00 44.00 731 CYS A N 1
ATOM 5773 C CA . CYS A 1 731 ? -9.446 -1.577 -2.500 1.00 44.00 731 CYS A CA 1
ATOM 5774 C C . CYS A 1 731 ? -9.460 -0.619 -3.699 1.00 44.00 731 CYS A C 1
ATOM 5776 O O . CYS A 1 731 ? -10.494 -0.532 -4.351 1.00 44.00 731 CYS A O 1
ATOM 5778 N N . PHE A 1 732 ? -8.383 0.132 -3.977 1.00 45.72 732 PHE A N 1
ATOM 5779 C CA . PHE A 1 732 ? -8.570 1.451 -4.609 1.00 45.72 732 PHE A CA 1
ATOM 5780 C C . PHE A 1 732 ? -7.584 1.876 -5.691 1.00 45.72 732 PHE A C 1
ATOM 5782 O O . PHE A 1 732 ? -7.940 2.724 -6.501 1.00 45.72 732 PHE A O 1
ATOM 5789 N N . ALA A 1 733 ? -6.370 1.330 -5.739 1.00 41.62 733 ALA A N 1
ATOM 5790 C CA . ALA A 1 733 ? -5.373 1.786 -6.713 1.00 41.62 733 ALA A CA 1
ATOM 5791 C C . ALA A 1 733 ? -5.455 1.055 -8.069 1.00 41.62 733 ALA A C 1
ATOM 5793 O O . ALA A 1 733 ? -4.497 1.023 -8.832 1.00 41.62 733 ALA A O 1
ATOM 5794 N N . SER A 1 734 ? -6.608 0.478 -8.395 1.00 40.19 734 SER A N 1
ATOM 5795 C CA . SER A 1 734 ? -6.828 -0.399 -9.552 1.00 40.19 734 SER A CA 1
ATOM 5796 C C . SER A 1 734 ? -7.002 0.330 -10.898 1.00 40.19 734 SER A C 1
ATOM 5798 O O . SER A 1 734 ? -7.819 -0.089 -11.714 1.00 40.19 734 SER A O 1
ATOM 5800 N N . LEU A 1 735 ? -6.260 1.410 -11.153 1.00 36.19 735 LEU A N 1
ATOM 5801 C CA . LEU A 1 735 ? -6.433 2.294 -12.322 1.00 36.19 735 LEU A CA 1
ATOM 5802 C C . LEU A 1 735 ? -5.704 1.821 -13.597 1.00 36.19 735 LEU A C 1
ATOM 5804 O O . LEU A 1 735 ? -5.091 2.624 -14.292 1.00 36.19 735 LEU A O 1
ATOM 5808 N N . ILE A 1 736 ? -5.696 0.515 -13.890 1.00 39.12 736 ILE A N 1
ATOM 5809 C CA . ILE A 1 736 ? -4.940 -0.043 -15.031 1.00 39.12 736 ILE A CA 1
ATOM 5810 C C . ILE A 1 736 ? -5.625 -1.261 -15.602 1.00 39.12 736 ILE A C 1
ATOM 5812 O O . ILE A 1 736 ? -5.555 -2.309 -14.951 1.00 39.12 736 ILE A O 1
ATOM 5816 N N . GLN A 1 737 ? -6.285 -1.178 -16.763 1.00 45.12 737 GLN A N 1
ATOM 5817 C CA . GLN A 1 737 ? -6.860 -2.411 -17.309 1.00 45.12 737 GLN A CA 1
ATOM 5818 C C . GLN A 1 737 ? -7.515 -2.376 -18.699 1.00 45.12 737 GLN A C 1
ATOM 5820 O O . GLN A 1 737 ? -8.345 -1.516 -18.924 1.00 45.12 737 GLN A O 1
ATOM 5825 N N . VAL A 1 738 ? -7.300 -3.419 -19.522 1.00 38.03 738 VAL A N 1
ATOM 5826 C CA . VAL A 1 738 ? -7.276 -3.398 -20.997 1.00 38.03 738 VAL A CA 1
ATOM 5827 C C . VAL A 1 738 ? -8.397 -4.068 -21.824 1.00 38.03 738 VAL A C 1
ATOM 5829 O O . VAL A 1 738 ? -8.827 -5.154 -21.476 1.00 38.03 738 VAL A O 1
ATOM 5832 N N . ARG A 1 739 ? -8.757 -3.477 -22.991 1.00 29.56 739 ARG A N 1
ATOM 5833 C CA . ARG A 1 739 ? -9.675 -3.928 -24.071 1.00 29.56 739 ARG A CA 1
ATOM 5834 C C . ARG A 1 739 ? -9.179 -5.137 -24.901 1.00 29.56 739 ARG A C 1
ATOM 5836 O O . ARG A 1 739 ? -8.017 -5.145 -25.310 1.00 29.56 739 ARG A O 1
ATOM 5843 N N . PRO A 1 740 ? -10.105 -5.977 -25.413 1.00 25.19 740 PRO A N 1
ATOM 5844 C CA . PRO A 1 740 ? -9.862 -6.815 -26.584 1.00 25.19 740 PRO A CA 1
ATOM 5845 C C . PRO A 1 740 ? -9.870 -6.000 -27.880 1.00 25.19 740 PRO A C 1
ATOM 5847 O O . PRO A 1 740 ? -10.760 -5.178 -28.130 1.00 25.19 740 PRO A O 1
ATOM 5850 N N . THR A 1 741 ? -8.948 -6.318 -28.784 1.00 27.61 741 THR A N 1
ATOM 5851 C CA . THR A 1 741 ? -9.152 -6.105 -30.217 1.00 27.61 741 THR A CA 1
ATOM 5852 C C . THR A 1 741 ? -10.221 -7.087 -30.705 1.00 27.61 741 THR A C 1
ATOM 5854 O O . THR A 1 741 ? -9.975 -8.283 -30.841 1.00 27.61 741 THR A O 1
ATOM 5857 N N . MET A 1 742 ? -11.436 -6.597 -30.975 1.00 24.50 742 MET A N 1
ATOM 5858 C CA . MET A 1 742 ? -12.406 -7.380 -31.746 1.00 24.50 742 MET A CA 1
ATOM 5859 C C . MET A 1 742 ? -11.838 -7.627 -33.155 1.00 24.50 742 MET A C 1
ATOM 5861 O O . MET A 1 742 ? -11.333 -6.683 -33.771 1.00 24.50 742 MET A O 1
ATOM 5865 N N . PRO A 1 743 ? -11.931 -8.855 -33.693 1.00 26.47 743 PRO A N 1
ATOM 5866 C CA . PRO A 1 743 ? -11.626 -9.103 -35.091 1.00 26.47 743 PRO A CA 1
ATOM 5867 C C . PRO A 1 743 ? -12.618 -8.326 -35.959 1.00 26.47 743 PRO A C 1
ATOM 5869 O O . PRO A 1 743 ? -13.822 -8.309 -35.697 1.00 26.47 743 PRO A O 1
ATOM 5872 N N . THR A 1 744 ? -12.100 -7.680 -36.998 1.00 26.88 744 THR A N 1
ATOM 5873 C CA . THR A 1 744 ? -12.887 -7.144 -38.106 1.00 26.88 744 THR A CA 1
ATOM 5874 C C . THR A 1 744 ? -13.878 -8.208 -38.571 1.00 26.88 744 THR A C 1
ATOM 5876 O O . THR A 1 744 ? -13.478 -9.276 -39.035 1.00 26.88 744 THR A O 1
ATOM 5879 N N . GLN A 1 745 ? -15.175 -7.937 -38.410 1.00 26.42 745 GLN A N 1
ATOM 5880 C CA . GLN A 1 745 ? -16.216 -8.697 -39.086 1.00 26.42 745 GLN A CA 1
ATOM 5881 C C . GLN A 1 745 ? -16.047 -8.460 -40.585 1.00 26.42 745 GLN A C 1
ATOM 5883 O O . GLN A 1 745 ? -16.524 -7.460 -41.119 1.00 26.42 745 GLN A O 1
ATOM 5888 N N . ASP A 1 746 ? -15.365 -9.384 -41.258 1.00 25.80 746 ASP A N 1
ATOM 5889 C CA . ASP A 1 746 ? -15.526 -9.535 -42.693 1.00 25.80 746 ASP A CA 1
ATOM 5890 C C . ASP A 1 746 ? -16.985 -9.903 -42.959 1.00 25.80 746 ASP A C 1
ATOM 5892 O O . ASP A 1 746 ? -17.502 -10.954 -42.569 1.00 25.80 746 ASP A O 1
ATOM 5896 N N . THR A 1 747 ? -17.650 -8.956 -43.604 1.00 27.75 747 THR A N 1
ATOM 5897 C CA . THR A 1 747 ? -18.934 -9.069 -44.277 1.00 27.75 747 THR A CA 1
ATOM 5898 C C . THR A 1 747 ? -19.085 -10.420 -44.972 1.00 27.75 747 THR A C 1
ATOM 5900 O O . THR A 1 747 ? -18.534 -10.638 -46.051 1.00 27.75 747 THR A O 1
ATOM 5903 N N . LYS A 1 748 ? -19.899 -11.317 -44.403 1.00 26.20 748 LYS A N 1
ATOM 5904 C CA . LYS A 1 748 ? -20.523 -12.383 -45.188 1.00 26.20 748 LYS A CA 1
ATOM 5905 C C . LYS A 1 748 ? -21.656 -11.767 -45.990 1.00 26.20 748 LYS A C 1
ATOM 5907 O O . LYS A 1 748 ? -22.723 -11.463 -45.465 1.00 26.20 748 LYS A O 1
ATOM 5912 N N . THR A 1 749 ? -21.375 -11.564 -47.266 1.00 28.69 749 THR A N 1
ATOM 5913 C CA . THR A 1 749 ? -22.358 -11.283 -48.300 1.00 28.69 749 THR A CA 1
ATOM 5914 C C . THR A 1 749 ? -23.337 -12.454 -48.384 1.00 28.69 749 THR A C 1
ATOM 5916 O O . THR A 1 749 ? -22.941 -13.612 -48.493 1.00 28.69 749 THR A O 1
ATOM 5919 N N . THR A 1 750 ? -24.616 -12.117 -48.305 1.00 28.14 750 THR A N 1
ATOM 5920 C CA . THR A 1 750 ? -25.784 -12.903 -48.705 1.00 28.14 750 THR A CA 1
ATOM 5921 C C . THR A 1 750 ? -25.571 -13.628 -50.036 1.00 28.14 750 THR A C 1
ATOM 5923 O O . THR A 1 750 ? -25.313 -12.952 -51.031 1.00 28.14 750 THR A O 1
ATOM 5926 N N . ILE A 1 751 ? -25.768 -14.954 -50.049 1.00 30.62 751 ILE A N 1
ATOM 5927 C CA . ILE A 1 751 ? -26.725 -15.678 -50.914 1.00 30.62 751 ILE A CA 1
ATOM 5928 C C . ILE A 1 751 ? -27.348 -16.783 -50.065 1.00 30.62 751 ILE A C 1
ATOM 5930 O O . ILE A 1 751 ? -26.570 -17.506 -49.400 1.00 30.62 751 ILE A O 1
#

Radius of gyration: 33.75 Å; Cα contacts (8 Å, |Δi|>4): 937; chains: 1; bounding box: 96×65×114 Å

Solvent-accessible surface area (backbone atoms only — not comparable to full-atom values): 42745 Å² total; per-residue (Å²): 116,54,74,66,56,48,53,52,50,49,57,58,52,62,68,64,49,74,74,76,72,73,79,74,80,76,59,74,65,65,56,49,57,53,71,70,32,75,66,67,72,44,56,68,70,55,45,49,51,51,43,33,72,68,60,23,74,43,46,33,35,43,39,63,44,54,51,76,68,33,63,85,72,74,53,92,72,91,52,86,81,48,77,38,87,44,69,15,34,43,68,56,57,95,87,56,63,92,84,57,89,86,66,51,68,40,89,66,72,57,65,68,48,46,70,68,37,73,65,45,25,58,58,45,51,51,32,46,32,48,46,19,31,41,34,42,68,36,74,70,47,63,86,40,40,76,70,78,40,61,59,76,51,40,38,40,25,24,30,41,36,43,56,51,57,45,35,78,67,84,68,95,78,79,53,96,85,72,77,43,40,36,59,71,43,54,53,53,52,42,50,47,51,42,72,49,29,80,46,42,40,39,39,38,39,40,49,44,76,98,50,65,68,65,59,74,70,58,73,90,65,94,87,67,92,73,74,56,70,62,62,54,52,53,50,49,54,51,49,52,54,63,56,33,44,74,75,36,81,75,38,39,38,42,35,30,30,33,55,65,60,52,50,51,49,34,70,74,64,55,78,52,87,35,83,87,38,85,53,48,46,80,45,75,37,71,78,82,84,86,76,79,92,75,90,81,90,76,90,87,85,87,85,89,86,88,88,83,89,83,89,83,88,82,89,86,87,87,85,88,83,88,85,89,78,94,73,62,80,66,58,62,56,51,54,56,55,49,53,55,53,53,50,49,55,53,48,44,55,56,53,66,70,34,71,66,44,53,53,24,50,51,41,32,55,75,36,49,39,63,26,47,36,56,60,91,65,69,90,75,38,62,54,58,68,51,46,51,64,45,28,79,74,28,60,27,28,32,26,23,50,40,13,43,23,24,33,49,51,11,58,65,69,69,35,61,58,35,36,67,45,52,12,47,53,24,41,54,52,13,54,55,39,42,59,54,50,52,54,38,50,73,67,73,68,70,54,71,67,60,53,43,36,49,51,47,28,48,51,45,47,50,51,43,26,37,63,76,67,18,23,40,74,58,61,67,50,58,50,47,51,48,53,50,39,62,75,66,41,40,80,80,69,64,52,66,86,44,51,71,55,37,52,46,50,45,52,50,51,51,54,38,45,50,36,16,72,60,42,31,75,64,52,66,79,48,67,69,55,48,53,54,42,55,71,47,46,62,52,63,55,36,29,37,56,40,45,49,65,70,58,53,51,53,46,46,47,45,34,48,45,50,22,34,36,78,67,76,69,36,56,71,68,56,39,51,54,53,42,51,53,51,46,50,50,59,71,71,57,60,72,88,79,59,89,64,78,57,91,60,70,60,56,51,27,48,34,50,14,42,48,28,38,46,47,45,51,51,50,44,69,78,42,56,51,56,38,45,83,40,65,77,47,43,52,26,31,49,50,23,54,60,30,47,68,72,50,50,76,85,43,66,66,47,50,48,38,54,37,36,42,46,57,28,35,64,52,42,83,49,70,66,54,39,50,50,36,52,51,54,53,47,36,40,34,65,46,16,62,50,85,71,62,41,49,57,53,49,40,51,50,36,54,53,53,56,71,67,47,55,96,86,55,59,61,34,67,57,63,53,77,80,41,54,98,70,28,43,31,39,57,52,73,72,47,64,46,24,71,81,83,75,78,81,81,76,80,80,76,89,130

Foldseek 3Di:
DPPVLVVVLLVVLVVPPPVVVPDDDDDPVQVVVCVPDPLNVDPLVVNLVVLCVQAFQFEKEWEWDAPVVVVVVVDDDQDNGDTDIDMATWPDDSPDDLQDDDTDGDHSPLVVQLPPHPVSVVSNLLRNAQGYEYEYADLVCLLCVVSNDPLVSLQNHAHYEYEYEAEAPDDPDDPVPHHRHHPVSLLSSLLSCQPRHLNYAEYEEEHDDDPPPVLVPDDDDPDDDDDRVLVVVLVSLVSSQVRRCVRCVNHAYEYEDAPVSLVVNCVPDPVDSCPVPVRYHYDHHDDPPPPDDDDDDDDDDDDDDDDDDDDDDDDDDDDDDDDDDDDDPVVVVVVVVVVVQVVLLVVLVVLCPDPLLVVLVVCCLPWWQVLLFQDPDSPPRLCNVQQVVLLSVQVLSSLLSSLLSLLQVCVLVVPCCSNVPSSVVSLVVSVVSLVVLLVCLLVVDDDPSSLLSNLVSLVSSVLVQCQPFVFDLVLVSLLSNLVSCVSVVCLVPDALVSASSLVSVLLSLLLLLLLLLLPLLSRRDDLSRLVSSLVSYDQRSCRNQLEDSVLSSLLNVLSVLLNCVVSVNDDLVRNVVSLVVSLVVLVPDDLVPDDHPDPPPLSSLSHQLSSLLSNLSSVCSNPVFPFLPPPSNVVSLCSNLVSCVPPDLPRSSLLNCQSSLLSSLLSDDDPVSVVSSVVSVVSNCVQFSGDQPQSVVLSVVQVVVVVPDDPPRRTHDRSSVVADPSTRSRGHSRSIGGHDDDPPPDDPDDD

Organism: Penicillium brasilianum (NCBI:txid104259)

Sequence (751 aa):
MTSEELEWLETRLRKYDSSRAIHNSPSPEAYESVAKSSFYHLPLEIRRKILTAAFGNHTLHIGLINSSEFRDLGINKSDSKSVRWQGGICTRKPDQSPFGDHCTPGKLGVMGWLLSSRLGHSEATDVLYSTNAFHISNNMMIHHLGVILPLEHLARIRSLELLGYFYLENWPYHHSKTANLGWGGLEMVLEVIRDLFPSLRNLYLSLETYDLDAFLNWREVEGDPLDPLIDVMEKAIGVIDGIVFQKHPSLKIEMALSARVLHELRCRGSGEIAPQYPRISVVQGRDDSKGRDVPIATEAVSPASSPPSTNVSKNIALGRSDNSSSHSPNDALALVSQSSKSNHKSEIGRVLSLDETDLLLKHYDHVICPHQIAHENNSDNPYRRYVLPLAYEQIGLLYAVLGLSACHLGHLKSDKHLYETTAVDYRVKAITALGAAIRKVCSGSFNDNERDGVFVTIQILLLHDIRESGTSTHGAHISGALSICNQLKLDERLTVKDERTVFFLGNLIWLDIIRAFSVPERLCFTQELRQKLLSLCDLRFEAVNGCPRELALIIGEILEHAKAHSTDGLSTDEYHTQVQALIQKLYSWDSSRCFYPSDDPLWRCVAEAFRHTCILRAWRLLDPTESASTPRIQTSVTAILDSLAHVPGTNPLIELNVMPLFMAGADSLSPHSRHYVLLRLSEIQARAEMGWAAPQSLLEKVWQARARQSEHDQSNVPWMNFVSRHAPLNCFASLIQVRPTMPTQDTKTTI

Secondary structure (DSSP, 8-state):
--HHHHHHHHHHHHTS-GGGGSS-PPPHHHHHHHHH-TTTTS-HHHHHHHHHHHHSS-EEEEEEE-TTTTTTTT-----TT--EEEEEEE-S-TTS-TTSS---EE---THHHHTT-HHHHHHHHHHHHHHSEEEE--HHHHTTHHHHS-HHHHTT--EEEE-S----S--S---TTT----HHHHHHHHHHHHHH-TT--EEEEEE--TTHHHHHT----TT-----HHHHHHHHHHHHHHHHTTT-TT-EEEEEE-HHHHHHHHHHS-S-S-SS-TTEEEEE---GGGS---PPP-------------------------------HHHHHHHHHHHHHHHHHHHHHHHHTSHHHHHHHHHIIIIIGGGSS--S-GGG-HIIIIIHHHHTT-HHHHHHHHHHHHHHHHHHTT-HIIIIIIHHHHHHHHHHHHHHHHHHHHTT---HHHHHHHHHHHHHHHHHHHHHHS----HHHHHHHHHHHHHTTHHHH--TT-HHHHHHHHHHHHHHHHHHHH-GGG--S-HHHHHHHHHH--THHHHHH-S-HHHHHHHHHHHHHHHHHHTTSS-HHHHHHHHHHHHHHHHH--GGG---SSS-THHHHHHHHHHHHHHHHHHHHH-SSS-TTSHHHHHHHHHHHHHHHTS-TTSGGGGGGHHHHHHHHHT--SHHHHHHHHHHHHHHHHHHT----HHHHHHHHHHHHHHTS-TT------GGGGS-TT---TTT-------------------

pLDDT: mean 74.12, std 22.4, range [20.72, 98.62]

Mean predicted aligned error: 19.58 Å